Protein AF-A0A7S0TFK9-F1 (afdb_monomer)

Nearest PDB structures (foldseek):
  4ugv-assembly1_A  TM=9.525E-01  e=2.580E-31  Bacillus subtilis subsp. subtilis str. 168
  7tsp-assembly1_B  TM=9.550E-01  e=2.183E-30  Homo sapiens
  5vv0-assembly1_B  TM=9.547E-01  e=1.608E-29  Homo sapiens
  6auu-assembly1_A  TM=9.501E-01  e=7.793E-29  Rattus norvegicus
  8ufp-assembly1_A  TM=9.386E-01  e=4.899E-29  Homo sapiens

Radius of gyration: 34.76 Å; Cα contacts (8 Å, |Δi|>4): 1230; chains: 1; bounding box: 88×79×94 Å

Structure (mmCIF, N/CA/C/O backbone):
data_AF-A0A7S0TFK9-F1
#
_entry.id   AF-A0A7S0TFK9-F1
#
loop_
_atom_site.group_PDB
_atom_site.id
_atom_site.type_symbol
_atom_site.label_atom_id
_atom_site.label_alt_id
_atom_site.label_comp_id
_atom_site.label_asym_id
_atom_site.label_entity_id
_atom_site.label_seq_id
_atom_site.pdbx_PDB_ins_code
_atom_site.Cartn_x
_atom_site.Cartn_y
_atom_site.Cartn_z
_atom_site.occupancy
_atom_site.B_iso_or_equiv
_atom_site.auth_seq_id
_atom_site.auth_comp_id
_atom_site.auth_asym_id
_atom_site.auth_atom_id
_atom_site.pdbx_PDB_model_num
ATOM 1 N N . MET A 1 1 ? -6.619 47.714 5.574 1.00 39.81 1 MET A N 1
ATOM 2 C CA . MET A 1 1 ? -6.653 47.262 4.166 1.00 39.81 1 MET A CA 1
ATOM 3 C C . MET A 1 1 ? -5.825 48.254 3.356 1.00 39.81 1 MET A C 1
ATOM 5 O O . MET A 1 1 ? -5.888 49.427 3.703 1.00 39.81 1 MET A O 1
ATOM 9 N N . PRO A 1 2 ? -4.995 47.844 2.381 1.00 40.59 2 PRO A N 1
ATOM 10 C CA . PRO A 1 2 ? -4.223 48.800 1.586 1.00 40.59 2 PRO A CA 1
ATOM 11 C C . PRO A 1 2 ? -5.161 49.686 0.745 1.00 40.59 2 PRO A C 1
ATOM 13 O O . PRO A 1 2 ? -6.071 49.130 0.125 1.00 40.59 2 PRO A O 1
ATOM 16 N N . PRO A 1 3 ? -4.942 51.014 0.649 1.00 39.47 3 PRO A N 1
ATOM 17 C CA . PRO A 1 3 ? -5.829 51.911 -0.104 1.00 39.47 3 PRO A CA 1
ATOM 18 C C . PRO A 1 3 ? -6.005 51.536 -1.583 1.00 39.47 3 PRO A C 1
ATOM 20 O O . PRO A 1 3 ? -7.057 51.784 -2.161 1.00 39.47 3 PRO A O 1
ATOM 23 N N . ALA A 1 4 ? -5.001 50.894 -2.194 1.00 38.12 4 ALA A N 1
ATOM 24 C CA . ALA A 1 4 ? -5.089 50.382 -3.562 1.00 38.12 4 ALA A CA 1
ATOM 25 C C . ALA A 1 4 ? -6.114 49.241 -3.708 1.00 38.12 4 ALA A C 1
ATOM 27 O O . ALA A 1 4 ? -6.885 49.236 -4.661 1.00 38.12 4 ALA A O 1
ATOM 28 N N . LEU A 1 5 ? -6.179 48.325 -2.735 1.00 36.47 5 LEU A N 1
ATOM 29 C CA . LEU A 1 5 ? -7.131 47.210 -2.740 1.00 36.47 5 LEU A CA 1
ATOM 30 C C . LEU A 1 5 ? -8.554 47.693 -2.422 1.00 36.47 5 LEU A C 1
ATOM 32 O O . LEU A 1 5 ? -9.530 47.171 -2.951 1.00 36.47 5 LEU A O 1
ATOM 36 N N . GLU A 1 6 ? -8.684 48.702 -1.557 1.00 43.91 6 GLU A N 1
ATOM 37 C CA . GLU A 1 6 ? -9.972 49.350 -1.290 1.00 43.91 6 GLU A CA 1
ATOM 38 C C . GLU A 1 6 ? -10.478 50.087 -2.536 1.00 43.91 6 GLU A C 1
ATOM 40 O O . GLU A 1 6 ? -11.663 50.014 -2.857 1.00 43.91 6 GLU A O 1
ATOM 45 N N . LYS A 1 7 ? -9.571 50.708 -3.302 1.00 51.72 7 LYS A N 1
ATOM 46 C CA . LYS A 1 7 ? -9.892 51.281 -4.607 1.00 51.72 7 LYS A CA 1
ATOM 47 C C . LYS A 1 7 ? -10.323 50.212 -5.618 1.00 51.72 7 LYS A C 1
ATOM 49 O O . LYS A 1 7 ? -11.395 50.365 -6.183 1.00 51.72 7 LYS A O 1
ATOM 54 N N . GLU A 1 8 ? -9.577 49.120 -5.803 1.00 42.88 8 GLU A N 1
ATOM 55 C CA . GLU A 1 8 ? -9.965 48.053 -6.748 1.00 42.88 8 GLU A CA 1
ATOM 56 C C . GLU A 1 8 ? -11.315 47.407 -6.404 1.00 42.88 8 GLU A C 1
ATOM 58 O O . GLU A 1 8 ? -12.118 47.157 -7.301 1.00 42.88 8 GLU A O 1
ATOM 63 N N . ILE A 1 9 ? -11.616 47.179 -5.119 1.00 40.69 9 ILE A N 1
ATOM 64 C CA . ILE A 1 9 ? -12.923 46.637 -4.710 1.00 40.69 9 ILE A CA 1
ATOM 65 C C . ILE A 1 9 ? -14.053 47.652 -4.936 1.00 40.69 9 ILE A C 1
ATOM 67 O O . ILE A 1 9 ? -15.156 47.251 -5.315 1.00 40.69 9 ILE A O 1
ATOM 71 N N . ASN A 1 10 ? -13.803 48.949 -4.748 1.00 50.81 10 ASN A N 1
ATOM 72 C CA . ASN A 1 10 ? -14.791 49.994 -5.025 1.00 50.81 10 ASN A CA 1
ATOM 73 C C . ASN A 1 10 ? -14.983 50.238 -6.532 1.00 50.81 10 ASN A C 1
ATOM 75 O O . ASN A 1 10 ? -16.120 50.403 -6.969 1.00 50.81 10 ASN A O 1
ATOM 79 N N . ASP A 1 11 ? -13.918 50.177 -7.333 1.00 53.69 11 ASP A N 1
ATOM 80 C CA . ASP A 1 11 ? -13.974 50.251 -8.797 1.00 53.69 11 ASP A CA 1
ATOM 81 C C . ASP A 1 11 ? -14.732 49.026 -9.358 1.00 53.69 11 ASP A C 1
ATOM 83 O O . ASP A 1 11 ? -15.649 49.182 -10.164 1.00 53.69 11 ASP A O 1
ATOM 87 N N . PHE A 1 12 ? -14.455 47.814 -8.853 1.00 41.16 12 PHE A N 1
ATOM 88 C CA . PHE A 1 12 ? -15.182 46.589 -9.224 1.00 41.16 12 PHE A CA 1
ATOM 89 C C . PHE A 1 12 ? -16.656 46.616 -8.792 1.00 41.16 12 PHE A C 1
ATOM 91 O O . PHE A 1 12 ? -17.528 46.226 -9.570 1.00 41.16 12 PHE A O 1
ATOM 98 N N . ARG A 1 13 ? -16.968 47.113 -7.584 1.00 42.72 13 ARG A N 1
ATOM 99 C CA . ARG A 1 13 ? -18.361 47.345 -7.158 1.00 42.72 13 ARG A CA 1
ATOM 100 C C . ARG A 1 13 ? -19.065 48.349 -8.059 1.00 42.72 13 ARG A C 1
ATOM 102 O O . ARG A 1 13 ? -20.183 48.076 -8.473 1.00 42.72 13 ARG A O 1
ATOM 109 N N . SER A 1 14 ? -18.412 49.460 -8.399 1.00 47.75 14 SER A N 1
ATOM 110 C CA . SER A 1 14 ? -18.984 50.478 -9.284 1.00 47.75 14 SER A CA 1
ATOM 111 C C . SER A 1 14 ? -19.297 49.912 -10.670 1.00 47.75 14 SER A C 1
ATOM 113 O O . SER A 1 14 ? -20.354 50.207 -11.223 1.00 47.75 14 SER A O 1
ATOM 115 N N . GLU A 1 15 ? -18.426 49.068 -11.227 1.00 45.50 15 GLU A N 1
ATOM 116 C CA . GLU A 1 15 ? -18.661 48.453 -12.538 1.00 45.50 15 GLU A CA 1
ATOM 117 C C . GLU A 1 15 ? -19.752 47.368 -12.488 1.00 45.50 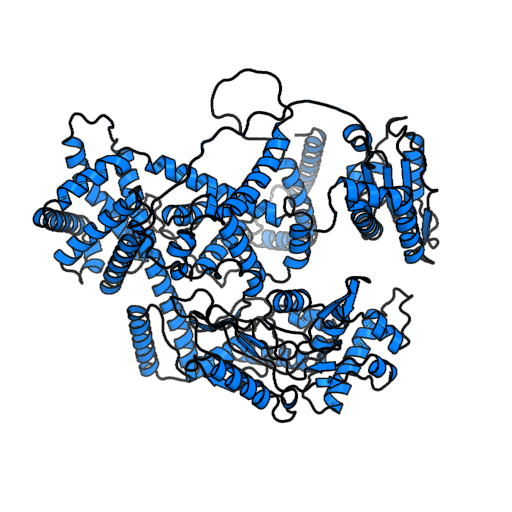15 GLU A C 1
ATOM 119 O O . GLU A 1 15 ? -20.619 47.324 -13.362 1.00 45.50 15 GLU A O 1
ATOM 124 N N . ALA A 1 16 ? -19.791 46.558 -11.424 1.00 40.59 16 ALA A N 1
ATOM 125 C CA . ALA A 1 16 ? -20.859 45.582 -11.201 1.00 40.59 16 ALA A CA 1
ATOM 126 C C . ALA A 1 16 ? -22.230 46.247 -10.968 1.00 40.59 16 ALA A C 1
ATOM 128 O O . ALA A 1 16 ? -23.240 45.775 -11.488 1.00 40.59 16 ALA A O 1
ATOM 129 N N . GLU A 1 17 ? -22.280 47.363 -10.236 1.00 45.44 17 GLU A N 1
ATOM 130 C CA . GLU A 1 17 ? -23.500 48.155 -10.044 1.00 45.44 17 GLU A CA 1
ATOM 131 C C . GLU A 1 17 ? -23.967 48.801 -11.356 1.00 45.44 17 GLU A C 1
ATOM 133 O O . GLU A 1 17 ? -25.162 48.764 -11.641 1.00 45.44 17 GLU A O 1
ATOM 138 N N . LYS A 1 18 ? -23.062 49.304 -12.211 1.00 48.25 18 LYS A N 1
ATOM 139 C CA . LYS A 1 18 ? -23.422 49.809 -13.553 1.00 48.25 18 LYS A CA 1
ATOM 140 C C . LYS A 1 18 ? -24.045 48.726 -14.435 1.00 48.25 18 LYS A C 1
ATOM 142 O O . LYS A 1 18 ? -25.039 49.002 -15.103 1.00 48.25 18 LYS A O 1
ATOM 147 N N . GLU A 1 19 ? -23.500 47.510 -14.448 1.00 44.53 19 GLU A N 1
ATOM 148 C CA . GLU A 1 19 ? -24.073 46.406 -15.237 1.00 44.53 19 GLU A CA 1
ATOM 149 C C . GLU A 1 19 ? -25.390 45.877 -14.647 1.00 44.53 19 GLU A C 1
ATOM 151 O O . GLU A 1 19 ? -26.317 45.565 -15.395 1.00 44.53 19 GLU A O 1
ATOM 156 N N . LEU A 1 20 ? -25.543 45.860 -13.319 1.00 41.91 20 LEU A N 1
ATOM 157 C CA . LEU A 1 20 ? -26.826 45.556 -12.674 1.00 41.91 20 LEU A CA 1
ATOM 158 C C . LEU A 1 20 ? -27.892 46.625 -12.962 1.00 41.91 20 LEU A C 1
ATOM 160 O O . LEU A 1 20 ? -29.051 46.276 -13.184 1.00 41.91 20 LEU A O 1
ATOM 164 N N . VAL A 1 21 ? -27.514 47.906 -13.017 1.00 47.44 21 VAL A N 1
ATOM 165 C CA . VAL A 1 21 ? -28.411 48.999 -13.425 1.00 47.44 21 VAL A CA 1
ATOM 166 C C . VAL A 1 21 ? -28.789 48.871 -14.901 1.00 47.44 21 VAL A C 1
ATOM 168 O O . VAL A 1 21 ? -29.978 48.919 -15.201 1.00 47.44 21 VAL A O 1
ATOM 171 N N . LYS A 1 22 ? -27.847 48.586 -15.812 1.00 45.75 22 LYS A N 1
ATOM 172 C CA . LYS A 1 22 ? -28.166 48.295 -17.226 1.00 45.75 22 LYS A CA 1
ATOM 173 C C . LYS A 1 22 ? -29.123 47.111 -17.373 1.00 45.75 22 LYS A C 1
ATOM 175 O O . LYS A 1 22 ? -30.063 47.178 -18.159 1.00 45.75 22 LYS A O 1
ATOM 180 N N . LEU A 1 23 ? -28.925 46.034 -16.611 1.00 43.56 23 LEU A N 1
ATOM 181 C CA . LEU A 1 23 ? -29.845 44.891 -16.600 1.00 43.56 23 LEU A CA 1
ATOM 182 C C . LEU A 1 23 ? -31.235 45.286 -16.072 1.00 43.56 23 LEU A C 1
ATOM 184 O O . LEU A 1 23 ? -32.240 44.885 -16.657 1.00 43.56 23 LEU A O 1
ATOM 188 N N . ALA A 1 24 ? -31.319 46.111 -15.027 1.00 43.06 24 ALA A N 1
ATOM 189 C CA . ALA A 1 24 ? -32.593 46.639 -14.535 1.00 43.06 24 ALA A CA 1
ATOM 190 C C . ALA A 1 24 ? -33.289 47.566 -15.556 1.00 43.06 24 ALA A C 1
ATOM 192 O O . ALA A 1 24 ? -34.509 47.499 -15.711 1.00 43.06 24 ALA A O 1
ATOM 193 N N . GLU A 1 25 ? -32.530 48.379 -16.297 1.00 45.25 25 GLU A N 1
ATOM 194 C CA . GLU A 1 25 ? -33.030 49.232 -17.385 1.00 45.25 25 GLU A CA 1
ATOM 195 C C . GLU A 1 25 ? -33.514 48.419 -18.598 1.00 45.25 25 GLU A C 1
ATOM 197 O O . GLU A 1 25 ? -34.526 48.776 -19.200 1.00 45.25 25 GLU A O 1
ATOM 202 N N . ILE A 1 26 ? -32.854 47.299 -18.924 1.00 45.62 26 ILE A N 1
ATOM 203 C CA . ILE A 1 26 ? -33.261 46.381 -20.004 1.00 45.62 26 ILE A CA 1
ATOM 204 C C . ILE A 1 26 ? -34.591 45.681 -19.690 1.00 45.62 26 ILE A C 1
ATOM 206 O O . ILE A 1 26 ? -35.426 45.536 -20.583 1.00 45.62 26 ILE A O 1
ATOM 210 N N . TYR A 1 27 ? -34.800 45.232 -18.447 1.00 41.69 27 TYR A N 1
ATOM 211 C CA . TYR A 1 27 ? -35.988 44.443 -18.085 1.00 41.69 27 TYR A CA 1
ATOM 212 C C . TYR A 1 27 ? -37.176 45.269 -17.568 1.00 41.69 27 TYR A C 1
ATOM 214 O O . TYR A 1 27 ? -38.312 44.795 -17.627 1.00 41.69 27 TYR A O 1
ATOM 222 N N . GLY A 1 28 ? -36.945 46.514 -17.143 1.00 41.81 28 GLY A N 1
ATOM 223 C CA . GLY A 1 28 ? -37.985 47.497 -16.839 1.00 41.81 28 GLY A CA 1
ATOM 224 C C . GLY A 1 28 ? -38.883 47.169 -15.628 1.00 41.81 28 GLY A C 1
ATOM 225 O O . GLY A 1 28 ? -38.842 46.077 -15.061 1.00 41.81 28 GLY A O 1
ATOM 226 N N . PRO A 1 29 ? -39.744 48.112 -15.196 1.00 41.19 29 PRO A N 1
ATOM 227 C CA . PRO A 1 29 ? -40.493 47.973 -13.945 1.00 41.19 29 PRO A CA 1
ATOM 228 C C . PRO A 1 29 ? -41.787 47.134 -14.040 1.00 41.19 29 PRO A C 1
ATOM 230 O O . PRO A 1 29 ? -42.599 47.166 -13.116 1.00 41.19 29 PRO A O 1
ATOM 233 N N . ALA A 1 30 ? -42.022 46.388 -15.130 1.00 39.75 30 ALA A N 1
ATOM 234 C CA . ALA A 1 30 ? -43.270 45.644 -15.344 1.00 39.75 30 ALA A CA 1
ATOM 235 C C . ALA A 1 30 ? -43.072 44.336 -16.141 1.00 39.75 30 ALA A C 1
ATOM 237 O O . ALA A 1 30 ? -43.285 44.301 -17.350 1.00 39.75 30 ALA A O 1
ATOM 238 N N . GLY A 1 31 ? -42.710 43.237 -15.462 1.00 32.94 31 GLY A N 1
ATOM 239 C CA . GLY A 1 31 ? -42.462 41.956 -16.146 1.00 32.94 31 GLY A CA 1
ATOM 240 C C . GLY A 1 31 ? -42.159 40.743 -15.257 1.00 32.94 31 GLY A C 1
ATOM 241 O O . GLY A 1 31 ? -41.308 39.926 -15.597 1.00 32.94 31 GLY A O 1
ATOM 242 N N . ALA A 1 32 ? -42.811 40.596 -14.100 1.00 41.31 32 ALA A N 1
ATOM 243 C CA . ALA A 1 32 ? -42.531 39.475 -13.199 1.00 41.31 32 ALA A CA 1
ATOM 244 C C . ALA A 1 32 ? -43.027 38.117 -13.749 1.00 41.31 32 ALA A C 1
ATOM 246 O O . ALA A 1 32 ? -44.237 37.889 -13.782 1.00 41.31 32 ALA A O 1
ATOM 247 N N . LYS A 1 33 ? -42.091 37.214 -14.101 1.00 42.03 33 LYS A N 1
ATOM 248 C CA . LYS A 1 33 ? -42.094 35.742 -13.867 1.00 42.03 33 LYS A CA 1
ATOM 249 C C . LYS A 1 33 ? -41.028 35.032 -14.725 1.00 42.03 33 LYS A C 1
ATOM 251 O O . LYS A 1 33 ? -41.345 34.391 -15.722 1.00 42.03 33 LYS A O 1
ATOM 256 N N . LEU A 1 34 ? -39.773 35.070 -14.281 1.00 35.94 34 LEU A N 1
ATOM 257 C CA . LEU A 1 34 ? -38.817 34.001 -14.588 1.00 35.94 34 LEU A CA 1
ATOM 258 C C . LEU A 1 34 ? -38.881 32.979 -13.451 1.00 35.94 34 LEU A C 1
ATOM 260 O O . LEU A 1 34 ? -38.893 33.355 -12.276 1.00 35.94 34 LEU A O 1
ATOM 264 N N . SER A 1 35 ? -39.007 31.697 -13.795 1.00 39.19 35 SER A N 1
ATOM 265 C CA . SER A 1 35 ? -39.068 30.638 -12.792 1.00 39.19 35 SER A CA 1
ATOM 266 C C . SER A 1 35 ? -37.691 30.458 -12.147 1.00 39.19 35 SER A C 1
ATOM 268 O O . SER A 1 35 ? -36.657 30.724 -12.759 1.00 39.19 35 SER A O 1
ATOM 270 N N . ARG A 1 36 ? -37.660 29.981 -10.898 1.00 35.38 36 ARG A N 1
ATOM 271 C CA . ARG A 1 36 ? -36.416 29.821 -10.122 1.00 35.38 36 ARG A CA 1
ATOM 272 C C . ARG A 1 36 ? -35.443 28.784 -10.716 1.00 35.38 36 ARG A C 1
ATOM 274 O O . ARG A 1 36 ? -34.342 28.646 -10.199 1.00 35.38 36 ARG A O 1
ATOM 281 N N . VAL A 1 37 ? -35.859 28.059 -11.758 1.00 34.56 37 VAL A N 1
ATOM 282 C CA . VAL A 1 37 ? -35.105 26.983 -12.416 1.00 34.56 37 VAL A CA 1
ATOM 283 C C . VAL A 1 37 ? -34.279 27.513 -13.596 1.00 34.56 37 VAL A C 1
ATOM 285 O O . VAL A 1 37 ? -33.132 27.112 -13.759 1.00 34.56 37 VAL A O 1
ATOM 288 N N . ASP A 1 38 ? -34.791 28.482 -14.359 1.00 38.50 38 ASP A N 1
ATOM 289 C CA . ASP A 1 38 ? -34.159 28.912 -15.620 1.00 38.50 38 ASP A CA 1
ATOM 290 C C . ASP A 1 38 ? -32.930 29.817 -15.405 1.00 38.50 38 ASP A C 1
ATOM 292 O O . ASP A 1 38 ? -31.959 29.769 -16.163 1.00 38.50 38 ASP A O 1
ATOM 296 N N . ALA A 1 39 ? -32.917 30.599 -14.318 1.00 36.59 39 ALA A N 1
ATOM 297 C CA . ALA A 1 39 ? -31.751 31.395 -13.924 1.00 36.59 39 ALA A CA 1
ATOM 298 C C . ALA A 1 39 ? -30.565 30.523 -13.461 1.00 36.59 39 ALA A C 1
ATOM 300 O O . ALA A 1 39 ? -29.409 30.895 -13.660 1.00 36.59 39 ALA A O 1
ATOM 301 N N . VAL A 1 40 ? -30.842 29.346 -12.884 1.00 36.41 40 VAL A N 1
ATOM 302 C CA . VAL A 1 40 ? -29.808 28.388 -12.460 1.00 36.41 40 VAL A CA 1
ATOM 303 C C . VAL A 1 40 ? -29.116 27.783 -13.681 1.00 36.41 40 VAL A C 1
ATOM 305 O O . VAL A 1 40 ? -27.894 27.669 -13.690 1.00 36.41 40 VAL A O 1
ATOM 308 N N . THR A 1 41 ? -29.861 27.479 -14.747 1.00 36.38 41 THR A N 1
ATOM 309 C CA . THR A 1 41 ? -29.297 26.927 -15.989 1.00 36.38 41 THR A CA 1
ATOM 310 C C . THR A 1 41 ? -28.390 27.922 -16.725 1.00 36.38 41 THR A C 1
ATOM 312 O O . THR A 1 41 ? -27.380 27.511 -17.292 1.00 36.38 41 THR A O 1
ATOM 315 N N . LEU A 1 42 ? -28.678 29.232 -16.673 1.00 34.56 42 LEU A N 1
ATOM 316 C CA . LEU A 1 42 ? -27.761 30.249 -17.212 1.00 34.56 42 LEU A CA 1
ATOM 317 C C . LEU A 1 42 ? -26.505 30.452 -16.343 1.00 34.56 42 LEU A C 1
ATOM 319 O O . LEU A 1 42 ? -25.418 30.624 -16.895 1.00 34.56 42 LEU A O 1
ATOM 323 N N . MET A 1 43 ? -26.615 30.387 -15.009 1.00 37.50 43 MET A N 1
ATOM 324 C CA . MET A 1 43 ? -25.434 30.431 -14.128 1.00 37.50 43 MET A CA 1
ATOM 325 C C . MET A 1 43 ? -24.538 29.196 -14.289 1.00 37.50 43 MET A C 1
ATOM 327 O O . MET A 1 43 ? -23.316 29.325 -14.282 1.00 37.50 43 MET A O 1
ATOM 331 N N . ASP A 1 44 ? -25.117 28.012 -14.491 1.00 37.78 44 ASP A N 1
ATOM 332 C CA . ASP A 1 44 ? -24.370 26.766 -14.705 1.00 37.78 44 ASP A CA 1
ATOM 333 C C . ASP A 1 44 ? -23.520 26.800 -15.995 1.00 37.78 44 ASP A C 1
ATOM 335 O O . ASP A 1 44 ? -22.416 26.256 -16.037 1.00 37.78 44 ASP A O 1
ATOM 339 N N . GLY A 1 45 ? -23.973 27.529 -17.023 1.00 34.06 45 GLY A N 1
ATOM 340 C CA . GLY A 1 45 ? -23.185 27.802 -18.231 1.00 34.06 45 GLY A CA 1
ATOM 341 C C . GLY A 1 45 ? -21.964 28.701 -17.987 1.00 34.06 45 GLY A C 1
ATOM 342 O O . GLY A 1 45 ? -20.898 28.452 -18.549 1.00 34.06 45 GLY A O 1
ATOM 343 N N . TRP A 1 46 ? -22.080 29.715 -17.123 1.00 33.19 46 TRP A N 1
ATOM 344 C CA . TRP A 1 46 ? -20.961 30.609 -16.781 1.00 33.19 46 TRP A CA 1
ATOM 345 C C . TRP A 1 46 ? -19.980 29.972 -15.787 1.00 33.19 46 TRP A C 1
ATOM 347 O O . TRP A 1 46 ? -18.766 30.106 -15.947 1.00 33.19 46 TRP A O 1
ATOM 357 N N . ASN A 1 47 ? -20.478 29.192 -14.825 1.00 37.25 47 ASN A N 1
ATOM 358 C CA . ASN A 1 47 ? -19.645 28.456 -13.870 1.00 37.25 47 ASN A CA 1
ATOM 359 C C . ASN A 1 47 ? -18.719 27.437 -14.553 1.00 37.25 47 ASN A C 1
ATOM 361 O O . ASN A 1 47 ? -17.606 27.223 -14.079 1.00 37.25 47 ASN A O 1
ATOM 365 N N . LYS A 1 48 ? -19.115 26.863 -15.696 1.00 33.03 48 LYS A N 1
ATOM 366 C CA . LYS A 1 48 ? -18.267 25.943 -16.479 1.00 33.03 48 LYS A CA 1
ATOM 367 C C . LYS A 1 48 ? -17.101 26.634 -17.192 1.00 33.03 48 LYS A C 1
ATOM 369 O O . LYS A 1 48 ? -16.059 26.011 -17.373 1.00 33.03 48 LYS A O 1
ATOM 374 N N . VAL A 1 49 ? -17.228 27.920 -17.527 1.00 31.72 49 VAL A N 1
ATOM 375 C CA . VAL A 1 49 ? -16.106 28.733 -18.036 1.00 31.72 49 VAL A CA 1
ATOM 376 C C . VA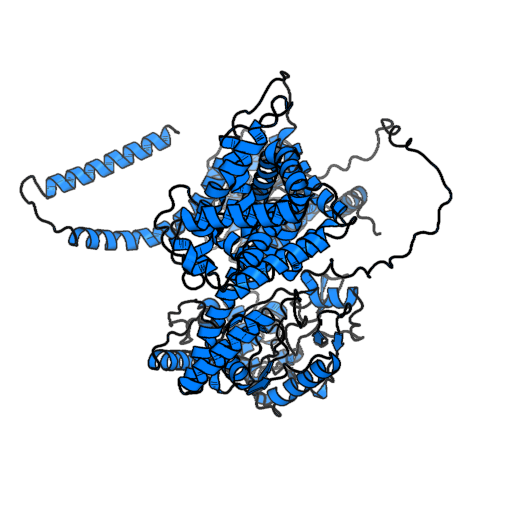L A 1 49 ? -15.234 29.234 -16.879 1.00 31.72 49 VAL A C 1
ATOM 378 O O . VAL A 1 49 ? -14.008 29.251 -16.990 1.00 31.72 49 VAL A O 1
ATOM 381 N N . LEU A 1 50 ? -15.843 29.567 -15.734 1.00 32.66 50 LEU A N 1
ATOM 382 C CA . LEU A 1 50 ? -15.112 29.999 -14.542 1.00 32.66 50 LEU A CA 1
ATOM 383 C C . LEU A 1 50 ? -14.294 28.863 -13.905 1.00 32.66 50 LEU A C 1
ATOM 385 O O . LEU A 1 50 ? -13.169 29.104 -13.485 1.00 32.66 50 LEU A O 1
ATOM 389 N N . ALA A 1 51 ? -14.795 27.622 -13.892 1.00 30.86 51 ALA A N 1
ATOM 390 C CA . ALA A 1 51 ? -14.092 26.460 -13.336 1.00 30.86 51 ALA A CA 1
ATOM 391 C C . ALA A 1 51 ? -12.699 26.249 -13.961 1.00 30.86 51 ALA A C 1
ATOM 393 O O . ALA A 1 51 ? -11.737 25.966 -13.246 1.00 30.86 51 ALA A O 1
ATOM 394 N N . PHE A 1 52 ? -12.566 26.489 -15.270 1.00 28.08 52 PHE A N 1
ATOM 395 C CA . PHE A 1 52 ? -11.290 26.381 -15.985 1.00 28.08 52 PHE A CA 1
ATOM 396 C C . PHE A 1 52 ? -10.291 27.498 -15.616 1.00 28.08 52 PHE A C 1
ATOM 398 O O . PHE A 1 52 ? -9.083 27.307 -15.725 1.00 28.08 52 PHE A O 1
ATOM 405 N N . GLN A 1 53 ? -10.770 28.650 -15.128 1.00 27.56 53 GLN A N 1
ATOM 406 C CA . GLN A 1 53 ? -9.928 29.740 -14.607 1.00 27.56 53 GLN A CA 1
ATOM 407 C C . GLN A 1 53 ? -9.720 29.688 -13.082 1.00 27.56 53 GLN A C 1
ATOM 409 O O . GLN A 1 53 ? -8.760 30.275 -12.578 1.00 27.56 53 GLN A O 1
ATOM 414 N N . THR A 1 54 ? -10.579 28.992 -12.333 1.00 31.00 54 THR A N 1
ATOM 415 C CA . THR A 1 54 ? -10.460 28.856 -10.871 1.00 31.00 54 THR A CA 1
ATOM 416 C C . THR A 1 54 ? -9.397 27.830 -10.475 1.00 31.00 54 THR A C 1
ATOM 418 O O . THR A 1 54 ? -8.643 28.094 -9.540 1.00 31.00 54 THR A O 1
ATOM 421 N N . MET A 1 55 ? -9.235 26.738 -11.238 1.00 29.03 55 MET A N 1
ATOM 422 C CA . MET A 1 55 ? -8.182 25.729 -11.002 1.00 29.03 55 MET A CA 1
ATOM 423 C C . MET A 1 55 ? -6.762 26.324 -10.931 1.00 29.03 55 MET A C 1
ATOM 425 O O . MET A 1 55 ? -5.944 25.864 -10.143 1.00 29.03 55 MET A O 1
ATOM 429 N N . TRP A 1 56 ? -6.476 27.379 -11.703 1.00 29.23 56 TRP A N 1
ATOM 430 C CA . TRP A 1 56 ? -5.184 28.081 -11.665 1.00 29.23 56 TRP A CA 1
ATOM 431 C C . TRP A 1 56 ? -5.096 29.190 -10.601 1.00 29.23 56 TRP A C 1
ATOM 433 O O . TRP A 1 56 ? -3.997 29.593 -10.224 1.00 29.23 56 TRP A O 1
ATOM 443 N N . LYS A 1 57 ? -6.227 29.685 -10.081 1.00 27.22 57 LYS A N 1
ATOM 444 C CA . LYS A 1 57 ? -6.241 30.721 -9.032 1.00 27.22 57 LYS A CA 1
ATOM 445 C C . LYS A 1 57 ? -6.065 30.151 -7.626 1.00 27.22 57 LYS A C 1
ATOM 447 O O . LYS A 1 57 ? -5.430 30.808 -6.801 1.00 27.22 57 LYS A O 1
ATOM 452 N N . GLU A 1 58 ? -6.566 28.949 -7.341 1.00 30.75 58 GLU A N 1
ATOM 453 C CA . GLU A 1 58 ? -6.436 28.368 -5.995 1.00 30.75 58 GLU A CA 1
ATOM 454 C C . GLU A 1 58 ? -4.980 28.031 -5.638 1.00 30.75 58 GLU A C 1
ATOM 456 O O . GLU A 1 58 ? -4.530 28.387 -4.547 1.00 30.75 58 GLU A O 1
ATOM 461 N N . ALA A 1 59 ? -4.201 27.487 -6.582 1.00 29.33 59 ALA A N 1
ATOM 462 C CA . ALA A 1 59 ? -2.773 27.208 -6.389 1.00 29.33 59 ALA A CA 1
ATOM 463 C C . ALA A 1 59 ? -1.956 28.466 -6.016 1.00 29.33 59 ALA A C 1
ATOM 465 O O . ALA A 1 59 ? -1.056 28.410 -5.175 1.00 29.33 59 ALA A O 1
ATOM 466 N N . PHE A 1 60 ? -2.299 29.627 -6.587 1.00 28.17 60 PHE A N 1
ATOM 467 C CA . PHE A 1 60 ? -1.626 30.896 -6.290 1.00 28.17 60 PHE A CA 1
ATOM 468 C C . PHE A 1 60 ? -2.048 31.475 -4.924 1.00 28.17 60 PHE A C 1
ATOM 470 O O . PHE A 1 60 ? -1.208 31.933 -4.144 1.00 28.17 60 PHE A O 1
ATOM 477 N N . PHE A 1 61 ? -3.340 31.409 -4.580 1.00 28.12 61 PHE A N 1
ATOM 478 C CA . PHE A 1 61 ? -3.854 31.949 -3.314 1.00 28.12 61 PHE A CA 1
ATOM 479 C C . PHE A 1 61 ? -3.511 31.103 -2.078 1.00 28.12 61 PHE A C 1
ATOM 481 O O . PHE A 1 61 ? -3.333 31.674 -0.996 1.00 28.12 61 PHE A O 1
ATOM 488 N N . MET A 1 62 ? -3.358 29.780 -2.212 1.00 30.73 62 MET A N 1
ATOM 489 C CA . MET A 1 62 ? -2.887 28.922 -1.112 1.00 30.73 62 MET A CA 1
ATOM 490 C C . MET A 1 62 ? -1.464 29.314 -0.679 1.00 30.73 62 MET A C 1
ATOM 492 O O . MET A 1 62 ? -1.201 29.486 0.513 1.00 30.73 62 MET A O 1
ATOM 496 N N . ARG A 1 63 ? -0.574 29.575 -1.649 1.00 29.89 63 ARG A N 1
ATOM 497 C CA . ARG A 1 63 ? 0.808 30.025 -1.403 1.00 29.89 63 ARG A CA 1
ATOM 498 C C . ARG A 1 63 ? 0.861 31.418 -0.753 1.00 29.89 63 ARG A C 1
ATOM 500 O O . ARG A 1 63 ? 1.678 31.649 0.136 1.00 29.89 63 ARG A O 1
ATOM 507 N N . TRP A 1 64 ? -0.056 32.318 -1.122 1.00 27.38 64 TRP A N 1
ATOM 508 C CA . TRP A 1 64 ? -0.131 33.683 -0.575 1.00 27.38 64 TRP A CA 1
ATOM 509 C C . TRP A 1 64 ? -0.674 33.746 0.867 1.00 27.38 64 TRP A C 1
ATOM 511 O O . TRP A 1 64 ? -0.183 34.523 1.690 1.00 27.38 64 TRP A O 1
ATOM 521 N N . ARG A 1 65 ? -1.659 32.905 1.223 1.00 32.22 65 ARG A N 1
ATOM 522 C CA . ARG A 1 65 ? -2.211 32.855 2.595 1.00 32.22 65 ARG A CA 1
ATOM 523 C C . ARG A 1 65 ? -1.220 32.313 3.629 1.00 32.22 65 ARG A C 1
ATOM 525 O O . ARG A 1 65 ? -1.235 32.777 4.767 1.00 32.22 65 ARG A O 1
ATOM 532 N N . ILE A 1 66 ? -0.336 31.396 3.237 1.00 35.19 66 ILE A N 1
ATOM 533 C CA . ILE A 1 66 ? 0.705 30.837 4.118 1.00 35.19 66 ILE A CA 1
ATOM 534 C C . ILE A 1 66 ? 1.773 31.891 4.470 1.00 35.19 66 ILE A C 1
ATOM 536 O O . ILE A 1 66 ? 2.282 31.894 5.590 1.00 35.19 66 ILE A O 1
ATOM 540 N N . LEU A 1 67 ? 2.066 32.836 3.569 1.00 27.80 67 LEU A N 1
ATOM 541 C CA . LEU A 1 67 ? 2.986 33.950 3.839 1.00 27.80 67 LEU A CA 1
ATOM 542 C C . LEU A 1 67 ? 2.382 35.021 4.765 1.00 27.80 67 LEU A C 1
ATOM 544 O O . LEU A 1 67 ? 3.082 35.542 5.632 1.00 27.80 67 LEU A O 1
ATOM 548 N N . LEU A 1 68 ? 1.082 35.312 4.644 1.00 25.78 68 LEU A N 1
ATOM 549 C CA . LEU A 1 68 ? 0.396 36.305 5.488 1.00 25.78 68 LEU A CA 1
ATOM 550 C C . LEU A 1 68 ? 0.068 35.817 6.910 1.00 25.78 68 LEU A C 1
ATOM 552 O O . LEU A 1 68 ? -0.192 36.637 7.787 1.00 25.78 68 LEU A O 1
ATOM 556 N N . ALA A 1 69 ? 0.135 34.511 7.179 1.00 30.44 69 ALA A N 1
ATOM 557 C CA . ALA A 1 69 ? -0.021 33.958 8.528 1.00 30.44 69 ALA A CA 1
ATOM 558 C C . ALA A 1 69 ? 1.205 34.186 9.443 1.00 30.44 69 ALA A C 1
ATOM 560 O O . ALA A 1 69 ? 1.187 33.779 10.605 1.00 30.44 69 ALA A O 1
ATOM 561 N N . ARG A 1 70 ? 2.271 34.836 8.946 1.00 28.92 70 ARG A N 1
ATOM 562 C CA . ARG A 1 70 ? 3.521 35.067 9.690 1.00 28.92 70 ARG A CA 1
ATOM 563 C C . ARG A 1 70 ? 3.549 36.354 10.531 1.00 28.92 70 ARG A C 1
ATOM 565 O O . ARG A 1 70 ? 4.486 36.530 11.301 1.00 28.92 70 ARG A O 1
ATOM 572 N N . GLU A 1 71 ? 2.513 37.197 10.461 1.00 32.31 71 GLU A N 1
ATOM 573 C CA . GLU A 1 71 ? 2.331 38.365 11.343 1.00 32.31 71 GLU A CA 1
ATOM 574 C C . GLU A 1 71 ? 0.955 38.379 12.034 1.00 32.31 71 GLU A C 1
ATOM 576 O O . GLU A 1 71 ? 0.044 39.113 11.648 1.00 32.31 71 GLU A O 1
ATOM 581 N N . LYS A 1 72 ? 0.827 37.577 13.098 1.00 25.94 72 LYS A N 1
ATOM 582 C CA . LYS A 1 72 ? 0.167 37.940 14.373 1.00 25.94 72 LYS A CA 1
ATOM 583 C C . LYS A 1 72 ? 0.260 36.773 15.350 1.00 25.94 72 LYS A C 1
ATOM 585 O O . LYS A 1 72 ? -0.637 35.940 15.456 1.00 25.94 72 LYS A O 1
ATOM 590 N N . VAL A 1 73 ? 1.380 36.726 16.068 1.00 28.94 73 VAL A N 1
ATOM 591 C CA . VAL A 1 73 ? 1.531 35.841 17.225 1.00 28.94 73 VAL A CA 1
ATOM 592 C C . VAL A 1 73 ? 0.539 36.267 18.309 1.00 28.94 73 VAL A C 1
ATOM 594 O O . VAL A 1 73 ? 0.363 37.453 18.582 1.00 28.94 73 VAL A O 1
ATOM 597 N N . ILE A 1 74 ? -0.106 35.256 18.884 1.00 25.02 74 ILE A N 1
ATOM 598 C CA . ILE A 1 74 ? -1.078 35.293 19.980 1.00 25.02 74 ILE A CA 1
ATOM 599 C C . ILE A 1 74 ? -0.691 36.318 21.058 1.00 25.02 74 ILE A C 1
ATOM 601 O O . ILE A 1 74 ? 0.398 36.253 21.629 1.00 25.02 74 ILE A O 1
ATOM 605 N N . CYS A 1 75 ? -1.611 37.232 21.381 1.00 23.00 75 CYS A N 1
ATOM 606 C CA . CYS A 1 75 ? -1.451 38.122 22.524 1.00 23.00 75 CYS A CA 1
ATOM 607 C C . CYS A 1 75 ? -1.576 37.348 23.849 1.00 23.00 75 CYS A C 1
ATOM 609 O O . CYS A 1 75 ? -2.621 36.774 24.137 1.00 23.00 75 CYS A O 1
ATOM 611 N N . SER A 1 76 ? -0.514 37.429 24.654 1.00 25.61 76 SER A N 1
ATOM 612 C CA . SER A 1 76 ? -0.524 37.544 26.124 1.00 25.61 76 SER A CA 1
ATOM 613 C C . SER A 1 76 ? -1.411 36.605 26.962 1.00 25.61 76 SER A C 1
ATOM 615 O O . SER A 1 76 ? -2.594 36.870 27.164 1.00 25.61 76 SER A O 1
ATOM 617 N N . TYR A 1 77 ? -0.756 35.646 27.620 1.00 23.80 77 TYR A N 1
ATOM 618 C CA . TYR A 1 77 ? -1.056 35.158 28.976 1.00 23.80 77 TYR A CA 1
ATOM 619 C C . TYR A 1 77 ? 0.282 34.700 29.605 1.00 23.80 77 TYR A C 1
ATOM 621 O O . TYR A 1 77 ? 1.022 34.003 28.919 1.00 23.80 77 TYR A O 1
ATOM 629 N N . ASN A 1 78 ? 0.669 34.923 30.868 1.00 25.77 78 ASN A N 1
ATOM 630 C CA . ASN A 1 78 ? 0.635 36.085 31.785 1.00 25.77 78 ASN A CA 1
ATOM 631 C C . ASN A 1 78 ? 1.684 35.781 32.900 1.00 25.77 78 ASN A C 1
ATOM 633 O O . ASN A 1 78 ? 1.902 34.608 33.183 1.00 25.77 78 ASN A O 1
ATOM 637 N N . HIS A 1 79 ? 2.373 36.704 33.584 1.00 27.22 79 HIS A N 1
ATOM 638 C CA . HIS A 1 79 ? 2.393 38.179 33.605 1.00 27.22 79 HIS A CA 1
ATOM 639 C C . HIS A 1 79 ? 3.792 38.646 34.115 1.00 27.22 79 HIS A C 1
ATOM 641 O O . HIS A 1 79 ? 4.437 37.880 34.819 1.00 27.22 79 HIS A O 1
ATOM 647 N N . ASN A 1 80 ? 4.202 39.900 33.857 1.00 29.73 80 ASN A N 1
ATOM 648 C CA . ASN A 1 80 ? 5.358 40.614 34.460 1.00 29.73 80 ASN A CA 1
ATOM 649 C C . ASN A 1 80 ? 6.775 40.006 34.326 1.00 29.73 80 ASN A C 1
ATOM 651 O O . ASN A 1 80 ? 7.209 39.247 35.182 1.00 29.73 80 ASN A O 1
ATOM 655 N N . ASP A 1 81 ? 7.554 40.528 33.376 1.00 26.53 81 ASP A N 1
ATOM 656 C CA . ASP A 1 81 ? 8.823 41.191 33.717 1.00 26.53 81 ASP A CA 1
ATOM 657 C C . ASP A 1 81 ? 9.138 42.265 32.666 1.00 26.53 81 ASP A C 1
ATOM 659 O O . ASP A 1 81 ? 8.862 42.092 31.476 1.00 26.53 81 ASP A O 1
ATOM 663 N N . THR A 1 82 ? 9.648 43.411 33.114 1.00 35.75 82 THR A N 1
ATOM 664 C CA . THR A 1 82 ? 10.052 44.528 32.251 1.00 35.75 82 THR A CA 1
ATOM 665 C C . THR A 1 82 ? 11.554 44.481 32.026 1.00 35.75 82 THR A C 1
ATOM 667 O O . THR A 1 82 ? 12.290 44.829 32.941 1.00 35.75 82 THR A O 1
ATOM 670 N N . ASP A 1 83 ? 11.995 44.144 30.815 1.00 28.39 83 ASP A N 1
ATOM 671 C CA . ASP A 1 83 ? 13.314 44.561 30.331 1.00 28.39 83 ASP A CA 1
ATOM 672 C C . ASP A 1 83 ? 13.358 44.632 28.798 1.00 28.39 83 ASP A C 1
ATOM 674 O O . ASP A 1 83 ? 12.890 43.741 28.080 1.00 28.39 83 ASP A O 1
ATOM 678 N N . GLU A 1 84 ? 13.915 45.729 28.289 1.00 35.84 84 GLU A N 1
ATOM 679 C CA . GLU A 1 84 ? 14.115 45.968 26.861 1.00 35.84 84 GLU A CA 1
ATOM 680 C C . GLU A 1 84 ? 15.408 45.286 26.400 1.00 35.84 84 GLU A C 1
ATOM 682 O O . GLU A 1 84 ? 16.489 45.740 26.761 1.00 35.84 84 GLU A O 1
ATOM 687 N N . ASN A 1 85 ? 15.294 44.205 25.615 1.00 38.53 85 ASN A N 1
ATOM 688 C CA . ASN A 1 85 ? 16.237 43.712 24.585 1.00 38.53 85 ASN A CA 1
ATOM 689 C C . ASN A 1 85 ? 15.954 42.226 24.304 1.00 38.53 85 ASN A C 1
ATOM 691 O O . ASN A 1 85 ? 16.075 41.412 25.215 1.00 38.53 85 ASN A O 1
ATOM 695 N N . ASN A 1 86 ? 15.631 41.832 23.062 1.00 31.28 86 ASN A N 1
ATOM 696 C CA . ASN A 1 86 ? 15.709 40.418 22.653 1.00 31.28 86 ASN A CA 1
ATOM 697 C C . ASN A 1 86 ? 15.628 40.205 21.128 1.00 31.28 86 ASN A C 1
ATOM 699 O O . ASN A 1 86 ? 14.541 40.136 20.557 1.00 31.28 86 ASN A O 1
ATOM 703 N N . ASP A 1 87 ? 16.784 39.984 20.496 1.00 32.97 87 ASP A N 1
ATOM 704 C CA . ASP A 1 87 ? 16.912 39.510 19.102 1.00 32.97 87 ASP A CA 1
ATOM 705 C C . ASP A 1 87 ? 17.028 37.957 19.029 1.00 32.97 87 ASP A C 1
ATOM 707 O O . ASP A 1 87 ? 17.386 37.361 18.017 1.00 32.97 87 ASP A O 1
ATOM 711 N N . GLU A 1 88 ? 16.736 37.254 20.136 1.00 30.14 88 GLU A N 1
ATOM 712 C CA . GLU A 1 88 ? 16.960 35.802 20.296 1.00 30.14 88 GLU A CA 1
ATOM 713 C C . GLU A 1 88 ? 15.766 34.897 19.916 1.00 30.14 88 GLU A C 1
ATOM 715 O O . GLU A 1 88 ? 15.863 33.665 19.993 1.00 30.14 88 GLU A O 1
ATOM 720 N N . SER A 1 89 ? 14.612 35.454 19.539 1.00 32.22 89 SER A N 1
ATOM 721 C CA . SER A 1 89 ? 13.355 34.686 19.438 1.00 32.22 89 SER A CA 1
ATOM 722 C C . SER A 1 89 ? 13.331 33.657 18.295 1.00 32.22 89 SER A C 1
ATOM 724 O O . SER A 1 89 ? 12.829 32.548 18.488 1.00 32.22 89 SER A O 1
ATOM 726 N N . ASN A 1 90 ? 13.932 33.968 17.140 1.00 31.67 90 ASN A N 1
ATOM 727 C CA . ASN A 1 90 ? 13.989 33.052 15.990 1.00 31.67 90 ASN A CA 1
ATOM 728 C C . ASN A 1 90 ? 15.016 31.919 16.172 1.00 31.67 90 ASN A C 1
ATOM 730 O O . ASN A 1 90 ? 14.749 30.782 15.781 1.00 31.67 90 ASN A O 1
ATOM 734 N N . SER A 1 91 ? 16.151 32.191 16.829 1.00 32.03 91 SER A N 1
ATOM 735 C CA . SER A 1 91 ? 17.150 31.165 17.179 1.00 32.03 91 SER A CA 1
ATOM 736 C C . SER A 1 91 ? 16.550 30.107 18.114 1.00 32.03 91 SER A C 1
ATOM 738 O O . SER A 1 91 ? 16.660 28.900 17.877 1.00 32.03 91 SER A O 1
ATOM 740 N N . LYS A 1 92 ? 15.802 30.553 19.133 1.00 29.69 92 LYS A N 1
ATOM 741 C CA . LYS A 1 92 ? 15.175 29.669 20.124 1.00 29.69 92 LYS A CA 1
ATOM 742 C C . LYS A 1 92 ? 14.114 28.733 19.536 1.00 29.69 92 LYS A C 1
ATOM 744 O O . LYS A 1 92 ? 13.891 27.688 20.132 1.00 29.69 92 LYS A O 1
ATOM 749 N N . ALA A 1 93 ? 13.479 29.041 18.402 1.00 30.88 93 ALA A N 1
ATOM 750 C CA . ALA A 1 93 ? 12.513 28.137 17.767 1.00 30.88 93 ALA A CA 1
ATOM 751 C C . ALA A 1 93 ? 13.204 26.972 17.031 1.00 30.88 93 ALA A C 1
ATOM 753 O O . ALA A 1 93 ? 12.923 25.811 17.334 1.00 30.88 93 ALA A O 1
ATOM 754 N N . SER A 1 94 ? 14.169 27.272 16.153 1.00 31.23 94 SER A N 1
ATOM 755 C CA . SER A 1 94 ? 14.970 26.251 15.453 1.00 31.23 94 SER A CA 1
ATOM 756 C C . SER A 1 94 ? 15.724 25.363 16.441 1.00 31.23 94 SER A C 1
ATOM 758 O O . SER A 1 94 ? 15.639 24.141 16.376 1.00 31.23 94 SER A O 1
ATOM 760 N N . HIS A 1 95 ? 16.377 25.975 17.431 1.00 30.95 95 HIS A N 1
ATOM 761 C CA . HIS A 1 95 ? 17.148 25.253 18.440 1.00 30.95 95 HIS A CA 1
ATOM 762 C C . HIS A 1 95 ? 16.264 24.504 19.460 1.00 30.95 95 HIS A C 1
ATOM 764 O O . HIS A 1 95 ? 16.759 23.634 20.171 1.00 30.95 95 HIS A O 1
ATOM 770 N N . ARG A 1 96 ? 14.952 24.795 19.537 1.00 33.88 96 ARG A N 1
ATOM 771 C CA . ARG A 1 96 ? 13.973 23.962 20.265 1.00 33.88 96 ARG A CA 1
ATOM 772 C C . ARG A 1 96 ? 13.539 22.755 19.445 1.00 33.88 96 ARG A C 1
ATOM 774 O O . ARG A 1 96 ? 13.468 21.681 20.022 1.00 33.88 96 ARG A O 1
ATOM 781 N N . PHE A 1 97 ? 13.287 22.897 18.143 1.00 33.72 97 PHE A N 1
ATOM 782 C CA . PHE A 1 97 ? 12.952 21.754 17.284 1.00 33.72 97 PHE A CA 1
ATOM 783 C C . PHE A 1 97 ? 14.138 20.788 17.168 1.00 33.72 97 PHE A C 1
ATOM 785 O O . PHE A 1 97 ? 13.993 19.603 17.438 1.00 33.72 97 PHE A O 1
ATOM 792 N N . GLU A 1 98 ? 15.340 21.310 16.915 1.00 35.25 98 GLU A N 1
ATOM 793 C CA . GLU A 1 98 ? 16.571 20.515 16.854 1.00 35.25 98 GLU A CA 1
ATOM 794 C C . GLU A 1 98 ? 16.912 19.864 18.207 1.00 35.25 98 GLU A C 1
ATOM 796 O O . GLU A 1 98 ? 17.361 18.720 18.243 1.00 35.25 98 GLU A O 1
ATOM 801 N N . LYS A 1 99 ? 16.634 20.538 19.338 1.00 34.66 99 LYS A N 1
ATOM 802 C CA . LYS A 1 99 ? 16.695 19.895 20.660 1.00 34.66 99 LYS A CA 1
ATOM 803 C C . LYS A 1 99 ? 15.608 18.848 20.852 1.00 34.66 99 LYS A C 1
ATOM 805 O O . LYS A 1 99 ? 15.915 17.846 21.465 1.00 34.66 99 LYS A O 1
ATOM 810 N N . VAL A 1 100 ? 14.380 19.032 20.372 1.00 34.47 100 VAL A N 1
ATOM 811 C CA . VAL A 1 100 ? 13.318 18.014 20.485 1.00 34.47 100 VAL A CA 1
ATOM 812 C C . VAL A 1 100 ? 13.671 16.767 19.673 1.00 34.47 100 VAL A C 1
ATOM 814 O O . VAL A 1 100 ? 13.517 15.671 20.198 1.00 34.47 100 VAL A O 1
ATOM 817 N N . VAL A 1 101 ? 14.225 16.923 18.468 1.00 34.81 101 VAL A N 1
ATOM 818 C CA . VAL A 1 101 ? 14.731 15.814 17.641 1.00 34.81 101 VAL A CA 1
ATOM 819 C C . VAL A 1 101 ? 15.920 15.126 18.325 1.00 34.81 101 VAL A C 1
ATOM 821 O O . VAL A 1 101 ? 15.819 13.952 18.663 1.00 34.81 101 VAL A O 1
ATOM 824 N N . LYS A 1 102 ? 16.980 15.862 18.694 1.00 36.12 102 LYS A N 1
ATOM 825 C CA . LYS A 1 102 ? 18.160 15.288 19.380 1.00 36.12 102 LYS A CA 1
ATOM 826 C C . LYS A 1 102 ? 17.878 14.749 20.786 1.00 36.12 102 LYS A C 1
ATOM 828 O O . LYS A 1 102 ? 18.645 13.936 21.299 1.00 36.12 102 LYS A O 1
ATOM 833 N N . LEU A 1 103 ? 16.806 15.201 21.439 1.00 31.77 103 LEU A N 1
ATOM 834 C CA . LEU A 1 103 ? 16.326 14.661 22.714 1.00 31.77 103 LEU A CA 1
ATOM 835 C C . LEU A 1 103 ? 15.461 13.416 22.494 1.00 31.77 103 LEU A C 1
ATOM 837 O O . LEU A 1 103 ? 15.548 12.513 23.313 1.00 31.77 103 LEU A O 1
ATOM 841 N N . ALA A 1 104 ? 14.681 13.333 21.411 1.00 31.95 104 ALA A N 1
ATOM 842 C CA . ALA A 1 104 ? 14.003 12.100 21.016 1.00 31.95 104 ALA A CA 1
ATOM 843 C C . ALA A 1 104 ? 15.037 11.014 20.677 1.00 31.95 104 ALA A C 1
ATOM 845 O O . ALA A 1 104 ? 15.036 9.969 21.321 1.00 31.95 104 ALA A O 1
ATOM 846 N N . GLU A 1 105 ? 15.998 11.317 19.798 1.00 33.28 105 GLU A N 1
ATOM 847 C CA . GLU A 1 105 ? 17.126 10.441 19.441 1.00 33.28 105 GLU A CA 1
ATOM 848 C C . GLU A 1 105 ? 17.890 9.955 20.689 1.00 33.28 105 GLU A C 1
ATOM 850 O O . GLU A 1 105 ? 18.055 8.755 20.887 1.00 33.28 105 GLU A O 1
ATOM 855 N N . LYS A 1 106 ? 18.275 10.856 21.609 1.00 29.81 106 LYS A N 1
ATOM 856 C CA . LYS A 1 106 ? 18.975 10.477 22.858 1.00 29.81 106 LYS A CA 1
ATOM 857 C C . LYS A 1 106 ? 18.103 9.842 23.949 1.00 29.81 106 LYS A C 1
ATOM 859 O O . LYS A 1 106 ? 18.655 9.380 24.949 1.00 29.81 106 LYS A O 1
ATOM 864 N N . MET A 1 107 ? 16.775 9.863 23.833 1.00 29.48 107 MET A N 1
ATOM 865 C CA . MET A 1 107 ? 15.867 9.224 24.803 1.00 29.48 107 MET A CA 1
ATOM 866 C C . MET A 1 107 ? 15.351 7.862 24.339 1.00 29.48 107 MET A C 1
ATOM 868 O O . MET A 1 107 ? 14.859 7.111 25.180 1.00 29.48 107 MET A O 1
ATOM 872 N N . VAL A 1 108 ? 15.497 7.528 23.056 1.00 34.00 108 VAL A N 1
ATOM 873 C CA . VAL A 1 108 ? 15.266 6.178 22.519 1.00 34.00 108 VAL A CA 1
ATOM 874 C C . VAL A 1 108 ? 16.256 5.170 23.118 1.00 34.00 108 VAL A C 1
ATOM 876 O O . VAL A 1 108 ? 15.846 4.090 23.525 1.00 34.00 108 VAL A O 1
ATOM 879 N N . ASP A 1 109 ? 17.512 5.577 23.328 1.00 31.84 109 ASP A N 1
ATOM 880 C CA . ASP A 1 109 ? 18.584 4.767 23.941 1.00 31.84 109 ASP A CA 1
ATOM 881 C C . ASP A 1 109 ? 18.324 4.302 25.394 1.00 31.84 109 ASP A C 1
ATOM 883 O O . ASP A 1 109 ? 19.122 3.540 25.948 1.00 31.84 109 ASP A O 1
ATOM 887 N N . LYS A 1 110 ? 17.275 4.789 26.084 1.00 31.84 110 LYS A N 1
ATOM 888 C CA . LYS A 1 110 ? 17.003 4.424 27.490 1.00 31.84 110 LYS A CA 1
ATOM 889 C C . LYS A 1 110 ? 15.521 4.241 27.819 1.00 31.84 110 LYS A C 1
ATOM 891 O O . LYS A 1 110 ? 14.795 5.203 28.086 1.00 31.84 110 LYS A O 1
ATOM 896 N N . ASN A 1 111 ? 15.196 2.968 28.054 1.00 32.12 111 ASN A N 1
ATOM 897 C CA . ASN A 1 111 ? 13.922 2.356 28.454 1.00 32.12 111 ASN A CA 1
ATOM 898 C C . ASN A 1 111 ? 13.020 1.951 27.286 1.00 32.12 111 ASN A C 1
ATOM 900 O O . ASN A 1 111 ? 12.509 2.803 26.561 1.00 32.12 111 ASN A O 1
ATOM 904 N N . GLN A 1 112 ? 12.756 0.640 27.238 1.00 35.53 112 GLN A N 1
ATOM 905 C CA . GLN A 1 112 ? 11.704 -0.018 26.462 1.00 35.53 112 GLN A CA 1
ATOM 906 C C . GLN A 1 112 ? 10.427 0.822 26.444 1.00 35.53 112 GLN A C 1
ATOM 908 O O . GLN A 1 112 ? 9.940 1.241 27.499 1.00 35.53 112 GLN A O 1
ATOM 913 N N . ASP A 1 113 ? 9.896 1.068 25.250 1.00 36.81 113 ASP A N 1
ATOM 914 C CA . ASP A 1 113 ? 8.754 1.951 25.080 1.00 36.81 113 ASP A CA 1
ATOM 915 C C . ASP A 1 113 ? 7.460 1.321 25.642 1.00 36.81 113 ASP A C 1
ATOM 917 O O . ASP A 1 113 ? 6.952 0.345 25.075 1.00 36.81 113 ASP A O 1
ATOM 921 N N . PRO A 1 114 ? 6.853 1.885 26.710 1.00 32.50 114 PRO A N 1
ATOM 922 C CA . PRO A 1 114 ? 5.585 1.388 27.240 1.00 32.50 114 PRO A CA 1
ATOM 923 C C . PRO A 1 114 ? 4.430 1.552 26.246 1.00 32.50 114 PRO A C 1
ATOM 925 O O . PRO A 1 114 ? 3.361 0.990 26.458 1.00 32.50 114 PRO A O 1
ATOM 928 N N . ILE A 1 115 ? 4.613 2.337 25.181 1.00 35.78 115 ILE A N 1
ATOM 929 C CA . ILE A 1 115 ? 3.585 2.685 24.196 1.00 35.78 115 ILE A CA 1
ATOM 930 C C . ILE A 1 115 ? 3.546 1.658 23.079 1.00 35.78 115 ILE A C 1
ATOM 932 O O . ILE A 1 115 ? 2.480 1.079 22.886 1.00 35.78 115 ILE A O 1
ATOM 936 N N . ALA A 1 116 ? 4.678 1.292 22.475 1.00 35.50 116 ALA A N 1
ATOM 937 C CA . ALA A 1 116 ? 4.781 0.063 21.684 1.00 35.50 116 ALA A CA 1
ATOM 938 C C . ALA A 1 116 ? 4.210 -1.155 22.446 1.00 35.50 116 ALA A C 1
ATOM 940 O O . ALA A 1 116 ? 3.432 -1.933 21.895 1.00 35.50 116 ALA A O 1
ATOM 941 N N . LEU A 1 117 ? 4.479 -1.260 23.754 1.00 35.31 117 LEU A N 1
ATOM 942 C CA . LEU A 1 117 ? 3.951 -2.326 24.613 1.00 35.31 117 LEU A CA 1
ATOM 943 C C . LEU A 1 117 ? 2.449 -2.221 24.936 1.00 35.31 117 LEU A C 1
ATOM 945 O O . LEU A 1 117 ? 1.788 -3.258 24.987 1.00 35.31 117 LEU A O 1
ATOM 949 N N . CYS A 1 118 ? 1.892 -1.034 25.198 1.00 32.69 118 CYS A N 1
ATOM 950 C CA . CYS A 1 118 ? 0.462 -0.844 25.503 1.00 32.69 118 CYS A CA 1
ATOM 951 C C . CYS A 1 118 ? -0.429 -0.856 24.258 1.00 32.69 118 CYS A C 1
ATOM 953 O O . CYS A 1 118 ? -1.620 -1.159 24.354 1.00 32.69 118 CYS A O 1
ATOM 955 N N . LEU A 1 119 ? 0.129 -0.491 23.106 1.00 38.47 119 LEU A N 1
ATOM 956 C CA . LEU A 1 119 ? -0.622 -0.252 21.883 1.00 38.47 119 LEU A CA 1
ATOM 957 C C . LEU A 1 119 ? -0.318 -1.270 20.780 1.00 38.47 119 LEU A C 1
ATOM 959 O O . LEU A 1 119 ? -1.193 -1.471 19.952 1.00 38.47 119 LEU A O 1
ATOM 963 N N . GLY A 1 120 ? 0.816 -1.978 20.776 1.00 32.06 120 GLY A N 1
ATOM 964 C CA . GLY A 1 120 ? 1.204 -2.897 19.692 1.00 32.06 120 GLY A CA 1
ATOM 965 C C . GLY A 1 120 ? 0.155 -3.957 19.325 1.00 32.06 120 GLY A C 1
ATOM 966 O O . GLY A 1 120 ? -0.142 -4.139 18.150 1.00 32.06 120 GLY A O 1
ATOM 967 N N . SER A 1 121 ? -0.506 -4.582 20.307 1.00 33.66 121 SER A N 1
ATOM 968 C CA . SER A 1 121 ? -1.576 -5.566 20.045 1.00 33.66 121 SER A CA 1
ATOM 969 C C . SER A 1 121 ? -2.955 -4.950 19.760 1.00 33.66 121 SER A C 1
ATOM 971 O O . SER A 1 121 ? -3.861 -5.633 19.282 1.00 33.66 121 SER A O 1
ATOM 973 N N . ARG A 1 122 ? -3.148 -3.654 20.038 1.00 37.41 122 ARG A N 1
ATOM 974 C CA . ARG A 1 122 ? -4.431 -2.950 19.844 1.00 37.41 122 ARG A CA 1
ATOM 975 C C . ARG A 1 122 ? -4.415 -1.983 18.649 1.00 37.41 122 ARG A C 1
ATOM 977 O O . ARG A 1 122 ? -5.471 -1.745 18.076 1.00 37.41 122 ARG A O 1
ATOM 984 N N . LEU A 1 123 ? -3.239 -1.549 18.184 1.00 36.44 123 LEU A N 1
ATOM 985 C CA . LEU A 1 123 ? -2.985 -0.756 16.969 1.00 36.44 123 LEU A CA 1
ATOM 986 C C . LEU A 1 123 ? -2.886 -1.594 15.686 1.00 36.44 123 LEU A C 1
ATOM 988 O O . LEU A 1 123 ? -2.460 -1.088 14.652 1.00 36.44 123 LEU A O 1
ATOM 992 N N . SER A 1 124 ? -3.458 -2.795 15.664 1.00 36.25 124 SER A N 1
ATOM 993 C CA . SER A 1 124 ? -4.042 -3.279 14.405 1.00 36.25 124 SER A CA 1
ATOM 994 C C . SER A 1 124 ? -5.151 -2.329 13.896 1.00 36.25 124 SER A C 1
ATOM 996 O O . SER A 1 124 ? -5.460 -2.339 12.711 1.00 36.25 124 SER A O 1
ATOM 998 N N . SER A 1 125 ? -5.691 -1.442 14.751 1.00 39.34 125 SER A N 1
ATOM 999 C CA . SER A 1 125 ? -6.455 -0.245 14.354 1.00 39.34 125 SER A CA 1
ATOM 1000 C C . SER A 1 125 ? -5.605 1.006 14.084 1.00 39.34 125 SER A C 1
ATOM 1002 O O . SER A 1 125 ? -6.154 2.023 13.684 1.00 39.34 125 SER A O 1
ATOM 1004 N N . GLY A 1 126 ? -4.286 0.984 14.293 1.00 45.91 126 GLY A N 1
ATOM 1005 C CA . GLY A 1 126 ? -3.415 2.155 14.149 1.00 45.91 126 GLY A CA 1
ATOM 1006 C C . GLY A 1 126 ? -3.387 2.691 12.725 1.00 45.91 126 GLY A C 1
ATOM 1007 O O . GLY A 1 126 ? -3.433 3.903 12.541 1.00 45.91 126 GLY A O 1
ATOM 1008 N N . LYS A 1 127 ? -3.451 1.789 11.735 1.00 48.00 127 LYS A N 1
ATOM 1009 C CA . LYS A 1 127 ? -3.746 2.115 10.334 1.00 48.00 127 LYS A CA 1
ATOM 1010 C C . LYS A 1 127 ? -5.011 2.966 10.219 1.00 48.00 127 LYS A C 1
ATOM 1012 O O . LYS A 1 127 ? -4.956 4.085 9.725 1.00 48.00 127 LYS A O 1
ATOM 1017 N N . ASP A 1 128 ? -6.133 2.438 10.701 1.00 50.84 128 ASP A N 1
ATOM 1018 C CA . ASP A 1 128 ? -7.451 3.060 10.565 1.00 50.84 128 ASP A CA 1
ATOM 1019 C C . ASP A 1 128 ? -7.539 4.382 11.351 1.00 50.84 128 ASP A C 1
ATOM 1021 O O . ASP A 1 128 ? -8.088 5.358 10.848 1.00 50.84 128 ASP A O 1
ATOM 1025 N N . THR A 1 129 ? -6.938 4.463 12.543 1.00 54.69 129 THR A N 1
ATOM 1026 C CA . THR A 1 129 ? -6.868 5.687 13.359 1.00 54.69 129 THR A CA 1
ATOM 1027 C C . THR A 1 129 ? -5.985 6.757 12.715 1.00 54.69 129 THR A C 1
ATOM 1029 O O . THR A 1 129 ? -6.368 7.923 12.718 1.00 54.69 129 THR A O 1
ATOM 1032 N N . MET A 1 130 ? -4.835 6.396 12.133 1.00 54.84 130 MET A N 1
ATOM 1033 C CA . MET A 1 130 ? -3.951 7.346 11.439 1.00 54.84 130 MET A CA 1
ATOM 1034 C C . MET A 1 130 ? -4.516 7.787 10.082 1.00 54.84 130 MET A C 1
ATOM 1036 O O . MET A 1 130 ? -4.371 8.951 9.714 1.00 54.84 130 MET A O 1
ATOM 1040 N N . LEU A 1 131 ? -5.222 6.906 9.368 1.00 51.50 131 LEU A N 1
ATOM 1041 C CA . LEU A 1 131 ? -5.988 7.269 8.172 1.00 51.50 131 LEU A CA 1
ATOM 1042 C C . LEU A 1 131 ? -7.169 8.184 8.517 1.00 51.50 131 LEU A C 1
ATOM 1044 O O . LEU A 1 131 ? -7.378 9.175 7.826 1.00 51.50 131 LEU A O 1
ATOM 1048 N N . SER A 1 132 ? -7.895 7.904 9.605 1.00 55.06 132 SER A N 1
ATOM 1049 C CA . SER A 1 132 ? -8.962 8.778 10.115 1.00 55.06 132 SER A CA 1
ATOM 1050 C C . SER A 1 132 ? -8.415 10.144 10.540 1.00 55.06 132 SER A C 1
ATOM 1052 O O . SER A 1 132 ? -8.987 11.175 10.202 1.00 55.06 132 SER A O 1
ATOM 1054 N N . LEU A 1 133 ? -7.251 10.173 11.199 1.00 58.97 133 LEU A N 1
ATOM 1055 C CA . LEU A 1 133 ? -6.527 11.399 11.536 1.00 58.97 133 LEU A CA 1
ATOM 1056 C C . LEU A 1 133 ? -6.151 12.196 10.278 1.00 58.97 133 LEU A C 1
ATOM 1058 O O . LEU A 1 133 ? -6.341 13.412 10.247 1.00 58.97 133 LEU A O 1
ATOM 1062 N N . PHE A 1 134 ? -5.647 11.526 9.236 1.00 54.53 134 PHE A N 1
ATOM 1063 C CA . PHE A 1 134 ? -5.311 12.162 7.963 1.00 54.53 134 PHE A CA 1
ATOM 1064 C C . PHE A 1 134 ? -6.545 12.750 7.279 1.00 54.53 134 PHE A C 1
ATOM 1066 O O . PHE A 1 134 ? -6.593 13.957 7.055 1.00 54.53 134 PHE A O 1
ATOM 1073 N N . ASP A 1 135 ? -7.550 11.915 7.006 1.00 54.03 135 ASP A N 1
ATOM 1074 C CA . ASP A 1 135 ? -8.818 12.294 6.377 1.00 54.03 135 ASP A CA 1
ATOM 1075 C C . ASP A 1 135 ? -9.477 13.444 7.146 1.00 54.03 135 ASP A C 1
ATOM 1077 O O . ASP A 1 135 ? -9.798 14.474 6.558 1.00 54.03 135 ASP A O 1
ATOM 1081 N N . GLN A 1 136 ? -9.561 13.359 8.476 1.00 60.44 136 GLN A N 1
ATOM 1082 C CA . GLN A 1 136 ? -10.132 14.435 9.279 1.00 60.44 136 GLN A CA 1
ATOM 1083 C C . GLN A 1 136 ? -9.312 15.728 9.221 1.00 60.44 136 GLN A C 1
ATOM 1085 O O . GLN A 1 136 ? -9.897 16.799 9.082 1.00 60.44 136 GLN A O 1
ATOM 1090 N N . THR A 1 137 ? -7.976 15.665 9.221 1.00 58.00 137 THR A N 1
ATOM 1091 C CA . THR A 1 137 ? -7.163 16.883 9.053 1.00 58.00 137 THR A CA 1
ATOM 1092 C C . THR A 1 137 ? -7.324 17.483 7.648 1.00 58.00 137 THR A C 1
ATOM 1094 O O . THR A 1 137 ? -7.356 18.706 7.499 1.00 58.00 137 THR A O 1
ATOM 1097 N N . ILE A 1 138 ? -7.470 16.655 6.606 1.00 52.50 138 ILE A N 1
ATOM 1098 C CA . ILE A 1 138 ? -7.763 17.113 5.239 1.00 52.50 138 ILE A CA 1
ATOM 1099 C C . ILE A 1 138 ? -9.160 17.748 5.163 1.00 52.50 138 ILE A C 1
ATOM 1101 O O . ILE A 1 138 ? -9.302 18.811 4.562 1.00 52.50 138 ILE A O 1
ATOM 1105 N N . ARG A 1 139 ? -10.177 17.174 5.817 1.00 56.16 139 ARG A N 1
ATOM 1106 C CA . ARG A 1 139 ? -11.528 17.760 5.924 1.00 56.16 139 ARG A CA 1
ATOM 1107 C C . ARG A 1 139 ? -11.519 19.097 6.665 1.00 56.16 139 ARG A C 1
ATOM 1109 O O . ARG A 1 139 ? -12.151 20.038 6.194 1.00 56.16 139 ARG A O 1
ATOM 1116 N N . ASP A 1 140 ? -10.787 19.202 7.773 1.00 57.91 140 ASP A N 1
ATOM 1117 C CA . ASP A 1 140 ? -10.661 20.438 8.557 1.00 57.91 140 ASP A CA 1
ATOM 1118 C C . ASP A 1 140 ? -9.972 21.559 7.750 1.00 57.91 140 ASP A C 1
ATOM 1120 O O . ASP A 1 140 ? -10.302 22.738 7.896 1.00 57.91 140 ASP A O 1
ATOM 1124 N N . LEU A 1 141 ? -9.030 21.206 6.864 1.00 53.72 141 LEU A N 1
ATOM 1125 C CA . LEU A 1 141 ? -8.373 22.144 5.944 1.00 53.72 141 LEU A CA 1
ATOM 1126 C C . LEU A 1 141 ? -9.223 22.484 4.708 1.00 53.72 141 LEU A C 1
ATOM 1128 O O . LEU A 1 141 ? -9.169 23.616 4.220 1.00 53.72 141 LEU A O 1
ATOM 1132 N N . CYS A 1 142 ? -9.993 21.523 4.199 1.00 50.31 142 CYS A N 1
ATOM 1133 C CA . CYS A 1 142 ? -10.732 21.604 2.941 1.00 50.31 142 CYS A CA 1
ATOM 1134 C C . CYS A 1 142 ? -12.194 21.125 3.102 1.00 50.31 142 CYS A C 1
ATOM 1136 O O . CYS A 1 142 ? -12.608 20.170 2.447 1.00 50.31 142 CYS A O 1
ATOM 1138 N N . PRO A 1 143 ? -13.045 21.807 3.895 1.00 50.03 143 PRO A N 1
ATOM 1139 C CA . PRO A 1 143 ? -14.384 21.311 4.252 1.00 50.03 143 PRO A CA 1
ATOM 1140 C C . PRO A 1 143 ? -15.363 21.146 3.073 1.00 50.03 143 PRO A C 1
ATOM 1142 O O . PRO A 1 143 ? -16.439 20.572 3.232 1.00 50.03 143 PRO A O 1
ATOM 1145 N N . HIS A 1 144 ? -15.011 21.633 1.879 1.00 43.12 144 HIS A N 1
ATOM 1146 C CA . HIS A 1 144 ? -15.799 21.482 0.654 1.00 43.12 144 HIS A CA 1
ATOM 1147 C C . HIS A 1 144 ? -15.392 20.280 -0.222 1.00 43.12 144 HIS A C 1
ATOM 1149 O O . HIS A 1 144 ? -16.133 19.942 -1.143 1.00 43.12 144 HIS A O 1
ATOM 1155 N N . THR A 1 145 ? -14.284 19.575 0.051 1.00 47.28 145 THR A N 1
ATOM 1156 C CA . THR A 1 145 ? -13.834 18.405 -0.745 1.00 47.28 145 THR A CA 1
ATOM 1157 C C . THR A 1 145 ? -14.548 17.100 -0.363 1.00 47.28 145 THR A C 1
ATOM 1159 O O . THR A 1 145 ? -14.003 16.008 -0.523 1.00 47.28 145 THR A O 1
ATOM 1162 N N . GLN A 1 146 ? -15.790 17.201 0.121 1.00 36.47 146 GLN A N 1
ATOM 1163 C CA . GLN A 1 146 ? -16.575 16.182 0.841 1.00 36.47 146 GLN A CA 1
ATOM 1164 C C . GLN A 1 146 ? -16.980 14.928 0.019 1.00 36.47 146 GLN A C 1
ATOM 1166 O O . GLN A 1 146 ? -17.852 14.161 0.433 1.00 36.47 146 GLN A O 1
ATOM 1171 N N . THR A 1 147 ? -16.362 14.714 -1.147 1.00 39.19 147 THR A N 1
ATOM 1172 C CA . THR A 1 147 ? -16.819 13.783 -2.194 1.00 39.19 147 THR A CA 1
ATOM 1173 C C . THR A 1 147 ? -15.715 12.860 -2.736 1.00 39.19 147 THR A C 1
ATOM 1175 O O . THR A 1 147 ? -16.034 11.923 -3.458 1.00 39.19 147 THR A O 1
ATOM 1178 N N . VAL A 1 148 ? -14.429 13.068 -2.409 1.00 35.62 148 VAL A N 1
ATOM 1179 C CA . VAL A 1 148 ? -13.315 12.379 -3.113 1.00 35.62 148 VAL A CA 1
ATOM 1180 C C . VAL A 1 148 ? -12.952 10.992 -2.542 1.00 35.62 148 VAL A C 1
ATOM 1182 O O . VAL A 1 148 ? -12.439 10.164 -3.284 1.00 35.62 148 VAL A O 1
ATOM 1185 N N . GLN A 1 149 ? -13.265 10.681 -1.275 1.00 33.75 149 GLN A N 1
ATOM 1186 C CA . GLN A 1 149 ? -12.986 9.359 -0.661 1.00 33.75 149 GLN A CA 1
ATOM 1187 C C . GLN A 1 149 ? -14.227 8.643 -0.083 1.00 33.75 149 GLN A C 1
ATOM 1189 O O . GLN A 1 149 ? -14.121 7.736 0.747 1.00 33.75 149 GLN A O 1
ATOM 1194 N N . ARG A 1 150 ? -15.437 9.008 -0.529 1.00 36.41 150 ARG A N 1
ATOM 1195 C CA . ARG A 1 150 ? -16.697 8.402 -0.054 1.00 36.41 150 ARG A CA 1
ATOM 1196 C C . ARG A 1 150 ? -17.007 7.029 -0.675 1.00 36.41 150 ARG A C 1
ATOM 1198 O O . ARG A 1 150 ? -18.037 6.859 -1.313 1.00 36.41 150 ARG A O 1
ATOM 1205 N N . GLU A 1 151 ? -16.165 6.043 -0.369 1.00 31.28 151 GLU A N 1
ATOM 1206 C CA . GLU A 1 151 ? -16.567 4.624 -0.262 1.00 31.28 151 GLU A CA 1
ATOM 1207 C C . GLU A 1 151 ? -15.992 3.914 0.988 1.00 31.28 151 GLU A C 1
ATOM 1209 O O . GLU A 1 151 ? -16.519 2.878 1.382 1.00 31.28 151 GLU A O 1
ATOM 1214 N N . ALA A 1 152 ? -14.986 4.474 1.683 1.00 32.94 152 ALA A N 1
ATOM 1215 C CA . ALA A 1 152 ? -14.294 3.769 2.775 1.00 32.94 152 ALA A CA 1
ATOM 1216 C C . ALA A 1 152 ? -14.955 3.860 4.169 1.00 32.94 152 ALA A C 1
ATOM 1218 O O . ALA A 1 152 ? -14.846 2.917 4.951 1.00 32.94 152 ALA A O 1
ATOM 1219 N N . TYR A 1 153 ? -15.647 4.960 4.496 1.00 30.88 153 TYR A N 1
ATOM 1220 C CA . TYR A 1 153 ? -16.273 5.151 5.812 1.00 30.88 153 TYR A CA 1
ATOM 1221 C C . TYR A 1 153 ? -17.677 5.753 5.693 1.00 30.88 153 TYR A C 1
ATOM 1223 O O . TYR A 1 153 ? -17.858 6.879 5.221 1.00 30.88 153 TYR A O 1
ATOM 1231 N N . ARG A 1 154 ? -18.689 5.002 6.155 1.00 28.34 154 ARG A N 1
ATOM 1232 C CA . ARG A 1 154 ? -20.007 5.570 6.472 1.00 28.34 154 ARG A CA 1
ATOM 1233 C C . ARG A 1 154 ? -19.833 6.596 7.598 1.00 28.34 154 ARG A C 1
ATOM 1235 O O . ARG A 1 154 ? -19.126 6.278 8.553 1.00 28.34 154 ARG A O 1
ATOM 1242 N N . PRO A 1 155 ? -20.527 7.746 7.564 1.00 30.20 155 PRO A N 1
ATOM 1243 C CA . PRO A 1 155 ? -20.858 8.408 8.810 1.00 30.20 155 PRO A CA 1
ATOM 1244 C C . PRO A 1 155 ? -21.771 7.470 9.606 1.00 30.20 155 PRO A C 1
ATOM 1246 O O . PRO A 1 155 ? -22.738 6.912 9.072 1.00 30.20 155 PRO A O 1
ATOM 1249 N N . THR A 1 156 ? -21.435 7.280 10.873 1.00 30.97 156 THR A N 1
ATOM 1250 C CA . THR A 1 156 ? -22.386 6.862 11.897 1.00 30.97 156 THR A CA 1
ATOM 1251 C C . THR A 1 156 ? -23.550 7.853 11.963 1.00 30.97 156 THR A C 1
ATOM 1253 O O . THR A 1 156 ? -23.500 8.957 11.417 1.00 30.97 156 THR A O 1
ATOM 1256 N N . LEU A 1 157 ? -24.642 7.362 12.540 1.00 35.62 157 LEU A N 1
ATOM 1257 C CA . LEU A 1 157 ? -25.960 7.982 12.656 1.00 35.62 157 LEU A CA 1
ATOM 1258 C C . LEU A 1 157 ? -25.916 9.503 12.894 1.00 35.62 157 LEU A C 1
ATOM 1260 O O . LEU A 1 157 ? -25.103 9.992 13.670 1.00 35.62 157 LEU A O 1
ATOM 1264 N N . GLU A 1 158 ? -26.852 10.238 12.282 1.00 32.22 158 GLU A N 1
ATOM 1265 C CA . GLU A 1 158 ? -27.159 11.606 12.717 1.00 32.22 158 GLU A CA 1
ATOM 1266 C C . GLU A 1 158 ? -27.431 11.582 14.232 1.00 32.22 158 GLU A C 1
ATOM 1268 O O . GLU A 1 158 ? -28.279 10.801 14.669 1.00 32.22 158 GLU A O 1
ATOM 1273 N N . ASP A 1 159 ? -26.719 12.408 15.014 1.00 37.28 159 ASP A N 1
ATOM 1274 C CA . ASP A 1 159 ? -26.793 12.453 16.485 1.00 37.28 159 ASP A CA 1
ATOM 1275 C C . ASP A 1 159 ? -28.176 12.919 16.981 1.00 37.28 159 ASP A C 1
ATOM 1277 O O . ASP A 1 159 ? -28.407 14.056 17.411 1.00 37.28 159 ASP A O 1
ATOM 1281 N N . GLY A 1 160 ? -29.127 11.993 16.920 1.00 34.34 160 GLY A N 1
ATOM 1282 C CA . GLY A 1 160 ? -30.512 12.123 17.337 1.00 34.34 160 GLY A CA 1
ATOM 1283 C C . GLY A 1 160 ? -30.678 12.101 18.852 1.00 34.34 160 GLY A C 1
ATOM 1284 O O . GLY A 1 160 ? -31.376 11.243 19.381 1.00 34.34 160 GLY A O 1
ATOM 1285 N N . GLY A 1 161 ? -30.108 13.090 19.542 1.00 35.09 161 GLY A N 1
ATOM 1286 C CA . GLY A 1 161 ? -30.592 13.519 20.855 1.00 35.09 161 GLY A CA 1
ATOM 1287 C C . GLY A 1 161 ? -29.916 12.915 22.088 1.00 35.09 161 GLY A C 1
ATOM 1288 O O . GLY A 1 161 ? -30.528 12.154 22.831 1.00 35.09 161 GLY A O 1
ATOM 1289 N N . ALA A 1 162 ? -28.738 13.437 22.435 1.00 39.69 162 ALA A N 1
ATOM 1290 C CA . ALA A 1 162 ? -28.293 13.519 23.827 1.00 39.69 162 ALA A CA 1
ATOM 1291 C C . ALA A 1 162 ? -27.725 14.923 24.098 1.00 39.69 162 ALA A C 1
ATOM 1293 O O . ALA A 1 162 ? -26.652 15.277 23.612 1.00 39.69 162 ALA A O 1
ATOM 1294 N N . GLY A 1 163 ? -28.452 15.740 24.871 1.00 40.12 163 GLY A N 1
ATOM 1295 C CA . GLY A 1 163 ? -28.204 17.183 25.068 1.00 40.12 163 GLY A CA 1
ATOM 1296 C C . GLY A 1 163 ? -26.950 17.575 25.867 1.00 40.12 163 GLY A C 1
ATOM 1297 O O . GLY A 1 163 ? -26.978 18.584 26.564 1.00 40.12 163 GLY A O 1
ATOM 1298 N N . LEU A 1 164 ? -25.887 16.771 25.802 1.00 40.50 164 LEU A N 1
ATOM 1299 C CA . LEU A 1 164 ? -24.587 16.975 26.452 1.00 40.50 164 LEU A CA 1
ATOM 1300 C C . LEU A 1 164 ? -23.384 16.695 25.518 1.00 40.50 164 LEU A C 1
ATOM 1302 O O . LEU A 1 164 ? -22.250 16.834 25.960 1.00 40.50 164 LEU A O 1
ATOM 1306 N N . GLY A 1 165 ? -23.607 16.348 24.240 1.00 48.75 165 GLY A N 1
ATOM 1307 C CA . GLY A 1 165 ? -22.537 16.249 23.229 1.00 48.75 165 GLY A CA 1
ATOM 1308 C C . GLY A 1 165 ? -21.646 15.006 23.344 1.00 48.75 165 GLY A C 1
ATOM 1309 O O . GLY A 1 165 ? -20.427 15.109 23.241 1.00 48.75 165 GLY A O 1
ATOM 1310 N N . PHE A 1 166 ? -22.237 13.834 23.596 1.00 53.38 166 PHE A N 1
ATOM 1311 C CA . PHE A 1 166 ? -21.495 12.598 23.853 1.00 53.38 166 PHE A CA 1
ATOM 1312 C C . PHE A 1 166 ? -21.320 11.706 22.614 1.00 53.38 166 PHE A C 1
ATOM 1314 O O . PHE A 1 166 ? -22.200 10.905 22.312 1.00 53.38 166 PHE A O 1
ATOM 1321 N N . SER A 1 167 ? -20.141 11.772 21.984 1.00 60.41 167 SER A N 1
ATOM 1322 C CA . SER A 1 167 ? -19.652 10.768 21.024 1.00 60.41 167 SER A CA 1
ATOM 1323 C C . SER A 1 167 ? -18.561 9.891 21.650 1.00 60.41 167 SER A C 1
ATOM 1325 O O . SER A 1 167 ? -17.718 10.379 22.405 1.00 60.41 167 SER A O 1
ATOM 1327 N N . LEU A 1 168 ? -18.558 8.596 21.314 1.00 64.19 168 LEU A N 1
ATOM 1328 C CA . LEU A 1 168 ? -17.438 7.680 21.579 1.00 64.19 168 LEU A CA 1
ATOM 1329 C C . LEU A 1 168 ? -16.530 7.489 20.353 1.00 64.19 168 LEU A C 1
ATOM 1331 O O . LEU A 1 168 ? -15.386 7.060 20.509 1.00 64.19 168 LEU A O 1
ATOM 1335 N N . GLU A 1 169 ? -16.999 7.842 19.153 1.00 65.00 169 GLU A N 1
ATOM 1336 C CA . GLU A 1 169 ? -16.145 7.949 17.970 1.00 65.00 169 GLU A CA 1
ATOM 1337 C C . GLU A 1 169 ? -15.424 9.304 17.961 1.00 65.00 169 GLU A C 1
ATOM 1339 O O . GLU A 1 169 ? -16.010 10.345 18.265 1.00 65.00 169 GLU A O 1
ATOM 1344 N N . CYS A 1 170 ? -14.133 9.283 17.628 1.00 65.50 170 CYS A N 1
ATOM 1345 C CA . CYS A 1 170 ? -13.315 10.486 17.524 1.00 65.50 170 CYS A CA 1
ATOM 1346 C C . CYS A 1 170 ? -13.501 11.094 16.129 1.00 65.50 170 CYS A C 1
ATOM 1348 O O . CYS A 1 170 ? -12.990 10.553 15.148 1.00 65.50 170 CYS A O 1
ATOM 1350 N N . ASN A 1 171 ? -14.231 12.204 16.058 1.00 63.56 171 ASN A N 1
ATOM 1351 C CA . ASN A 1 171 ? -14.611 12.890 14.823 1.00 63.56 171 ASN A CA 1
ATOM 1352 C C . ASN A 1 171 ? -13.716 14.101 14.518 1.00 63.56 171 ASN A C 1
ATOM 1354 O O . ASN A 1 171 ? -13.862 14.730 13.474 1.00 63.56 171 ASN A O 1
ATOM 1358 N N . THR A 1 172 ? -12.785 14.432 15.413 1.00 69.69 172 THR A N 1
ATOM 1359 C CA . THR A 1 172 ? -11.809 15.517 15.262 1.00 69.69 172 THR A CA 1
ATOM 1360 C C . THR A 1 172 ? -10.387 15.041 15.566 1.00 69.69 172 THR A C 1
ATOM 1362 O O . THR A 1 172 ? -10.168 14.105 16.337 1.00 69.69 172 THR A O 1
ATOM 1365 N N . VAL A 1 173 ? -9.394 15.738 15.004 1.00 66.94 173 VAL A N 1
ATOM 1366 C CA . VAL A 1 173 ? -7.960 15.546 15.309 1.00 66.94 173 VAL A CA 1
ATOM 1367 C C . VAL A 1 173 ? -7.687 15.633 16.818 1.00 66.94 173 VAL A C 1
ATOM 1369 O O . VAL A 1 173 ? -6.940 14.830 17.377 1.00 66.94 173 VAL A O 1
ATOM 1372 N N . GLU A 1 174 ? -8.337 16.591 17.479 1.00 72.00 174 GLU A N 1
ATOM 1373 C CA . GLU A 1 174 ? -8.267 16.841 18.920 1.00 72.00 174 GLU A CA 1
ATOM 1374 C C . GLU A 1 174 ? -8.833 15.664 19.741 1.00 72.00 174 GLU A C 1
ATOM 1376 O O . GLU A 1 174 ? -8.203 15.222 20.701 1.00 72.00 174 GLU A O 1
ATOM 1381 N N . GLU A 1 175 ? -9.964 15.075 19.340 1.00 72.06 175 GLU A N 1
ATOM 1382 C CA . GLU A 1 175 ? -10.512 13.873 19.989 1.00 72.06 175 GLU A CA 1
ATOM 1383 C C . GLU A 1 175 ? -9.623 12.641 19.797 1.00 72.06 175 GLU A C 1
ATOM 1385 O O . GLU A 1 175 ? -9.397 11.916 20.765 1.00 72.06 175 GLU A O 1
ATOM 1390 N N . ILE A 1 176 ? -9.062 12.430 18.598 1.00 70.25 176 ILE A N 1
ATOM 1391 C CA . ILE A 1 176 ? -8.136 11.314 18.333 1.00 70.25 176 ILE A CA 1
ATOM 1392 C C . ILE A 1 176 ? -6.902 11.433 19.234 1.00 70.25 176 ILE A C 1
ATOM 1394 O O . ILE A 1 176 ? -6.515 10.462 19.891 1.00 70.25 176 ILE A O 1
ATOM 1398 N N . PHE A 1 177 ? -6.296 12.620 19.330 1.00 70.31 177 PHE A N 1
ATOM 1399 C CA . PHE A 1 177 ? -5.153 12.812 20.220 1.00 70.31 177 PHE A CA 1
ATOM 1400 C C . PHE A 1 177 ? -5.521 12.713 21.688 1.00 70.31 177 PHE A C 1
ATOM 1402 O O . PHE A 1 177 ? -4.770 12.102 22.450 1.00 70.31 177 PHE A O 1
ATOM 1409 N N . ARG A 1 178 ? -6.678 13.232 22.094 1.00 71.69 178 ARG A N 1
ATOM 1410 C CA . ARG A 1 178 ? -7.198 13.078 23.454 1.00 71.69 178 ARG A CA 1
ATOM 1411 C C . ARG A 1 178 ? -7.391 11.604 23.806 1.00 71.69 178 ARG A C 1
ATOM 1413 O O . ARG A 1 178 ? -6.935 11.190 24.867 1.00 71.69 178 ARG A O 1
ATOM 1420 N N . MET A 1 179 ? -7.942 10.795 22.902 1.00 70.31 179 MET A N 1
ATOM 1421 C CA . MET A 1 179 ? -8.058 9.339 23.038 1.00 70.31 179 MET A CA 1
ATOM 1422 C C . MET A 1 179 ? -6.698 8.656 23.158 1.00 70.31 179 MET A C 1
ATOM 1424 O O . MET A 1 179 ? -6.488 7.901 24.107 1.00 70.31 179 MET A O 1
ATOM 1428 N N . LEU A 1 180 ? -5.745 8.944 22.269 1.00 66.06 180 LEU A N 1
ATOM 1429 C CA . LEU A 1 180 ? -4.400 8.363 22.348 1.00 66.06 180 LEU A CA 1
ATOM 1430 C C . LEU A 1 180 ? -3.685 8.757 23.651 1.00 66.06 180 LEU A C 1
ATOM 1432 O O . LEU A 1 180 ? -3.061 7.912 24.292 1.00 66.06 180 LEU A O 1
ATOM 1436 N N . SER A 1 181 ? -3.820 10.012 24.080 1.00 66.38 181 SER A N 1
ATOM 1437 C CA . SER A 1 181 ? -3.230 10.540 25.318 1.00 66.38 181 SER A CA 1
ATOM 1438 C C . SER A 1 181 ? -3.803 9.856 26.555 1.00 66.38 181 SER A C 1
ATOM 1440 O O . SER A 1 181 ? -3.044 9.349 27.381 1.00 66.38 181 SER A O 1
ATOM 1442 N N . ARG A 1 182 ? -5.137 9.750 26.632 1.00 64.31 182 ARG A N 1
ATOM 1443 C CA . ARG A 1 182 ? -5.852 8.978 27.660 1.00 64.31 182 ARG A CA 1
ATOM 1444 C C . ARG A 1 182 ? -5.451 7.501 27.638 1.00 64.31 182 ARG A C 1
ATOM 1446 O O . ARG A 1 182 ? -5.167 6.932 28.688 1.00 64.31 182 ARG A O 1
ATOM 1453 N N . CYS A 1 183 ? -5.243 6.910 26.456 1.00 58.16 183 CYS A N 1
ATOM 1454 C CA . CYS A 1 183 ? -4.692 5.557 26.304 1.00 58.16 183 CYS A CA 1
ATOM 1455 C C . CYS A 1 183 ? -3.246 5.414 26.812 1.00 58.16 183 CYS A C 1
ATOM 1457 O O . CYS A 1 183 ? -2.866 4.339 27.283 1.00 58.16 183 CYS A O 1
ATOM 1459 N N . GLY A 1 184 ? -2.466 6.496 26.850 1.00 55.03 184 GLY A N 1
ATOM 1460 C CA . GLY A 1 184 ? -1.128 6.558 27.451 1.00 55.03 184 GLY A CA 1
ATOM 1461 C C . GLY A 1 184 ? -0.104 7.366 26.655 1.00 55.03 184 GLY A C 1
ATOM 1462 O O . GLY A 1 184 ? 1.007 7.554 27.153 1.00 55.03 184 GLY A O 1
ATOM 1463 N N . LEU A 1 185 ? -0.452 7.842 25.450 1.00 59.16 185 LEU A N 1
ATOM 1464 C CA . LEU A 1 185 ? 0.426 8.616 24.568 1.00 59.16 185 LEU A CA 1
ATOM 1465 C C . LEU A 1 185 ? 0.934 9.876 25.281 1.00 59.16 185 LEU A C 1
ATOM 1467 O O . LEU A 1 185 ? 0.173 10.763 25.649 1.00 59.16 185 LEU A O 1
ATOM 1471 N N . ARG A 1 186 ? 2.252 9.940 25.496 1.00 55.75 186 ARG A N 1
ATOM 1472 C CA . ARG A 1 186 ? 2.936 11.111 26.086 1.00 55.75 186 ARG A CA 1
ATOM 1473 C C . ARG A 1 186 ? 3.698 11.890 25.010 1.00 55.75 186 ARG A C 1
ATOM 1475 O O . ARG A 1 186 ? 4.129 11.248 24.051 1.00 55.75 186 ARG A O 1
ATOM 1482 N N . PRO A 1 187 ? 4.019 13.185 25.210 1.00 52.41 187 PRO A N 1
ATOM 1483 C CA . PRO A 1 187 ? 4.688 14.018 24.204 1.00 52.41 187 PRO A CA 1
ATOM 1484 C C . PRO A 1 187 ? 5.968 13.428 23.590 1.00 52.41 187 PRO A C 1
ATOM 1486 O O . PRO A 1 187 ? 6.220 13.643 22.411 1.00 52.41 187 PRO A O 1
ATOM 1489 N N . LYS A 1 188 ? 6.748 12.631 24.339 1.00 50.19 188 LYS A N 1
ATOM 1490 C CA . LYS A 1 188 ? 7.960 11.975 23.810 1.00 50.19 188 LYS A CA 1
ATOM 1491 C C . LYS A 1 188 ? 7.701 10.913 22.726 1.00 50.19 188 LYS A C 1
ATOM 1493 O O . LYS A 1 188 ? 8.593 10.636 21.944 1.00 50.19 188 LYS A O 1
ATOM 1498 N N . HIS A 1 189 ? 6.496 10.347 22.668 1.00 52.28 189 HIS A N 1
ATOM 1499 C CA . HIS A 1 189 ? 6.119 9.307 21.700 1.00 52.28 189 HIS A CA 1
ATOM 1500 C C . HIS A 1 189 ? 5.459 9.898 20.444 1.00 52.28 189 HIS A C 1
ATOM 1502 O O . HIS A 1 189 ? 5.348 9.227 19.427 1.00 52.28 189 HIS A O 1
ATOM 1508 N N . VAL A 1 190 ? 5.027 11.164 20.516 1.00 51.88 190 VAL A N 1
ATOM 1509 C CA . VAL A 1 190 ? 4.366 11.899 19.426 1.00 51.88 190 VAL A CA 1
ATOM 1510 C C . VAL A 1 190 ? 5.300 12.069 18.229 1.00 51.88 190 VAL A C 1
ATOM 1512 O O . VAL A 1 190 ? 4.855 11.897 17.104 1.00 51.88 190 VAL A O 1
ATOM 1515 N N . GLY A 1 191 ? 6.582 12.380 18.458 1.00 47.81 191 GLY A N 1
ATOM 1516 C CA . GLY A 1 191 ? 7.553 12.605 17.381 1.00 47.81 191 GLY A CA 1
ATOM 1517 C C . GLY A 1 191 ? 7.789 11.358 16.527 1.00 47.81 191 GLY A C 1
ATOM 1518 O O . GLY A 1 191 ? 7.569 11.392 15.322 1.00 47.81 191 GLY A O 1
ATOM 1519 N N . THR A 1 192 ? 8.177 10.254 17.167 1.00 43.69 192 THR A N 1
ATOM 1520 C CA . THR A 1 192 ? 8.473 8.974 16.508 1.00 43.69 192 THR A CA 1
ATOM 1521 C C . THR A 1 192 ? 7.217 8.364 15.884 1.00 43.69 192 THR A C 1
ATOM 1523 O O . THR A 1 192 ? 7.143 8.207 14.667 1.00 43.69 192 THR A O 1
ATOM 1526 N N . ALA A 1 193 ? 6.173 8.120 16.688 1.00 46.75 193 ALA A N 1
ATOM 1527 C CA . ALA A 1 193 ? 5.003 7.370 16.234 1.00 46.75 193 ALA A CA 1
ATOM 1528 C C . ALA A 1 193 ? 4.191 8.101 15.155 1.00 46.75 193 ALA A C 1
ATOM 1530 O O . ALA A 1 193 ? 3.631 7.442 14.282 1.00 46.75 193 ALA A O 1
ATOM 1531 N N . LEU A 1 194 ? 4.114 9.440 15.183 1.00 48.84 194 LEU A N 1
ATOM 1532 C CA . LEU A 1 194 ? 3.423 10.166 14.116 1.00 48.84 194 LEU A CA 1
ATOM 1533 C C . LEU A 1 194 ? 4.242 10.210 12.842 1.00 48.84 194 LEU A C 1
ATOM 1535 O O . LEU A 1 194 ? 3.682 9.890 11.805 1.00 48.84 194 LEU A O 1
ATOM 1539 N N . CYS A 1 195 ? 5.525 10.579 12.882 1.00 46.62 195 CYS A N 1
ATOM 1540 C CA . CYS A 1 195 ? 6.319 10.627 11.657 1.00 46.62 195 CYS A CA 1
ATOM 1541 C C . CYS A 1 195 ? 6.353 9.251 10.980 1.00 46.62 195 CYS A C 1
ATOM 1543 O O . CYS A 1 195 ? 6.016 9.154 9.805 1.00 46.62 195 CYS A O 1
ATOM 1545 N N . GLU A 1 196 ? 6.640 8.183 11.725 1.00 46.09 196 GLU A N 1
ATOM 1546 C CA . GLU A 1 196 ? 6.751 6.830 11.171 1.00 46.09 196 GLU A CA 1
ATOM 1547 C C . GLU A 1 196 ? 5.403 6.273 10.690 1.00 46.09 196 GLU A C 1
ATOM 1549 O O . GLU A 1 196 ? 5.304 5.850 9.540 1.00 46.09 196 GLU A O 1
ATOM 1554 N N . ALA A 1 197 ? 4.335 6.318 11.500 1.00 46.78 197 ALA A N 1
ATOM 1555 C CA . ALA A 1 197 ? 3.038 5.758 11.094 1.00 46.78 197 ALA A CA 1
ATOM 1556 C C . ALA A 1 197 ? 2.320 6.600 10.020 1.00 46.78 197 ALA A C 1
ATOM 1558 O O . ALA A 1 197 ? 1.518 6.073 9.247 1.00 46.78 197 ALA A O 1
ATOM 1559 N N . PHE A 1 198 ? 2.601 7.904 9.946 1.00 49.94 198 PHE A N 1
ATOM 1560 C CA . PHE A 1 198 ? 2.035 8.792 8.931 1.00 49.94 198 PHE A CA 1
ATOM 1561 C C . PHE A 1 198 ? 2.785 8.672 7.598 1.00 49.94 198 PHE A C 1
ATOM 1563 O O . PHE A 1 198 ? 2.135 8.496 6.568 1.00 49.94 198 PHE A O 1
ATOM 1570 N N . LEU A 1 199 ? 4.127 8.640 7.611 1.00 48.28 199 LEU A N 1
ATOM 1571 C CA . LEU A 1 199 ? 4.931 8.294 6.429 1.00 48.28 199 LEU A CA 1
ATOM 1572 C C . LEU A 1 199 ? 4.540 6.909 5.902 1.00 48.28 199 LEU A C 1
ATOM 1574 O O . LEU A 1 199 ? 4.203 6.782 4.731 1.00 48.28 199 LEU A O 1
ATOM 1578 N N . TRP A 1 200 ? 4.446 5.902 6.776 1.00 47.44 200 TRP A N 1
ATOM 1579 C CA . TRP A 1 200 ? 3.957 4.558 6.446 1.00 47.44 200 TRP A CA 1
ATOM 1580 C C . TRP A 1 200 ? 2.588 4.569 5.745 1.00 47.44 200 TRP A C 1
ATOM 1582 O O . TRP A 1 200 ? 2.378 3.835 4.774 1.00 47.44 200 TRP A O 1
ATOM 1592 N N . SER A 1 201 ? 1.662 5.420 6.199 1.00 45.38 201 SER A N 1
ATOM 1593 C CA . SER A 1 201 ? 0.336 5.569 5.590 1.00 45.38 201 SER A CA 1
ATOM 1594 C C . SER A 1 201 ? 0.421 6.147 4.174 1.00 45.38 201 SER A C 1
ATOM 1596 O O . SER A 1 201 ? -0.311 5.711 3.287 1.00 45.38 201 SER A O 1
ATOM 1598 N N . LEU A 1 202 ? 1.320 7.099 3.933 1.00 48.38 202 LEU A N 1
ATOM 1599 C CA . LEU A 1 202 ? 1.475 7.768 2.637 1.00 48.38 202 LEU A CA 1
ATOM 1600 C C . LEU A 1 202 ? 2.288 6.931 1.646 1.00 48.38 202 LEU A C 1
ATOM 1602 O O . LEU A 1 202 ? 1.912 6.840 0.481 1.00 48.38 202 LEU A O 1
ATOM 1606 N N . GLU A 1 203 ? 3.318 6.220 2.106 1.00 44.69 203 GLU A N 1
ATOM 1607 C CA . GLU A 1 203 ? 4.003 5.193 1.310 1.00 44.69 203 GLU A CA 1
ATOM 1608 C C . GLU A 1 203 ? 3.038 4.091 0.857 1.00 44.69 203 GLU A C 1
ATOM 1610 O O . GLU A 1 203 ? 3.070 3.666 -0.299 1.00 44.69 203 GLU A O 1
ATOM 1615 N N . SER A 1 204 ? 2.123 3.670 1.737 1.00 40.84 204 SER A N 1
ATOM 1616 C CA . SER A 1 204 ? 1.165 2.596 1.442 1.00 40.84 204 SER A CA 1
ATOM 1617 C C . SER A 1 204 ? -0.026 3.036 0.575 1.00 40.84 204 SER A C 1
ATOM 1619 O O . SER A 1 204 ? -0.621 2.197 -0.104 1.00 40.84 204 SER A O 1
ATOM 1621 N N . HIS A 1 205 ? -0.411 4.320 0.587 1.00 41.25 205 HIS A N 1
ATOM 1622 C CA . HIS A 1 205 ? -1.652 4.788 -0.056 1.00 41.25 205 HIS A CA 1
ATOM 1623 C C . HIS A 1 205 ? -1.472 5.874 -1.130 1.00 41.25 205 HIS A C 1
ATOM 1625 O O . HIS A 1 205 ? -2.325 5.987 -2.011 1.00 41.25 205 HIS A O 1
ATOM 1631 N N . THR A 1 206 ? -0.368 6.622 -1.136 1.00 43.81 206 THR A N 1
ATOM 1632 C CA . THR A 1 206 ? -0.084 7.699 -2.105 1.00 43.81 206 THR A CA 1
ATOM 1633 C C . THR A 1 206 ? 1.350 7.629 -2.661 1.00 43.81 206 THR A C 1
ATOM 1635 O O . THR A 1 206 ? 2.067 8.626 -2.604 1.00 43.81 206 THR A O 1
ATOM 1638 N N . PRO A 1 207 ? 1.783 6.499 -3.266 1.00 38.09 207 PRO A N 1
ATOM 1639 C CA . PRO A 1 207 ? 3.181 6.270 -3.654 1.00 38.09 207 PRO A CA 1
ATOM 1640 C C . PRO A 1 207 ? 3.795 7.287 -4.639 1.00 38.09 207 PRO A C 1
ATOM 1642 O O . PRO A 1 207 ? 5.005 7.289 -4.799 1.00 38.09 207 PRO A O 1
ATOM 1645 N N . TYR A 1 208 ? 2.988 8.142 -5.282 1.00 41.91 208 TYR A N 1
ATOM 1646 C CA . TYR A 1 208 ? 3.420 9.134 -6.285 1.00 41.91 208 TYR A CA 1
ATOM 1647 C C . TYR A 1 208 ? 3.274 10.596 -5.849 1.00 41.91 208 TYR A C 1
ATOM 1649 O O . TYR A 1 208 ? 3.648 11.487 -6.600 1.00 41.91 208 TYR A O 1
ATOM 1657 N N . ALA A 1 209 ? 2.743 10.863 -4.652 1.00 42.06 209 ALA A N 1
ATOM 1658 C CA . ALA A 1 209 ? 2.913 12.181 -4.028 1.00 42.06 209 ALA A CA 1
ATOM 1659 C C . ALA A 1 209 ? 4.347 12.358 -3.488 1.00 42.06 209 ALA A C 1
ATOM 1661 O O . ALA A 1 209 ? 4.758 13.457 -3.137 1.00 42.06 209 ALA A O 1
ATOM 1662 N N . LEU A 1 210 ? 5.094 11.252 -3.417 1.00 47.19 210 LEU A N 1
ATOM 1663 C CA . LEU A 1 210 ? 6.273 11.116 -2.585 1.00 47.19 210 LEU A CA 1
ATOM 1664 C C . LEU A 1 210 ? 7.575 11.546 -3.232 1.00 47.19 210 LEU A C 1
ATOM 1666 O O . LEU A 1 210 ? 8.472 11.836 -2.468 1.00 47.19 210 LEU A O 1
ATOM 1670 N N . ASP A 1 211 ? 7.740 11.574 -4.552 1.00 49.06 211 ASP A N 1
ATOM 1671 C CA . ASP A 1 211 ? 9.077 11.853 -5.102 1.00 49.06 211 ASP A CA 1
ATOM 1672 C C . ASP A 1 211 ? 9.487 13.307 -4.794 1.00 49.06 211 ASP A C 1
ATOM 1674 O O . ASP A 1 211 ? 10.512 13.534 -4.153 1.00 49.06 211 ASP A O 1
ATOM 1678 N N . ASP A 1 212 ? 8.607 14.274 -5.085 1.00 49.91 212 ASP A N 1
ATOM 1679 C CA . ASP A 1 212 ? 8.793 15.680 -4.699 1.00 49.91 212 ASP A CA 1
ATOM 1680 C C . ASP A 1 212 ? 8.756 15.887 -3.167 1.00 49.91 212 ASP A C 1
ATOM 1682 O O . ASP A 1 212 ? 9.494 16.719 -2.639 1.00 49.91 212 ASP A O 1
ATOM 1686 N N . GLU A 1 213 ? 7.908 15.155 -2.425 1.00 49.94 213 GLU A N 1
ATOM 1687 C CA . GLU A 1 213 ? 7.789 15.300 -0.961 1.00 49.94 213 GLU A CA 1
ATOM 1688 C C . GLU A 1 213 ? 8.949 14.651 -0.186 1.00 49.94 213 GLU A C 1
ATOM 1690 O O . GLU A 1 213 ? 9.326 15.162 0.870 1.00 49.94 213 GLU A O 1
ATOM 1695 N N . LYS A 1 214 ? 9.541 13.568 -0.703 1.00 51.38 214 LYS A N 1
ATOM 1696 C CA . LYS A 1 214 ? 10.763 12.930 -0.187 1.00 51.38 214 LYS A CA 1
ATOM 1697 C C . LYS A 1 214 ? 11.976 13.780 -0.512 1.00 51.38 214 LYS A C 1
ATOM 1699 O O . LYS A 1 214 ? 12.748 14.047 0.400 1.00 51.38 214 LYS A O 1
ATOM 1704 N N . ASP A 1 215 ? 12.083 14.307 -1.732 1.00 52.69 215 ASP A N 1
ATOM 1705 C CA . ASP A 1 215 ? 13.096 15.313 -2.065 1.00 52.69 215 ASP A CA 1
ATOM 1706 C C . ASP A 1 215 ? 13.000 16.525 -1.119 1.00 52.69 215 ASP A C 1
ATOM 1708 O O . ASP A 1 215 ? 14.016 16.988 -0.594 1.00 52.69 215 ASP A O 1
ATOM 1712 N N . ASP A 1 216 ? 11.792 17.019 -0.821 1.00 54.09 216 ASP A N 1
ATOM 1713 C CA . ASP A 1 216 ? 11.599 18.100 0.154 1.00 54.09 216 ASP A CA 1
ATOM 1714 C C . ASP A 1 216 ? 11.936 17.681 1.596 1.00 54.09 216 ASP A C 1
ATOM 1716 O O . ASP A 1 216 ? 12.503 18.486 2.337 1.00 54.09 216 ASP A O 1
ATOM 1720 N N . LEU A 1 217 ? 11.632 16.448 2.008 1.00 50.09 217 LEU A N 1
ATOM 1721 C CA . LEU A 1 217 ? 11.979 15.908 3.330 1.00 50.09 217 LEU A CA 1
ATOM 1722 C C . LEU A 1 217 ? 13.491 15.717 3.509 1.00 50.09 217 LEU A C 1
ATOM 1724 O O . LEU A 1 217 ? 14.027 16.075 4.555 1.00 50.09 217 LEU A O 1
ATOM 1728 N N . GLU A 1 218 ? 14.186 15.189 2.505 1.00 49.75 218 GLU A N 1
ATOM 1729 C CA . GLU A 1 218 ? 15.628 14.924 2.537 1.00 49.75 218 GLU A CA 1
ATOM 1730 C C . GLU A 1 218 ? 16.448 16.213 2.407 1.00 49.75 218 GLU A C 1
ATOM 1732 O O . GLU A 1 218 ? 17.437 16.417 3.118 1.00 49.75 218 GLU A O 1
ATOM 1737 N N . GLN A 1 219 ? 16.040 17.120 1.514 1.00 50.78 219 GLN A N 1
ATOM 1738 C CA . GLN A 1 219 ? 16.785 18.350 1.236 1.00 50.78 219 GLN A CA 1
ATOM 1739 C C . GLN A 1 219 ? 16.416 19.492 2.195 1.00 50.78 219 GLN A C 1
ATOM 1741 O O . GLN A 1 219 ? 17.251 20.368 2.452 1.00 50.78 219 GLN A O 1
ATOM 1746 N N . ARG A 1 220 ? 15.172 19.522 2.699 1.00 54.00 220 ARG A N 1
ATOM 1747 C CA . ARG A 1 220 ? 14.580 20.621 3.490 1.00 54.00 220 ARG A CA 1
ATOM 1748 C C . ARG A 1 220 ? 13.628 20.102 4.595 1.00 54.00 220 ARG A C 1
ATOM 1750 O O . ARG A 1 220 ? 12.469 20.534 4.650 1.00 54.00 220 ARG A O 1
ATOM 1757 N N . PRO A 1 221 ? 14.096 19.244 5.525 1.00 46.47 221 PRO A N 1
ATOM 1758 C CA . PRO A 1 221 ? 13.252 18.560 6.515 1.00 46.47 221 PRO A CA 1
ATOM 1759 C C . PRO A 1 221 ? 12.411 19.488 7.406 1.00 46.47 221 PRO A C 1
ATOM 1761 O O . PRO A 1 221 ? 11.374 19.067 7.909 1.00 46.47 221 PRO A O 1
ATOM 1764 N N . ASP A 1 222 ? 12.811 20.747 7.596 1.00 47.00 222 ASP A N 1
ATOM 1765 C CA . ASP A 1 222 ? 12.099 21.779 8.363 1.00 47.00 222 ASP A CA 1
ATOM 1766 C C . ASP A 1 222 ? 11.164 22.673 7.515 1.00 47.00 222 ASP A C 1
ATOM 1768 O O . ASP A 1 222 ? 10.344 23.413 8.066 1.00 47.00 222 ASP A O 1
ATOM 1772 N N . GLN A 1 223 ? 11.267 22.627 6.180 1.00 49.53 223 GLN A N 1
ATOM 1773 C CA . GLN A 1 223 ? 10.574 23.547 5.258 1.00 49.53 223 GLN A CA 1
ATOM 1774 C C . GLN A 1 223 ? 9.691 22.846 4.227 1.00 49.53 223 GLN A C 1
ATOM 1776 O O . GLN A 1 223 ? 8.856 23.525 3.620 1.00 49.53 223 GLN A O 1
ATOM 1781 N N . GLY A 1 224 ? 9.787 21.524 4.071 1.00 51.97 224 GLY A N 1
ATOM 1782 C CA . GLY A 1 224 ? 8.814 20.740 3.311 1.00 51.97 224 GLY A CA 1
ATOM 1783 C C . GLY A 1 224 ? 7.379 21.085 3.728 1.00 51.97 224 GLY A C 1
ATOM 1784 O O . GLY A 1 224 ? 7.097 21.364 4.903 1.00 51.97 224 GLY A O 1
ATOM 1785 N N . ALA A 1 225 ? 6.459 21.146 2.762 1.00 55.28 225 ALA A N 1
ATOM 1786 C CA . ALA A 1 225 ? 5.044 21.408 3.055 1.00 55.28 225 ALA A CA 1
ATOM 1787 C C . ALA A 1 225 ? 4.487 20.346 4.020 1.00 55.28 225 ALA A C 1
ATOM 1789 O O . ALA A 1 225 ? 3.808 20.674 4.996 1.00 55.28 225 ALA A O 1
ATOM 1790 N N . PHE A 1 226 ? 4.893 19.099 3.784 1.00 55.06 226 PHE A N 1
ATOM 1791 C CA . PHE A 1 226 ? 4.601 17.933 4.595 1.00 55.06 226 PHE A CA 1
ATOM 1792 C C . PHE A 1 226 ? 5.110 18.044 6.042 1.00 55.06 226 PHE A C 1
ATOM 1794 O O . PHE A 1 226 ? 4.320 17.982 6.985 1.00 55.06 226 PHE A O 1
ATOM 1801 N N . SER A 1 227 ? 6.406 18.303 6.244 1.00 52.72 227 SER A N 1
ATOM 1802 C CA . SER A 1 227 ? 6.999 18.436 7.584 1.00 52.72 227 SER A CA 1
ATOM 1803 C C . SER A 1 227 ? 6.333 19.528 8.413 1.00 52.72 227 SER A C 1
ATOM 1805 O O . SER A 1 227 ? 6.073 19.349 9.604 1.00 52.72 227 SER A O 1
ATOM 1807 N N . ARG A 1 228 ? 6.008 20.663 7.778 1.00 60.03 228 ARG A N 1
ATOM 1808 C CA . ARG A 1 228 ? 5.295 21.765 8.433 1.00 60.03 228 ARG A CA 1
ATOM 1809 C C . ARG A 1 228 ? 3.858 21.392 8.768 1.00 60.03 228 ARG A C 1
ATOM 1811 O O . ARG A 1 228 ? 3.406 21.731 9.854 1.00 60.03 228 ARG A O 1
ATOM 1818 N N . PHE A 1 229 ? 3.158 20.654 7.908 1.00 62.00 229 PHE A N 1
ATOM 1819 C CA . PHE A 1 229 ? 1.849 20.091 8.242 1.00 62.00 229 PHE A CA 1
ATOM 1820 C C . PHE A 1 229 ? 1.934 19.177 9.479 1.00 62.00 229 PHE A C 1
ATOM 1822 O O . PHE A 1 229 ? 1.210 19.405 10.451 1.00 62.00 229 PHE A O 1
ATOM 1829 N N . VAL A 1 230 ? 2.863 18.215 9.504 1.00 56.41 230 VAL A N 1
ATOM 1830 C CA . VAL A 1 230 ? 3.035 17.297 10.644 1.00 56.41 230 VAL A CA 1
ATOM 1831 C C . VAL A 1 230 ? 3.383 18.068 11.920 1.00 56.41 230 VAL A C 1
ATOM 1833 O O . VAL A 1 230 ? 2.742 17.863 12.949 1.00 56.41 230 VAL A O 1
ATOM 1836 N N . ALA A 1 231 ? 4.323 19.013 11.869 1.00 56.50 231 ALA A N 1
ATOM 1837 C CA . ALA A 1 231 ? 4.733 19.795 13.035 1.00 56.50 231 ALA A CA 1
ATOM 1838 C C . ALA A 1 231 ? 3.650 20.777 13.535 1.00 56.50 231 ALA A C 1
ATOM 1840 O O . ALA A 1 231 ? 3.356 20.818 14.733 1.00 56.50 231 ALA A O 1
ATOM 1841 N N . ASP A 1 232 ? 3.048 21.574 12.644 1.00 58.97 232 ASP A N 1
ATOM 1842 C CA . ASP A 1 232 ? 2.136 22.667 13.010 1.00 58.97 232 ASP A CA 1
ATOM 1843 C C . ASP A 1 232 ? 0.689 22.222 13.247 1.00 58.97 232 ASP A C 1
ATOM 1845 O O . ASP A 1 232 ? -0.008 22.879 14.029 1.00 58.97 232 ASP A O 1
ATOM 1849 N N . LYS A 1 233 ? 0.221 21.171 12.559 1.00 64.12 233 LYS A N 1
ATOM 1850 C CA . LYS A 1 233 ? -1.171 20.689 12.629 1.00 64.12 233 LYS A CA 1
ATOM 1851 C C . LYS A 1 233 ? -1.313 19.427 13.458 1.00 64.12 233 LYS A C 1
ATOM 1853 O O . LYS A 1 233 ? -2.226 19.357 14.268 1.00 64.12 233 LYS A O 1
ATOM 1858 N N . VAL A 1 234 ? -0.403 18.469 13.309 1.00 62.06 234 VAL A N 1
ATOM 1859 C CA . VAL A 1 234 ? -0.550 17.158 13.951 1.00 62.06 234 VAL A CA 1
ATOM 1860 C C . VAL A 1 234 ? 0.134 17.147 15.327 1.00 62.06 234 VAL A C 1
ATOM 1862 O O . VAL A 1 234 ? -0.535 17.102 16.361 1.00 62.06 234 VAL A O 1
ATOM 1865 N N . ALA A 1 235 ? 1.459 17.295 15.374 1.00 60.50 235 ALA A N 1
ATOM 1866 C CA . ALA A 1 235 ? 2.246 17.219 16.605 1.00 60.50 235 ALA A CA 1
ATOM 1867 C C . ALA A 1 235 ? 1.935 18.353 17.599 1.00 60.50 235 ALA A C 1
ATOM 1869 O O . ALA A 1 235 ? 1.861 18.112 18.805 1.00 60.50 235 ALA A O 1
ATOM 1870 N N . ARG A 1 236 ? 1.708 19.591 17.129 1.00 65.56 236 ARG A N 1
ATOM 1871 C CA . ARG A 1 236 ? 1.336 20.712 18.015 1.00 65.56 236 ARG A CA 1
ATOM 1872 C C . ARG A 1 236 ? -0.015 20.497 18.703 1.00 65.56 236 ARG A C 1
ATOM 1874 O O . ARG A 1 236 ? -0.123 20.824 19.883 1.00 65.56 236 ARG A O 1
ATOM 1881 N N . MET A 1 237 ? -1.021 19.972 17.996 1.00 65.81 237 MET A N 1
ATOM 1882 C CA . MET A 1 237 ? -2.324 19.663 18.600 1.00 65.81 237 MET A CA 1
ATOM 1883 C C . MET A 1 237 ? -2.175 18.537 19.624 1.00 65.81 237 MET A C 1
ATOM 1885 O O . MET A 1 237 ? -2.521 18.738 20.784 1.00 65.81 237 MET A O 1
ATOM 1889 N N . ALA A 1 238 ? -1.502 17.442 19.250 1.00 63.97 238 ALA A N 1
ATOM 1890 C CA . ALA A 1 238 ? -1.181 16.338 20.155 1.00 63.97 238 ALA A CA 1
ATOM 1891 C C . ALA A 1 238 ? -0.530 16.803 21.471 1.00 63.97 238 ALA A C 1
ATOM 1893 O O . ALA A 1 238 ? -0.984 16.447 22.556 1.00 63.97 238 ALA A O 1
ATOM 1894 N N . ILE A 1 239 ? 0.512 17.638 21.387 1.00 61.25 239 ILE A N 1
ATOM 1895 C CA . ILE A 1 239 ? 1.231 18.148 22.564 1.00 61.25 239 ILE A CA 1
ATOM 1896 C C . ILE A 1 239 ? 0.343 19.074 23.407 1.00 61.25 239 ILE A C 1
ATOM 1898 O O . ILE A 1 239 ? 0.378 18.982 24.633 1.00 61.25 239 ILE A O 1
ATOM 1902 N N . LYS A 1 240 ? -0.457 19.946 22.778 1.00 67.94 240 LYS A N 1
ATOM 1903 C CA . LYS A 1 240 ? -1.385 20.844 23.482 1.00 67.94 240 LYS A CA 1
ATOM 1904 C C . LYS A 1 240 ? -2.427 20.046 24.271 1.00 67.94 240 LYS A C 1
ATOM 1906 O O . LYS A 1 240 ? -2.600 20.296 25.460 1.00 67.94 240 LYS A O 1
ATOM 1911 N N . ASP A 1 241 ? -3.075 19.067 23.644 1.00 66.69 241 ASP A N 1
ATOM 1912 C CA . ASP A 1 241 ? -4.087 18.244 24.310 1.00 66.69 241 ASP A CA 1
ATOM 1913 C C . ASP A 1 241 ? -3.497 17.385 25.430 1.00 66.69 241 ASP A C 1
ATOM 1915 O O . ASP A 1 241 ? -4.094 17.292 26.499 1.00 66.69 241 ASP A O 1
ATOM 1919 N N . MET A 1 242 ? -2.289 16.839 25.253 1.00 63.34 242 MET A N 1
ATOM 1920 C CA . MET A 1 242 ? -1.573 16.118 26.318 1.00 63.34 242 MET A CA 1
ATOM 1921 C C . MET A 1 242 ? -1.272 16.982 27.546 1.00 63.34 242 MET A C 1
ATOM 1923 O O . MET A 1 242 ? -1.250 16.460 28.662 1.00 63.34 242 MET A O 1
ATOM 1927 N N . ILE A 1 243 ? -1.017 18.280 27.357 1.00 61.12 243 ILE A N 1
ATOM 1928 C CA . ILE A 1 243 ? -0.809 19.227 28.460 1.00 61.12 243 ILE A CA 1
ATOM 1929 C C . ILE A 1 243 ? -2.143 19.507 29.159 1.00 61.12 243 ILE A C 1
ATOM 1931 O O . ILE A 1 243 ? -2.233 19.283 30.363 1.00 61.12 243 ILE A O 1
ATOM 1935 N N . ASN A 1 244 ? -3.182 19.882 28.404 1.00 64.88 244 ASN A N 1
ATOM 1936 C CA . ASN A 1 244 ? -4.515 20.178 28.944 1.00 64.88 244 ASN A CA 1
ATOM 1937 C C . ASN A 1 244 ? -5.072 19.007 29.774 1.00 64.88 244 ASN A C 1
ATOM 1939 O O . ASN A 1 244 ? -5.470 19.186 30.917 1.00 64.88 244 ASN A O 1
ATOM 1943 N N . ILE A 1 245 ? -4.997 17.784 29.236 1.00 62.81 245 ILE A N 1
ATOM 1944 C CA . ILE A 1 245 ? -5.405 16.544 29.916 1.00 62.81 245 ILE A CA 1
ATOM 1945 C C . ILE A 1 245 ? -4.705 16.406 31.271 1.00 62.81 245 ILE A C 1
ATOM 1947 O O . ILE A 1 245 ? -5.340 16.105 32.279 1.00 62.81 245 ILE A O 1
ATOM 1951 N N . ARG A 1 246 ? -3.391 16.644 31.327 1.00 57.34 246 ARG A N 1
ATOM 1952 C CA . ARG A 1 246 ? -2.634 16.536 32.579 1.00 57.34 246 ARG A CA 1
ATOM 1953 C C . ARG A 1 246 ? -3.084 17.563 33.623 1.00 57.34 246 ARG A C 1
ATOM 1955 O O . ARG A 1 246 ? -3.005 17.264 34.811 1.00 57.34 246 ARG A O 1
ATOM 1962 N N . GLU A 1 247 ? -3.531 18.739 33.194 1.00 60.50 247 GLU A N 1
ATOM 1963 C CA . GLU A 1 247 ? -4.048 19.793 34.071 1.00 60.50 247 GLU A CA 1
ATOM 1964 C C . GLU A 1 247 ? -5.475 19.467 34.555 1.00 60.50 247 GLU A C 1
ATOM 1966 O O . GLU A 1 247 ? -5.716 19.499 35.762 1.00 60.50 247 GLU A O 1
ATOM 1971 N N . ASP A 1 248 ? -6.370 19.012 33.668 1.00 61.38 248 ASP A N 1
ATOM 1972 C CA . ASP A 1 248 ? -7.736 18.561 34.002 1.00 61.38 248 ASP A CA 1
ATOM 1973 C C . ASP A 1 248 ? -7.745 17.432 35.059 1.00 61.38 248 ASP A C 1
ATOM 1975 O O . ASP A 1 248 ? -8.574 17.400 35.976 1.00 61.38 248 ASP A O 1
ATOM 1979 N N . PHE A 1 249 ? -6.793 16.496 34.964 1.00 59.25 249 PHE A N 1
ATOM 1980 C CA . PHE A 1 249 ? -6.674 15.351 35.877 1.00 59.25 249 PHE A CA 1
ATOM 1981 C C . PHE A 1 249 ? -5.811 15.615 37.126 1.00 59.25 249 PHE A C 1
ATOM 1983 O O . PHE A 1 249 ? -5.728 14.750 38.000 1.00 59.25 249 PHE A O 1
ATOM 1990 N N . ALA A 1 250 ? -5.221 16.807 37.280 1.00 58.78 250 ALA A N 1
ATOM 1991 C CA . ALA A 1 250 ? -4.487 17.198 38.493 1.00 58.78 250 ALA A CA 1
ATOM 1992 C C . ALA A 1 250 ? -5.406 17.614 39.666 1.00 58.78 250 ALA A C 1
ATOM 1994 O O . ALA A 1 250 ? -4.926 17.998 40.735 1.00 58.78 250 ALA A O 1
ATOM 1995 N N . THR A 1 251 ? -6.728 17.552 39.485 1.00 71.25 251 THR A N 1
ATOM 1996 C CA . THR A 1 251 ? -7.712 17.986 40.485 1.00 71.25 251 THR A CA 1
ATOM 1997 C C . THR A 1 251 ? -7.749 17.082 41.734 1.00 71.25 251 THR A C 1
ATOM 1999 O O . THR A 1 251 ? -7.407 15.891 41.678 1.00 71.25 251 THR A O 1
ATOM 2002 N N . PRO A 1 252 ? -8.223 17.597 42.889 1.00 73.69 252 PRO A N 1
ATOM 2003 C CA . PRO A 1 252 ? -8.373 16.810 44.121 1.00 73.69 252 PRO A CA 1
ATOM 2004 C C . PRO A 1 252 ? -9.306 15.599 43.985 1.00 73.69 252 PRO A C 1
ATOM 2006 O O . PRO A 1 252 ? -9.199 14.639 44.754 1.00 73.69 252 PRO A O 1
ATOM 2009 N N . MET A 1 253 ? -10.230 15.640 43.016 1.00 77.00 253 MET A N 1
ATOM 2010 C CA . MET A 1 253 ? -11.180 14.564 42.735 1.00 77.00 253 MET A CA 1
ATOM 2011 C C . MET A 1 253 ? -10.429 13.264 42.403 1.00 77.00 253 MET A C 1
ATOM 2013 O O . MET A 1 253 ? -10.559 12.275 43.128 1.00 77.00 253 MET A O 1
ATOM 2017 N N . PHE A 1 254 ? -9.580 13.294 41.372 1.00 72.94 254 PHE A N 1
ATOM 2018 C CA . PHE A 1 254 ? -8.838 12.129 40.879 1.00 72.94 254 PHE A CA 1
ATOM 2019 C C . PHE A 1 254 ? -7.654 11.736 41.762 1.00 72.94 254 PHE A C 1
ATOM 2021 O O . PHE A 1 254 ? -7.395 10.549 41.952 1.00 72.94 254 PHE A O 1
ATOM 2028 N N . THR A 1 255 ? -6.946 12.717 42.321 1.00 71.62 255 THR A N 1
ATOM 2029 C CA . THR A 1 255 ? -5.709 12.477 43.084 1.00 71.62 255 THR A CA 1
ATOM 2030 C C . THR A 1 255 ? -5.958 12.010 44.521 1.00 71.62 255 THR A C 1
ATOM 2032 O O . THR A 1 255 ? -5.120 11.307 45.087 1.00 71.62 255 THR A O 1
ATOM 2035 N N . PHE A 1 256 ? -7.106 12.351 45.123 1.00 75.94 256 PHE A N 1
ATOM 2036 C CA . PHE A 1 256 ? -7.380 12.070 46.537 1.00 75.94 256 PHE A CA 1
ATOM 2037 C C . PHE A 1 256 ? -8.763 11.462 46.808 1.00 75.94 256 PHE A C 1
ATOM 2039 O O . PHE A 1 256 ? -8.848 10.390 47.421 1.00 75.94 256 PHE A O 1
ATOM 2046 N N . HIS A 1 257 ? -9.845 12.120 46.379 1.00 79.06 257 HIS A N 1
ATOM 2047 C CA . HIS A 1 257 ? -11.205 11.769 46.819 1.00 79.06 257 HIS A CA 1
ATOM 2048 C C . HIS A 1 257 ? -11.695 10.437 46.241 1.00 79.06 257 HIS A C 1
ATOM 2050 O O . HIS A 1 257 ? -12.052 9.544 47.013 1.00 79.06 257 HIS A O 1
ATOM 2056 N N . LEU A 1 258 ? -11.650 10.261 44.917 1.00 78.56 258 LEU A N 1
ATOM 2057 C CA . LEU A 1 258 ? -12.077 9.036 44.224 1.00 78.56 258 LEU A CA 1
ATOM 2058 C C . LEU A 1 258 ? -11.255 7.793 44.638 1.00 78.56 258 LEU A C 1
ATOM 2060 O O . LEU A 1 258 ? -11.872 6.784 45.002 1.00 78.56 258 LEU A O 1
ATOM 2064 N N . PRO A 1 259 ? -9.903 7.837 44.710 1.00 80.19 259 PRO A N 1
ATOM 2065 C CA . PRO A 1 259 ? -9.109 6.726 45.240 1.00 80.19 259 PRO A CA 1
ATOM 2066 C C . PRO A 1 259 ? -9.459 6.358 46.684 1.00 80.19 259 PRO A C 1
ATOM 2068 O O . PRO A 1 259 ? -9.433 5.182 47.049 1.00 80.19 259 PRO A O 1
ATOM 2071 N N . THR A 1 260 ? -9.772 7.346 47.526 1.00 81.75 260 THR A N 1
ATOM 2072 C CA . THR A 1 260 ? -10.040 7.115 48.953 1.00 81.75 260 THR A CA 1
ATOM 2073 C C . THR A 1 260 ? -11.446 6.575 49.190 1.00 81.75 260 THR A C 1
ATOM 2075 O O . THR A 1 260 ? -11.577 5.591 49.921 1.00 81.75 260 THR A O 1
ATOM 2078 N N . PHE A 1 261 ? -12.461 7.111 48.503 1.00 83.25 261 PHE A N 1
ATOM 2079 C CA . PHE A 1 261 ? -13.813 6.544 48.459 1.00 83.25 261 PHE A CA 1
ATOM 2080 C C . PHE A 1 261 ? -13.767 5.067 48.068 1.00 83.25 261 PHE A C 1
ATOM 2082 O O . PHE A 1 261 ? -14.242 4.196 48.801 1.00 83.25 261 PHE A O 1
ATOM 2089 N N . TRP A 1 262 ? -13.122 4.763 46.940 1.00 86.88 262 TRP A N 1
ATOM 2090 C CA . TRP A 1 262 ? -13.107 3.402 46.429 1.00 86.88 262 TRP A CA 1
ATOM 2091 C C . TRP A 1 262 ? -12.337 2.439 47.332 1.00 86.88 262 TRP A C 1
ATOM 2093 O O . TRP A 1 262 ? -12.774 1.309 47.548 1.00 86.88 262 TRP A O 1
ATOM 2103 N N . ARG A 1 263 ? -11.238 2.893 47.948 1.00 84.50 263 ARG A N 1
ATOM 2104 C CA . ARG A 1 263 ? -10.501 2.107 48.949 1.00 84.50 263 ARG A CA 1
ATOM 2105 C C . ARG A 1 263 ? -11.383 1.736 50.146 1.00 84.50 263 ARG A C 1
ATOM 2107 O O . ARG A 1 263 ? -11.277 0.609 50.623 1.00 84.50 263 ARG A O 1
ATOM 2114 N N . GLN A 1 264 ? -12.273 2.625 50.598 1.00 82.19 264 GLN A N 1
ATOM 2115 C CA . GLN A 1 264 ? -13.234 2.324 51.669 1.00 82.19 264 GLN A CA 1
ATOM 2116 C C . GLN A 1 264 ? -14.306 1.316 51.223 1.00 82.19 264 GLN A C 1
ATOM 2118 O O . GLN A 1 264 ? -14.562 0.347 51.938 1.00 82.19 264 GLN A O 1
ATOM 2123 N N . VAL A 1 265 ? -14.884 1.481 50.026 1.00 83.56 265 VAL A N 1
ATOM 2124 C CA . VAL A 1 265 ? -15.864 0.528 49.459 1.00 83.56 265 VAL A CA 1
ATOM 2125 C C . VAL A 1 265 ? -15.245 -0.866 49.278 1.00 83.56 265 VAL A C 1
ATOM 2127 O O . VAL A 1 265 ? -15.868 -1.879 49.603 1.00 83.56 265 VAL A O 1
ATOM 2130 N N . LYS A 1 266 ? -13.996 -0.929 48.803 1.00 81.62 266 LYS A N 1
ATOM 2131 C CA . LYS A 1 266 ? -13.272 -2.171 48.491 1.00 81.62 266 LYS A CA 1
ATOM 2132 C C . LYS A 1 266 ? -12.665 -2.866 49.718 1.00 81.62 266 LYS A C 1
ATOM 2134 O O . LYS A 1 266 ? -12.420 -4.069 49.655 1.00 81.62 266 LYS A O 1
ATOM 2139 N N . ALA A 1 267 ? -12.477 -2.166 50.843 1.00 80.25 267 ALA A N 1
ATOM 2140 C CA . ALA A 1 267 ? -11.927 -2.730 52.086 1.00 80.25 267 ALA A CA 1
ATOM 2141 C C . ALA A 1 267 ? -12.758 -3.892 52.671 1.00 80.25 267 ALA A C 1
ATOM 2143 O O . ALA A 1 267 ? -12.241 -4.707 53.439 1.00 80.25 267 ALA A O 1
ATOM 2144 N N . HIS A 1 268 ? -14.036 -4.003 52.296 1.00 77.50 268 HIS A N 1
ATOM 2145 C CA . HIS A 1 268 ? -14.912 -5.097 52.705 1.00 77.50 268 HIS A CA 1
ATOM 2146 C C . HIS A 1 268 ? -15.652 -5.684 51.488 1.00 77.50 268 HIS A C 1
ATOM 2148 O O . HIS A 1 268 ? -16.482 -4.992 50.902 1.00 77.50 268 HIS A O 1
ATOM 2154 N N . PRO A 1 269 ? -15.462 -6.973 51.135 1.00 70.69 269 PRO A N 1
ATOM 2155 C CA . PRO A 1 269 ? -16.110 -7.579 49.963 1.00 70.69 269 PRO A CA 1
ATOM 2156 C C . PRO A 1 269 ? -17.642 -7.437 49.939 1.00 70.69 269 PRO A C 1
ATOM 2158 O O . PRO A 1 269 ? -18.229 -7.181 48.893 1.00 70.69 269 PRO A O 1
ATOM 2161 N N . LYS A 1 270 ? -18.292 -7.506 51.111 1.00 77.00 270 LYS A N 1
ATOM 2162 C CA . LYS A 1 270 ? -19.744 -7.289 51.249 1.00 77.00 270 LYS A CA 1
ATOM 2163 C C . LYS A 1 270 ? -20.185 -5.848 50.950 1.00 77.00 270 LYS A C 1
ATOM 2165 O O . LYS A 1 270 ? -21.326 -5.650 50.554 1.00 77.00 270 LYS A O 1
ATOM 2170 N N . MET A 1 271 ? -19.316 -4.853 51.151 1.00 79.75 271 MET A N 1
ATOM 2171 C CA . MET A 1 271 ? -19.597 -3.450 50.814 1.00 79.75 271 MET A CA 1
ATOM 2172 C C . MET A 1 271 ? -19.493 -3.227 49.303 1.00 79.75 271 MET A C 1
ATOM 2174 O O . MET A 1 271 ? -20.387 -2.606 48.737 1.00 79.75 271 MET A O 1
ATOM 2178 N N . LYS A 1 272 ? -18.476 -3.804 48.642 1.00 80.69 272 LYS A N 1
ATOM 2179 C CA . LYS A 1 272 ? -18.336 -3.783 47.174 1.00 80.69 272 LYS A CA 1
ATOM 2180 C C . LYS A 1 272 ? -19.574 -4.349 46.466 1.00 80.69 272 LYS A C 1
ATOM 2182 O O . LYS A 1 272 ? -20.149 -3.649 45.637 1.00 80.69 272 LYS A O 1
ATOM 2187 N N . ASN A 1 273 ? -20.006 -5.572 46.795 1.00 83.00 273 ASN A N 1
ATOM 2188 C CA . ASN A 1 273 ? -21.164 -6.175 46.117 1.00 83.00 273 ASN A CA 1
ATOM 2189 C C . ASN A 1 273 ? -22.443 -5.368 46.382 1.00 83.00 273 ASN A C 1
ATOM 2191 O O . ASN A 1 273 ? -23.136 -5.003 45.440 1.00 83.00 273 ASN A O 1
ATOM 2195 N N . ARG A 1 274 ? -22.690 -4.966 47.638 1.00 85.88 274 ARG A N 1
ATOM 2196 C CA . ARG A 1 274 ? -23.857 -4.147 48.012 1.00 85.88 274 ARG A CA 1
ATOM 2197 C C . ARG A 1 274 ? -23.876 -2.764 47.345 1.00 85.88 274 ARG A C 1
ATOM 2199 O O . ARG A 1 274 ? -24.952 -2.240 47.067 1.00 85.88 274 ARG A O 1
ATOM 2206 N N . PHE A 1 275 ? -22.710 -2.161 47.098 1.00 89.25 275 PHE A N 1
ATOM 2207 C CA . PHE A 1 275 ? -22.602 -0.932 46.309 1.00 89.25 275 PHE A CA 1
ATOM 2208 C C . PHE A 1 275 ? -23.056 -1.178 44.866 1.00 89.25 275 PHE A C 1
ATOM 2210 O O . PHE A 1 275 ? -23.924 -0.457 44.382 1.00 89.25 275 PHE A O 1
ATOM 2217 N N . GLY A 1 276 ? -22.534 -2.223 44.217 1.00 88.56 276 GLY A N 1
ATOM 2218 C CA . GLY A 1 276 ? -22.909 -2.588 42.850 1.00 88.56 276 GLY A CA 1
ATOM 2219 C C . GLY A 1 276 ? -24.389 -2.959 42.703 1.00 88.56 276 GLY A C 1
ATOM 2220 O O . GLY A 1 276 ? -25.053 -2.456 41.800 1.00 88.56 276 GLY A O 1
ATOM 2221 N N . GLU A 1 277 ? -24.931 -3.746 43.637 1.00 88.81 277 GLU A N 1
ATOM 2222 C CA . GLU A 1 277 ? -26.364 -4.062 43.722 1.00 88.81 277 GLU A CA 1
ATOM 2223 C C . GLU A 1 277 ? -27.218 -2.790 43.791 1.00 88.81 277 GLU A C 1
ATOM 2225 O O . GLU A 1 277 ? -28.139 -2.616 42.992 1.00 88.81 277 GLU A O 1
ATOM 2230 N N . LYS A 1 278 ? -26.907 -1.876 44.725 1.00 90.69 278 LYS A N 1
ATOM 2231 C CA . LYS A 1 278 ? -27.656 -0.622 44.913 1.00 90.69 278 LYS A CA 1
ATOM 2232 C C . LYS A 1 278 ? -27.517 0.303 43.699 1.00 90.69 278 LYS A C 1
ATOM 2234 O O . LYS A 1 278 ? -28.498 0.922 43.304 1.00 90.69 278 LYS A O 1
ATOM 2239 N N . PHE A 1 279 ? -26.330 0.376 43.096 1.00 92.56 279 PHE A N 1
ATOM 2240 C CA . PHE A 1 279 ? -26.079 1.160 41.888 1.00 92.56 279 PHE A CA 1
ATOM 2241 C C . PHE A 1 279 ? -26.942 0.678 40.713 1.00 92.56 279 PHE A C 1
ATOM 2243 O O . PHE A 1 279 ? -27.705 1.470 40.165 1.00 92.56 279 PHE A O 1
ATOM 2250 N N . TYR A 1 280 ? -26.895 -0.615 40.373 1.00 91.44 280 TYR A N 1
ATOM 2251 C CA . TYR A 1 280 ? -27.687 -1.153 39.261 1.00 91.44 280 TYR A CA 1
ATOM 2252 C C . TYR A 1 280 ? -29.189 -1.183 39.548 1.00 91.44 280 TYR A C 1
ATOM 2254 O O . TYR A 1 280 ? -29.976 -0.950 38.637 1.00 91.44 280 TYR A O 1
ATOM 2262 N N . THR A 1 281 ? -29.601 -1.387 40.805 1.00 91.69 281 THR A N 1
ATOM 2263 C CA . THR A 1 281 ? -31.016 -1.263 41.194 1.00 91.69 281 THR A CA 1
ATOM 2264 C C . THR A 1 281 ? -31.534 0.144 40.909 1.00 91.69 281 THR A C 1
ATOM 2266 O O . THR A 1 281 ? -32.586 0.282 40.293 1.00 91.69 281 THR A O 1
ATOM 2269 N N . ASN A 1 282 ? -30.789 1.185 41.297 1.00 93.75 282 ASN A N 1
ATOM 2270 C CA . ASN A 1 282 ? -31.157 2.565 40.984 1.00 93.75 282 ASN A CA 1
ATOM 2271 C C . ASN A 1 282 ? -31.148 2.808 39.464 1.00 93.75 282 ASN A C 1
ATOM 2273 O O . ASN A 1 282 ? -32.147 3.270 38.925 1.00 93.75 282 ASN A O 1
ATOM 2277 N N . LEU A 1 283 ? -30.071 2.422 38.764 1.00 91.62 283 LEU A N 1
ATOM 2278 C CA . LEU A 1 283 ? -29.922 2.620 37.315 1.00 91.62 283 LEU A CA 1
ATOM 2279 C C . LEU A 1 283 ? -31.105 2.031 36.530 1.00 91.62 283 LEU A C 1
ATOM 2281 O O . LEU A 1 283 ? -31.693 2.717 35.705 1.00 91.62 283 LEU A O 1
ATOM 2285 N N . LEU A 1 284 ? -31.482 0.783 36.809 1.00 90.81 284 LEU A N 1
ATOM 2286 C CA . LEU A 1 284 ? -32.559 0.081 36.100 1.00 90.81 284 LEU A CA 1
ATOM 2287 C C . LEU A 1 284 ? -33.968 0.492 36.565 1.00 90.81 284 LEU A C 1
ATOM 2289 O O . LEU A 1 284 ? -34.945 0.183 35.886 1.00 90.81 284 LEU A O 1
ATOM 2293 N N . THR A 1 285 ? -34.085 1.178 37.707 1.00 92.62 285 THR A N 1
ATOM 2294 C CA . THR A 1 285 ? -35.351 1.766 38.182 1.00 92.62 285 THR A CA 1
ATOM 2295 C C . THR A 1 285 ? -35.594 3.132 37.545 1.00 92.62 285 THR A C 1
ATOM 2297 O O . THR A 1 285 ? -36.710 3.414 37.113 1.00 92.62 285 THR A O 1
ATOM 2300 N N . ASP A 1 286 ? -34.551 3.962 37.472 1.00 91.94 286 ASP A N 1
ATOM 2301 C CA . ASP A 1 286 ? -34.609 5.311 36.903 1.00 91.94 286 ASP A CA 1
ATOM 2302 C C . ASP A 1 286 ? -34.616 5.287 35.359 1.00 91.94 286 ASP A C 1
ATOM 2304 O O . ASP A 1 286 ? -35.206 6.171 34.738 1.00 91.94 286 ASP A O 1
ATOM 2308 N N . TYR A 1 287 ? -33.993 4.265 34.751 1.00 90.75 287 TYR A N 1
ATOM 2309 C CA . TYR A 1 287 ? -33.811 4.094 33.301 1.00 90.75 287 TYR A CA 1
ATOM 2310 C C . TYR A 1 287 ? -34.199 2.667 32.853 1.00 90.75 287 TYR A C 1
ATOM 2312 O O . TYR A 1 287 ? -33.332 1.851 32.511 1.00 90.75 287 TYR A O 1
ATOM 2320 N N . PRO A 1 288 ? -35.499 2.308 32.891 1.00 87.69 288 PRO A N 1
ATOM 2321 C CA . PRO A 1 288 ? -35.971 0.956 32.587 1.00 87.69 288 PRO A CA 1
ATOM 2322 C C . PRO A 1 288 ? -35.705 0.521 31.138 1.00 87.69 288 PRO A C 1
ATOM 2324 O O . PRO A 1 288 ? -35.647 -0.676 30.868 1.00 87.69 288 PRO A O 1
ATOM 2327 N N . GLU A 1 289 ? -35.486 1.452 30.207 1.00 84.12 289 GLU A N 1
ATOM 2328 C CA . GLU A 1 289 ? -35.069 1.164 28.829 1.00 84.12 289 GLU A CA 1
ATOM 2329 C C . GLU A 1 289 ? -33.707 0.458 28.739 1.00 84.12 289 GLU A C 1
ATOM 2331 O O . GLU A 1 289 ? -33.413 -0.193 27.740 1.00 84.12 289 GLU A O 1
ATOM 2336 N N . LEU A 1 290 ? -32.878 0.540 29.786 1.00 85.88 290 LEU A N 1
ATOM 2337 C CA . LEU A 1 290 ? -31.592 -0.154 29.828 1.00 85.88 290 LEU A CA 1
ATOM 2338 C C . LEU A 1 290 ? -31.723 -1.652 30.150 1.00 85.88 290 LEU A C 1
ATOM 2340 O O . LEU A 1 290 ? -30.752 -2.392 29.980 1.00 85.88 290 LEU A O 1
ATOM 2344 N N . LEU A 1 291 ? -32.900 -2.122 30.588 1.00 85.31 291 LEU A N 1
ATOM 2345 C CA . LEU A 1 291 ? -33.127 -3.530 30.939 1.00 85.31 291 LEU A CA 1
ATOM 2346 C C . LEU A 1 291 ? -32.830 -4.483 29.777 1.00 85.31 291 LEU A C 1
ATOM 2348 O O . LEU A 1 291 ? -32.269 -5.548 30.021 1.00 85.31 291 LEU A O 1
ATOM 2352 N N . ASP A 1 292 ? -33.125 -4.102 28.533 1.00 82.75 292 ASP A N 1
ATOM 2353 C CA . ASP A 1 292 ? -32.914 -4.964 27.361 1.00 82.75 292 ASP A CA 1
ATOM 2354 C C . ASP A 1 292 ? -31.427 -5.314 27.141 1.00 82.75 292 ASP A C 1
ATOM 2356 O O . ASP A 1 292 ? -31.107 -6.442 26.759 1.00 82.75 292 ASP A O 1
ATOM 2360 N N . TYR A 1 293 ? -30.505 -4.398 27.468 1.00 83.25 293 TYR A N 1
ATOM 2361 C CA . TYR A 1 293 ? -29.053 -4.627 27.378 1.00 83.25 293 TYR A CA 1
ATOM 2362 C C . TYR A 1 293 ? -28.500 -5.465 28.539 1.00 83.25 293 TYR A C 1
ATOM 2364 O O . TYR A 1 293 ? -27.482 -6.141 28.393 1.00 83.25 293 TYR A O 1
ATOM 2372 N N . PHE A 1 294 ? -29.162 -5.437 29.700 1.00 83.06 294 PHE A N 1
ATOM 2373 C CA . PHE A 1 294 ? -28.715 -6.130 30.913 1.00 83.06 294 PHE A CA 1
ATOM 2374 C C . PHE A 1 294 ? -29.521 -7.396 31.243 1.00 83.06 294 PHE A C 1
ATOM 2376 O O . PHE A 1 294 ? -29.148 -8.125 32.158 1.00 83.06 294 PHE A O 1
ATOM 2383 N N . ALA A 1 295 ? -30.555 -7.735 30.465 1.00 78.50 295 ALA A N 1
ATOM 2384 C CA . ALA A 1 295 ? -31.433 -8.896 30.671 1.00 78.50 295 ALA A CA 1
ATOM 2385 C C . ALA A 1 295 ? -30.711 -10.261 30.698 1.00 78.50 295 ALA A C 1
ATOM 2387 O O . ALA A 1 295 ? -31.280 -11.256 31.146 1.00 78.50 295 ALA A O 1
ATOM 2388 N N . ARG A 1 296 ? -29.466 -10.322 30.206 1.00 79.12 296 ARG A N 1
ATOM 2389 C CA . ARG A 1 296 ? -28.606 -11.519 30.197 1.00 79.12 296 ARG A CA 1
ATOM 2390 C C . ARG A 1 296 ? -27.644 -11.599 31.397 1.00 79.12 296 ARG A C 1
ATOM 2392 O O . ARG A 1 296 ? -26.898 -12.571 31.491 1.00 79.12 296 ARG A O 1
ATOM 2399 N N . ALA A 1 297 ? -27.635 -10.602 32.287 1.00 85.12 297 ALA A N 1
ATOM 2400 C CA . ALA A 1 297 ? -26.734 -10.504 33.437 1.00 85.12 297 ALA A CA 1
ATOM 2401 C C . ALA A 1 297 ? -27.461 -10.733 34.773 1.00 85.12 297 ALA A C 1
ATOM 2403 O O . ALA A 1 297 ? -28.598 -10.305 34.957 1.00 85.12 297 ALA A O 1
ATOM 2404 N N . ASP A 1 298 ? -26.773 -11.345 35.739 1.00 88.56 298 ASP A N 1
ATOM 2405 C CA . ASP A 1 298 ? -27.188 -11.332 37.145 1.00 88.56 298 ASP A CA 1
ATOM 2406 C C . ASP A 1 298 ? -26.572 -10.146 37.916 1.00 88.56 298 ASP A C 1
ATOM 2408 O O . ASP A 1 298 ? -25.630 -9.488 37.463 1.00 88.56 298 ASP A O 1
ATOM 2412 N N . MET A 1 299 ? -27.112 -9.857 39.104 1.00 85.94 299 MET A N 1
ATOM 2413 C CA . MET A 1 299 ? -26.674 -8.713 39.913 1.00 85.94 299 MET A CA 1
ATOM 2414 C C . MET A 1 299 ? -25.227 -8.837 40.415 1.00 85.94 299 MET A C 1
ATOM 2416 O O . MET A 1 299 ? -24.578 -7.809 40.591 1.00 85.94 299 MET A O 1
ATOM 2420 N N . ASP A 1 300 ? -24.691 -10.049 40.603 1.00 85.81 300 ASP A N 1
ATOM 2421 C CA . ASP A 1 300 ? -23.287 -10.264 40.992 1.00 85.81 300 ASP A CA 1
ATOM 2422 C C . ASP A 1 300 ? -22.326 -9.939 39.832 1.00 85.81 300 ASP A C 1
ATOM 2424 O O . ASP A 1 300 ? -21.268 -9.328 40.029 1.00 85.81 300 ASP A O 1
ATOM 2428 N N . THR A 1 301 ? -22.716 -10.291 38.605 1.00 87.31 301 THR A N 1
ATOM 2429 C CA . THR A 1 301 ? -22.023 -9.946 37.357 1.00 87.31 301 THR A CA 1
ATOM 2430 C C . THR A 1 301 ? -22.018 -8.433 37.158 1.00 87.31 301 THR A C 1
ATOM 2432 O O . THR A 1 301 ? -20.957 -7.845 36.945 1.00 87.31 301 THR A O 1
ATOM 2435 N N . LEU A 1 302 ? -23.171 -7.776 37.308 1.00 86.81 302 LEU A N 1
ATOM 2436 C CA . LEU A 1 302 ? -23.286 -6.317 37.215 1.00 86.81 302 LEU A CA 1
ATOM 2437 C C . LEU A 1 302 ? -22.502 -5.604 38.335 1.00 86.81 302 LEU A C 1
ATOM 2439 O O . LEU A 1 302 ? -21.730 -4.683 38.071 1.00 86.81 302 LEU A O 1
ATOM 2443 N N . ALA A 1 303 ? -22.585 -6.072 39.583 1.00 86.19 303 ALA A N 1
ATOM 2444 C CA . ALA A 1 303 ? -21.801 -5.516 40.688 1.00 86.19 303 ALA A CA 1
ATOM 2445 C C . ALA A 1 303 ? -20.282 -5.686 40.490 1.00 86.19 303 ALA A C 1
ATOM 2447 O O . ALA A 1 303 ? -19.492 -4.834 40.909 1.00 86.19 303 ALA A O 1
ATOM 2448 N N . SER A 1 304 ? -19.863 -6.763 39.821 1.00 85.75 304 SER A N 1
ATOM 2449 C CA . SER A 1 304 ? -18.470 -6.975 39.425 1.00 85.75 304 SER A CA 1
ATOM 2450 C C . SER A 1 304 ? -18.038 -6.020 38.310 1.00 85.75 304 SER A C 1
ATOM 2452 O O . SER A 1 304 ? -16.946 -5.460 38.410 1.00 85.75 304 SER A O 1
ATOM 2454 N N . HIS A 1 305 ? -18.894 -5.778 37.309 1.00 87.69 305 HIS A N 1
ATOM 2455 C CA . HIS A 1 305 ? -18.656 -4.853 36.191 1.00 87.69 305 HIS A CA 1
ATOM 2456 C C . HIS A 1 305 ? -18.325 -3.436 36.670 1.00 87.69 305 HIS A C 1
ATOM 2458 O O . HIS A 1 305 ? -17.217 -2.958 36.423 1.00 87.69 305 HIS A O 1
ATOM 2464 N N . ILE A 1 306 ? -19.219 -2.798 37.435 1.00 86.56 306 ILE A N 1
ATOM 2465 C CA . ILE A 1 306 ? -19.004 -1.413 37.897 1.00 86.56 306 ILE A CA 1
ATOM 2466 C C . ILE A 1 306 ? -17.758 -1.297 38.783 1.00 86.56 306 ILE A C 1
ATOM 2468 O O . ILE A 1 306 ? -17.040 -0.300 38.746 1.00 86.56 306 ILE A O 1
ATOM 2472 N N . ALA A 1 307 ? -17.442 -2.348 39.540 1.00 84.94 307 ALA A N 1
ATOM 2473 C CA . ALA A 1 307 ? -16.244 -2.377 40.362 1.00 84.94 307 ALA A CA 1
ATOM 2474 C C . ALA A 1 307 ? -14.948 -2.527 39.549 1.00 84.94 307 ALA A C 1
ATOM 2476 O O . ALA A 1 307 ? -13.932 -1.947 39.927 1.00 84.94 307 ALA A O 1
ATOM 2477 N N . LEU A 1 308 ? -14.971 -3.285 38.450 1.00 83.12 308 LEU A N 1
ATOM 2478 C CA . LEU A 1 308 ? -13.855 -3.382 37.506 1.00 83.12 308 LEU A CA 1
ATOM 2479 C C . LEU A 1 308 ? -13.675 -2.076 36.727 1.00 83.12 308 LEU A C 1
ATOM 2481 O O . LEU A 1 308 ? -12.541 -1.664 36.514 1.00 83.12 308 LEU A O 1
ATOM 2485 N N . ALA A 1 309 ? -14.768 -1.399 36.364 1.00 82.69 309 ALA A N 1
ATOM 2486 C CA . ALA A 1 309 ? -14.728 -0.077 35.745 1.00 82.69 309 ALA A CA 1
ATOM 2487 C C . ALA A 1 309 ? -14.042 0.950 36.664 1.00 82.69 309 ALA A C 1
ATOM 2489 O O . ALA A 1 309 ? -13.101 1.614 36.238 1.00 82.69 309 ALA A O 1
ATOM 2490 N N . ILE A 1 310 ? -14.431 1.031 37.943 1.00 81.00 310 ILE A N 1
ATOM 2491 C CA . ILE A 1 310 ? -13.806 1.960 38.903 1.00 81.00 310 ILE A CA 1
ATOM 2492 C C . ILE A 1 310 ? -12.355 1.554 39.230 1.00 81.00 310 ILE A C 1
ATOM 2494 O O . ILE A 1 310 ? -11.486 2.419 39.343 1.00 81.00 310 ILE A O 1
ATOM 2498 N N . ASP A 1 311 ? -12.049 0.253 39.314 1.00 79.06 311 ASP A N 1
ATOM 2499 C CA . ASP A 1 311 ? -10.662 -0.226 39.416 1.00 79.06 311 ASP A CA 1
ATOM 2500 C C . ASP A 1 311 ? -9.819 0.204 38.201 1.00 79.06 311 ASP A C 1
ATOM 2502 O O . ASP A 1 311 ? -8.684 0.649 38.373 1.00 79.06 311 ASP A O 1
ATOM 2506 N N . LEU A 1 312 ? -10.375 0.124 36.987 1.00 75.75 312 LEU A N 1
ATOM 2507 C CA . LEU A 1 312 ? -9.702 0.524 35.752 1.00 75.75 312 LEU A CA 1
ATOM 2508 C C . LEU A 1 312 ? -9.413 2.028 35.719 1.00 75.75 312 LEU A C 1
ATOM 2510 O O . LEU A 1 312 ? -8.290 2.409 35.388 1.00 75.75 312 LEU A O 1
ATOM 2514 N N . MET A 1 313 ? -10.387 2.861 36.113 1.00 73.62 313 MET A N 1
ATOM 2515 C CA . MET A 1 313 ? -10.194 4.308 36.289 1.00 73.62 313 MET A CA 1
ATOM 2516 C C . MET A 1 313 ? -8.989 4.562 37.202 1.00 73.62 313 MET A C 1
ATOM 2518 O O . MET A 1 313 ? -8.064 5.279 36.840 1.00 73.62 313 MET A O 1
ATOM 2522 N N . LEU A 1 314 ? -8.964 3.929 38.376 1.00 74.44 314 LEU A N 1
ATOM 2523 C CA . LEU A 1 314 ? -7.977 4.209 39.419 1.00 74.44 314 LEU A CA 1
ATOM 2524 C C . LEU A 1 314 ? -6.564 3.704 39.124 1.00 74.44 314 LEU A C 1
ATOM 2526 O O . LEU A 1 314 ? -5.602 4.358 39.524 1.00 74.44 314 LEU A O 1
ATOM 2530 N N . LEU A 1 315 ? -6.417 2.583 38.414 1.00 70.06 315 LEU A N 1
ATOM 2531 C CA . LEU A 1 315 ? -5.103 2.060 38.020 1.00 70.06 315 LEU A CA 1
ATOM 2532 C C . LEU A 1 315 ? -4.311 3.076 37.177 1.00 70.06 315 LEU A C 1
ATOM 2534 O O . LEU A 1 315 ? -3.100 3.203 37.367 1.00 70.06 315 LEU A O 1
ATOM 2538 N N . ARG A 1 316 ? -4.993 3.845 36.312 1.00 61.75 316 ARG A N 1
ATOM 2539 C CA . ARG A 1 316 ? -4.386 4.877 35.446 1.00 61.75 316 ARG A CA 1
ATOM 2540 C C . ARG A 1 316 ? -3.767 6.046 36.214 1.00 61.75 316 ARG A C 1
ATOM 2542 O O . ARG A 1 316 ? -2.791 6.615 35.738 1.00 61.75 316 ARG A O 1
ATOM 2549 N N . TYR A 1 317 ? -4.310 6.388 37.383 1.00 65.44 317 TYR A N 1
ATOM 2550 C CA . TYR A 1 317 ? -3.849 7.518 38.202 1.00 65.44 317 TYR A CA 1
ATOM 2551 C C . TYR A 1 317 ? -2.771 7.129 39.229 1.00 65.44 317 TYR A C 1
ATOM 2553 O O . TYR A 1 317 ? -2.352 7.964 40.027 1.00 65.44 317 TYR A O 1
ATOM 2561 N N . SER A 1 318 ? -2.313 5.872 39.238 1.00 59.28 318 SER A N 1
ATOM 2562 C CA . SER A 1 318 ? -1.230 5.440 40.125 1.00 59.28 318 SER A CA 1
ATOM 2563 C C . SER A 1 318 ? 0.150 5.750 39.529 1.00 59.28 318 SER A C 1
ATOM 2565 O O . SER A 1 318 ? 0.437 5.426 38.380 1.00 59.28 318 SER A O 1
ATOM 2567 N N . GLU A 1 319 ? 1.039 6.365 40.316 1.00 47.47 319 GLU A N 1
ATOM 2568 C CA . GLU A 1 319 ? 2.365 6.815 39.847 1.00 47.47 319 GLU A CA 1
ATOM 2569 C C . GLU A 1 319 ? 3.375 5.668 39.593 1.00 47.47 319 GLU A C 1
ATOM 2571 O O . GLU A 1 319 ? 4.492 5.902 39.127 1.00 47.47 319 GLU A O 1
ATOM 2576 N N . VAL A 1 320 ? 3.011 4.414 39.890 1.00 45.84 320 VAL A N 1
ATOM 2577 C CA . VAL A 1 320 ? 3.916 3.250 39.888 1.00 45.84 320 VAL A CA 1
ATOM 2578 C C . VAL A 1 320 ? 3.862 2.516 38.543 1.00 45.84 320 VAL A C 1
ATOM 2580 O O . VAL A 1 320 ? 3.183 1.508 38.379 1.00 45.84 320 VAL A O 1
ATOM 2583 N N . VAL A 1 321 ? 4.605 3.028 37.562 1.00 46.28 321 VAL A N 1
ATOM 2584 C CA . VAL A 1 321 ? 4.456 2.671 36.134 1.00 46.28 321 VAL A CA 1
ATOM 2585 C C . VAL A 1 321 ? 4.688 1.183 35.791 1.00 46.28 321 VAL A C 1
ATOM 2587 O O . VAL A 1 321 ? 4.076 0.693 34.850 1.00 46.28 321 VAL A O 1
ATOM 2590 N N . ALA A 1 322 ? 5.540 0.443 36.513 1.00 39.28 322 ALA A N 1
ATOM 2591 C CA . ALA A 1 322 ? 6.031 -0.865 36.043 1.00 39.28 322 ALA A CA 1
ATOM 2592 C C . ALA A 1 322 ? 5.135 -2.089 36.353 1.00 39.28 322 ALA A C 1
ATOM 2594 O O . ALA A 1 322 ? 5.095 -3.026 35.560 1.00 39.28 322 ALA A O 1
ATOM 2595 N N . GLU A 1 323 ? 4.411 -2.118 37.480 1.00 40.28 323 GLU A N 1
ATOM 2596 C CA . GLU A 1 323 ? 3.528 -3.258 37.824 1.00 40.28 323 GLU A CA 1
ATOM 2597 C C . GLU A 1 323 ? 2.105 -3.107 37.251 1.00 40.28 323 GLU A C 1
ATOM 2599 O O . GLU A 1 323 ? 1.383 -4.096 37.075 1.00 40.28 323 GLU A O 1
ATOM 2604 N N . VAL A 1 324 ? 1.710 -1.870 36.928 1.00 50.38 324 VAL A N 1
ATOM 2605 C CA . VAL A 1 324 ? 0.353 -1.496 36.500 1.00 50.38 324 VAL A CA 1
ATOM 2606 C C . VAL A 1 324 ? -0.031 -2.132 35.165 1.00 50.38 324 VAL A C 1
ATOM 2608 O O . VAL A 1 324 ? -1.166 -2.580 35.021 1.00 50.38 324 VAL A O 1
ATOM 2611 N N . ASP A 1 325 ? 0.904 -2.258 34.223 1.00 54.88 325 ASP A N 1
ATOM 2612 C CA . ASP A 1 325 ? 0.652 -2.738 32.859 1.00 54.88 325 ASP A CA 1
ATOM 2613 C C . ASP A 1 325 ? -0.029 -4.114 32.790 1.00 54.88 325 ASP A C 1
ATOM 2615 O O . ASP A 1 325 ? -0.957 -4.319 32.003 1.00 54.88 325 ASP A O 1
ATOM 2619 N N . SER A 1 326 ? 0.402 -5.071 33.617 1.00 57.81 326 SER A N 1
ATOM 2620 C CA . SER A 1 326 ? -0.138 -6.439 33.576 1.00 57.81 326 SER A CA 1
ATOM 2621 C C . SER A 1 326 ? -1.523 -6.554 34.220 1.00 57.81 326 SER A C 1
ATOM 2623 O O . SER A 1 326 ? -2.343 -7.368 33.790 1.00 57.81 326 SER A O 1
ATOM 2625 N N . VAL A 1 327 ? -1.794 -5.736 35.242 1.00 64.50 327 VAL A N 1
ATOM 2626 C CA . VAL A 1 327 ? -3.086 -5.683 35.939 1.00 64.50 327 VAL A CA 1
ATOM 2627 C C . VAL A 1 327 ? -4.089 -4.909 35.091 1.00 64.50 327 VAL A C 1
ATOM 2629 O O . VAL A 1 327 ? -5.191 -5.397 34.866 1.00 64.50 327 VAL A O 1
ATOM 2632 N N . PHE A 1 328 ? -3.674 -3.768 34.536 1.00 68.62 328 PHE A N 1
ATOM 2633 C CA . PHE A 1 328 ? -4.468 -2.941 33.634 1.00 68.62 328 PHE A CA 1
ATOM 2634 C C . PHE A 1 328 ? -4.981 -3.738 32.429 1.00 68.62 328 PHE A C 1
ATOM 2636 O O . PHE A 1 328 ? -6.191 -3.777 32.207 1.00 68.62 328 PHE A O 1
ATOM 2643 N N . ARG A 1 329 ? -4.095 -4.440 31.701 1.00 65.19 329 ARG A N 1
ATOM 2644 C CA . ARG A 1 329 ? -4.485 -5.293 30.558 1.00 65.19 329 ARG A CA 1
ATOM 2645 C C . ARG A 1 329 ? -5.551 -6.309 30.962 1.00 65.19 329 ARG A C 1
ATOM 2647 O O . ARG A 1 329 ? -6.641 -6.279 30.404 1.00 65.19 329 ARG A O 1
ATOM 2654 N N . LYS A 1 330 ? -5.293 -7.101 32.013 1.00 69.38 330 LYS A N 1
ATOM 2655 C CA . LYS A 1 330 ? -6.243 -8.098 32.543 1.00 69.38 330 LYS A CA 1
ATOM 2656 C C . LYS A 1 330 ? -7.594 -7.489 32.927 1.00 69.38 330 LYS A C 1
ATOM 2658 O O . LYS A 1 330 ? -8.620 -8.118 32.690 1.00 69.38 330 LYS A O 1
ATOM 2663 N N . THR A 1 331 ? -7.617 -6.287 33.507 1.00 73.31 331 THR A N 1
ATOM 2664 C CA . THR A 1 331 ? -8.865 -5.592 33.855 1.00 73.31 331 THR A CA 1
ATOM 2665 C C . THR A 1 331 ? -9.636 -5.153 32.609 1.00 73.31 331 THR A C 1
ATOM 2667 O O . THR A 1 331 ? -10.844 -5.381 32.557 1.00 73.31 331 THR A O 1
ATOM 2670 N N . VAL A 1 332 ? -8.971 -4.596 31.587 1.00 73.06 332 VAL A N 1
ATOM 2671 C CA . VAL A 1 332 ? -9.639 -4.259 30.314 1.00 73.06 332 VAL A CA 1
ATOM 2672 C C . VAL A 1 332 ? -10.125 -5.513 29.595 1.00 73.06 332 VAL A C 1
ATOM 2674 O O . VAL A 1 332 ? -11.268 -5.544 29.158 1.00 73.06 332 VAL A O 1
ATOM 2677 N N . ASP A 1 333 ? -9.290 -6.546 29.483 1.00 69.81 333 ASP A N 1
ATOM 2678 C CA . ASP A 1 333 ? -9.635 -7.779 28.770 1.00 69.81 333 ASP A CA 1
ATOM 2679 C C . ASP A 1 333 ? -10.832 -8.478 29.437 1.00 69.81 333 ASP A C 1
ATOM 2681 O O . ASP A 1 333 ? -11.719 -8.984 28.751 1.00 69.81 333 ASP A O 1
ATOM 2685 N N . HIS A 1 334 ? -10.916 -8.437 30.772 1.00 76.62 334 HIS A N 1
ATOM 2686 C CA . HIS A 1 334 ? -12.061 -8.961 31.513 1.00 76.62 334 HIS A CA 1
ATOM 2687 C C . HIS A 1 334 ? -13.335 -8.122 31.319 1.00 76.62 334 HIS A C 1
ATOM 2689 O O . HIS A 1 334 ? -14.406 -8.695 31.133 1.00 76.62 334 HIS A O 1
ATOM 2695 N N . LEU A 1 335 ? -13.238 -6.785 31.302 1.00 78.88 335 LEU A N 1
ATOM 2696 C CA . LEU A 1 335 ? -14.372 -5.910 30.971 1.00 78.88 335 LEU A CA 1
ATOM 2697 C C . LEU A 1 335 ? -14.855 -6.126 29.528 1.00 78.88 335 LEU A C 1
ATOM 2699 O O . LEU A 1 335 ? -16.056 -6.268 29.304 1.00 78.88 335 LEU A O 1
ATOM 2703 N N . ALA A 1 336 ? -13.940 -6.217 28.562 1.00 75.19 336 ALA A N 1
ATOM 2704 C CA . ALA A 1 336 ? -14.260 -6.489 27.162 1.00 75.19 336 ALA A CA 1
ATOM 2705 C C . ALA A 1 336 ? -14.945 -7.858 26.988 1.00 75.19 336 ALA A C 1
ATOM 2707 O O . ALA A 1 336 ? -15.972 -7.948 26.319 1.00 75.19 336 ALA A O 1
ATOM 2708 N N . ASP A 1 337 ? -14.448 -8.907 27.651 1.00 76.38 337 ASP A N 1
ATOM 2709 C CA . ASP A 1 337 ? -15.091 -10.228 27.679 1.00 76.38 337 ASP A CA 1
ATOM 2710 C C . ASP A 1 337 ? -16.499 -10.190 28.307 1.00 76.38 337 ASP A C 1
ATOM 2712 O O . ASP A 1 337 ? -17.416 -10.839 27.804 1.00 76.38 337 ASP A O 1
ATOM 2716 N N . MET A 1 338 ? -16.713 -9.401 29.366 1.00 82.00 338 MET A N 1
ATOM 2717 C CA . MET A 1 338 ? -18.050 -9.214 29.943 1.00 82.00 338 MET A CA 1
ATOM 2718 C C . MET A 1 338 ? -19.007 -8.527 28.964 1.00 82.00 338 MET A C 1
ATOM 2720 O O . MET A 1 338 ? -20.115 -9.022 28.765 1.00 82.00 338 MET A O 1
ATOM 2724 N N . HIS A 1 339 ? -18.590 -7.434 28.319 1.00 84.25 339 HIS A N 1
ATOM 2725 C CA . HIS A 1 339 ? -19.406 -6.746 27.311 1.00 84.25 339 HIS A CA 1
ATOM 2726 C C . HIS A 1 339 ? -19.735 -7.662 26.122 1.00 84.25 339 HIS A C 1
ATOM 2728 O O . HIS A 1 339 ? -20.896 -7.743 25.719 1.00 84.25 339 HIS A O 1
ATOM 2734 N N . ARG A 1 340 ? -18.754 -8.434 25.630 1.00 78.12 340 ARG A N 1
ATOM 2735 C CA . ARG A 1 340 ? -18.946 -9.432 24.567 1.00 78.12 340 ARG A CA 1
ATOM 2736 C C . ARG A 1 340 ? -19.929 -10.534 24.969 1.00 78.12 340 ARG A C 1
ATOM 2738 O O . ARG A 1 340 ? -20.797 -10.893 24.177 1.00 78.12 340 ARG A O 1
ATOM 2745 N N . ARG A 1 341 ? -19.833 -11.071 26.193 1.00 79.62 341 ARG A N 1
ATOM 2746 C CA . ARG A 1 341 ? -20.771 -12.093 26.705 1.00 79.62 341 ARG A CA 1
ATOM 2747 C C . ARG A 1 341 ? -22.198 -11.569 26.858 1.00 79.62 341 ARG A C 1
ATOM 2749 O O . ARG A 1 341 ? -23.141 -12.346 26.712 1.00 79.62 341 ARG A O 1
ATOM 2756 N N . LEU A 1 342 ? -22.353 -10.277 27.138 1.00 81.75 342 LEU A N 1
ATOM 2757 C CA . LEU A 1 342 ? -23.652 -9.616 27.219 1.00 81.75 342 LEU A CA 1
ATOM 2758 C C . LEU A 1 342 ? -24.196 -9.170 25.849 1.00 81.75 342 LEU A C 1
ATOM 2760 O O . LEU A 1 342 ? -25.393 -8.910 25.769 1.00 81.75 342 LEU A O 1
ATOM 2764 N N . ASP A 1 343 ? -23.380 -9.193 24.780 1.00 78.19 343 ASP A N 1
ATOM 2765 C CA . ASP A 1 343 ? -23.775 -8.841 23.397 1.00 78.19 343 ASP A CA 1
ATOM 2766 C C . ASP A 1 343 ? -24.295 -7.387 23.329 1.00 78.19 343 ASP A C 1
ATOM 2768 O O . ASP A 1 343 ? -25.260 -7.091 22.628 1.00 78.19 343 ASP A O 1
ATOM 2772 N N . ILE A 1 344 ? -23.679 -6.490 24.121 1.00 82.31 344 ILE A N 1
ATOM 2773 C CA . ILE A 1 344 ? -24.040 -5.064 24.189 1.00 82.31 344 ILE A CA 1
ATOM 2774 C C . ILE A 1 344 ? -23.481 -4.367 22.939 1.00 82.31 344 ILE A C 1
ATOM 2776 O O . ILE A 1 344 ? -22.251 -4.296 22.817 1.00 82.31 344 ILE A O 1
ATOM 2780 N N . PRO A 1 345 ? -24.333 -3.829 22.049 1.00 81.56 345 PRO A N 1
ATOM 2781 C CA . PRO A 1 345 ? -23.882 -3.175 20.827 1.00 81.56 345 PRO A CA 1
ATOM 2782 C C . PRO A 1 345 ? -23.233 -1.823 21.141 1.00 81.56 345 PRO A C 1
ATOM 2784 O O . PRO A 1 345 ? -23.587 -1.162 22.126 1.00 81.56 345 PRO A O 1
ATOM 2787 N N . THR A 1 346 ? -22.265 -1.399 20.328 1.00 80.06 346 THR A N 1
ATOM 2788 C CA . THR A 1 346 ? -21.492 -0.175 20.615 1.00 80.06 346 THR A CA 1
ATOM 2789 C C . THR A 1 346 ? -22.310 1.119 20.555 1.00 80.06 346 THR A C 1
ATOM 2791 O O . THR A 1 346 ? -21.963 2.086 21.236 1.00 80.06 346 THR A O 1
ATOM 2794 N N . ASP A 1 347 ? -23.431 1.133 19.829 1.00 78.25 347 ASP A N 1
ATOM 2795 C CA . ASP A 1 347 ? -24.373 2.259 19.751 1.00 78.25 347 ASP A CA 1
ATOM 2796 C C . ASP A 1 347 ? -25.162 2.500 21.055 1.00 78.25 347 ASP A C 1
ATOM 2798 O O . ASP A 1 347 ? -25.566 3.628 21.337 1.00 78.25 347 ASP A O 1
ATOM 2802 N N . ALA A 1 348 ? -25.309 1.484 21.910 1.00 80.50 348 ALA A N 1
ATOM 2803 C CA . ALA A 1 348 ? -25.943 1.613 23.222 1.00 80.50 348 ALA A CA 1
ATOM 2804 C C . ALA A 1 348 ? -25.039 2.291 24.268 1.00 80.50 348 ALA A C 1
ATOM 2806 O O . ALA A 1 348 ? -25.529 2.778 25.295 1.00 80.50 348 ALA A O 1
ATOM 2807 N N . TYR A 1 349 ? -23.720 2.334 24.038 1.00 81.31 349 TYR A N 1
ATOM 2808 C CA . TYR A 1 349 ? -22.746 2.759 25.048 1.00 81.31 349 TYR A CA 1
ATOM 2809 C C . TYR A 1 349 ? -22.960 4.218 25.503 1.00 81.31 349 TYR A C 1
ATOM 2811 O O . TYR A 1 349 ? -23.019 4.423 26.717 1.00 81.31 349 TYR A O 1
ATOM 2819 N N . PRO A 1 350 ? -23.164 5.222 24.619 1.00 75.81 350 PRO A N 1
ATOM 2820 C CA . PRO A 1 350 ? -23.412 6.604 25.045 1.00 75.81 350 PRO A CA 1
ATOM 2821 C C . PRO A 1 350 ? -24.633 6.746 25.971 1.00 75.81 350 PRO A C 1
ATOM 2823 O O . PRO A 1 350 ? -24.587 7.495 26.950 1.00 75.81 350 PRO A O 1
ATOM 2826 N N . SER A 1 351 ? -25.702 5.983 25.704 1.00 77.19 351 SER A N 1
ATOM 2827 C CA . SER A 1 351 ? -26.939 5.988 26.499 1.00 77.19 351 SER A CA 1
ATOM 2828 C C . SER A 1 351 ? -26.732 5.375 27.888 1.00 77.19 351 SER A C 1
ATOM 2830 O O . SER A 1 351 ? -27.002 6.023 28.906 1.00 77.19 351 SER A O 1
ATOM 2832 N N . ILE A 1 352 ? -26.154 4.166 27.942 1.00 80.50 352 ILE A N 1
ATOM 2833 C CA . ILE A 1 352 ? -25.775 3.488 29.195 1.00 80.50 352 ILE A CA 1
ATOM 2834 C C . ILE A 1 352 ? -24.894 4.411 30.048 1.00 80.50 352 ILE A C 1
ATOM 2836 O O . ILE A 1 352 ? -25.077 4.512 31.261 1.00 80.50 352 ILE A O 1
ATOM 2840 N N . GLY A 1 353 ? -23.957 5.112 29.411 1.00 79.00 353 GLY A N 1
ATOM 2841 C CA . GLY A 1 353 ? -22.977 5.970 30.059 1.00 79.00 353 GLY A CA 1
ATOM 2842 C C . GLY A 1 353 ? -23.507 7.206 30.736 1.00 79.00 353 GLY A C 1
ATOM 2843 O O . GLY A 1 353 ? -23.250 7.434 31.920 1.00 79.00 353 GLY A O 1
ATOM 2844 N N . LEU A 1 354 ? -24.264 8.001 29.984 1.00 77.75 354 LEU A N 1
ATOM 2845 C CA . LEU A 1 354 ? -24.884 9.212 30.501 1.00 77.75 354 LEU A CA 1
ATOM 2846 C C . LEU A 1 354 ? -25.735 8.902 31.741 1.00 77.75 354 LEU A C 1
ATOM 2848 O O . LEU A 1 354 ? -25.706 9.639 32.728 1.00 77.75 354 LEU A O 1
ATOM 2852 N N . ASN A 1 355 ? -26.470 7.794 31.701 1.00 85.44 355 ASN A N 1
ATOM 2853 C CA . ASN A 1 355 ? -27.326 7.371 32.798 1.00 85.44 355 ASN A CA 1
ATOM 2854 C C . ASN A 1 355 ? -26.504 6.792 33.966 1.00 85.44 355 ASN A C 1
ATOM 2856 O O . ASN A 1 355 ? -26.741 7.174 35.111 1.00 85.44 355 ASN A O 1
ATOM 2860 N N . ALA A 1 356 ? -25.450 6.011 33.701 1.00 84.50 356 ALA A N 1
ATOM 2861 C CA . ALA A 1 356 ? -24.513 5.535 34.723 1.00 84.50 356 ALA A CA 1
ATOM 2862 C C . ALA A 1 356 ? -23.829 6.677 35.500 1.00 84.50 356 ALA A C 1
ATOM 2864 O O . ALA A 1 356 ? -23.748 6.616 36.727 1.00 84.50 356 ALA A O 1
ATOM 2865 N N . VAL A 1 357 ? -23.386 7.744 34.823 1.00 82.75 357 VAL A N 1
ATOM 2866 C CA . VAL A 1 357 ? -22.787 8.926 35.474 1.00 82.75 357 VAL A CA 1
ATOM 2867 C C . VAL A 1 357 ? -23.791 9.619 36.399 1.00 82.75 357 VAL A C 1
ATOM 2869 O O . VAL A 1 357 ? -23.466 9.885 37.559 1.00 82.75 357 VAL A O 1
ATOM 2872 N N . LYS A 1 358 ? -25.028 9.849 35.934 1.00 84.94 358 LYS A N 1
ATOM 2873 C CA . LYS A 1 358 ? -26.103 10.425 36.765 1.00 84.94 358 LYS A CA 1
ATOM 2874 C C . LYS A 1 358 ? -26.409 9.553 37.985 1.00 84.94 358 LYS A C 1
ATOM 2876 O O . LYS A 1 358 ? -26.605 10.086 39.072 1.00 84.94 358 LYS A O 1
ATOM 2881 N N . THR A 1 359 ? -26.420 8.228 37.835 1.00 89.62 359 THR A N 1
ATOM 2882 C CA . THR A 1 359 ? -26.668 7.301 38.950 1.00 89.62 359 THR A CA 1
ATOM 2883 C C . THR A 1 359 ? -25.480 7.215 39.919 1.00 89.62 359 THR A C 1
ATOM 2885 O O . THR A 1 359 ? -25.702 6.993 41.107 1.00 89.62 359 THR A O 1
ATOM 2888 N N . LEU A 1 360 ? -24.232 7.434 39.477 1.00 85.06 360 LEU A N 1
ATOM 2889 C CA . LEU A 1 360 ? -23.056 7.505 40.363 1.00 85.06 360 LEU A CA 1
ATOM 2890 C C . LEU A 1 360 ? -23.013 8.793 41.198 1.00 85.06 360 LEU A C 1
ATOM 2892 O O . LEU A 1 360 ? -22.592 8.752 42.356 1.00 85.06 360 LEU A O 1
ATOM 2896 N N . GLN A 1 361 ? -23.442 9.926 40.634 1.00 84.44 361 GLN A N 1
ATOM 2897 C CA . GLN A 1 361 ? -23.279 11.254 41.237 1.00 84.44 361 GLN A CA 1
ATOM 2898 C C . GLN A 1 361 ? -23.777 11.355 42.700 1.00 84.44 361 GLN A C 1
ATOM 2900 O O . GLN A 1 361 ? -23.009 11.843 43.533 1.00 84.44 361 GLN A O 1
ATOM 2905 N N . PRO A 1 362 ? -24.968 10.845 43.093 1.00 84.88 362 PRO A N 1
ATOM 2906 C CA . PRO A 1 362 ? -25.432 10.912 44.482 1.00 84.88 362 PRO A CA 1
ATOM 2907 C C . PRO A 1 362 ? -24.535 10.173 45.484 1.00 84.88 362 PRO A C 1
ATOM 2909 O O . PRO A 1 362 ? -24.334 10.669 46.592 1.00 84.88 362 PRO A O 1
ATOM 2912 N N . PHE A 1 363 ? -23.963 9.022 45.103 1.00 83.81 363 PHE A N 1
ATOM 2913 C CA . PHE A 1 363 ? -23.089 8.232 45.983 1.00 83.81 363 PHE A CA 1
ATOM 2914 C C . PHE A 1 363 ? -21.800 8.991 46.327 1.00 83.81 363 PHE A C 1
ATOM 2916 O O . PHE A 1 363 ? -21.330 8.939 47.464 1.00 83.81 363 PHE A O 1
ATOM 2923 N N . PHE A 1 364 ? -21.241 9.719 45.357 1.00 78.62 364 PHE A N 1
ATOM 2924 C CA . PHE A 1 364 ? -20.059 10.549 45.580 1.00 78.62 364 PHE A CA 1
ATOM 2925 C C . PHE A 1 364 ? -20.378 11.826 46.356 1.00 78.62 364 PHE A C 1
ATOM 2927 O O . PHE A 1 364 ? -19.612 12.186 47.248 1.00 78.62 364 PHE A O 1
ATOM 2934 N N . THR A 1 365 ? -21.513 12.477 46.089 1.00 79.12 365 THR A N 1
ATOM 2935 C CA . THR A 1 365 ? -21.947 13.657 46.854 1.00 79.12 365 THR A CA 1
ATOM 2936 C C . THR A 1 365 ? -22.142 13.326 48.337 1.00 79.12 365 THR A C 1
ATOM 2938 O O . THR A 1 365 ? -21.706 14.100 49.188 1.00 79.12 365 THR A O 1
ATOM 2941 N N . GLU A 1 366 ? -22.732 12.169 48.664 1.00 79.75 366 GLU A N 1
ATOM 2942 C CA . GLU A 1 366 ? -22.869 11.673 50.045 1.00 79.75 366 GLU A CA 1
ATOM 2943 C C . GLU A 1 366 ? -21.493 11.476 50.711 1.00 79.75 366 GLU A C 1
ATOM 2945 O O . GLU A 1 366 ? -21.264 11.959 51.821 1.00 79.75 366 GLU A O 1
ATOM 2950 N N . TYR A 1 367 ? -20.542 10.849 50.007 1.00 80.12 367 TYR A N 1
ATOM 2951 C CA . TYR A 1 367 ? -19.177 10.651 50.502 1.00 80.12 367 TYR A CA 1
ATOM 2952 C C . TYR A 1 367 ? -18.419 11.968 50.732 1.00 80.12 367 TYR A C 1
ATOM 2954 O O . TYR A 1 367 ? -17.882 12.176 51.820 1.00 80.12 367 TYR A O 1
ATOM 2962 N N . VAL A 1 368 ? -18.385 12.873 49.749 1.00 73.06 368 VAL A N 1
ATOM 2963 C CA . VAL A 1 368 ? -17.656 14.153 49.856 1.00 73.06 368 VAL A CA 1
ATOM 2964 C C . VAL A 1 368 ? -18.236 15.006 50.986 1.00 73.06 368 VAL A C 1
ATOM 2966 O O . VAL A 1 368 ? -17.484 15.587 51.766 1.00 73.06 368 VAL A O 1
ATOM 2969 N N . SER A 1 369 ? -19.563 14.997 51.147 1.00 72.06 369 SER A N 1
ATOM 2970 C CA . SER A 1 369 ? -20.258 15.708 52.229 1.00 72.06 369 SER A CA 1
ATOM 2971 C C . SER A 1 369 ? -19.926 15.168 53.629 1.00 72.06 369 SER A C 1
ATOM 2973 O O . SER A 1 369 ? -20.073 15.897 54.604 1.00 72.06 369 SER A O 1
ATOM 2975 N N . SER A 1 370 ? -19.453 13.920 53.754 1.00 71.75 370 SER A N 1
ATOM 2976 C CA . SER A 1 370 ? -19.027 13.340 55.040 1.00 71.75 370 SER A CA 1
ATOM 2977 C C . SER A 1 370 ? -17.631 13.792 55.508 1.00 71.75 370 SER A C 1
ATOM 2979 O O . SER A 1 370 ? -17.259 13.561 56.658 1.00 71.75 370 SER A O 1
ATOM 2981 N N . PHE A 1 371 ? -16.857 14.461 54.644 1.00 67.44 371 PHE A N 1
ATOM 2982 C CA . PHE A 1 371 ? -15.510 14.968 54.930 1.00 67.44 371 PHE A CA 1
ATOM 2983 C C . PHE A 1 371 ? -15.518 16.480 55.237 1.00 67.44 371 PHE A C 1
ATOM 2985 O O . PHE A 1 371 ? -14.983 17.288 54.477 1.00 67.44 371 PHE A O 1
ATOM 2992 N N . GLU A 1 372 ? -16.064 16.866 56.397 1.00 52.53 372 GLU A N 1
ATOM 2993 C CA . GLU A 1 372 ? -16.292 18.267 56.826 1.00 52.53 372 GLU A CA 1
ATOM 2994 C C . GLU A 1 372 ? -15.042 19.187 56.927 1.00 52.53 372 GLU A C 1
ATOM 2996 O O . GLU A 1 372 ? -15.173 20.342 57.323 1.00 52.53 372 GLU A O 1
ATOM 3001 N N . ASN A 1 373 ? -13.821 18.721 56.624 1.00 54.22 373 ASN A N 1
ATOM 3002 C CA . ASN A 1 373 ? -12.578 19.496 56.809 1.00 54.22 373 ASN A CA 1
ATOM 3003 C C . ASN A 1 373 ? -11.411 19.071 55.881 1.00 54.22 373 ASN A C 1
ATOM 3005 O O . ASN A 1 373 ? -10.264 18.940 56.315 1.00 54.22 373 ASN A O 1
ATOM 3009 N N . THR A 1 374 ? -11.665 18.821 54.593 1.00 52.91 374 THR A N 1
ATOM 3010 C CA . THR A 1 374 ? -10.573 18.537 53.635 1.00 52.91 374 THR A CA 1
ATOM 3011 C C . THR A 1 374 ? -9.897 19.815 53.128 1.00 52.91 374 THR A C 1
ATOM 3013 O O . THR A 1 374 ? -10.560 20.769 52.739 1.00 52.91 374 THR A O 1
ATOM 3016 N N . GLN A 1 375 ? -8.557 19.815 53.076 1.00 54.19 375 GLN A N 1
ATOM 3017 C CA . GLN A 1 375 ? -7.737 20.931 52.558 1.00 54.19 375 GLN A CA 1
ATOM 3018 C C . GLN A 1 375 ? -7.913 21.197 51.048 1.00 54.19 375 GLN A C 1
ATOM 3020 O O . GLN A 1 375 ? -7.353 22.160 50.532 1.00 54.19 375 GLN A O 1
ATOM 3025 N N . SER A 1 376 ? -8.696 20.362 50.360 1.00 60.53 376 SER A N 1
ATOM 3026 C CA . SER A 1 376 ? -8.938 20.425 48.921 1.00 60.53 376 SER A CA 1
ATOM 3027 C C . SER A 1 376 ? -10.410 20.082 48.629 1.00 60.53 376 SER A C 1
ATOM 3029 O O . SER A 1 376 ? -10.725 18.906 48.403 1.00 60.53 376 SER A O 1
ATOM 3031 N N . PRO A 1 377 ? -11.330 21.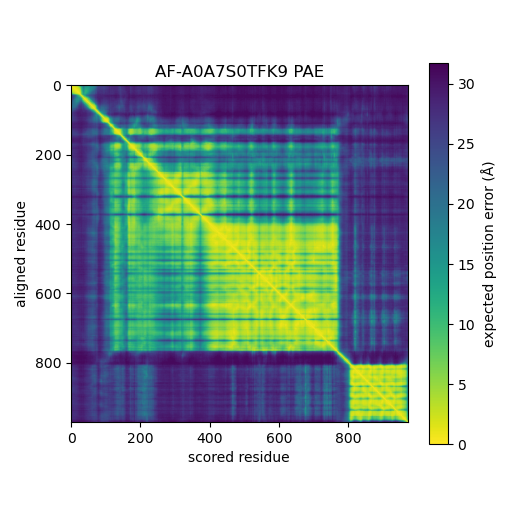064 48.695 1.00 69.00 377 PRO A N 1
ATOM 3032 C CA . PRO A 1 377 ? -12.737 20.857 48.356 1.00 69.00 377 PRO A CA 1
ATOM 3033 C C . PRO A 1 377 ? -12.908 20.542 46.863 1.00 69.00 377 PRO A C 1
ATOM 3035 O O . PRO A 1 377 ? -12.062 20.899 46.048 1.00 69.00 377 PRO A O 1
ATOM 3038 N N . VAL A 1 378 ? -14.016 19.883 46.514 1.00 74.44 378 VAL A N 1
ATOM 3039 C CA . VAL A 1 378 ? -14.427 19.603 45.128 1.00 74.44 378 VAL A CA 1
ATOM 3040 C C . VAL A 1 378 ? -15.825 20.180 44.932 1.00 74.44 378 VAL A C 1
ATOM 3042 O O . VAL A 1 378 ? -16.730 19.901 45.720 1.00 74.44 378 VAL A O 1
ATOM 3045 N N . THR A 1 379 ? -16.003 21.008 43.909 1.00 77.56 379 THR A N 1
ATOM 3046 C CA . THR A 1 379 ? -17.299 21.589 43.536 1.00 77.56 379 THR A CA 1
ATOM 3047 C C . THR A 1 379 ? -18.209 20.561 42.857 1.00 77.56 379 THR A C 1
ATOM 3049 O O . THR A 1 379 ? -17.762 19.525 42.367 1.00 77.56 379 THR A O 1
ATOM 3052 N N . ALA A 1 380 ? -19.514 20.846 42.795 1.00 73.75 380 ALA A N 1
ATOM 3053 C CA . ALA A 1 380 ? -20.468 19.984 42.090 1.00 73.75 380 ALA A CA 1
ATOM 3054 C C . ALA A 1 380 ? -20.150 19.854 40.585 1.00 73.75 380 ALA A C 1
ATOM 3056 O O . ALA A 1 380 ? -20.358 18.785 40.004 1.00 73.75 380 ALA A O 1
ATOM 3057 N N . ASP A 1 381 ? -19.598 20.908 39.977 1.00 72.81 381 ASP A N 1
ATOM 3058 C CA . ASP A 1 381 ? -19.196 20.921 38.570 1.00 72.81 381 ASP A CA 1
ATOM 3059 C C . ASP A 1 381 ? -17.928 20.083 38.352 1.00 72.81 381 ASP A C 1
ATOM 3061 O O . ASP A 1 381 ? -17.940 19.201 37.495 1.00 72.81 381 ASP A O 1
ATOM 3065 N N . GLU A 1 382 ? -16.884 20.252 39.175 1.00 73.00 382 GLU A N 1
ATOM 3066 C CA . GLU A 1 382 ? -15.674 19.408 39.136 1.00 73.00 382 GLU A CA 1
ATOM 3067 C C . GLU A 1 382 ? -15.992 17.928 39.398 1.00 73.00 382 GLU A C 1
ATOM 3069 O O . GLU A 1 382 ? -15.423 17.046 38.754 1.00 73.00 382 GLU A O 1
ATOM 3074 N N . LEU A 1 383 ? -16.931 17.629 40.306 1.00 74.75 383 LEU A N 1
ATOM 3075 C CA . LEU A 1 383 ? -17.406 16.263 40.538 1.00 74.75 383 LEU A CA 1
ATOM 3076 C C . LEU A 1 383 ? -18.090 15.692 39.287 1.00 74.75 383 LEU A C 1
ATOM 3078 O O . LEU A 1 383 ? -17.818 14.557 38.896 1.00 74.75 383 LEU A O 1
ATOM 3082 N N . THR A 1 384 ? -18.966 16.470 38.650 1.00 74.25 384 THR A N 1
ATOM 3083 C CA . THR A 1 384 ? -19.705 16.037 37.454 1.00 74.25 384 THR A CA 1
ATOM 3084 C C . THR A 1 384 ? -18.757 15.828 36.274 1.00 74.25 384 THR A C 1
ATOM 3086 O O . THR A 1 384 ? -18.773 14.766 35.653 1.00 74.25 384 THR A O 1
ATOM 3089 N N . GLN A 1 385 ? -17.879 16.797 36.004 1.00 72.44 385 GLN A N 1
ATOM 3090 C CA . GLN A 1 385 ? -16.847 16.716 34.966 1.00 72.44 385 GLN A CA 1
ATOM 3091 C C . GLN A 1 385 ? -15.896 15.542 35.218 1.00 72.44 385 GLN A C 1
ATOM 3093 O O . GLN A 1 385 ? -15.604 14.776 34.301 1.00 72.44 385 GLN A O 1
ATOM 3098 N N . GLY A 1 386 ? -15.481 15.339 36.470 1.00 73.25 386 GLY A N 1
ATOM 3099 C CA . GLY A 1 386 ? -14.628 14.228 36.867 1.00 73.25 386 GLY A CA 1
ATOM 3100 C C . GLY A 1 386 ? -15.278 12.858 36.647 1.00 73.25 386 GLY A C 1
ATOM 3101 O O . GLY A 1 386 ? -14.635 11.954 36.111 1.00 73.25 386 GLY A O 1
ATOM 3102 N N . LEU A 1 387 ? -16.559 12.684 36.990 1.00 76.25 387 LEU A N 1
ATOM 3103 C CA . LEU A 1 387 ? -17.284 11.431 36.731 1.00 76.25 387 LEU A CA 1
ATOM 3104 C C . LEU A 1 387 ? -17.489 11.179 35.228 1.00 76.25 387 LEU A C 1
ATOM 3106 O O . LEU A 1 387 ? -17.313 10.048 34.775 1.00 76.25 387 LEU A O 1
ATOM 3110 N N . VAL A 1 388 ? -17.785 12.220 34.442 1.00 75.50 388 VAL A N 1
ATOM 3111 C CA . VAL A 1 388 ? -17.879 12.136 32.972 1.00 75.50 388 VAL A CA 1
ATOM 3112 C C . VAL A 1 388 ? -16.540 11.736 32.346 1.00 75.50 388 VAL A C 1
ATOM 3114 O O . VAL A 1 388 ? -16.490 10.821 31.523 1.00 75.50 388 VAL A O 1
ATOM 3117 N N . ALA A 1 389 ? -15.442 12.377 32.747 1.00 71.19 389 ALA A N 1
ATOM 3118 C CA . ALA A 1 389 ? -14.108 12.059 32.246 1.00 71.19 389 ALA A CA 1
ATOM 3119 C C . ALA A 1 389 ? -13.677 10.634 32.643 1.00 71.19 389 ALA A C 1
ATOM 3121 O O . ALA A 1 389 ? -13.156 9.898 31.807 1.00 71.19 389 ALA A O 1
ATOM 3122 N N . SER A 1 390 ? -13.986 10.210 33.875 1.00 71.38 390 SER A N 1
ATOM 3123 C CA . SER A 1 390 ? -13.765 8.835 34.352 1.00 71.38 390 SER A CA 1
ATOM 3124 C C . SER A 1 390 ? -14.520 7.802 33.513 1.00 71.38 390 SER A C 1
ATOM 3126 O O . SER A 1 390 ? -13.966 6.760 33.164 1.00 71.38 390 SER A O 1
ATOM 3128 N N . TYR A 1 391 ? -15.782 8.084 33.179 1.00 76.44 391 TYR A N 1
ATOM 3129 C CA . TYR A 1 391 ? -16.589 7.218 32.325 1.00 76.44 391 TYR A CA 1
ATOM 3130 C C . TYR A 1 391 ? -15.976 7.079 30.923 1.00 76.44 391 TYR A C 1
ATOM 3132 O O . TYR A 1 391 ? -15.818 5.963 30.430 1.00 76.44 391 TYR A O 1
ATOM 3140 N N . MET A 1 392 ? -15.566 8.196 30.315 1.00 72.12 392 MET A N 1
ATOM 3141 C CA . MET A 1 392 ? -14.957 8.204 28.981 1.00 72.12 392 MET A CA 1
ATOM 3142 C C . MET A 1 392 ? -13.643 7.427 28.899 1.00 72.12 392 MET A C 1
ATOM 3144 O O . MET A 1 392 ? -13.422 6.726 27.915 1.00 72.12 392 MET A O 1
ATOM 3148 N N . GLU A 1 393 ? -12.800 7.507 29.932 1.00 69.75 393 GLU A N 1
ATOM 3149 C CA . GLU A 1 393 ? -11.589 6.684 30.056 1.00 69.75 393 GLU A CA 1
ATOM 3150 C C . GLU A 1 393 ? -11.917 5.191 29.936 1.00 69.75 393 GLU A C 1
ATOM 3152 O O . GLU A 1 393 ? -11.443 4.516 29.022 1.00 69.75 393 GLU A O 1
ATOM 3157 N N . VAL A 1 394 ? -12.789 4.673 30.812 1.00 72.06 394 VAL A N 1
ATOM 3158 C CA . VAL A 1 394 ? -13.187 3.253 30.789 1.00 72.06 394 VAL A CA 1
ATOM 3159 C C . VAL A 1 394 ? -13.797 2.879 29.449 1.00 72.06 394 VAL A C 1
ATOM 3161 O O . VAL A 1 394 ? -13.482 1.817 28.908 1.00 72.06 394 VAL A O 1
ATOM 3164 N N . MET A 1 395 ? -14.649 3.743 28.896 1.00 74.62 395 MET A N 1
ATOM 3165 C CA . MET A 1 395 ? -15.334 3.395 27.667 1.00 74.62 395 MET A CA 1
ATOM 3166 C C . MET A 1 395 ? -14.439 3.369 26.457 1.00 74.62 395 MET A C 1
ATOM 3168 O O . MET A 1 395 ? -14.616 2.445 25.682 1.00 74.62 395 MET A O 1
ATOM 3172 N N . TRP A 1 396 ? -13.455 4.247 26.285 1.00 71.06 396 TRP A N 1
ATOM 3173 C CA . TRP A 1 396 ? -12.534 4.099 25.153 1.00 71.06 396 TRP A CA 1
ATOM 3174 C C . TRP A 1 396 ? -11.771 2.764 25.203 1.00 71.06 396 TRP A C 1
ATOM 3176 O O . TRP A 1 396 ? -11.626 2.103 24.171 1.00 71.06 396 TRP A O 1
ATOM 3186 N N . PHE A 1 397 ? -11.400 2.273 26.391 1.00 70.31 397 PHE A N 1
ATOM 3187 C CA . PHE A 1 397 ? -10.756 0.959 26.526 1.00 70.31 397 PHE A CA 1
ATOM 3188 C C . PHE A 1 397 ? -11.654 -0.237 26.177 1.00 70.31 397 PHE A C 1
ATOM 3190 O O . PHE A 1 397 ? -11.123 -1.268 25.763 1.00 70.31 397 PHE A O 1
ATOM 3197 N N . VAL A 1 398 ? -12.978 -0.122 26.321 1.00 72.31 398 VAL A N 1
ATOM 3198 C CA . VAL A 1 398 ? -13.941 -1.203 26.025 1.00 72.31 398 VAL A CA 1
ATOM 3199 C C . VAL A 1 398 ? -14.580 -1.048 24.637 1.00 72.31 398 VAL A C 1
ATOM 3201 O O . VAL A 1 398 ? -14.754 -2.028 23.920 1.00 72.31 398 VAL A O 1
ATOM 3204 N N . PHE A 1 399 ? -14.876 0.182 24.223 1.00 75.56 399 PHE A N 1
ATOM 3205 C CA . PHE A 1 399 ? -15.535 0.550 22.970 1.00 75.56 399 PHE A CA 1
ATOM 3206 C C . PHE A 1 399 ? -14.687 0.206 21.749 1.00 75.56 399 PHE A C 1
ATOM 3208 O O . PHE A 1 399 ? -15.176 -0.490 20.869 1.00 75.56 399 PHE A O 1
ATOM 3215 N N . HIS A 1 400 ? -13.416 0.624 21.680 1.00 71.06 400 HIS A N 1
ATOM 3216 C CA . HIS A 1 400 ? -12.617 0.398 20.468 1.00 71.06 400 HIS A CA 1
ATOM 3217 C C . HIS A 1 400 ? -12.392 -1.091 20.134 1.00 71.06 400 HIS A C 1
ATOM 3219 O O . HIS A 1 400 ? -12.523 -1.437 18.958 1.00 71.06 400 HIS A O 1
ATOM 3225 N N . PRO A 1 401 ? -12.121 -1.997 21.100 1.00 70.38 401 PRO A N 1
ATOM 3226 C CA . PRO A 1 401 ? -12.100 -3.435 20.833 1.00 70.38 401 PRO A CA 1
ATOM 3227 C C . PRO A 1 401 ? -13.434 -3.982 20.311 1.00 70.38 401 PRO A C 1
ATOM 3229 O O . PRO A 1 401 ? -13.432 -4.740 19.344 1.00 70.38 401 PRO A O 1
ATOM 3232 N N . MET A 1 402 ? -14.563 -3.573 20.900 1.00 75.75 402 MET A N 1
ATOM 3233 C CA . MET A 1 402 ? -15.897 -4.044 20.499 1.00 75.75 402 MET A CA 1
ATOM 3234 C C . MET A 1 402 ? -16.309 -3.485 19.131 1.00 75.75 402 MET A C 1
ATOM 3236 O O . MET A 1 402 ? -16.756 -4.236 18.273 1.00 75.75 402 MET A O 1
ATOM 3240 N N . LEU A 1 403 ? -16.035 -2.208 18.858 1.00 76.38 403 LEU A N 1
ATOM 3241 C CA . LEU A 1 403 ? -16.260 -1.579 17.556 1.00 76.38 403 LEU A CA 1
ATOM 3242 C C . LEU A 1 403 ? -15.392 -2.214 16.463 1.00 76.38 403 LEU A C 1
ATOM 3244 O O . LEU A 1 403 ? -15.837 -2.364 15.328 1.00 76.38 403 LEU A O 1
ATOM 3248 N N . LYS A 1 404 ? -14.150 -2.603 16.783 1.00 74.31 404 LYS A N 1
ATOM 3249 C CA . LYS A 1 404 ? -13.287 -3.364 15.868 1.00 74.31 404 LYS A CA 1
ATOM 3250 C C . LYS A 1 404 ? -13.883 -4.745 15.576 1.00 74.31 404 LYS A C 1
ATOM 3252 O O . LYS A 1 404 ? -13.853 -5.175 14.427 1.00 74.31 404 LYS A O 1
ATOM 3257 N N . GLU A 1 405 ? -14.427 -5.417 16.587 1.00 79.44 405 GLU A N 1
ATOM 3258 C CA . GLU A 1 405 ? -15.080 -6.725 16.464 1.00 79.44 405 GLU A CA 1
ATOM 3259 C C . GLU A 1 405 ? -16.355 -6.647 15.611 1.00 79.44 405 GLU A C 1
ATOM 3261 O O . GLU A 1 405 ? -16.490 -7.397 14.648 1.00 79.44 405 GLU A O 1
ATOM 3266 N N . GLU A 1 406 ? -17.232 -5.673 15.865 1.00 82.00 406 GLU A N 1
ATOM 3267 C CA . GLU A 1 406 ? -18.419 -5.385 15.047 1.00 82.00 406 GLU A CA 1
ATOM 3268 C C . GLU A 1 406 ? -18.048 -5.020 13.601 1.00 82.00 406 GLU A C 1
ATOM 3270 O O . GLU A 1 406 ? -18.629 -5.559 12.657 1.00 82.00 406 GLU A O 1
ATOM 3275 N N . LYS A 1 407 ? -17.034 -4.162 13.398 1.00 82.75 407 LYS A N 1
ATOM 3276 C CA . LYS A 1 407 ? -16.517 -3.821 12.060 1.00 82.75 407 LYS A CA 1
ATOM 3277 C C . LYS A 1 407 ? -15.923 -5.044 11.351 1.00 82.75 407 LYS A C 1
ATOM 3279 O O . LYS A 1 407 ? -16.074 -5.150 10.136 1.00 82.75 407 LYS A O 1
ATOM 3284 N N . LEU A 1 408 ? -15.281 -5.970 12.068 1.00 84.50 408 LEU A N 1
ATOM 3285 C CA . LEU A 1 408 ? -14.789 -7.229 11.498 1.00 84.50 408 LEU A CA 1
ATOM 3286 C C . LEU A 1 408 ? -15.946 -8.164 11.124 1.00 84.50 408 LEU A C 1
ATOM 3288 O O . LEU A 1 408 ? -15.946 -8.685 10.014 1.00 84.50 408 LEU A O 1
ATOM 3292 N N . ILE A 1 409 ? -16.953 -8.320 11.990 1.00 88.56 409 ILE A N 1
ATOM 3293 C CA . ILE A 1 409 ? -18.166 -9.102 11.697 1.00 88.56 409 ILE A CA 1
ATOM 3294 C C . ILE A 1 409 ? -18.860 -8.548 10.447 1.00 88.56 409 ILE A C 1
ATOM 3296 O O . ILE A 1 409 ? -19.129 -9.313 9.529 1.00 88.56 409 ILE A O 1
ATOM 3300 N N . ALA A 1 410 ? -19.065 -7.233 10.345 1.00 88.12 410 ALA A N 1
ATOM 3301 C CA . ALA A 1 410 ? -19.700 -6.615 9.179 1.00 88.12 410 ALA A CA 1
ATOM 3302 C C . ALA A 1 410 ? -18.884 -6.796 7.879 1.00 88.12 410 ALA A C 1
ATOM 3304 O O . ALA A 1 410 ? -19.453 -7.079 6.821 1.00 88.12 410 ALA A O 1
ATOM 3305 N N . LYS A 1 411 ? -17.547 -6.675 7.943 1.00 90.69 411 LYS A N 1
ATOM 3306 C CA . LYS A 1 411 ? -16.651 -6.960 6.802 1.00 90.69 411 LYS A CA 1
ATOM 3307 C C . LYS A 1 411 ? -16.721 -8.439 6.392 1.00 90.69 411 LYS A C 1
ATOM 3309 O O . LYS A 1 411 ? -16.777 -8.735 5.197 1.00 90.69 411 LYS A O 1
ATOM 3314 N N . ALA A 1 412 ? -16.771 -9.349 7.362 1.00 95.94 412 ALA A N 1
ATOM 3315 C CA . ALA A 1 412 ? -16.877 -10.783 7.131 1.00 95.94 412 ALA A CA 1
ATOM 3316 C C . ALA A 1 412 ? -18.250 -11.177 6.562 1.00 95.94 412 ALA A C 1
ATOM 3318 O O . ALA A 1 412 ? -18.314 -11.949 5.612 1.00 95.94 412 ALA A O 1
ATOM 3319 N N . GLU A 1 413 ? -19.349 -10.614 7.071 1.00 95.75 413 GLU A N 1
ATOM 3320 C CA . GLU A 1 413 ? -20.705 -10.832 6.550 1.00 95.75 413 GLU A CA 1
ATOM 3321 C C . GLU A 1 413 ? -20.823 -10.408 5.083 1.00 95.75 413 GLU A C 1
ATOM 3323 O O . GLU A 1 413 ? -21.334 -11.178 4.266 1.00 95.75 413 GLU A O 1
ATOM 3328 N N . GLY A 1 414 ? -20.282 -9.238 4.724 1.00 95.50 414 GLY A N 1
ATOM 3329 C CA . GLY A 1 414 ? -20.222 -8.783 3.333 1.00 95.50 414 GLY A CA 1
ATOM 3330 C C . GLY A 1 414 ? -19.413 -9.724 2.433 1.00 95.50 414 GLY A C 1
ATOM 3331 O O . GLY A 1 414 ? -19.890 -10.134 1.375 1.00 95.50 414 GLY A O 1
ATOM 3332 N N . PHE A 1 415 ? -18.215 -10.125 2.868 1.00 97.62 415 PHE A N 1
ATOM 3333 C CA . PHE A 1 415 ? -17.338 -10.997 2.080 1.00 97.62 415 PHE A CA 1
ATOM 3334 C C . PHE A 1 415 ? -17.860 -12.436 1.943 1.00 97.62 415 PHE A C 1
ATOM 3336 O O . PHE A 1 415 ? -17.849 -12.998 0.848 1.00 97.62 415 PHE A O 1
ATOM 3343 N N . ILE A 1 416 ? -18.362 -13.038 3.024 1.00 98.31 416 ILE A N 1
ATOM 3344 C CA . ILE A 1 416 ? -18.959 -14.380 2.992 1.00 98.31 416 ILE A CA 1
ATOM 3345 C C . ILE A 1 416 ? -20.276 -14.370 2.198 1.00 98.31 416 ILE A C 1
ATOM 3347 O O . ILE A 1 416 ? -20.562 -15.340 1.496 1.00 98.31 416 ILE A O 1
ATOM 3351 N N . GLY A 1 417 ? -21.044 -13.274 2.231 1.00 97.75 417 GLY A N 1
ATOM 3352 C CA . GLY A 1 417 ? -22.179 -13.056 1.329 1.00 97.75 417 GLY A CA 1
ATOM 3353 C C . GLY A 1 417 ? -21.756 -13.076 -0.143 1.00 97.75 417 GLY A C 1
ATOM 3354 O O . GLY A 1 417 ? -22.313 -13.836 -0.933 1.00 97.75 417 GLY A O 1
ATOM 3355 N N . GLN A 1 418 ? -20.700 -12.340 -0.496 1.00 95.94 418 GLN A N 1
ATOM 3356 C CA . GLN A 1 418 ? -20.135 -12.334 -1.850 1.00 95.94 418 GLN A CA 1
ATOM 3357 C C . GLN A 1 418 ? -19.603 -13.718 -2.275 1.00 95.94 418 GLN A C 1
ATOM 3359 O O . GLN A 1 418 ? -19.844 -14.157 -3.400 1.00 95.94 418 GLN A O 1
ATOM 3364 N N . CYS A 1 419 ? -18.946 -14.455 -1.371 1.00 97.75 419 CYS A N 1
ATOM 3365 C CA . CYS A 1 419 ? -18.532 -15.839 -1.621 1.00 97.75 419 CYS A CA 1
ATOM 3366 C C . CYS A 1 419 ? -19.732 -16.765 -1.859 1.00 97.75 419 CYS A C 1
ATOM 3368 O O . CYS A 1 419 ? -19.686 -17.608 -2.754 1.00 97.75 419 CYS A O 1
ATOM 3370 N N . ALA A 1 420 ? -20.817 -16.600 -1.099 1.00 97.94 420 ALA A N 1
ATOM 3371 C CA . ALA A 1 420 ? -22.045 -17.368 -1.271 1.00 97.94 420 ALA A CA 1
ATOM 3372 C C . ALA A 1 420 ? -22.737 -17.086 -2.615 1.00 97.94 420 ALA A C 1
ATOM 3374 O O . ALA A 1 420 ? -23.302 -18.012 -3.198 1.00 97.94 420 ALA A O 1
ATOM 3375 N N . GLU A 1 421 ? -22.668 -15.859 -3.137 1.00 95.75 421 GLU A N 1
ATOM 3376 C CA . GLU A 1 421 ? -23.163 -15.521 -4.478 1.00 95.75 421 GLU A CA 1
ATOM 3377 C C . GLU A 1 421 ? -22.318 -16.174 -5.584 1.00 95.75 421 GLU A C 1
ATOM 3379 O O . GLU A 1 421 ? -22.861 -16.901 -6.423 1.00 95.75 421 GLU A O 1
ATOM 3384 N N . GLU A 1 422 ? -20.994 -15.981 -5.565 1.00 94.25 422 GLU A N 1
ATOM 3385 C CA . GLU A 1 422 ? -20.079 -16.513 -6.591 1.00 94.25 422 GLU A CA 1
ATOM 3386 C C . GLU A 1 422 ? -20.055 -18.061 -6.595 1.00 94.25 422 GLU A C 1
ATOM 3388 O O . GLU A 1 422 ? -20.064 -18.686 -7.658 1.00 94.25 422 GLU A O 1
ATOM 3393 N N . LEU A 1 423 ? -20.121 -18.701 -5.417 1.00 95.62 423 LEU A N 1
ATOM 3394 C CA . LEU A 1 423 ? -20.192 -20.166 -5.256 1.00 95.62 423 LEU A CA 1
ATOM 3395 C C . LEU A 1 423 ? -21.628 -20.728 -5.280 1.00 95.62 423 LEU A C 1
ATOM 3397 O O . LEU A 1 423 ? -21.812 -21.944 -5.189 1.00 95.62 423 LEU A O 1
ATOM 3401 N N . ARG A 1 424 ? -22.650 -19.871 -5.413 1.00 96.62 424 ARG A N 1
ATOM 3402 C CA . ARG A 1 424 ? -24.086 -20.221 -5.471 1.00 96.62 424 ARG A CA 1
ATOM 3403 C C . ARG A 1 424 ? -24.574 -21.076 -4.295 1.00 96.62 424 ARG A C 1
ATOM 3405 O O . ARG A 1 424 ? -25.305 -22.053 -4.476 1.00 96.62 424 ARG A O 1
ATOM 3412 N N . TRP A 1 425 ? -24.169 -20.721 -3.080 1.00 97.69 425 TRP A N 1
ATOM 3413 C CA . TRP A 1 425 ? -24.590 -21.414 -1.864 1.00 97.69 425 TRP A CA 1
ATOM 3414 C C . TRP A 1 425 ? -26.092 -21.223 -1.582 1.00 97.69 425 TRP A C 1
ATOM 3416 O O . TRP A 1 425 ? -26.640 -20.142 -1.802 1.00 97.69 425 TRP A O 1
ATOM 3426 N N . PRO A 1 426 ? -26.783 -22.233 -1.020 1.00 97.31 426 PRO A N 1
ATOM 3427 C CA . PRO A 1 426 ? -28.129 -22.045 -0.495 1.00 97.31 426 PRO A CA 1
ATOM 3428 C C . PRO A 1 426 ? -28.100 -21.173 0.770 1.00 97.31 426 PRO A C 1
ATOM 3430 O O . PRO A 1 426 ? -27.167 -21.255 1.571 1.00 97.31 426 PRO A O 1
ATOM 3433 N N . GLN A 1 427 ? -29.175 -20.418 1.023 1.00 96.88 427 GLN A N 1
ATOM 3434 C CA . GLN A 1 427 ? -29.290 -19.531 2.194 1.00 96.88 427 GLN A CA 1
ATOM 3435 C C . GLN A 1 427 ? -28.979 -20.238 3.529 1.00 96.88 427 GLN A C 1
ATOM 3437 O O . GLN A 1 427 ? -28.373 -19.658 4.425 1.00 96.88 427 GLN A O 1
ATOM 3442 N N . SER A 1 428 ? -29.343 -21.517 3.655 1.00 97.44 428 SER A N 1
ATOM 3443 C CA . SER A 1 428 ? -29.076 -22.332 4.846 1.00 97.44 428 SER A CA 1
ATOM 3444 C C . SER A 1 428 ? -27.593 -22.648 5.077 1.00 97.44 428 SER A C 1
ATOM 3446 O O . SER A 1 428 ? -27.211 -22.923 6.214 1.00 97.44 428 SER A O 1
ATOM 3448 N N . GLN A 1 429 ? -26.755 -22.618 4.036 1.00 97.62 429 GLN A N 1
ATOM 3449 C CA . GLN A 1 429 ? -25.300 -22.737 4.148 1.00 97.62 429 GLN A CA 1
ATOM 3450 C C . GLN A 1 429 ? -24.680 -21.392 4.528 1.00 97.62 429 GLN A C 1
ATOM 3452 O O . GLN A 1 429 ? -23.889 -21.354 5.469 1.00 97.62 429 GLN A O 1
ATOM 3457 N N . LEU A 1 430 ? -25.109 -20.297 3.887 1.00 97.88 430 LEU A N 1
ATOM 3458 C CA . LEU A 1 430 ? -24.691 -18.937 4.242 1.00 97.88 430 LEU A CA 1
ATOM 3459 C C . LEU A 1 430 ? -24.956 -18.646 5.728 1.00 97.88 430 LEU A C 1
ATOM 3461 O O . LEU A 1 430 ? -24.020 -18.363 6.470 1.00 97.88 430 LEU A O 1
ATOM 3465 N N . SER A 1 431 ? -26.191 -18.825 6.212 1.00 97.75 431 SER A N 1
ATOM 3466 C CA . SER A 1 431 ? -26.526 -18.588 7.626 1.00 97.75 431 SER A CA 1
ATOM 3467 C C . SER A 1 431 ? -25.725 -19.461 8.603 1.00 97.75 431 SER A C 1
ATOM 3469 O O . SER A 1 431 ? -25.386 -19.003 9.693 1.00 97.75 431 SER A O 1
ATOM 3471 N N . LYS A 1 432 ? -25.375 -20.701 8.226 1.00 98.12 432 LYS A N 1
ATOM 3472 C CA . LYS A 1 432 ? -24.492 -21.557 9.038 1.00 98.12 432 LYS A CA 1
ATOM 3473 C C . LYS A 1 432 ? -23.060 -21.027 9.073 1.00 98.12 432 LYS A C 1
ATOM 3475 O O . LYS A 1 432 ? -22.477 -20.987 10.153 1.00 98.12 432 LYS A O 1
ATOM 3480 N N . ARG A 1 433 ? -22.505 -20.610 7.929 1.00 98.12 433 ARG A N 1
ATOM 3481 C CA . ARG A 1 433 ? -21.136 -20.083 7.854 1.00 98.12 433 ARG A CA 1
ATOM 3482 C C . ARG A 1 433 ? -21.004 -18.751 8.590 1.00 98.12 433 ARG A C 1
ATOM 3484 O O . ARG A 1 433 ? -20.070 -18.609 9.367 1.00 98.12 433 ARG A O 1
ATOM 3491 N N . LEU A 1 434 ? -21.967 -17.836 8.452 1.00 98.06 434 LEU A N 1
ATOM 3492 C CA . LEU A 1 434 ? -21.991 -16.580 9.219 1.00 98.06 434 LEU A CA 1
ATOM 3493 C C . LEU A 1 434 ? -22.050 -16.830 10.733 1.00 98.06 434 LEU A C 1
ATOM 3495 O O . LEU A 1 434 ? -21.304 -16.217 11.491 1.00 98.06 434 LEU A O 1
ATOM 3499 N N . CYS A 1 435 ? -22.866 -17.792 11.181 1.00 97.00 435 CYS A N 1
ATOM 3500 C CA . CYS A 1 435 ? -22.906 -18.192 12.589 1.00 97.00 435 CYS A CA 1
ATOM 3501 C C . CYS A 1 435 ? -21.557 -18.756 13.073 1.00 97.00 435 CYS A C 1
ATOM 3503 O O . CYS A 1 435 ? -21.094 -18.383 14.148 1.00 97.00 435 CYS A O 1
ATOM 3505 N N . GLN A 1 436 ? -20.894 -19.601 12.273 1.00 97.88 436 GLN A N 1
ATOM 3506 C CA . GLN A 1 436 ? -19.547 -20.101 12.580 1.00 97.88 436 GLN A CA 1
ATOM 3507 C C . GLN A 1 436 ? -18.518 -18.968 12.666 1.00 97.88 436 GLN A C 1
ATOM 3509 O O . GLN A 1 436 ? -17.752 -18.938 13.621 1.00 97.88 436 GLN A O 1
ATOM 3514 N N . VAL A 1 437 ? -18.532 -18.030 11.715 1.00 97.56 437 VAL A N 1
ATOM 3515 C CA . VAL A 1 437 ? -17.623 -16.874 11.680 1.00 97.56 437 VAL A CA 1
ATOM 3516 C C . VAL A 1 437 ? -17.824 -15.973 12.900 1.00 97.56 437 VAL A C 1
ATOM 3518 O O . VAL A 1 437 ? -16.847 -15.684 13.584 1.00 97.56 437 VAL A O 1
ATOM 3521 N N . LYS A 1 438 ? -19.067 -15.606 13.259 1.00 94.06 438 LYS A N 1
ATOM 3522 C CA . LYS A 1 438 ? -19.328 -14.822 14.484 1.00 94.06 438 LYS A CA 1
ATOM 3523 C C . LYS A 1 438 ? -18.862 -15.573 15.741 1.00 94.06 438 LYS A C 1
ATOM 3525 O O . LYS A 1 438 ? -18.235 -14.980 16.610 1.00 94.06 438 LYS A O 1
ATOM 3530 N N . LEU A 1 439 ? -19.094 -16.886 15.835 1.00 93.12 439 LEU A N 1
ATOM 3531 C CA . LEU A 1 439 ? -18.608 -17.695 16.965 1.00 93.12 439 LEU A CA 1
ATOM 3532 C C . LEU A 1 439 ? -17.073 -17.803 17.027 1.00 93.12 439 LEU A C 1
ATOM 3534 O O . LEU A 1 439 ? -16.522 -17.896 18.124 1.00 93.12 439 LEU A O 1
ATOM 3538 N N . GLU A 1 440 ? -16.388 -17.808 15.882 1.00 95.12 440 GLU A N 1
ATOM 3539 C CA . GLU A 1 440 ? -14.924 -17.806 15.806 1.00 95.12 440 GLU A CA 1
ATOM 3540 C C . GLU A 1 440 ? -14.364 -16.450 16.257 1.00 95.12 440 GLU A C 1
ATOM 3542 O O . GLU A 1 440 ? -13.578 -16.422 17.206 1.00 95.12 440 GLU A O 1
ATOM 3547 N N . ILE A 1 441 ? -14.872 -15.343 15.697 1.00 90.44 441 ILE A N 1
ATOM 3548 C CA . ILE A 1 441 ? -14.493 -13.963 16.053 1.00 90.44 441 ILE A CA 1
ATOM 3549 C C . ILE A 1 441 ? -14.660 -13.722 17.553 1.00 90.44 441 ILE A C 1
ATOM 3551 O O . ILE A 1 441 ? -13.701 -13.334 18.219 1.00 90.44 441 ILE A O 1
ATOM 3555 N N . ASN A 1 442 ? -15.829 -14.044 18.113 1.00 84.62 442 ASN A N 1
ATOM 3556 C CA . ASN A 1 442 ? -16.106 -13.857 19.538 1.00 84.62 442 ASN A CA 1
ATOM 3557 C C . ASN A 1 442 ? -15.136 -14.643 20.453 1.00 84.62 442 ASN A C 1
ATOM 3559 O O . ASN A 1 442 ? -14.971 -14.299 21.627 1.00 84.62 442 ASN A O 1
ATOM 3563 N N . LYS A 1 443 ? -14.521 -15.723 19.949 1.00 85.56 443 LYS A N 1
ATOM 3564 C CA . LYS A 1 443 ? -13.634 -16.614 20.712 1.00 85.56 443 LYS A CA 1
ATOM 3565 C C . LYS A 1 443 ? -12.145 -16.306 20.526 1.00 85.56 443 LYS A C 1
ATOM 3567 O O . LYS A 1 443 ? -11.381 -16.505 21.468 1.00 85.56 443 LYS A O 1
ATOM 3572 N N . THR A 1 444 ? -11.721 -15.887 19.336 1.00 84.00 444 THR A N 1
ATOM 3573 C CA . THR A 1 444 ? -10.298 -15.734 18.965 1.00 84.00 444 THR A CA 1
ATOM 3574 C C . THR A 1 444 ? -9.909 -14.293 18.621 1.00 84.00 444 THR A C 1
ATOM 3576 O O . THR A 1 444 ? -8.725 -14.001 18.481 1.00 84.00 444 THR A O 1
ATOM 3579 N N . GLY A 1 445 ? -10.884 -13.390 18.470 1.00 81.75 445 GLY A N 1
ATOM 3580 C CA . GLY A 1 445 ? -10.691 -12.039 17.939 1.00 81.75 445 GLY A CA 1
ATOM 3581 C C . GLY A 1 445 ? -10.520 -11.977 16.415 1.00 81.75 445 GLY A C 1
ATOM 3582 O O . GLY A 1 445 ? -10.213 -10.908 15.891 1.00 81.75 445 GLY A O 1
ATOM 3583 N N . THR A 1 446 ? -10.679 -13.099 15.702 1.00 91.56 446 THR A N 1
ATOM 3584 C CA . THR A 1 446 ? -10.503 -13.211 14.245 1.00 91.56 446 THR A CA 1
ATOM 3585 C C . THR A 1 446 ? -11.295 -14.398 13.670 1.00 91.56 446 THR A C 1
ATOM 3587 O O . THR A 1 446 ? -11.981 -15.104 14.405 1.00 91.56 446 THR A O 1
ATOM 3590 N N . TYR A 1 447 ? -11.219 -14.654 12.365 1.00 96.19 447 TYR A N 1
ATOM 3591 C CA . TYR A 1 447 ? -11.738 -15.891 11.776 1.00 96.19 447 TYR A CA 1
ATOM 3592 C C . TYR A 1 447 ? -10.854 -16.421 10.649 1.00 96.19 447 TYR A C 1
ATOM 3594 O O . TYR A 1 447 ? -10.081 -15.688 10.030 1.00 96.19 447 TYR A O 1
ATOM 3602 N N . SER A 1 448 ? -10.989 -17.716 10.381 1.00 96.00 448 SER A N 1
ATOM 3603 C CA . SER A 1 448 ? -10.228 -18.437 9.366 1.00 96.00 448 SER A CA 1
ATOM 3604 C C . SER A 1 448 ? -11.082 -18.642 8.119 1.00 96.00 448 SER A C 1
ATOM 3606 O O . SER A 1 448 ? -12.228 -19.092 8.214 1.00 96.00 448 SER A O 1
ATOM 3608 N N . HIS A 1 449 ? -10.532 -18.363 6.938 1.00 97.94 449 HIS A N 1
ATOM 3609 C CA . HIS A 1 449 ? -11.187 -18.685 5.670 1.00 97.94 449 HIS A CA 1
ATOM 3610 C C . HIS A 1 449 ? -11.064 -20.168 5.309 1.00 97.94 449 HIS A C 1
ATOM 3612 O O . HIS A 1 449 ? -10.098 -20.837 5.674 1.00 97.94 449 HIS A O 1
ATOM 3618 N N . THR A 1 450 ? -12.028 -20.669 4.540 1.00 97.38 450 THR A N 1
ATOM 3619 C CA . THR A 1 450 ? -11.897 -21.942 3.819 1.00 97.38 450 THR A CA 1
ATOM 3620 C C . THR A 1 450 ? -11.095 -21.756 2.528 1.00 97.38 450 THR A C 1
ATOM 3622 O O . THR A 1 450 ? -11.021 -20.653 1.984 1.00 97.38 450 THR A O 1
ATOM 3625 N N . SER A 1 451 ? -10.538 -22.837 1.978 1.00 97.44 451 SER A N 1
ATOM 3626 C CA . SER A 1 451 ? -9.793 -22.787 0.711 1.00 97.44 451 SER A CA 1
ATOM 3627 C C . SER A 1 451 ? -10.635 -22.278 -0.470 1.00 97.44 451 SER A C 1
ATOM 3629 O O . SER A 1 451 ? -10.088 -21.673 -1.391 1.00 97.44 451 SER A O 1
ATOM 3631 N N . ASP A 1 452 ? -11.958 -22.475 -0.457 1.00 97.38 452 ASP A N 1
ATOM 3632 C CA . ASP A 1 452 ? -12.867 -21.935 -1.480 1.00 97.38 452 ASP A CA 1
ATOM 3633 C C . ASP A 1 452 ? -13.060 -20.418 -1.323 1.00 97.38 452 ASP A C 1
ATOM 3635 O O . ASP A 1 452 ? -13.011 -19.680 -2.307 1.00 97.38 452 ASP A O 1
ATOM 3639 N N . GLU A 1 453 ? -13.206 -19.931 -0.086 1.00 98.19 453 GLU A N 1
ATOM 3640 C CA . GLU A 1 453 ? -13.275 -18.495 0.222 1.00 98.19 453 GLU A CA 1
ATOM 3641 C C . GLU A 1 453 ? -11.966 -17.778 -0.154 1.00 98.19 453 GLU A C 1
ATOM 3643 O O . GLU A 1 453 ? -12.011 -16.697 -0.738 1.00 98.19 453 GLU A O 1
ATOM 3648 N N . ILE A 1 454 ? -10.801 -18.394 0.090 1.00 98.12 454 ILE A N 1
ATOM 3649 C CA . ILE A 1 454 ? -9.491 -17.858 -0.330 1.00 98.12 454 ILE A CA 1
ATOM 3650 C C . ILE A 1 454 ? -9.399 -17.775 -1.860 1.00 98.12 454 ILE A C 1
ATOM 3652 O O . ILE A 1 454 ? -9.001 -16.738 -2.392 1.00 98.12 454 ILE A O 1
ATOM 3656 N N . GLN A 1 455 ? -9.797 -18.829 -2.584 1.00 97.44 455 GLN A N 1
ATOM 3657 C CA . GLN A 1 455 ? -9.801 -18.837 -4.054 1.00 97.44 455 GLN A CA 1
ATOM 3658 C C . GLN A 1 455 ? -10.707 -17.747 -4.644 1.00 97.44 455 GLN A C 1
ATOM 3660 O O . GLN A 1 455 ? -10.313 -17.068 -5.595 1.00 97.44 455 GLN A O 1
ATOM 3665 N N . VAL A 1 456 ? -11.916 -17.575 -4.100 1.00 97.56 456 VAL A N 1
ATOM 3666 C CA . VAL A 1 456 ? -12.850 -16.525 -4.534 1.00 97.56 456 VAL A CA 1
ATOM 3667 C C . VAL A 1 456 ? -12.292 -15.144 -4.198 1.00 97.56 456 VAL A C 1
ATOM 3669 O O . VAL A 1 456 ? -12.214 -14.287 -5.078 1.00 97.56 456 VAL A O 1
ATOM 3672 N N . GLY A 1 457 ? -11.830 -14.942 -2.964 1.00 97.25 457 GLY A N 1
ATOM 3673 C CA . GLY A 1 457 ? -11.273 -13.675 -2.500 1.00 97.25 457 GLY A CA 1
ATOM 3674 C C . GLY A 1 457 ? -10.066 -13.207 -3.307 1.00 97.25 457 GLY A C 1
ATOM 3675 O O . GLY A 1 457 ? -10.036 -12.057 -3.736 1.00 97.25 457 GLY A O 1
ATOM 3676 N N . ALA A 1 458 ? -9.119 -14.100 -3.598 1.00 97.12 458 ALA A N 1
ATOM 3677 C CA . ALA A 1 458 ? -7.943 -13.806 -4.419 1.00 97.12 458 ALA A CA 1
ATOM 3678 C C . ALA A 1 458 ? -8.292 -13.390 -5.857 1.00 97.12 458 ALA A C 1
ATOM 3680 O O . ALA A 1 458 ? -7.736 -12.422 -6.382 1.00 97.12 458 ALA A O 1
ATOM 3681 N N . ARG A 1 459 ? -9.249 -14.086 -6.486 1.00 97.38 459 ARG A N 1
ATOM 3682 C CA . ARG A 1 459 ? -9.746 -13.765 -7.836 1.00 97.38 459 ARG A CA 1
ATOM 3683 C C . ARG A 1 459 ? -10.462 -12.415 -7.870 1.00 97.38 459 ARG A C 1
ATOM 3685 O O . ARG A 1 459 ? -10.225 -11.611 -8.772 1.00 97.38 459 ARG A O 1
ATOM 3692 N N . LEU A 1 460 ? -11.304 -12.143 -6.874 1.00 96.12 460 LEU A N 1
ATOM 3693 C CA . LEU A 1 460 ? -11.991 -10.859 -6.729 1.00 96.12 460 LEU A CA 1
ATOM 3694 C C . LEU A 1 460 ? -11.014 -9.713 -6.419 1.00 96.12 460 LEU A C 1
ATOM 3696 O O . LEU A 1 460 ? -11.159 -8.634 -6.985 1.00 96.12 460 LEU A O 1
ATOM 3700 N N . ALA A 1 461 ? -9.972 -9.948 -5.618 1.00 95.56 461 ALA A N 1
ATOM 3701 C CA . ALA A 1 461 ? -8.942 -8.948 -5.340 1.00 95.56 461 ALA A CA 1
ATOM 3702 C C . ALA A 1 461 ? -8.185 -8.522 -6.610 1.00 95.56 461 ALA A C 1
ATOM 3704 O O . ALA A 1 461 ? -7.984 -7.324 -6.838 1.00 95.56 461 ALA A O 1
ATOM 3705 N N . TRP A 1 462 ? -7.850 -9.470 -7.495 1.00 95.94 462 TRP A N 1
ATOM 3706 C CA . TRP A 1 462 ? -7.265 -9.142 -8.800 1.00 95.94 462 TRP A CA 1
ATOM 3707 C C . TRP A 1 462 ? -8.237 -8.338 -9.673 1.00 95.94 462 TRP A C 1
ATOM 3709 O O . TRP A 1 462 ? -7.884 -7.280 -10.195 1.00 95.94 462 TRP A O 1
ATOM 3719 N N . ARG A 1 463 ? -9.489 -8.795 -9.794 1.00 95.44 463 ARG A N 1
ATOM 3720 C CA . ARG A 1 463 ? -10.566 -8.116 -10.539 1.00 95.44 463 ARG A CA 1
ATOM 3721 C C . ARG A 1 463 ? -10.764 -6.658 -10.097 1.00 95.44 463 ARG A C 1
ATOM 3723 O O . ARG A 1 463 ? -10.942 -5.768 -10.931 1.00 95.44 463 ARG A O 1
ATOM 3730 N N . ASN A 1 464 ? -10.692 -6.406 -8.796 1.00 93.25 464 ASN A N 1
ATOM 3731 C CA . ASN A 1 464 ? -10.902 -5.088 -8.203 1.00 93.25 464 ASN A CA 1
ATOM 3732 C C . ASN A 1 464 ? -9.656 -4.183 -8.260 1.00 93.25 464 ASN A C 1
ATOM 3734 O O . ASN A 1 464 ? -9.753 -2.993 -7.976 1.00 93.25 464 ASN A O 1
ATOM 3738 N N . SER A 1 465 ? -8.491 -4.701 -8.668 1.00 91.06 465 SER A N 1
ATOM 3739 C CA . SER A 1 465 ? -7.224 -3.957 -8.666 1.00 91.06 465 SER A CA 1
ATOM 3740 C C . SER A 1 465 ? -7.196 -2.820 -9.698 1.00 91.06 465 SER A C 1
ATOM 3742 O O . SER A 1 465 ? -6.864 -3.030 -10.868 1.00 91.06 465 SER A O 1
ATOM 3744 N N . ALA A 1 466 ? -7.485 -1.592 -9.253 1.00 88.38 466 ALA A N 1
ATOM 3745 C CA . ALA A 1 466 ? -7.644 -0.395 -10.090 1.00 88.38 466 ALA A CA 1
ATOM 3746 C C . ALA A 1 466 ? -6.428 -0.028 -10.968 1.00 88.38 466 ALA A C 1
ATOM 3748 O O . ALA A 1 466 ? -6.600 0.653 -11.976 1.00 88.38 466 ALA A O 1
ATOM 3749 N N . LYS A 1 467 ? -5.220 -0.493 -10.626 1.00 88.69 467 LYS A N 1
ATOM 3750 C CA . LYS A 1 467 ? -3.976 -0.270 -11.391 1.00 88.69 467 LYS A CA 1
ATOM 3751 C C . LYS A 1 467 ? -3.687 -1.335 -12.457 1.00 88.69 467 LYS A C 1
ATOM 3753 O O . LYS A 1 467 ? -2.824 -1.131 -13.302 1.00 88.69 467 LYS A O 1
ATOM 3758 N N . CYS A 1 468 ? -4.367 -2.483 -12.426 1.00 91.69 468 CYS A N 1
ATOM 3759 C CA . CYS A 1 468 ? -4.038 -3.611 -13.298 1.00 91.69 468 CYS A CA 1
ATOM 3760 C C . CYS A 1 468 ? -4.788 -3.529 -14.639 1.00 91.69 468 CYS A C 1
ATOM 3762 O O . CYS A 1 468 ? -6.020 -3.490 -14.669 1.00 91.69 468 CYS A O 1
ATOM 3764 N N . ILE A 1 469 ? -4.056 -3.555 -15.757 1.00 92.62 469 ILE A N 1
ATOM 3765 C CA . ILE A 1 469 ? -4.633 -3.604 -17.112 1.00 92.62 469 ILE A CA 1
ATOM 3766 C C . ILE A 1 469 ? -5.025 -5.038 -17.528 1.00 92.62 469 ILE A C 1
ATOM 3768 O O . ILE A 1 469 ? -6.087 -5.249 -18.109 1.00 92.62 469 ILE A O 1
ATOM 3772 N N . GLY A 1 470 ? -4.251 -6.053 -17.119 1.00 91.38 470 GLY A N 1
ATOM 3773 C CA . GLY A 1 470 ? -4.430 -7.475 -17.471 1.00 91.38 470 GLY A CA 1
ATOM 3774 C C . GLY A 1 470 ? -5.624 -8.205 -16.830 1.00 91.38 470 GLY A C 1
ATOM 3775 O O . GLY A 1 470 ? -5.675 -9.433 -16.827 1.00 91.38 470 GLY A O 1
ATOM 3776 N N . ARG A 1 471 ? -6.612 -7.485 -16.284 1.00 94.00 471 ARG A N 1
ATOM 3777 C CA . ARG A 1 471 ? -7.723 -8.052 -15.491 1.00 94.00 471 ARG A CA 1
ATOM 3778 C C . ARG A 1 471 ? -8.699 -8.950 -16.252 1.00 94.00 471 ARG A C 1
ATOM 3780 O O . ARG A 1 471 ? -9.588 -9.528 -15.633 1.00 94.00 471 ARG A O 1
ATOM 3787 N N . ILE A 1 472 ? -8.576 -9.117 -17.570 1.00 92.88 472 ILE A N 1
ATOM 3788 C CA . ILE A 1 472 ? -9.472 -10.008 -18.327 1.00 92.88 472 ILE A CA 1
ATOM 3789 C C . ILE A 1 472 ? -9.383 -11.480 -17.874 1.00 92.88 472 ILE A C 1
ATOM 3791 O O . ILE A 1 472 ? -10.374 -12.198 -18.005 1.00 92.88 472 ILE A O 1
ATOM 3795 N N . ALA A 1 473 ? -8.243 -11.888 -17.305 1.00 90.38 473 ALA A N 1
ATOM 3796 C CA . ALA A 1 473 ? -7.940 -13.243 -16.837 1.00 90.38 473 ALA A CA 1
ATOM 3797 C C . ALA A 1 473 ? -8.213 -13.477 -15.332 1.00 90.38 473 ALA A C 1
ATOM 3799 O O . ALA A 1 473 ? -7.838 -14.515 -14.788 1.00 90.38 473 ALA A O 1
ATOM 3800 N N . TRP A 1 474 ? -8.890 -12.545 -14.644 1.00 95.06 474 TRP A N 1
ATOM 3801 C CA . TRP A 1 474 ? -9.100 -12.600 -13.185 1.00 95.06 474 TRP A CA 1
ATOM 3802 C C . TRP A 1 474 ? -9.707 -13.919 -12.677 1.00 95.06 474 TRP A C 1
ATOM 3804 O O . TRP A 1 474 ? -9.402 -14.370 -11.575 1.00 95.06 474 TRP A O 1
ATOM 3814 N N . ASN A 1 475 ? -10.560 -14.556 -13.483 1.00 92.00 475 ASN A N 1
ATOM 3815 C CA . ASN A 1 475 ? -11.259 -15.792 -13.143 1.00 92.00 475 ASN A CA 1
ATOM 3816 C C . ASN A 1 475 ? -10.480 -17.073 -13.491 1.00 92.00 475 ASN A C 1
ATOM 3818 O O . ASN A 1 475 ? -10.903 -18.151 -13.077 1.00 92.00 475 ASN A O 1
ATOM 3822 N N . THR A 1 476 ? -9.365 -16.978 -14.224 1.00 91.81 476 THR A N 1
ATOM 3823 C CA . THR A 1 476 ? -8.484 -18.115 -14.557 1.00 91.81 476 THR A CA 1
ATOM 3824 C C . THR A 1 476 ? -7.252 -18.212 -13.657 1.00 91.81 476 THR A C 1
ATOM 3826 O O . THR A 1 476 ? -6.443 -19.110 -13.852 1.00 91.81 476 THR A O 1
ATOM 3829 N N . LEU A 1 477 ? -7.117 -17.330 -12.659 1.00 96.00 477 LEU A N 1
ATOM 3830 C CA . LEU A 1 477 ? -6.057 -17.389 -11.649 1.00 96.00 477 LEU A CA 1
ATOM 3831 C C . LEU A 1 477 ? -6.052 -18.742 -10.919 1.00 96.00 477 LEU A C 1
ATOM 3833 O O . LEU A 1 477 ? -7.064 -19.133 -10.314 1.00 96.00 477 LEU A O 1
ATOM 3837 N N . GLU A 1 478 ? -4.906 -19.421 -10.925 1.00 96.31 478 GLU A N 1
ATOM 3838 C CA . GLU A 1 478 ? -4.638 -20.551 -10.039 1.00 96.31 478 GLU A CA 1
ATOM 3839 C C . GLU A 1 478 ? -4.290 -20.017 -8.645 1.00 96.31 478 GLU A C 1
ATOM 3841 O O . GLU A 1 478 ? -3.333 -19.265 -8.484 1.00 96.31 478 GLU A O 1
ATOM 3846 N N . VAL A 1 479 ? -5.067 -20.388 -7.626 1.00 97.81 479 VAL A N 1
ATOM 3847 C CA . VAL A 1 479 ? -4.846 -19.937 -6.245 1.00 97.81 479 VAL A CA 1
ATOM 3848 C C . VAL A 1 479 ? -4.490 -21.144 -5.387 1.00 97.81 479 VAL A C 1
ATOM 3850 O O . VAL A 1 479 ? -5.324 -22.012 -5.128 1.00 97.81 479 VAL A O 1
ATOM 3853 N N . ARG A 1 480 ? -3.237 -21.193 -4.941 1.00 97.56 480 ARG A N 1
ATOM 3854 C CA . ARG A 1 480 ? -2.678 -22.227 -4.073 1.00 97.56 480 ARG A CA 1
ATOM 3855 C C . ARG A 1 480 ? -2.810 -21.797 -2.618 1.00 97.56 480 ARG A C 1
ATOM 3857 O O . ARG A 1 480 ? -2.013 -21.007 -2.119 1.00 97.56 480 ARG A O 1
ATOM 3864 N N . ASP A 1 481 ? -3.800 -22.351 -1.927 1.00 97.38 481 ASP A N 1
ATOM 3865 C CA . ASP A 1 481 ? -3.911 -22.222 -0.474 1.00 97.38 481 ASP A CA 1
ATOM 3866 C C . ASP A 1 481 ? -2.747 -22.960 0.212 1.00 97.38 481 ASP A C 1
ATOM 3868 O O . ASP A 1 481 ? -2.599 -24.182 0.086 1.00 97.38 481 ASP A O 1
ATOM 3872 N N . ARG A 1 482 ? -1.907 -22.194 0.911 1.00 96.88 482 ARG A N 1
ATOM 3873 C CA . ARG A 1 482 ? -0.799 -22.635 1.770 1.00 96.88 482 ARG A CA 1
ATOM 3874 C C . ARG A 1 482 ? -0.858 -21.955 3.136 1.00 96.88 482 ARG A C 1
ATOM 3876 O O . ARG A 1 482 ? 0.157 -21.789 3.806 1.00 96.88 482 ARG A O 1
ATOM 3883 N N . THR A 1 483 ? -2.063 -21.625 3.599 1.00 94.50 483 THR A N 1
ATOM 3884 C CA . THR A 1 483 ? -2.302 -21.006 4.915 1.00 94.50 483 THR A CA 1
ATOM 3885 C C . THR A 1 483 ? -1.888 -21.876 6.104 1.00 94.50 483 THR A C 1
ATOM 3887 O O . THR A 1 483 ? -1.650 -21.361 7.192 1.00 94.50 483 THR A O 1
ATOM 3890 N N . HIS A 1 484 ? -1.743 -23.185 5.897 1.00 92.69 484 HIS A N 1
ATOM 3891 C CA . HIS A 1 484 ? -1.220 -24.131 6.883 1.00 92.69 484 HIS A CA 1
ATOM 3892 C C . HIS A 1 484 ? 0.320 -24.167 6.952 1.00 92.69 484 HIS A C 1
ATOM 3894 O O . HIS A 1 484 ? 0.872 -24.778 7.867 1.00 92.69 484 HIS A O 1
ATOM 3900 N N . VAL A 1 485 ? 1.027 -23.551 5.996 1.00 90.88 485 VAL A N 1
ATOM 3901 C CA . VAL A 1 485 ? 2.494 -23.553 5.936 1.00 90.88 485 VAL A CA 1
ATOM 3902 C C . VAL A 1 485 ? 3.040 -22.422 6.804 1.00 90.88 485 VAL A C 1
ATOM 3904 O O . VAL A 1 485 ? 2.749 -21.248 6.583 1.00 90.88 485 VAL A O 1
ATOM 3907 N N . ASN A 1 486 ? 3.826 -22.792 7.814 1.00 82.44 486 ASN A N 1
ATOM 3908 C CA . ASN A 1 486 ? 4.286 -21.892 8.873 1.00 82.44 486 ASN A CA 1
ATOM 3909 C C . ASN A 1 486 ? 5.790 -22.000 9.194 1.00 82.44 486 ASN A C 1
ATOM 3911 O O . ASN A 1 486 ? 6.254 -21.305 10.095 1.00 82.44 486 ASN A O 1
ATOM 3915 N N . SER A 1 487 ? 6.556 -22.838 8.484 1.00 86.31 487 SER A N 1
ATOM 3916 C CA . SER A 1 487 ? 8.016 -22.909 8.627 1.00 86.31 487 SER A CA 1
ATOM 3917 C C . SER A 1 487 ? 8.719 -22.224 7.445 1.00 86.31 487 SER A C 1
ATOM 3919 O O . SER A 1 487 ? 8.298 -22.423 6.301 1.00 86.31 487 SER A O 1
ATOM 3921 N N . PRO A 1 488 ? 9.805 -21.456 7.671 1.00 84.38 488 PRO A N 1
ATOM 3922 C CA . PRO A 1 488 ? 10.489 -20.738 6.595 1.00 84.38 488 PRO A CA 1
ATOM 3923 C C . PRO A 1 488 ? 10.931 -21.630 5.432 1.00 84.38 488 PRO A C 1
ATOM 3925 O O . PRO A 1 488 ? 10.658 -21.318 4.277 1.00 84.38 488 PRO A O 1
ATOM 3928 N N . SER A 1 489 ? 11.548 -22.781 5.719 1.00 84.00 489 SER A N 1
ATOM 3929 C CA . SER A 1 489 ? 12.013 -23.711 4.683 1.00 84.00 489 SER A CA 1
ATOM 3930 C C . SER A 1 489 ? 10.868 -24.263 3.827 1.00 84.00 489 SER A C 1
ATOM 3932 O O . SER A 1 489 ? 11.037 -24.437 2.624 1.00 84.00 489 SER A O 1
ATOM 3934 N N . ALA A 1 490 ? 9.694 -24.516 4.418 1.00 89.06 490 ALA A N 1
ATOM 3935 C CA . ALA A 1 490 ? 8.534 -24.972 3.659 1.00 89.06 490 ALA A CA 1
ATOM 3936 C C . ALA A 1 490 ? 7.930 -23.842 2.813 1.00 89.06 490 ALA A C 1
ATOM 3938 O O . ALA A 1 490 ? 7.573 -24.079 1.663 1.00 89.06 490 ALA A O 1
ATOM 3939 N N . MET A 1 491 ? 7.884 -22.609 3.331 1.00 88.62 491 MET A N 1
ATOM 3940 C CA . MET A 1 491 ? 7.452 -21.445 2.547 1.00 88.62 491 MET A CA 1
ATOM 3941 C C . MET A 1 491 ? 8.366 -21.191 1.341 1.00 88.62 491 MET A C 1
ATOM 3943 O O . MET A 1 491 ? 7.866 -20.903 0.255 1.00 88.62 491 MET A O 1
ATOM 3947 N N . MET A 1 492 ? 9.683 -21.375 1.493 1.00 86.38 492 MET A N 1
ATOM 3948 C CA . MET A 1 492 ? 10.619 -21.276 0.370 1.00 86.38 492 MET A CA 1
ATOM 3949 C C . MET A 1 492 ? 10.409 -22.373 -0.678 1.00 86.38 492 MET A C 1
ATOM 3951 O O . MET A 1 492 ? 10.415 -22.072 -1.868 1.00 86.38 492 MET A O 1
ATOM 3955 N N . ASN A 1 493 ? 10.151 -23.619 -0.266 1.00 89.69 493 ASN A N 1
ATOM 3956 C CA . ASN A 1 493 ? 9.817 -24.697 -1.204 1.00 89.69 493 ASN A CA 1
ATOM 3957 C C . ASN A 1 493 ? 8.522 -24.393 -1.979 1.00 89.69 493 ASN A C 1
ATOM 3959 O O . ASN A 1 493 ? 8.488 -24.524 -3.197 1.00 89.69 493 ASN A O 1
ATOM 3963 N N . GLU A 1 494 ? 7.480 -23.909 -1.297 1.00 93.19 494 GLU A N 1
ATOM 3964 C CA . GLU A 1 494 ? 6.219 -23.515 -1.940 1.00 93.19 494 GLU A CA 1
ATOM 3965 C C . GLU A 1 494 ? 6.390 -22.333 -2.911 1.00 93.19 494 GLU A C 1
ATOM 3967 O O . GLU A 1 494 ? 5.669 -22.251 -3.911 1.00 93.19 494 GLU A O 1
ATOM 3972 N N . LEU A 1 495 ? 7.353 -21.441 -2.652 1.00 89.75 495 LEU A N 1
ATOM 3973 C CA . LEU A 1 495 ? 7.743 -20.375 -3.575 1.00 89.75 495 LEU A CA 1
ATOM 3974 C C . LEU A 1 495 ? 8.520 -20.922 -4.783 1.00 89.75 495 LEU A C 1
ATOM 3976 O O . LEU A 1 495 ? 8.191 -20.549 -5.902 1.00 89.75 495 LEU A O 1
ATOM 3980 N N . ILE A 1 496 ? 9.460 -21.859 -4.619 1.00 89.56 496 ILE A N 1
ATOM 3981 C CA . ILE A 1 496 ? 10.108 -22.541 -5.761 1.00 89.56 496 ILE A CA 1
ATOM 3982 C C . ILE A 1 496 ? 9.053 -23.226 -6.641 1.00 89.56 496 ILE A C 1
ATOM 3984 O O . ILE A 1 496 ? 9.029 -23.023 -7.855 1.00 89.56 496 ILE A O 1
ATOM 3988 N N . ASP A 1 497 ? 8.110 -23.945 -6.031 1.00 92.88 497 ASP A N 1
ATOM 3989 C CA . ASP A 1 497 ? 6.979 -24.534 -6.748 1.00 92.88 497 ASP A CA 1
ATOM 3990 C C . ASP A 1 497 ? 6.114 -23.457 -7.431 1.00 92.88 497 ASP A C 1
ATOM 3992 O O . ASP A 1 497 ? 5.535 -23.713 -8.478 1.00 92.88 497 ASP A O 1
ATOM 3996 N N . HIS A 1 498 ? 6.030 -22.231 -6.894 1.00 93.88 498 HIS A N 1
ATOM 3997 C CA . HIS A 1 498 ? 5.334 -21.110 -7.550 1.00 93.88 498 HIS A CA 1
ATOM 3998 C C . HIS A 1 498 ? 6.040 -20.678 -8.832 1.00 93.88 498 HIS A C 1
ATOM 4000 O O . HIS A 1 498 ? 5.370 -20.578 -9.855 1.00 93.88 498 HIS A O 1
ATOM 4006 N N . PHE A 1 499 ? 7.366 -20.513 -8.827 1.00 89.88 499 PHE A N 1
ATOM 4007 C CA . PHE A 1 499 ? 8.126 -20.268 -10.061 1.00 89.88 499 PHE A CA 1
ATOM 4008 C C . PHE A 1 499 ? 7.896 -21.380 -11.095 1.00 89.88 499 PHE A C 1
ATOM 4010 O O . PHE A 1 499 ? 7.645 -21.094 -12.266 1.00 89.88 499 PHE A O 1
ATOM 4017 N N . MET A 1 500 ? 7.917 -22.648 -10.676 1.00 89.88 500 MET A N 1
ATOM 4018 C CA . MET A 1 500 ? 7.723 -23.787 -11.582 1.00 89.88 500 MET A CA 1
ATOM 4019 C C . MET A 1 500 ? 6.301 -23.863 -12.162 1.00 89.88 500 MET A C 1
ATOM 4021 O O . MET A 1 500 ? 6.143 -24.114 -13.357 1.00 89.88 500 MET A O 1
ATOM 4025 N N . THR A 1 501 ? 5.262 -23.611 -11.358 1.00 92.81 501 THR A N 1
ATOM 4026 C CA . THR A 1 501 ? 3.870 -23.562 -11.843 1.00 92.81 501 THR A CA 1
ATOM 4027 C C . THR A 1 501 ? 3.633 -22.347 -12.741 1.00 92.81 501 THR A C 1
ATOM 4029 O O . THR A 1 501 ? 3.028 -22.483 -13.801 1.00 92.81 501 THR A O 1
ATOM 4032 N N . ALA A 1 502 ? 4.144 -21.175 -12.356 1.00 92.25 502 ALA A N 1
ATOM 4033 C CA . ALA A 1 502 ? 3.974 -19.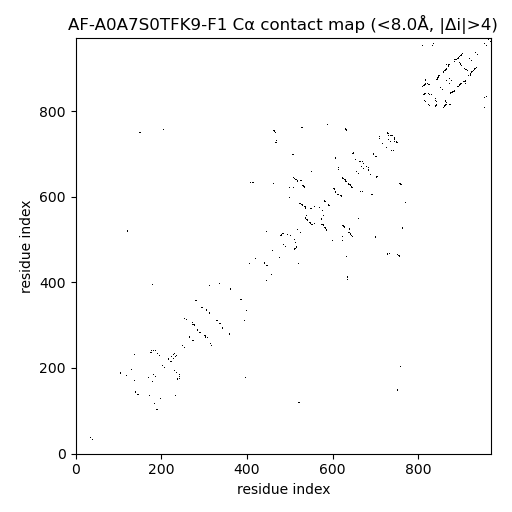929 -13.097 1.00 92.25 502 ALA A CA 1
ATOM 4034 C C . ALA A 1 502 ? 4.687 -19.943 -14.456 1.00 92.25 502 ALA A C 1
ATOM 4036 O O . ALA A 1 502 ? 4.145 -19.430 -15.429 1.00 92.25 502 ALA A O 1
ATOM 4037 N N . THR A 1 503 ? 5.879 -20.540 -14.549 1.00 87.62 503 THR A N 1
ATOM 4038 C CA . THR A 1 503 ? 6.638 -20.641 -15.812 1.00 87.62 503 THR A CA 1
ATOM 4039 C C . THR A 1 503 ? 6.041 -21.659 -16.784 1.00 87.62 503 THR A C 1
ATOM 4041 O O . THR A 1 503 ? 6.048 -21.410 -17.989 1.00 87.62 503 THR A O 1
ATOM 4044 N N . ALA A 1 504 ? 5.531 -22.793 -16.279 1.00 83.88 504 ALA A N 1
ATOM 4045 C CA . ALA A 1 504 ? 4.907 -23.870 -17.059 1.00 83.88 504 ALA A CA 1
ATOM 4046 C C . ALA A 1 504 ? 5.680 -24.221 -18.355 1.00 83.88 504 ALA A C 1
ATOM 4048 O O . AL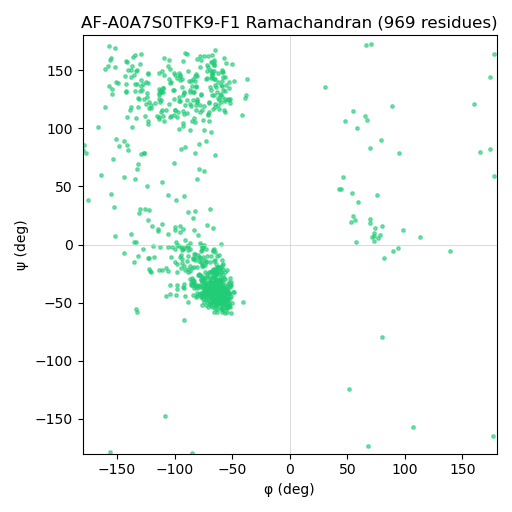A A 1 504 ? 5.125 -24.294 -19.457 1.00 83.88 504 ALA A O 1
ATOM 4049 N N . GLY A 1 505 ? 6.999 -24.398 -18.221 1.00 78.06 505 GLY A N 1
ATOM 4050 C CA . GLY A 1 505 ? 7.931 -24.491 -19.346 1.00 78.06 505 GLY A CA 1
ATOM 4051 C C . GLY A 1 505 ? 8.265 -23.102 -19.888 1.00 78.06 505 GLY A C 1
ATOM 4052 O O . GLY A 1 505 ? 9.317 -22.565 -19.559 1.00 78.06 505 GLY A O 1
ATOM 4053 N N . THR A 1 506 ? 7.363 -22.531 -20.689 1.00 81.19 506 THR A N 1
ATOM 4054 C CA . THR A 1 506 ? 7.426 -21.120 -21.131 1.00 81.19 506 THR A CA 1
ATOM 4055 C C . THR A 1 506 ? 6.052 -20.435 -21.256 1.00 81.19 506 THR A C 1
ATOM 4057 O O . THR A 1 506 ? 5.980 -19.229 -21.499 1.00 81.19 506 THR A O 1
ATOM 4060 N N . ASN A 1 507 ? 4.949 -21.181 -21.103 1.00 86.94 507 ASN A N 1
ATOM 4061 C CA . ASN A 1 507 ? 3.583 -20.693 -21.305 1.00 86.94 507 ASN A CA 1
ATOM 4062 C C . ASN A 1 507 ? 3.006 -20.156 -19.989 1.00 86.94 507 ASN A C 1
ATOM 4064 O O . ASN A 1 507 ? 2.316 -20.887 -19.271 1.00 86.94 507 ASN A O 1
ATOM 4068 N N . ILE A 1 508 ? 3.316 -18.900 -19.669 1.00 90.75 508 ILE A N 1
ATOM 4069 C CA . ILE A 1 508 ? 3.157 -18.338 -18.324 1.00 90.75 508 ILE A CA 1
ATOM 4070 C C . ILE A 1 508 ? 1.711 -18.473 -17.825 1.00 90.75 508 ILE A C 1
ATOM 4072 O O . ILE A 1 508 ? 0.769 -17.978 -18.445 1.00 90.75 508 ILE A O 1
ATOM 4076 N N . GLN A 1 509 ? 1.543 -19.125 -16.676 1.00 91.19 509 GLN A N 1
ATOM 4077 C CA . GLN A 1 509 ? 0.267 -19.226 -15.967 1.00 91.19 509 GLN A CA 1
ATOM 4078 C C . GLN A 1 509 ? 0.163 -18.119 -14.923 1.00 91.19 509 GLN A C 1
ATOM 4080 O O . GLN A 1 509 ? 1.148 -17.804 -14.260 1.00 91.19 509 GLN A O 1
ATOM 4085 N N . SER A 1 510 ? -1.028 -17.545 -14.735 1.00 95.19 510 SER A N 1
ATOM 4086 C CA . SER A 1 510 ? -1.279 -16.650 -13.600 1.00 95.19 510 SER A CA 1
ATOM 4087 C C . SER A 1 510 ? -1.492 -17.479 -12.337 1.00 95.19 510 SER A C 1
ATOM 4089 O O . SER A 1 510 ? -2.491 -18.199 -12.238 1.00 95.19 510 SER A O 1
ATOM 4091 N N . VAL A 1 511 ? -0.574 -17.371 -11.377 1.00 96.81 511 VAL A N 1
ATOM 4092 C CA . VAL A 1 511 ? -0.587 -18.130 -10.121 1.00 96.81 511 VAL A CA 1
ATOM 4093 C C . VAL A 1 511 ? -0.566 -17.166 -8.936 1.00 96.81 511 VAL A C 1
ATOM 4095 O O . VAL A 1 511 ? 0.035 -16.095 -8.978 1.00 96.81 511 VAL A O 1
ATOM 4098 N N . MET A 1 512 ? -1.213 -17.556 -7.842 1.00 97.50 512 MET A N 1
ATOM 4099 C CA . MET A 1 512 ? -1.050 -16.960 -6.520 1.00 97.50 512 MET A CA 1
ATOM 4100 C C . MET A 1 512 ? -0.811 -18.066 -5.493 1.00 97.50 512 MET A C 1
ATOM 4102 O O . MET A 1 512 ? -1.580 -19.023 -5.441 1.00 97.50 512 MET A O 1
ATOM 4106 N N . THR A 1 513 ? 0.193 -17.920 -4.632 1.00 97.31 513 THR A N 1
ATOM 4107 C CA . THR A 1 513 ? 0.378 -18.788 -3.456 1.00 97.31 513 THR A CA 1
ATOM 4108 C C . THR A 1 513 ? 0.029 -17.998 -2.206 1.00 97.31 513 THR A C 1
ATOM 4110 O O . THR A 1 513 ? 0.710 -17.031 -1.906 1.00 97.31 513 THR A O 1
ATOM 4113 N N . VAL A 1 514 ? -1.016 -18.380 -1.470 1.00 97.00 514 VAL A N 1
ATOM 4114 C CA . VAL A 1 514 ? -1.486 -17.641 -0.284 1.00 97.00 514 VAL A CA 1
ATOM 4115 C C . VAL A 1 514 ? -0.979 -18.322 0.983 1.00 97.00 514 VAL A C 1
ATOM 4117 O O . VAL A 1 514 ? -1.419 -19.426 1.308 1.00 97.00 514 VAL A O 1
ATOM 4120 N N . PHE A 1 515 ? -0.072 -17.669 1.709 1.00 95.38 515 PHE A N 1
ATOM 4121 C CA . PHE A 1 515 ? 0.397 -18.137 3.018 1.00 95.38 515 PHE A CA 1
ATOM 4122 C C . PHE A 1 515 ? -0.536 -17.688 4.148 1.00 95.38 515 PHE A C 1
ATOM 4124 O O . PHE A 1 515 ? -1.578 -17.081 3.903 1.00 95.38 515 PHE A O 1
ATOM 4131 N N . ARG A 1 516 ? -0.214 -18.035 5.401 1.00 93.19 516 ARG A N 1
ATOM 4132 C CA . ARG A 1 516 ? -1.081 -17.727 6.548 1.00 93.19 516 ARG A CA 1
ATOM 4133 C C . ARG A 1 516 ? -1.358 -16.224 6.685 1.00 93.19 516 ARG A C 1
ATOM 4135 O O . ARG A 1 516 ? -0.505 -15.391 6.383 1.00 93.19 516 ARG A O 1
ATOM 4142 N N . ALA A 1 517 ? -2.543 -15.902 7.191 1.00 92.50 517 ALA A N 1
ATOM 4143 C CA . ALA A 1 517 ? -2.916 -14.535 7.521 1.00 92.50 517 ALA A CA 1
ATOM 4144 C C . ALA A 1 517 ? -2.107 -13.975 8.708 1.00 92.50 517 ALA A C 1
ATOM 4146 O O . ALA A 1 517 ? -1.514 -14.724 9.495 1.00 92.50 517 ALA A O 1
ATOM 4147 N N . LEU A 1 518 ? -2.148 -12.649 8.832 1.00 85.44 518 LEU A N 1
ATOM 4148 C CA . LEU A 1 518 ? -1.795 -11.900 10.035 1.00 85.44 518 LEU A CA 1
ATOM 4149 C C . LEU A 1 518 ? -2.702 -12.326 11.202 1.00 85.44 518 LEU A C 1
ATOM 4151 O O . LEU A 1 518 ? -3.929 -12.331 11.053 1.00 85.44 518 LEU A O 1
ATOM 4155 N N . THR A 1 519 ? -2.129 -12.656 12.360 1.00 82.06 519 THR A N 1
ATOM 4156 C CA . THR A 1 519 ? -2.909 -12.939 13.580 1.00 82.06 519 THR A CA 1
ATOM 4157 C C . THR A 1 519 ? -3.080 -11.679 14.449 1.00 82.06 519 THR A C 1
ATOM 4159 O O . THR A 1 519 ? -2.310 -10.730 14.307 1.00 82.06 519 THR A O 1
ATOM 4162 N N . PRO A 1 520 ? -4.090 -11.603 15.344 1.00 72.12 520 PRO A N 1
ATOM 4163 C CA . PRO A 1 520 ? -4.360 -10.393 16.138 1.00 72.12 520 PRO A CA 1
ATOM 4164 C C . PRO A 1 520 ? -3.230 -9.942 17.079 1.00 72.12 520 PRO A C 1
ATOM 4166 O O . PRO A 1 520 ? -3.237 -8.798 17.528 1.00 72.12 520 PRO A O 1
ATOM 4169 N N . ASP A 1 521 ? -2.309 -10.845 17.406 1.00 67.81 521 ASP A N 1
ATOM 4170 C CA . ASP A 1 521 ? -1.124 -10.655 18.244 1.00 67.81 521 ASP A CA 1
ATOM 4171 C C . ASP A 1 521 ? 0.148 -10.287 17.453 1.00 67.81 521 ASP A C 1
ATOM 4173 O O . ASP A 1 521 ? 1.177 -9.989 18.056 1.00 67.81 521 ASP A O 1
ATOM 4177 N N . GLU A 1 522 ? 0.083 -10.253 16.119 1.00 69.06 522 GLU A N 1
ATOM 4178 C CA . GLU A 1 522 ? 1.200 -9.907 15.237 1.00 69.06 522 GLU A CA 1
ATOM 4179 C C . GLU A 1 522 ? 1.089 -8.480 14.683 1.00 69.06 522 GLU A C 1
ATOM 4181 O O . GLU A 1 522 ? 0.026 -8.046 14.242 1.00 69.06 522 GLU A O 1
ATOM 4186 N N . SER A 1 523 ? 2.217 -7.764 14.618 1.00 65.19 523 SER A N 1
ATOM 4187 C CA . SER A 1 523 ? 2.271 -6.407 14.043 1.00 65.19 523 SER A CA 1
ATOM 4188 C C . SER A 1 523 ? 2.398 -6.393 12.513 1.00 65.19 523 SER A C 1
ATOM 4190 O O . SER A 1 523 ? 1.829 -5.530 11.849 1.00 65.19 523 SER A O 1
ATOM 4192 N N . TRP A 1 524 ? 3.171 -7.328 11.943 1.00 68.94 524 TRP A N 1
ATOM 4193 C CA . TRP A 1 524 ? 3.592 -7.291 10.529 1.00 68.94 524 TRP A CA 1
ATOM 4194 C C . TRP A 1 524 ? 3.165 -8.507 9.698 1.00 68.94 524 TRP A C 1
ATOM 4196 O O . TRP A 1 524 ? 3.074 -8.389 8.471 1.00 68.94 524 TRP A O 1
ATOM 4206 N N . GLY A 1 525 ? 2.906 -9.643 10.355 1.00 79.62 525 GLY A N 1
ATOM 4207 C CA . GLY A 1 525 ? 2.632 -10.931 9.718 1.00 79.62 525 GLY A CA 1
ATOM 4208 C C . GLY A 1 525 ? 3.855 -11.509 8.990 1.00 79.62 525 GLY A C 1
ATOM 4209 O O . GLY A 1 525 ? 4.957 -10.965 9.087 1.00 79.62 525 GLY A O 1
ATOM 4210 N N . PRO A 1 526 ? 3.690 -12.622 8.258 1.00 87.25 526 PRO A N 1
ATOM 4211 C CA . PRO A 1 526 ? 4.676 -13.101 7.286 1.00 87.25 526 PRO A CA 1
ATOM 4212 C C . PRO A 1 526 ? 4.954 -12.031 6.218 1.00 87.25 526 PRO A C 1
ATOM 4214 O O . PRO A 1 526 ? 3.997 -11.473 5.674 1.00 87.25 526 PRO A O 1
ATOM 4217 N N . ARG A 1 527 ? 6.222 -11.737 5.891 1.00 85.56 527 ARG A N 1
ATOM 4218 C CA . ARG A 1 527 ? 6.585 -10.680 4.920 1.00 85.56 527 ARG A CA 1
ATOM 4219 C C . ARG A 1 527 ? 7.763 -11.044 4.035 1.00 85.56 527 ARG A C 1
ATOM 4221 O O . ARG A 1 527 ? 8.828 -11.380 4.536 1.00 85.56 527 ARG A O 1
ATOM 4228 N N . PHE A 1 528 ? 7.616 -10.862 2.728 1.00 87.12 528 PHE A N 1
ATOM 4229 C CA . PHE A 1 528 ? 8.765 -10.751 1.829 1.00 87.12 528 PHE A CA 1
ATOM 4230 C C . PHE A 1 528 ? 9.328 -9.327 1.869 1.00 87.12 528 PHE A C 1
ATOM 4232 O O . PHE A 1 528 ? 8.579 -8.369 2.056 1.00 87.12 528 PHE A O 1
ATOM 4239 N N . TRP A 1 529 ? 10.644 -9.197 1.710 1.00 87.62 529 TRP A N 1
ATOM 4240 C CA . TRP A 1 529 ? 11.343 -7.916 1.542 1.00 87.62 529 TRP A CA 1
ATOM 4241 C C . TRP A 1 529 ? 11.759 -7.700 0.081 1.00 87.62 529 TRP A C 1
ATOM 4243 O O . TRP A 1 529 ? 11.694 -6.582 -0.420 1.00 87.62 529 TRP A O 1
ATOM 4253 N N . THR A 1 530 ? 12.128 -8.775 -0.626 1.00 88.38 530 THR A N 1
ATOM 4254 C CA . THR A 1 530 ? 12.432 -8.731 -2.063 1.00 88.38 530 THR A CA 1
ATOM 4255 C C . THR A 1 530 ? 11.142 -8.514 -2.854 1.00 88.38 530 THR A C 1
ATOM 4257 O O . THR A 1 530 ? 10.292 -9.405 -2.907 1.00 88.38 530 THR A O 1
ATOM 4260 N N . GLU A 1 531 ? 10.991 -7.342 -3.478 1.00 84.75 531 GLU A N 1
ATOM 4261 C CA . GLU A 1 531 ? 9.729 -6.908 -4.104 1.00 84.75 531 GLU A CA 1
ATOM 4262 C C . GLU A 1 531 ? 9.173 -7.880 -5.142 1.00 84.75 531 GLU A C 1
ATOM 4264 O O . GLU A 1 531 ? 7.958 -8.078 -5.229 1.00 84.75 531 GLU A O 1
ATOM 4269 N N . GLN A 1 532 ? 10.064 -8.461 -5.948 1.00 83.75 532 GLN A N 1
ATOM 4270 C CA . GLN A 1 532 ? 9.703 -9.252 -7.118 1.00 83.75 532 GLN A CA 1
ATOM 4271 C C . GLN A 1 532 ? 10.614 -10.472 -7.274 1.00 83.75 532 GLN A C 1
ATOM 4273 O O . GLN A 1 532 ? 11.736 -10.481 -6.775 1.00 83.75 532 GLN A O 1
ATOM 4278 N N . GLY A 1 533 ? 10.128 -11.501 -7.971 1.00 78.44 533 GLY A N 1
ATOM 4279 C CA . GLY A 1 533 ? 10.791 -12.810 -8.049 1.00 78.44 533 GLY A CA 1
ATOM 4280 C C . GLY A 1 533 ? 12.198 -12.805 -8.663 1.00 78.44 533 GLY A C 1
ATOM 4281 O O . GLY A 1 533 ? 13.105 -13.392 -8.084 1.00 78.44 533 GLY A O 1
ATOM 4282 N N . VAL A 1 534 ? 12.387 -12.147 -9.815 1.00 86.12 534 VAL A N 1
ATOM 4283 C CA . VAL A 1 534 ? 13.702 -12.005 -10.476 1.00 86.12 534 VAL A CA 1
ATOM 4284 C C . VAL A 1 534 ? 14.021 -10.528 -10.666 1.00 86.12 534 VAL A C 1
ATOM 4286 O O . VAL A 1 534 ? 13.479 -9.865 -11.557 1.00 86.12 534 VAL A O 1
ATOM 4289 N N . ARG A 1 535 ? 14.907 -10.005 -9.821 1.00 90.38 535 ARG A N 1
ATOM 4290 C CA . ARG A 1 535 ? 15.455 -8.646 -9.906 1.00 90.38 535 ARG A CA 1
ATOM 4291 C C . ARG A 1 535 ? 16.949 -8.666 -9.638 1.00 90.38 535 ARG A C 1
ATOM 4293 O O . ARG A 1 535 ? 17.451 -9.564 -8.963 1.00 90.38 535 ARG A O 1
ATOM 4300 N N . TYR A 1 536 ? 17.631 -7.680 -10.198 1.00 94.00 536 TYR A N 1
ATOM 4301 C CA . TYR A 1 536 ? 19.079 -7.580 -10.141 1.00 94.00 536 TYR A CA 1
ATOM 4302 C C . TYR A 1 536 ? 19.506 -6.673 -8.990 1.00 94.00 536 TYR A C 1
ATOM 4304 O O . TYR A 1 536 ? 18.825 -5.699 -8.672 1.00 94.00 536 TYR A O 1
ATOM 4312 N N . ALA A 1 537 ? 20.624 -6.997 -8.359 1.00 95.94 537 ALA A N 1
ATOM 4313 C CA . ALA A 1 537 ? 21.274 -6.137 -7.387 1.00 95.94 537 ALA A CA 1
ATOM 4314 C C . ALA A 1 537 ? 21.772 -4.847 -8.059 1.00 95.94 537 ALA A C 1
ATOM 4316 O O . ALA A 1 537 ? 21.837 -4.754 -9.291 1.00 95.94 537 ALA A O 1
ATOM 4317 N N . ALA A 1 538 ? 22.154 -3.862 -7.249 1.00 96.06 538 ALA A N 1
ATOM 4318 C CA . ALA A 1 538 ? 22.944 -2.736 -7.724 1.00 96.06 538 ALA A CA 1
ATOM 4319 C C . ALA A 1 538 ? 24.085 -2.395 -6.775 1.00 96.06 538 ALA A C 1
ATOM 4321 O O . ALA A 1 538 ? 23.971 -2.513 -5.556 1.00 96.06 538 ALA A O 1
ATOM 4322 N N . TYR A 1 539 ? 25.186 -1.946 -7.364 1.00 95.88 539 TYR A N 1
ATOM 4323 C CA . TYR A 1 539 ? 26.409 -1.589 -6.669 1.00 95.88 539 TYR A CA 1
ATOM 4324 C C . TYR A 1 539 ? 26.878 -0.235 -7.173 1.00 95.88 539 TYR A C 1
ATOM 4326 O O . TYR A 1 539 ? 27.052 -0.042 -8.378 1.00 95.88 539 TYR A O 1
ATOM 4334 N N . LYS A 1 540 ? 27.099 0.693 -6.251 1.00 93.88 540 LYS A N 1
ATOM 4335 C CA . LYS A 1 540 ? 27.711 1.980 -6.545 1.00 93.88 540 LYS A CA 1
ATOM 4336 C C . LYS A 1 540 ? 29.232 1.851 -6.474 1.00 93.88 540 LYS A C 1
ATOM 4338 O O . LYS A 1 540 ? 29.766 1.281 -5.524 1.00 93.88 540 LYS A O 1
ATOM 4343 N N . ASP A 1 541 ? 29.924 2.371 -7.476 1.00 89.62 541 ASP A N 1
ATOM 4344 C CA . ASP A 1 541 ? 31.371 2.549 -7.439 1.00 89.62 541 ASP A CA 1
ATOM 4345 C C . ASP A 1 541 ? 31.703 3.841 -6.675 1.00 89.62 541 ASP A C 1
ATOM 4347 O O . ASP A 1 541 ? 31.281 4.932 -7.055 1.00 89.62 541 ASP A O 1
ATOM 4351 N N . GLU A 1 542 ? 32.450 3.726 -5.577 1.00 86.75 542 GLU A N 1
ATOM 4352 C CA . GLU A 1 542 ? 32.724 4.858 -4.676 1.00 86.75 542 GLU A CA 1
ATOM 4353 C C . GLU A 1 542 ? 33.708 5.891 -5.254 1.00 86.75 542 GLU A C 1
ATOM 4355 O O . GLU A 1 542 ? 33.817 6.995 -4.724 1.00 86.75 542 GLU A O 1
ATOM 4360 N N . GLN A 1 543 ? 34.442 5.563 -6.325 1.00 84.75 543 GLN A N 1
ATOM 4361 C CA . GLN A 1 543 ? 35.434 6.465 -6.928 1.00 84.75 543 GLN A CA 1
ATOM 4362 C C . GLN A 1 543 ? 34.842 7.302 -8.065 1.00 84.75 543 GLN A C 1
ATOM 4364 O O . GLN A 1 543 ? 35.208 8.462 -8.245 1.00 84.75 543 GLN A O 1
ATOM 4369 N N . THR A 1 544 ? 33.939 6.708 -8.842 1.00 88.19 544 THR A N 1
ATOM 4370 C CA . THR A 1 544 ? 33.323 7.309 -10.035 1.00 88.19 544 THR A CA 1
ATOM 4371 C C . THR A 1 544 ? 31.878 7.746 -9.803 1.00 88.19 544 THR A C 1
ATOM 4373 O O . THR A 1 544 ? 31.373 8.601 -10.527 1.00 88.19 544 THR A O 1
ATOM 4376 N N . GLY A 1 545 ? 31.201 7.167 -8.807 1.00 86.19 545 GLY A N 1
ATOM 4377 C CA . GLY A 1 545 ? 29.766 7.325 -8.586 1.00 86.19 545 GLY A CA 1
ATOM 4378 C C . GLY A 1 545 ? 28.888 6.574 -9.594 1.00 86.19 545 GLY A C 1
ATOM 4379 O O . GLY A 1 545 ? 27.665 6.697 -9.514 1.00 86.19 545 GLY A O 1
ATOM 4380 N N . GLU A 1 546 ? 29.466 5.813 -10.533 1.00 87.69 546 GLU A N 1
ATOM 4381 C CA . GLU A 1 546 ? 28.691 4.992 -11.467 1.00 87.69 546 GLU A CA 1
ATOM 4382 C C . GLU A 1 546 ? 27.991 3.836 -10.737 1.00 87.69 546 GLU A C 1
ATOM 4384 O O . GLU A 1 546 ? 28.489 3.301 -9.747 1.00 87.69 546 GLU A O 1
ATOM 4389 N N . ILE A 1 547 ? 26.815 3.443 -11.233 1.00 91.81 547 ILE A N 1
ATOM 4390 C CA . ILE A 1 547 ? 26.006 2.367 -10.652 1.00 91.81 547 ILE A CA 1
ATOM 4391 C C . ILE A 1 547 ? 25.977 1.191 -11.630 1.00 91.81 547 ILE A C 1
ATOM 4393 O O . ILE A 1 547 ? 25.548 1.324 -12.779 1.00 91.81 547 ILE A O 1
ATOM 4397 N N . LEU A 1 548 ? 26.425 0.032 -11.156 1.00 92.81 548 LEU A N 1
ATOM 4398 C CA . LEU A 1 548 ? 26.360 -1.252 -11.845 1.00 92.81 548 LEU A CA 1
ATOM 4399 C C . LEU A 1 548 ? 25.111 -2.009 -11.378 1.00 92.81 548 LEU A C 1
ATOM 4401 O O . LEU A 1 548 ? 24.992 -2.278 -10.188 1.00 92.81 548 LEU A O 1
ATOM 4405 N N . GLY A 1 549 ? 24.218 -2.400 -12.294 1.00 93.44 549 GLY A N 1
ATOM 4406 C CA . GLY A 1 549 ? 23.016 -3.192 -11.979 1.00 93.44 549 GLY A CA 1
ATOM 4407 C C . GLY A 1 549 ? 21.700 -2.406 -12.046 1.00 93.44 549 GLY A C 1
ATOM 4408 O O . GLY A 1 549 ? 21.611 -1.413 -12.765 1.00 93.44 549 GLY A O 1
ATOM 4409 N N . ASP A 1 550 ? 20.658 -2.871 -11.347 1.00 93.44 550 ASP A N 1
ATOM 4410 C CA . ASP A 1 550 ? 19.331 -2.222 -11.313 1.00 93.44 550 ASP A CA 1
ATOM 4411 C C . ASP A 1 550 ? 19.280 -1.143 -10.219 1.00 93.44 550 ASP A C 1
ATOM 4413 O O . ASP A 1 550 ? 19.062 -1.451 -9.045 1.00 93.44 550 ASP A O 1
ATOM 4417 N N . VAL A 1 551 ? 19.466 0.129 -10.595 1.00 91.19 551 VAL A N 1
ATOM 4418 C CA . VAL A 1 551 ? 19.516 1.270 -9.655 1.00 91.19 551 VAL A CA 1
ATOM 4419 C C . VAL A 1 551 ? 18.324 1.340 -8.690 1.00 91.19 551 VAL A C 1
ATOM 4421 O O . VAL A 1 551 ? 18.496 1.782 -7.556 1.00 91.19 551 VAL A O 1
ATOM 4424 N N . ALA A 1 552 ? 17.145 0.838 -9.075 1.00 89.56 552 ALA A N 1
ATOM 4425 C CA . ALA A 1 552 ? 15.976 0.809 -8.193 1.00 89.56 552 ALA A CA 1
ATOM 4426 C C . ALA A 1 552 ? 16.176 -0.066 -6.940 1.00 89.56 552 ALA A C 1
ATOM 4428 O O . ALA A 1 552 ? 15.483 0.128 -5.944 1.00 89.56 552 ALA A O 1
ATOM 4429 N N . ASN A 1 553 ? 17.127 -1.005 -6.970 1.00 93.25 553 ASN A N 1
ATOM 4430 C CA . ASN A 1 553 ? 17.433 -1.901 -5.859 1.00 93.25 553 ASN A CA 1
ATOM 4431 C C . ASN A 1 553 ? 18.739 -1.533 -5.130 1.00 93.25 553 ASN A C 1
ATOM 4433 O O . ASN A 1 553 ? 19.185 -2.322 -4.297 1.00 93.25 553 ASN A O 1
ATOM 4437 N N . LEU A 1 554 ? 19.369 -0.383 -5.417 1.00 93.00 554 LEU A N 1
ATOM 4438 C CA . LEU A 1 554 ? 20.656 0.002 -4.813 1.00 93.00 554 LEU A CA 1
ATOM 4439 C C . LEU A 1 554 ? 20.567 0.074 -3.282 1.00 93.00 554 LEU A C 1
ATOM 4441 O O . LEU A 1 554 ? 21.276 -0.655 -2.599 1.00 93.00 554 LEU A O 1
ATOM 4445 N N . GLU A 1 555 ? 19.632 0.865 -2.755 1.00 90.06 555 GLU A N 1
ATOM 4446 C CA . GLU A 1 555 ? 19.395 1.029 -1.311 1.00 90.06 555 GLU A CA 1
ATOM 4447 C C . GLU A 1 555 ? 19.131 -0.316 -0.608 1.00 90.06 555 GLU A C 1
ATOM 4449 O O . GLU A 1 555 ? 19.673 -0.592 0.463 1.00 90.06 555 GLU A O 1
ATOM 4454 N N . PHE A 1 556 ? 18.332 -1.191 -1.233 1.00 92.00 556 PHE A N 1
ATOM 4455 C CA . PHE A 1 556 ? 18.055 -2.526 -0.703 1.00 92.00 556 PHE A CA 1
ATOM 4456 C C . PHE A 1 556 ? 19.303 -3.416 -0.724 1.00 92.00 556 PHE A C 1
ATOM 4458 O O . PHE A 1 556 ? 19.576 -4.106 0.256 1.00 92.00 556 PHE A O 1
ATOM 4465 N N . THR A 1 557 ? 20.085 -3.370 -1.808 1.00 95.38 557 THR A N 1
ATOM 4466 C CA . THR A 1 557 ? 21.342 -4.121 -1.947 1.00 95.38 557 THR A CA 1
ATOM 4467 C C . THR A 1 557 ? 22.347 -3.680 -0.883 1.00 95.38 557 THR A C 1
ATOM 4469 O O . THR A 1 557 ? 22.889 -4.512 -0.158 1.00 95.38 557 THR A O 1
ATOM 4472 N N . GLU A 1 558 ? 22.555 -2.372 -0.729 1.00 94.06 558 GLU A N 1
ATOM 4473 C CA . GLU A 1 558 ? 23.426 -1.797 0.298 1.00 94.06 558 GLU A CA 1
ATOM 4474 C C . GLU A 1 558 ? 22.973 -2.203 1.706 1.00 94.06 558 GLU A C 1
ATOM 4476 O O . GLU A 1 558 ? 23.801 -2.636 2.509 1.00 94.06 558 GLU A O 1
ATOM 4481 N N . PHE A 1 559 ? 21.669 -2.149 2.001 1.00 91.25 559 PHE A N 1
ATOM 4482 C CA . PHE A 1 559 ? 21.115 -2.567 3.291 1.00 91.25 559 PHE A CA 1
ATOM 4483 C C . PHE A 1 559 ? 21.414 -4.040 3.614 1.00 91.25 559 PHE A C 1
ATOM 4485 O O . PHE A 1 559 ? 21.948 -4.336 4.688 1.00 91.25 559 PHE A O 1
ATOM 4492 N N . ILE A 1 560 ? 21.108 -4.971 2.701 1.00 93.50 560 ILE A N 1
ATOM 4493 C CA . ILE A 1 560 ? 21.252 -6.417 2.962 1.00 93.50 560 ILE A CA 1
ATOM 4494 C C . ILE A 1 560 ? 22.721 -6.847 3.050 1.00 93.50 560 ILE A C 1
ATOM 4496 O O . ILE A 1 560 ? 23.049 -7.733 3.841 1.00 93.50 560 ILE A O 1
ATOM 4500 N N . VAL A 1 561 ? 23.610 -6.185 2.303 1.00 94.06 561 VAL A N 1
ATOM 4501 C CA . VAL A 1 561 ? 25.061 -6.409 2.373 1.00 94.06 561 VAL A CA 1
ATOM 4502 C C . VAL A 1 561 ? 25.634 -5.819 3.663 1.00 94.06 561 VAL A C 1
ATOM 4504 O O . VAL A 1 561 ? 26.355 -6.506 4.384 1.00 94.06 561 VAL A O 1
ATOM 4507 N N . LYS A 1 562 ? 25.258 -4.585 4.030 1.00 91.75 562 LYS A N 1
ATOM 4508 C CA . LYS A 1 562 ? 25.708 -3.914 5.265 1.00 91.75 562 LYS A CA 1
ATOM 4509 C C . LYS A 1 562 ? 25.272 -4.647 6.535 1.00 91.75 562 LYS A C 1
ATOM 4511 O O . LYS A 1 562 ? 26.027 -4.685 7.503 1.00 91.75 562 LYS A O 1
ATOM 4516 N N . LYS A 1 563 ? 24.075 -5.242 6.541 1.00 89.38 563 LYS A N 1
ATOM 4517 C CA . LYS A 1 563 ? 23.581 -6.098 7.636 1.00 89.38 563 LYS A CA 1
ATOM 4518 C C . LYS A 1 563 ? 24.190 -7.511 7.636 1.00 89.38 563 LYS A C 1
ATOM 4520 O O . LYS A 1 563 ? 23.932 -8.267 8.568 1.00 89.38 563 LYS A O 1
ATOM 4525 N N . GLY A 1 564 ? 24.987 -7.879 6.628 1.00 92.44 564 GLY A N 1
ATOM 4526 C CA . GLY A 1 564 ? 25.580 -9.215 6.503 1.00 92.44 564 GLY A CA 1
ATOM 4527 C C . GLY A 1 564 ? 24.567 -10.321 6.187 1.00 92.44 564 GLY A C 1
ATOM 4528 O O . GLY A 1 564 ? 24.860 -11.495 6.399 1.00 92.44 564 GLY A O 1
ATOM 4529 N N . TYR A 1 565 ? 23.376 -9.962 5.698 1.00 91.81 565 TYR A N 1
ATOM 4530 C CA . TYR A 1 565 ? 22.344 -10.917 5.293 1.00 91.81 565 TYR A CA 1
ATOM 4531 C C . TYR A 1 565 ? 22.673 -11.574 3.947 1.00 91.81 565 TYR A C 1
ATOM 4533 O O . TYR A 1 565 ? 22.303 -12.724 3.723 1.00 91.81 565 TYR A O 1
ATOM 4541 N N . TRP A 1 566 ? 23.381 -10.868 3.061 1.00 95.00 566 TRP A N 1
ATOM 4542 C CA . TRP A 1 566 ? 23.787 -11.381 1.756 1.00 95.00 566 TRP A CA 1
ATOM 4543 C C . TRP A 1 566 ? 25.226 -10.992 1.406 1.00 95.00 566 TRP A C 1
ATOM 4545 O O . TRP A 1 566 ? 25.665 -9.881 1.704 1.00 95.00 566 TRP A O 1
ATOM 4555 N N . THR A 1 567 ? 25.935 -11.899 0.734 1.00 95.69 567 THR A N 1
ATOM 4556 C CA . THR A 1 567 ? 27.278 -11.667 0.191 1.00 95.69 567 THR A CA 1
ATOM 4557 C C . THR A 1 567 ? 27.174 -11.646 -1.334 1.00 95.69 567 THR A C 1
ATOM 4559 O O . THR A 1 567 ? 26.838 -12.682 -1.907 1.00 95.69 567 THR A O 1
ATOM 4562 N N . PRO A 1 568 ? 27.464 -10.516 -2.005 1.00 94.94 568 PRO A N 1
ATOM 4563 C CA . PRO A 1 568 ? 27.408 -10.433 -3.460 1.00 94.94 568 PRO A CA 1
ATOM 4564 C C . PRO A 1 568 ? 28.348 -11.436 -4.151 1.00 94.94 568 PRO A C 1
ATOM 4566 O O . PRO A 1 568 ? 29.417 -11.740 -3.608 1.00 94.94 568 PRO A O 1
ATOM 4569 N N . PRO A 1 569 ? 28.006 -11.917 -5.361 1.00 93.31 569 PRO A N 1
ATOM 4570 C CA . PRO A 1 569 ? 28.926 -12.679 -6.197 1.00 93.31 569 PRO A CA 1
ATOM 4571 C C . PRO A 1 569 ? 30.193 -11.881 -6.522 1.00 93.31 569 PRO A C 1
ATOM 4573 O O . PRO A 1 569 ? 30.149 -10.665 -6.689 1.00 93.31 569 PRO A O 1
ATOM 4576 N N . GLU A 1 570 ? 31.320 -12.575 -6.680 1.00 92.62 570 GLU A N 1
ATOM 4577 C CA . GLU A 1 570 ? 32.566 -11.973 -7.158 1.00 92.62 570 GLU A CA 1
ATOM 4578 C C . GLU A 1 570 ? 33.108 -12.767 -8.368 1.00 92.62 570 GLU A C 1
ATOM 4580 O O . GLU A 1 570 ? 33.299 -13.984 -8.259 1.00 92.62 570 GLU A O 1
ATOM 4585 N N . PRO A 1 571 ? 33.371 -12.121 -9.524 1.00 93.44 571 PRO A N 1
ATOM 4586 C CA . PRO A 1 571 ? 33.197 -10.691 -9.789 1.00 93.44 571 PRO A CA 1
ATOM 4587 C C . PRO A 1 571 ? 31.718 -10.291 -9.916 1.00 93.44 571 PRO A C 1
ATOM 4589 O O . PRO A 1 571 ? 30.930 -11.013 -10.527 1.00 93.44 571 PRO A O 1
ATOM 4592 N N . ARG A 1 572 ? 31.376 -9.109 -9.395 1.00 94.88 572 ARG A N 1
ATOM 4593 C CA . ARG A 1 572 ? 30.034 -8.512 -9.518 1.00 94.88 572 ARG A CA 1
ATOM 4594 C C . ARG A 1 572 ? 29.655 -8.228 -10.967 1.00 94.88 572 ARG A C 1
ATOM 4596 O O . ARG A 1 572 ? 30.504 -7.850 -11.781 1.00 94.88 572 ARG A O 1
ATOM 4603 N N . THR A 1 573 ? 28.369 -8.335 -11.287 1.00 93.62 573 THR A N 1
ATOM 4604 C CA . THR A 1 573 ? 27.836 -8.087 -12.633 1.00 93.62 573 THR A CA 1
ATOM 4605 C C . THR A 1 573 ? 26.566 -7.233 -12.621 1.00 93.62 573 THR A C 1
ATOM 4607 O O . THR A 1 573 ? 25.876 -7.107 -11.614 1.00 93.62 573 THR A O 1
ATOM 4610 N N . GLN A 1 574 ? 26.206 -6.675 -13.783 1.00 91.62 574 GLN A N 1
ATOM 4611 C CA . GLN A 1 574 ? 24.956 -5.919 -13.961 1.00 91.62 574 GLN A CA 1
ATOM 4612 C C . GLN A 1 574 ? 23.665 -6.764 -13.849 1.00 91.62 574 GLN A C 1
ATOM 4614 O O . GLN A 1 574 ? 22.575 -6.197 -13.900 1.00 91.62 574 GLN A O 1
ATOM 4619 N N . HIS A 1 575 ? 23.769 -8.094 -13.726 1.00 92.69 575 HIS A N 1
ATOM 4620 C CA . HIS A 1 575 ? 22.628 -9.015 -13.636 1.00 92.69 575 HIS A CA 1
ATOM 4621 C C . HIS A 1 575 ? 22.758 -10.005 -12.463 1.00 92.69 575 HIS A C 1
ATOM 4623 O O . HIS A 1 575 ? 22.216 -11.109 -12.523 1.00 92.69 575 HIS A O 1
ATOM 4629 N N . ASP A 1 576 ? 23.471 -9.636 -11.396 1.00 93.75 576 ASP A N 1
ATOM 4630 C CA . ASP A 1 576 ? 23.522 -10.455 -10.180 1.00 93.75 576 ASP A CA 1
ATOM 4631 C C . ASP A 1 576 ? 22.126 -10.510 -9.554 1.00 93.75 576 ASP A C 1
ATOM 4633 O O . ASP A 1 576 ? 21.554 -9.477 -9.213 1.00 93.75 576 ASP A O 1
ATOM 4637 N N . ILE A 1 577 ? 21.542 -11.702 -9.443 1.00 93.06 577 ILE A N 1
ATOM 4638 C CA . ILE A 1 577 ? 20.158 -11.863 -8.987 1.00 93.06 577 ILE A CA 1
ATOM 4639 C C . ILE A 1 577 ? 20.095 -11.705 -7.463 1.00 93.06 577 ILE A C 1
ATOM 4641 O O . ILE A 1 577 ? 20.835 -12.366 -6.736 1.00 93.06 577 ILE A O 1
ATOM 4645 N N . LEU A 1 578 ? 19.185 -10.856 -6.981 1.00 93.81 578 LEU A N 1
ATOM 4646 C CA . LEU A 1 578 ? 18.940 -10.680 -5.549 1.00 93.81 578 LEU A CA 1
ATOM 4647 C C . LEU A 1 578 ? 18.366 -11.959 -4.918 1.00 93.81 578 LEU A C 1
ATOM 4649 O O . LEU A 1 578 ? 17.497 -12.601 -5.517 1.00 93.81 578 LEU A O 1
ATOM 4653 N N . PRO A 1 579 ? 18.761 -12.303 -3.680 1.00 92.69 579 PRO A N 1
ATOM 4654 C CA . PRO A 1 579 ? 18.124 -13.389 -2.953 1.00 92.69 579 PRO A CA 1
ATOM 4655 C C . PRO A 1 579 ? 16.664 -13.046 -2.636 1.00 92.69 579 PRO A C 1
ATOM 4657 O O . PRO A 1 579 ? 16.280 -11.883 -2.464 1.00 92.69 579 PRO A O 1
ATOM 4660 N N . CYS A 1 580 ? 15.842 -14.078 -2.470 1.00 90.56 580 CYS A N 1
ATOM 4661 C CA . CYS A 1 580 ? 14.555 -13.923 -1.815 1.00 90.56 580 CYS A CA 1
ATOM 4662 C C . CYS A 1 580 ? 14.786 -13.764 -0.311 1.00 90.56 580 CYS A C 1
ATOM 4664 O O . CYS A 1 580 ? 15.338 -14.656 0.335 1.00 90.56 580 CYS A O 1
ATOM 4666 N N . ILE A 1 581 ? 14.370 -12.626 0.240 1.00 90.31 581 ILE A N 1
ATOM 4667 C CA . ILE A 1 581 ? 14.450 -12.339 1.669 1.00 90.31 581 ILE A CA 1
ATOM 4668 C C . ILE A 1 581 ? 13.043 -12.278 2.246 1.00 90.31 581 ILE A C 1
ATOM 4670 O O . ILE A 1 581 ? 12.151 -11.620 1.702 1.00 90.31 581 ILE A O 1
ATOM 4674 N N . PHE A 1 582 ? 12.858 -12.984 3.355 1.00 87.50 582 PHE A N 1
ATOM 4675 C CA . PHE A 1 582 ? 11.570 -13.223 3.978 1.00 87.50 582 PHE A CA 1
ATOM 4676 C C . PHE A 1 582 ? 11.683 -13.197 5.509 1.00 87.50 582 PHE A C 1
ATOM 4678 O O . PHE A 1 582 ? 12.547 -13.844 6.096 1.00 87.50 582 PHE A O 1
ATOM 4685 N N . LYS A 1 583 ? 10.792 -12.465 6.176 1.00 84.81 583 LYS A N 1
ATOM 4686 C CA . LYS A 1 583 ? 10.738 -12.292 7.631 1.00 84.81 583 LYS A CA 1
ATOM 4687 C C . LYS A 1 583 ? 9.469 -12.942 8.179 1.00 84.81 583 LYS A C 1
ATOM 4689 O O . LYS A 1 583 ? 8.359 -12.677 7.716 1.00 84.81 583 LYS A O 1
ATOM 4694 N N . MET A 1 584 ? 9.649 -13.781 9.198 1.00 85.31 584 MET A N 1
ATOM 4695 C CA . MET A 1 584 ? 8.559 -14.357 9.985 1.00 85.31 584 MET A CA 1
ATOM 4696 C C . MET A 1 584 ? 8.371 -13.592 11.297 1.00 85.31 584 MET A C 1
ATOM 4698 O O . MET A 1 584 ? 9.361 -13.197 11.917 1.00 85.31 584 MET A O 1
ATOM 4702 N N . PRO A 1 585 ? 7.127 -13.462 11.785 1.00 79.75 585 PRO A N 1
ATOM 4703 C CA . PRO A 1 585 ? 6.861 -13.127 13.178 1.00 79.75 585 PRO A CA 1
ATOM 4704 C C . PRO A 1 585 ? 7.542 -14.127 14.123 1.00 79.75 585 PRO A C 1
ATOM 4706 O O . PRO A 1 585 ? 7.524 -15.333 13.872 1.00 79.75 585 PRO A O 1
ATOM 4709 N N . GLY A 1 586 ? 8.153 -13.621 15.197 1.00 75.75 586 GLY A N 1
ATOM 4710 C CA . GLY A 1 586 ? 8.840 -14.438 16.207 1.00 75.75 586 GLY A CA 1
ATOM 4711 C C . GLY A 1 586 ? 10.188 -15.042 15.784 1.00 75.75 586 GLY A C 1
ATOM 4712 O O . GLY A 1 586 ? 10.707 -15.887 16.507 1.00 75.75 586 GLY A O 1
ATOM 4713 N N . ILE A 1 587 ? 10.753 -14.645 14.635 1.00 81.06 587 ILE A N 1
ATOM 4714 C CA . ILE A 1 587 ? 12.123 -14.998 14.226 1.00 81.06 587 ILE A CA 1
ATOM 4715 C C . ILE A 1 587 ? 12.903 -13.702 14.003 1.00 81.06 587 ILE A C 1
ATOM 4717 O O . ILE A 1 587 ? 12.541 -12.914 13.128 1.00 81.06 587 ILE A O 1
ATOM 4721 N N . ASP A 1 588 ? 13.956 -13.465 14.786 1.00 75.25 588 ASP A N 1
ATOM 4722 C CA . ASP A 1 588 ? 14.671 -12.179 14.817 1.00 75.25 588 ASP A CA 1
ATOM 4723 C C . ASP A 1 588 ? 15.415 -11.891 13.507 1.00 75.25 588 ASP A C 1
ATOM 4725 O O . ASP A 1 588 ? 15.253 -10.822 12.918 1.00 75.25 588 ASP A O 1
ATOM 4729 N N . THR A 1 589 ? 16.143 -12.872 12.975 1.00 82.88 589 THR A N 1
ATOM 4730 C CA . THR A 1 589 ? 16.829 -12.740 11.686 1.00 82.88 589 THR A CA 1
ATOM 4731 C C . THR A 1 589 ? 15.889 -13.007 10.502 1.00 82.88 589 THR A C 1
ATOM 4733 O O . THR A 1 589 ? 15.063 -13.925 10.552 1.00 82.88 589 THR A O 1
ATOM 4736 N N . PRO A 1 590 ? 15.992 -12.238 9.402 1.00 88.25 590 PRO A N 1
ATOM 4737 C CA . PRO A 1 590 ? 15.311 -12.579 8.162 1.00 88.25 590 PRO A CA 1
ATOM 4738 C C . PRO A 1 590 ? 15.917 -13.852 7.556 1.00 88.25 590 PRO A C 1
ATOM 4740 O O . PRO A 1 590 ? 17.118 -14.107 7.645 1.00 88.25 590 PRO A O 1
ATOM 4743 N N . ILE A 1 591 ? 15.076 -14.647 6.904 1.00 88.94 591 ILE A N 1
ATOM 4744 C CA . ILE A 1 591 ? 15.490 -15.806 6.121 1.00 88.94 591 ILE A CA 1
ATOM 4745 C C . ILE A 1 591 ? 15.882 -15.321 4.730 1.00 88.94 591 ILE A C 1
ATOM 4747 O O . ILE A 1 591 ? 15.088 -14.682 4.042 1.00 88.94 591 ILE A O 1
ATOM 4751 N N . VAL A 1 592 ? 17.105 -15.648 4.326 1.00 91.25 592 VAL A N 1
ATOM 4752 C CA . VAL A 1 592 ? 17.678 -15.316 3.020 1.00 91.25 592 VAL A CA 1
ATOM 4753 C C . VAL A 1 592 ? 17.812 -16.602 2.217 1.00 91.25 592 VAL A C 1
ATOM 4755 O O . VAL A 1 592 ? 18.313 -17.606 2.728 1.00 91.25 592 VAL A O 1
ATOM 4758 N N . HIS A 1 593 ? 17.348 -16.588 0.972 1.00 89.19 593 HIS A N 1
ATOM 4759 C CA . HIS A 1 593 ? 17.408 -17.739 0.082 1.00 89.19 593 HIS A CA 1
ATOM 4760 C C . HIS A 1 593 ? 17.785 -17.319 -1.338 1.00 89.19 593 HIS A C 1
ATOM 4762 O O . HIS A 1 593 ? 17.034 -16.624 -2.022 1.00 89.19 593 HIS A O 1
ATOM 4768 N N . GLU A 1 594 ? 18.940 -17.788 -1.796 1.00 89.69 594 GLU A N 1
ATOM 4769 C CA . GLU A 1 594 ? 19.334 -17.725 -3.200 1.00 89.69 594 GLU A CA 1
ATOM 4770 C C . GLU A 1 594 ? 18.659 -18.871 -3.956 1.00 89.69 594 GLU A C 1
ATOM 4772 O O . GLU A 1 594 ? 18.810 -20.041 -3.595 1.00 89.69 594 GLU A O 1
ATOM 4777 N N . PHE A 1 595 ? 17.892 -18.548 -4.997 1.00 83.12 595 PHE A N 1
ATOM 4778 C CA . PHE A 1 595 ? 17.300 -19.571 -5.853 1.00 83.12 595 PHE A CA 1
ATOM 4779 C C . PHE A 1 595 ? 18.368 -20.228 -6.730 1.00 83.12 595 PHE A C 1
ATOM 4781 O O . PHE A 1 595 ? 19.251 -19.561 -7.265 1.00 83.12 595 PHE A O 1
ATOM 4788 N N . ASP A 1 596 ? 18.228 -21.534 -6.957 1.00 84.88 596 ASP A N 1
ATOM 4789 C CA . ASP A 1 596 ? 18.992 -22.231 -7.992 1.00 84.88 596 ASP A CA 1
ATOM 4790 C C . ASP A 1 596 ? 18.672 -21.606 -9.371 1.00 84.88 596 ASP A C 1
ATOM 4792 O O . ASP A 1 596 ? 17.497 -21.603 -9.765 1.00 84.88 596 ASP A O 1
ATOM 4796 N N . PRO A 1 597 ? 19.672 -21.101 -10.126 1.00 82.25 597 PRO A N 1
ATOM 4797 C CA . PRO A 1 597 ? 19.450 -20.422 -11.402 1.00 82.25 597 PRO A CA 1
ATOM 4798 C C . PRO A 1 597 ? 18.651 -21.232 -12.429 1.00 82.25 597 PRO A C 1
ATOM 4800 O O . PRO A 1 597 ? 18.030 -20.644 -13.307 1.00 82.25 597 PRO A O 1
ATOM 4803 N N . LYS A 1 598 ? 18.594 -22.568 -12.322 1.00 84.50 598 LYS A N 1
ATOM 4804 C CA . LYS A 1 598 ? 17.780 -23.406 -13.225 1.00 84.50 598 LYS A CA 1
ATOM 4805 C C . LYS A 1 598 ? 16.266 -23.153 -13.127 1.00 84.50 598 LYS A C 1
ATOM 4807 O O . LYS A 1 598 ? 15.535 -23.609 -14.002 1.00 84.50 598 LYS A O 1
ATOM 4812 N N . TYR A 1 599 ? 15.801 -22.496 -12.062 1.00 81.31 599 TYR A N 1
ATOM 4813 C CA . TYR A 1 599 ? 14.398 -22.115 -11.864 1.00 81.31 599 TYR A CA 1
ATOM 4814 C C . TYR A 1 599 ? 14.100 -20.675 -12.310 1.00 81.31 599 TYR A C 1
ATOM 4816 O O . TYR A 1 599 ? 12.934 -20.281 -12.365 1.00 81.31 599 TYR A O 1
ATOM 4824 N N . LEU A 1 600 ? 15.135 -19.881 -12.609 1.00 85.31 600 LEU A N 1
ATOM 4825 C CA . LEU A 1 600 ? 15.018 -18.465 -12.941 1.00 85.31 600 LEU A CA 1
ATOM 4826 C C . LEU A 1 600 ? 15.318 -18.250 -14.425 1.00 85.31 600 LEU A C 1
ATOM 4828 O O . LEU A 1 600 ? 16.464 -18.304 -14.864 1.00 85.31 600 LEU A O 1
ATOM 4832 N N . TYR A 1 601 ? 14.272 -17.996 -15.205 1.00 88.19 601 TYR A N 1
ATOM 4833 C CA . TYR A 1 601 ? 14.397 -17.783 -16.642 1.00 88.19 601 TYR A CA 1
ATOM 4834 C C . TYR A 1 601 ? 14.523 -16.294 -16.976 1.00 88.19 601 TYR A C 1
ATOM 4836 O O . TYR A 1 601 ? 13.765 -15.458 -16.477 1.00 88.19 601 TYR A O 1
ATOM 4844 N N . GLU A 1 602 ? 15.463 -15.977 -17.864 1.00 92.75 602 GLU A N 1
ATOM 4845 C CA . GLU A 1 602 ? 15.734 -14.627 -18.355 1.00 92.75 602 GLU A CA 1
ATOM 4846 C C . GLU A 1 602 ? 15.622 -14.578 -19.885 1.00 92.75 602 GLU A C 1
ATOM 4848 O O . GLU A 1 602 ? 16.132 -15.463 -20.576 1.00 92.75 602 GLU A O 1
ATOM 4853 N N . ALA A 1 603 ? 15.026 -13.516 -20.421 1.00 94.44 603 ALA A N 1
ATOM 4854 C CA . ALA A 1 603 ? 15.102 -13.171 -21.836 1.00 94.44 603 ALA A CA 1
ATOM 4855 C C . ALA A 1 603 ? 16.279 -12.207 -22.062 1.00 94.44 603 ALA A C 1
ATOM 4857 O O . ALA A 1 603 ? 16.395 -11.192 -21.373 1.00 94.44 603 ALA A O 1
ATOM 4858 N N . GLN A 1 604 ? 17.155 -12.510 -23.025 1.00 96.31 604 GLN A N 1
ATOM 4859 C CA . GLN A 1 604 ? 18.193 -11.576 -23.471 1.00 96.31 604 GLN A CA 1
ATOM 4860 C C . GLN A 1 604 ? 17.561 -10.519 -24.379 1.00 96.31 604 GLN A C 1
ATOM 4862 O O . GLN A 1 604 ? 16.876 -10.879 -25.331 1.00 96.31 604 GLN A O 1
ATOM 4867 N N . ILE A 1 605 ? 17.807 -9.237 -24.101 1.00 96.94 605 ILE A N 1
ATOM 4868 C CA . ILE A 1 605 ? 17.231 -8.129 -24.865 1.00 96.94 605 ILE A CA 1
ATOM 4869 C C . ILE A 1 605 ? 18.046 -7.900 -26.143 1.00 96.94 605 ILE A C 1
ATOM 4871 O O . ILE A 1 605 ? 19.217 -7.519 -26.107 1.00 96.94 605 ILE A O 1
ATOM 4875 N N . GLU A 1 606 ? 17.406 -8.114 -27.286 1.00 97.56 606 GLU A N 1
ATOM 4876 C CA . GLU A 1 606 ? 17.958 -7.910 -28.623 1.00 97.56 606 GLU A CA 1
ATOM 4877 C C . GLU A 1 606 ? 16.908 -7.301 -29.564 1.00 97.56 606 GLU A C 1
ATOM 4879 O O . GLU A 1 606 ? 15.709 -7.522 -29.408 1.00 97.56 606 GLU A O 1
ATOM 4884 N N . HIS A 1 607 ? 17.351 -6.516 -30.551 1.00 98.06 607 HIS A N 1
ATOM 4885 C CA . HIS A 1 607 ? 16.458 -5.876 -31.517 1.00 98.06 607 HIS A CA 1
ATOM 4886 C C . HIS A 1 607 ? 16.610 -6.511 -32.909 1.00 98.06 607 HIS A C 1
ATOM 4888 O O . HIS A 1 607 ? 17.749 -6.648 -33.368 1.00 98.06 607 HIS A O 1
ATOM 4894 N N . PRO A 1 608 ? 15.511 -6.828 -33.625 1.00 97.12 608 PRO A N 1
ATOM 4895 C CA . PRO A 1 608 ? 15.573 -7.501 -34.927 1.00 97.12 608 PRO A CA 1
ATOM 4896 C C . PRO A 1 608 ? 16.346 -6.707 -35.993 1.00 97.12 608 PRO A C 1
ATOM 4898 O O . PRO A 1 608 ? 17.067 -7.299 -36.792 1.00 97.12 608 PRO A O 1
ATOM 4901 N N . ASP A 1 609 ? 16.244 -5.372 -35.975 1.00 97.50 609 ASP A N 1
ATOM 4902 C CA . ASP A 1 609 ? 16.894 -4.483 -36.955 1.00 97.50 609 ASP A CA 1
ATOM 4903 C C . ASP A 1 609 ? 18.165 -3.779 -36.424 1.00 97.50 609 ASP A C 1
ATOM 4905 O O . ASP A 1 609 ? 18.903 -3.174 -37.200 1.00 97.50 609 ASP A O 1
ATOM 4909 N N . TYR A 1 610 ? 18.438 -3.839 -35.111 1.00 97.00 610 TYR A N 1
ATOM 4910 C CA . TYR A 1 610 ? 19.531 -3.098 -34.451 1.00 97.00 610 TYR A CA 1
ATOM 4911 C C . TYR A 1 610 ? 20.410 -4.071 -33.641 1.00 97.00 610 TYR A C 1
ATOM 4913 O O . TYR A 1 610 ? 20.280 -4.155 -32.417 1.00 97.00 610 TYR A O 1
ATOM 4921 N N . PRO A 1 611 ? 21.316 -4.828 -34.294 1.00 94.94 611 PRO A N 1
ATOM 4922 C CA . PRO A 1 611 ? 22.072 -5.907 -33.648 1.00 94.94 611 PRO A CA 1
ATOM 4923 C C . PRO A 1 611 ? 23.003 -5.421 -32.527 1.00 94.94 611 PRO A C 1
ATOM 4925 O O . PRO A 1 611 ? 23.384 -6.198 -31.652 1.00 94.94 611 PRO A O 1
ATOM 4928 N N . ASP A 1 612 ? 23.348 -4.134 -32.515 1.00 96.81 612 ASP A N 1
ATOM 4929 C CA . ASP A 1 612 ? 24.203 -3.535 -31.494 1.00 96.81 612 ASP A CA 1
ATOM 4930 C C . ASP A 1 612 ? 23.486 -3.369 -30.143 1.00 96.81 612 ASP A C 1
ATOM 4932 O O . ASP A 1 612 ? 24.155 -3.322 -29.113 1.00 96.81 612 ASP A O 1
ATOM 4936 N N . VAL A 1 613 ? 22.146 -3.418 -30.105 1.00 96.50 613 VAL A N 1
ATOM 4937 C CA . VAL A 1 613 ? 21.368 -3.482 -28.850 1.00 96.50 613 VAL A CA 1
ATOM 4938 C C . VAL A 1 613 ? 21.738 -4.731 -28.043 1.00 96.50 613 VAL A C 1
ATOM 4940 O O . VAL A 1 613 ? 21.950 -4.640 -26.836 1.00 96.50 613 VAL A O 1
ATOM 4943 N N . ALA A 1 614 ? 21.935 -5.877 -28.704 1.00 95.75 614 ALA A N 1
ATOM 4944 C CA . ALA A 1 614 ? 22.330 -7.120 -28.037 1.00 95.75 614 ALA A CA 1
ATOM 4945 C C . ALA A 1 614 ? 23.727 -7.039 -27.386 1.00 95.75 614 ALA A C 1
ATOM 4947 O O . ALA A 1 614 ? 24.015 -7.786 -26.449 1.00 95.75 614 ALA A O 1
ATOM 4948 N N . LYS A 1 615 ? 24.594 -6.119 -27.845 1.00 95.25 615 LYS A N 1
ATOM 4949 C CA . LYS A 1 615 ? 25.940 -5.892 -27.284 1.00 95.25 615 LYS A CA 1
ATOM 4950 C C . LYS A 1 615 ? 25.915 -5.148 -25.946 1.00 95.25 615 LYS A C 1
ATOM 4952 O O . LYS A 1 615 ? 26.894 -5.229 -25.213 1.00 95.25 615 LYS A O 1
ATOM 4957 N N . LEU A 1 616 ? 24.812 -4.471 -25.609 1.00 93.19 616 LEU A N 1
ATOM 4958 C CA . LEU A 1 616 ? 24.588 -3.913 -24.267 1.00 93.19 616 LEU A CA 1
ATOM 4959 C C . LEU A 1 616 ? 24.426 -5.032 -23.217 1.00 93.19 616 LEU A C 1
ATOM 4961 O O . LEU A 1 616 ? 24.648 -4.824 -22.025 1.00 93.19 616 LEU A O 1
ATOM 4965 N N . GLY A 1 617 ? 24.071 -6.243 -23.664 1.00 93.12 617 GLY A N 1
ATOM 4966 C CA . GLY A 1 617 ? 24.036 -7.451 -22.842 1.00 93.12 617 GLY A CA 1
ATOM 4967 C C . GLY A 1 617 ? 22.882 -7.518 -21.842 1.00 93.12 617 GLY A C 1
ATOM 4968 O O . GLY A 1 617 ? 22.878 -8.435 -21.024 1.00 93.12 617 GLY A O 1
ATOM 4969 N N . HIS A 1 618 ? 21.935 -6.573 -21.892 1.00 94.31 618 HIS A N 1
ATOM 4970 C CA . HIS A 1 618 ? 20.785 -6.518 -20.992 1.00 94.31 618 HIS A CA 1
ATOM 4971 C C . HIS A 1 618 ? 19.933 -7.787 -21.051 1.00 94.31 618 HIS A C 1
ATOM 4973 O O . HIS A 1 618 ? 19.715 -8.380 -22.112 1.00 94.31 618 HIS A O 1
ATOM 4979 N N . LYS A 1 619 ? 19.412 -8.164 -19.888 1.00 94.06 619 LYS A N 1
ATOM 4980 C CA . LYS A 1 619 ? 18.462 -9.255 -19.708 1.00 94.06 619 LYS A CA 1
ATOM 4981 C C . LYS A 1 619 ? 17.257 -8.787 -18.906 1.00 94.06 619 LYS A C 1
ATOM 4983 O O . LYS A 1 619 ? 17.310 -7.755 -18.239 1.00 94.06 619 LYS A O 1
ATOM 4988 N N . TRP A 1 620 ? 16.184 -9.567 -18.944 1.00 94.31 620 TRP A N 1
ATOM 4989 C CA . TRP A 1 620 ? 15.052 -9.391 -18.043 1.00 94.31 620 TRP A CA 1
ATOM 4990 C C . TRP A 1 620 ? 14.476 -10.736 -17.603 1.00 94.31 620 TRP A C 1
ATOM 4992 O O . TRP A 1 620 ? 14.320 -11.639 -18.424 1.00 94.31 620 TRP A O 1
ATOM 5002 N N . GLY A 1 621 ? 14.123 -10.871 -16.322 1.00 92.44 621 GLY A N 1
ATOM 5003 C CA . GLY A 1 621 ? 13.392 -12.042 -15.828 1.00 92.44 621 GLY A CA 1
ATOM 5004 C C . GLY A 1 621 ? 12.049 -12.205 -16.547 1.00 92.44 621 GLY A C 1
ATOM 5005 O O . GLY A 1 621 ? 11.376 -11.211 -16.819 1.00 92.44 621 GLY A O 1
ATOM 5006 N N . THR A 1 622 ? 11.650 -13.437 -16.867 1.00 91.81 622 THR A N 1
ATOM 5007 C CA . THR A 1 622 ? 10.490 -13.685 -17.747 1.00 91.81 622 THR A CA 1
ATOM 5008 C C . THR A 1 622 ? 9.133 -13.681 -17.042 1.00 91.81 622 THR A C 1
ATOM 5010 O O . THR A 1 622 ? 8.122 -13.448 -17.700 1.00 91.81 622 THR A O 1
ATOM 5013 N N . VAL A 1 623 ? 9.081 -13.879 -15.718 1.00 90.56 623 VAL A N 1
ATOM 5014 C CA . VAL A 1 623 ? 7.825 -13.937 -14.942 1.00 90.56 623 VAL A CA 1
ATOM 5015 C C . VAL A 1 623 ? 7.743 -12.799 -13.906 1.00 90.56 623 VAL A C 1
ATOM 5017 O O . VAL A 1 623 ? 8.602 -12.721 -13.022 1.00 90.56 623 VAL A O 1
ATOM 5020 N N . PRO A 1 624 ? 6.709 -11.932 -13.950 1.00 91.50 624 PRO A N 1
ATOM 5021 C CA . PRO A 1 624 ? 6.502 -10.855 -12.981 1.00 91.50 624 PRO A CA 1
ATOM 5022 C C . PRO A 1 624 ? 5.810 -11.368 -11.709 1.00 91.50 624 PRO A C 1
ATOM 5024 O O . PRO A 1 624 ? 4.608 -11.184 -11.530 1.00 91.50 624 PRO A O 1
ATOM 5027 N N . ILE A 1 625 ? 6.561 -12.017 -10.818 1.00 91.69 625 ILE A N 1
ATOM 5028 C CA . ILE A 1 625 ? 6.066 -12.351 -9.472 1.00 91.69 625 ILE A CA 1
ATOM 5029 C C . ILE A 1 625 ? 6.184 -11.104 -8.587 1.00 91.69 625 ILE A C 1
ATOM 5031 O O . ILE A 1 625 ? 7.282 -10.567 -8.460 1.00 91.69 625 ILE A O 1
ATOM 5035 N N . LEU A 1 626 ? 5.083 -10.673 -7.970 1.00 90.69 626 LEU A N 1
ATOM 5036 C CA . LEU A 1 626 ? 4.996 -9.620 -6.954 1.00 90.69 626 LEU A CA 1
ATOM 5037 C C . LEU A 1 626 ? 4.889 -10.255 -5.559 1.00 90.69 626 LEU A C 1
ATOM 5039 O O . LEU A 1 626 ? 4.067 -11.150 -5.363 1.00 90.69 626 LEU A O 1
ATOM 5043 N N . ASN A 1 627 ? 5.678 -9.777 -4.590 1.00 87.38 627 ASN A N 1
ATOM 5044 C CA . ASN A 1 627 ? 5.783 -10.394 -3.256 1.00 87.38 627 ASN A CA 1
ATOM 5045 C C . ASN A 1 627 ? 5.394 -9.480 -2.075 1.00 87.38 627 ASN A C 1
ATOM 5047 O O . ASN A 1 627 ? 5.070 -9.989 -1.003 1.00 87.38 627 ASN A O 1
ATOM 5051 N N . THR A 1 628 ? 5.461 -8.153 -2.229 1.00 81.88 628 THR A N 1
ATOM 5052 C CA . THR A 1 628 ? 5.430 -7.171 -1.116 1.00 81.88 628 THR A CA 1
ATOM 5053 C C . THR A 1 628 ? 4.070 -6.507 -0.861 1.00 81.88 628 THR A C 1
ATOM 5055 O O . THR A 1 628 ? 3.983 -5.527 -0.121 1.00 81.88 628 THR A O 1
ATOM 5058 N N . MET A 1 629 ? 2.988 -7.022 -1.448 1.00 83.25 629 MET A N 1
ATOM 5059 C CA . MET A 1 629 ? 1.628 -6.501 -1.246 1.00 83.25 629 MET A CA 1
ATOM 5060 C C . MET A 1 629 ? 0.912 -7.170 -0.056 1.00 83.25 629 MET A C 1
ATOM 5062 O O . MET A 1 629 ? 1.307 -8.242 0.400 1.00 83.25 629 MET A O 1
ATOM 5066 N N . ALA A 1 630 ? -0.180 -6.561 0.416 1.00 84.56 630 ALA A N 1
ATOM 5067 C CA . ALA A 1 630 ? -1.203 -7.198 1.252 1.00 84.56 630 ALA A CA 1
ATOM 5068 C C . ALA A 1 630 ? -2.481 -7.481 0.443 1.00 84.56 630 ALA A C 1
ATOM 5070 O O . ALA A 1 630 ? -2.792 -6.779 -0.514 1.00 84.56 630 ALA A O 1
ATOM 5071 N N . MET A 1 631 ? -3.251 -8.487 0.852 1.00 90.44 631 MET A N 1
ATOM 5072 C CA . MET A 1 631 ? -4.591 -8.778 0.339 1.00 90.44 631 MET A CA 1
ATOM 5073 C C . MET A 1 631 ? -5.572 -8.803 1.509 1.00 90.44 631 MET A C 1
ATOM 5075 O O . MET A 1 631 ? -5.326 -9.476 2.511 1.00 90.44 631 MET A O 1
ATOM 5079 N N . ASN A 1 632 ? -6.683 -8.078 1.382 1.00 88.44 632 ASN A N 1
ATOM 5080 C CA . ASN A 1 632 ? -7.686 -7.943 2.437 1.00 88.44 632 ASN A CA 1
ATOM 5081 C C . ASN A 1 632 ? -8.975 -8.676 2.049 1.00 88.44 632 ASN A C 1
ATOM 5083 O O . ASN A 1 632 ? -9.680 -8.251 1.129 1.00 88.44 632 ASN A O 1
ATOM 5087 N N . LEU A 1 633 ? -9.272 -9.780 2.739 1.00 94.81 633 LEU A N 1
ATOM 5088 C CA . LEU A 1 633 ? -10.462 -10.608 2.529 1.00 94.81 633 LEU A CA 1
ATOM 5089 C C . LEU A 1 633 ? -11.358 -10.508 3.766 1.00 94.81 633 LEU A C 1
ATOM 5091 O O . LEU A 1 633 ? -10.981 -10.987 4.830 1.00 94.81 633 LEU A O 1
ATOM 5095 N N . GLY A 1 634 ? -12.515 -9.849 3.661 1.00 91.81 634 GLY A N 1
ATOM 5096 C CA . GLY A 1 634 ? -13.482 -9.752 4.767 1.00 91.81 634 GLY A CA 1
ATOM 5097 C C . GLY A 1 634 ? -12.938 -9.185 6.089 1.00 91.81 634 GLY A C 1
ATOM 5098 O O . GLY A 1 634 ? -13.499 -9.450 7.146 1.00 91.81 634 GLY A O 1
ATOM 5099 N N . GLY A 1 635 ? -11.860 -8.391 6.049 1.00 87.56 635 GLY A N 1
ATOM 5100 C CA . GLY A 1 635 ? -11.180 -7.856 7.235 1.00 87.56 635 GLY A CA 1
ATOM 5101 C C . GLY A 1 635 ? -9.988 -8.685 7.731 1.00 87.56 635 GLY A C 1
ATOM 5102 O O . GLY A 1 635 ? -9.308 -8.242 8.654 1.00 87.56 635 GLY A O 1
ATOM 5103 N N . ILE A 1 636 ? -9.698 -9.834 7.114 1.00 92.25 636 ILE A N 1
ATOM 5104 C CA . ILE A 1 636 ? -8.484 -10.628 7.345 1.00 92.25 636 ILE A CA 1
ATOM 5105 C C . ILE A 1 636 ? -7.402 -10.214 6.348 1.00 92.25 636 ILE A C 1
ATOM 5107 O O . ILE A 1 636 ? -7.640 -10.177 5.138 1.00 92.25 636 ILE A O 1
ATOM 5111 N N . GLN A 1 637 ? -6.198 -9.937 6.852 1.00 88.12 637 GLN A N 1
ATOM 5112 C CA . GLN A 1 637 ? -5.068 -9.499 6.039 1.00 88.12 637 GLN A CA 1
ATOM 5113 C C . GLN A 1 637 ? -4.094 -10.651 5.762 1.00 88.12 637 GLN A C 1
ATOM 5115 O O . GLN A 1 637 ? -3.559 -11.275 6.678 1.00 88.12 637 GLN A O 1
ATOM 5120 N N . TYR A 1 638 ? -3.824 -10.890 4.483 1.00 93.06 638 TYR A N 1
ATOM 5121 C CA . TYR A 1 638 ? -2.792 -11.798 3.995 1.00 93.06 638 TYR A CA 1
ATOM 5122 C C . TYR A 1 638 ? -1.605 -10.960 3.528 1.00 93.06 638 TYR A C 1
ATOM 5124 O O . TYR A 1 638 ? -1.716 -10.225 2.550 1.00 93.06 638 TYR A O 1
ATOM 5132 N N . THR A 1 639 ? -0.487 -11.027 4.249 1.00 88.44 639 THR A N 1
ATOM 5133 C CA . THR A 1 639 ? 0.688 -10.156 4.041 1.00 88.44 639 THR A CA 1
ATOM 5134 C C . THR A 1 639 ? 1.840 -10.827 3.285 1.00 88.44 639 THR A C 1
ATOM 5136 O O . THR A 1 639 ? 2.855 -10.192 3.014 1.00 88.44 639 THR A O 1
ATOM 5139 N N . ALA A 1 640 ? 1.679 -12.107 2.941 1.00 91.38 640 ALA A N 1
ATOM 5140 C CA . ALA A 1 640 ? 2.579 -12.862 2.081 1.00 91.38 640 ALA A CA 1
ATOM 5141 C C . ALA A 1 640 ? 1.750 -13.706 1.105 1.00 91.38 640 ALA A C 1
ATOM 5143 O O . ALA A 1 640 ? 1.228 -14.766 1.463 1.00 91.38 640 ALA A O 1
ATOM 5144 N N . PHE A 1 641 ? 1.623 -13.229 -0.132 1.00 93.75 641 PHE A N 1
ATOM 5145 C CA . PHE A 1 641 ? 1.033 -13.996 -1.227 1.00 93.75 641 PHE A CA 1
ATOM 5146 C C . PHE A 1 641 ? 1.764 -13.690 -2.546 1.00 93.75 641 PHE A C 1
ATOM 5148 O O . PHE A 1 641 ? 1.388 -12.766 -3.262 1.00 93.75 641 PHE A O 1
ATOM 5155 N N . PRO A 1 642 ? 2.831 -14.434 -2.884 1.00 94.06 642 PRO A N 1
ATOM 5156 C CA . PRO A 1 642 ? 3.458 -14.334 -4.196 1.00 94.06 642 PRO A CA 1
ATOM 5157 C C . PRO A 1 642 ? 2.405 -14.511 -5.293 1.00 94.06 642 PRO A C 1
ATOM 5159 O O . PRO A 1 642 ? 1.658 -15.496 -5.283 1.00 94.06 642 PRO A O 1
ATOM 5162 N N . PHE A 1 643 ? 2.312 -13.538 -6.197 1.00 94.81 643 PHE A N 1
ATOM 5163 C CA . PHE A 1 643 ? 1.333 -13.487 -7.284 1.00 94.81 643 PHE A CA 1
ATOM 5164 C C . PHE A 1 643 ? 2.011 -13.092 -8.592 1.00 94.81 643 PHE A C 1
ATOM 5166 O O . PHE A 1 643 ? 2.794 -12.144 -8.605 1.00 94.81 643 PHE A O 1
ATOM 5173 N N . ASN A 1 644 ? 1.658 -13.747 -9.698 1.00 94.81 644 ASN A N 1
ATOM 5174 C CA . ASN A 1 644 ? 2.117 -13.356 -11.025 1.00 94.81 644 ASN A CA 1
ATOM 5175 C C . ASN A 1 644 ? 0.994 -13.288 -12.070 1.00 94.81 644 ASN A C 1
ATOM 5177 O O . ASN A 1 644 ? 0.035 -14.062 -12.066 1.00 94.81 644 ASN A O 1
ATOM 5181 N N . GLY A 1 645 ? 1.198 -12.396 -13.038 1.00 91.81 645 GLY A N 1
ATOM 5182 C CA . GLY A 1 645 ? 0.644 -12.510 -14.386 1.00 91.81 645 GLY A CA 1
ATOM 5183 C C . GLY A 1 645 ? 1.755 -12.854 -15.384 1.00 91.81 645 GLY A C 1
ATOM 5184 O O . GLY A 1 645 ? 2.748 -13.489 -15.031 1.00 91.81 645 GLY A O 1
ATOM 5185 N N . TRP A 1 646 ? 1.614 -12.373 -16.613 1.00 91.69 646 TRP A N 1
ATOM 5186 C CA . TRP A 1 646 ? 2.701 -12.220 -17.589 1.00 91.69 646 TRP A CA 1
ATOM 5187 C C . TRP A 1 646 ? 2.994 -10.724 -17.778 1.00 91.69 646 TRP A C 1
ATOM 5189 O O . TRP A 1 646 ? 2.158 -9.888 -17.432 1.00 91.69 646 TRP A O 1
ATOM 5199 N N . PHE A 1 647 ? 4.171 -10.375 -18.303 1.00 93.69 647 PHE A N 1
ATOM 5200 C CA . PHE A 1 647 ? 4.522 -8.971 -18.548 1.00 93.69 647 PHE A CA 1
ATOM 5201 C C . PHE A 1 647 ? 3.675 -8.363 -19.672 1.00 93.69 647 PHE A C 1
ATOM 5203 O O . PHE A 1 647 ? 3.435 -9.005 -20.700 1.00 93.69 647 PHE A O 1
ATOM 5210 N N . CYS A 1 648 ? 3.311 -7.091 -19.520 1.00 93.25 648 CYS A N 1
ATOM 5211 C CA . CYS A 1 648 ? 3.105 -6.206 -20.659 1.00 93.25 648 CYS A CA 1
ATOM 5212 C C . CYS A 1 648 ? 4.458 -5.612 -21.085 1.00 93.25 648 CYS A C 1
ATOM 5214 O O . CYS A 1 648 ? 5.233 -5.162 -20.238 1.00 93.25 648 CYS A O 1
ATOM 5216 N N . SER A 1 649 ? 4.740 -5.566 -22.387 1.00 93.88 649 SER A N 1
ATOM 5217 C CA . SER A 1 649 ? 6.021 -5.093 -22.943 1.00 93.88 649 SER A CA 1
ATOM 5218 C C . SER A 1 649 ? 6.456 -3.717 -22.413 1.00 93.88 649 SER A C 1
ATOM 5220 O O . SER A 1 649 ? 7.587 -3.556 -21.943 1.00 93.88 649 SER A O 1
ATOM 5222 N N . ILE A 1 650 ? 5.517 -2.766 -22.350 1.00 90.88 650 ILE A N 1
ATOM 5223 C CA . ILE A 1 650 ? 5.733 -1.398 -21.855 1.00 90.88 650 ILE A CA 1
ATOM 5224 C C . ILE A 1 650 ? 6.265 -1.334 -20.413 1.00 90.88 650 ILE A C 1
ATOM 5226 O O . ILE A 1 650 ? 6.950 -0.379 -20.051 1.00 90.88 650 ILE A O 1
ATOM 5230 N N . GLU A 1 651 ? 5.997 -2.344 -19.577 1.00 91.00 651 GLU A N 1
ATOM 5231 C CA . GLU A 1 651 ? 6.510 -2.390 -18.205 1.00 91.00 651 GLU A CA 1
ATOM 5232 C C . GLU A 1 651 ? 8.027 -2.558 -18.174 1.00 91.00 651 GLU A C 1
ATOM 5234 O O . GLU A 1 651 ? 8.695 -1.973 -17.320 1.00 91.00 651 GLU A O 1
ATOM 5239 N N . ILE A 1 652 ? 8.558 -3.346 -19.112 1.00 93.75 652 ILE A N 1
ATOM 5240 C CA . ILE A 1 652 ? 9.991 -3.577 -19.287 1.00 93.75 652 ILE A CA 1
ATOM 5241 C C . ILE A 1 652 ? 10.612 -2.364 -19.990 1.00 93.75 652 ILE A C 1
ATOM 5243 O O . ILE A 1 652 ? 11.648 -1.885 -19.537 1.00 93.75 652 ILE A O 1
ATOM 5247 N N . VAL A 1 653 ? 9.948 -1.797 -21.010 1.00 93.75 653 VAL A N 1
ATOM 5248 C CA . VAL A 1 653 ? 10.388 -0.555 -21.684 1.00 93.75 653 VAL A CA 1
ATOM 5249 C C . VAL A 1 653 ? 10.595 0.567 -20.672 1.00 93.75 653 VAL A C 1
ATOM 5251 O O . VAL A 1 653 ? 11.671 1.160 -20.635 1.00 93.75 653 VAL A O 1
ATOM 5254 N N . ARG A 1 654 ? 9.590 0.833 -19.826 1.00 89.25 654 ARG A N 1
ATOM 5255 C CA . ARG A 1 654 ? 9.658 1.831 -18.751 1.00 89.25 654 ARG A CA 1
ATOM 5256 C C . ARG A 1 654 ? 10.880 1.588 -17.867 1.00 89.25 654 ARG A C 1
ATOM 5258 O O . ARG A 1 654 ? 11.693 2.488 -17.695 1.00 89.25 654 ARG A O 1
ATOM 5265 N N . ASN A 1 655 ? 11.043 0.364 -17.365 1.00 90.56 655 ASN A N 1
ATOM 5266 C CA . ASN A 1 655 ? 12.142 0.043 -16.458 1.00 90.56 655 ASN A CA 1
ATOM 5267 C C . ASN A 1 655 ? 13.520 0.197 -17.137 1.00 90.56 655 ASN A C 1
ATOM 5269 O O . ASN A 1 655 ? 14.440 0.714 -16.514 1.00 90.56 655 ASN A O 1
ATOM 5273 N N . LEU A 1 656 ? 13.683 -0.180 -18.411 1.00 92.81 656 LEU A N 1
ATOM 5274 C CA . LEU A 1 656 ? 14.939 0.046 -19.143 1.00 92.81 656 LEU A CA 1
ATOM 5275 C C . LEU A 1 656 ? 15.211 1.543 -19.377 1.00 92.81 656 LEU A C 1
ATOM 5277 O O . LEU A 1 656 ? 16.337 2.001 -19.177 1.00 92.81 656 LEU A O 1
ATOM 5281 N N . MET A 1 657 ? 14.181 2.311 -19.743 1.00 90.38 657 MET A N 1
ATOM 5282 C CA . MET A 1 657 ? 14.261 3.760 -19.977 1.00 90.38 657 MET A CA 1
ATOM 5283 C C . MET A 1 657 ? 14.572 4.560 -18.704 1.00 90.38 657 MET A C 1
ATOM 5285 O O . MET A 1 657 ? 15.313 5.536 -18.771 1.00 90.38 657 MET A O 1
ATOM 5289 N N . GLU A 1 658 ? 14.013 4.170 -17.559 1.00 87.12 658 GLU A N 1
ATOM 5290 C CA . GLU A 1 658 ? 14.210 4.855 -16.274 1.00 87.12 658 GLU A CA 1
ATOM 5291 C C . GLU A 1 658 ? 15.537 4.474 -15.605 1.00 87.12 658 GLU A C 1
ATOM 5293 O O . GLU A 1 658 ? 16.163 5.319 -14.969 1.00 87.12 658 GLU A O 1
ATOM 5298 N N . ARG A 1 659 ? 15.978 3.215 -15.742 1.00 88.12 659 ARG A N 1
ATOM 5299 C CA . ARG A 1 659 ? 17.012 2.631 -14.865 1.00 88.12 659 ARG A CA 1
ATOM 5300 C C . ARG A 1 659 ? 18.356 2.352 -15.541 1.00 88.12 659 ARG A C 1
ATOM 5302 O O . ARG A 1 659 ? 19.364 2.284 -14.848 1.00 88.12 659 ARG A O 1
ATOM 5309 N N . TYR A 1 660 ? 18.395 2.211 -16.871 1.00 84.19 660 TYR A N 1
ATOM 5310 C CA . TYR A 1 660 ? 19.583 1.733 -17.605 1.00 84.19 660 TYR A CA 1
ATOM 5311 C C . TYR A 1 660 ? 20.156 2.727 -18.640 1.00 84.19 660 TYR A C 1
ATOM 5313 O O . TYR A 1 660 ? 21.016 2.362 -19.439 1.00 84.19 660 TYR A O 1
ATOM 5321 N N . SER A 1 661 ? 19.756 4.005 -18.562 1.00 85.31 661 SER A N 1
ATOM 5322 C CA . SER A 1 661 ? 20.104 5.118 -19.472 1.00 85.31 661 SER A CA 1
ATOM 5323 C C . SER A 1 661 ? 19.568 4.961 -20.911 1.00 85.31 661 SER A C 1
ATOM 5325 O O . SER A 1 661 ? 20.080 4.156 -21.696 1.00 85.31 661 SER A O 1
ATOM 5327 N N . PRO A 1 662 ? 18.586 5.788 -21.329 1.00 90.00 662 PRO A N 1
ATOM 5328 C CA . PRO A 1 662 ? 18.043 5.742 -22.687 1.00 90.00 662 PRO A CA 1
ATOM 5329 C C . PRO A 1 662 ? 19.071 6.163 -23.752 1.00 90.00 662 PRO A C 1
ATOM 5331 O O . PRO A 1 662 ? 18.952 5.774 -24.913 1.00 90.00 662 PRO A O 1
ATOM 5334 N N . GLU A 1 663 ? 20.103 6.924 -23.378 1.00 91.81 663 GLU A N 1
ATOM 5335 C CA . GLU A 1 663 ? 21.187 7.354 -24.265 1.00 91.81 663 GLU A CA 1
ATOM 5336 C C . GLU A 1 663 ? 22.028 6.168 -24.774 1.00 91.81 663 GLU A C 1
ATOM 5338 O O . GLU A 1 663 ? 22.445 6.172 -25.935 1.00 91.81 663 GLU A O 1
ATOM 5343 N N . LYS A 1 664 ? 22.240 5.127 -23.951 1.00 92.50 664 LYS A N 1
ATOM 5344 C CA . LYS A 1 664 ? 22.971 3.908 -24.355 1.00 92.50 664 LYS A CA 1
ATOM 5345 C C . LYS A 1 664 ? 22.215 3.138 -25.441 1.00 92.50 664 LYS A C 1
ATOM 5347 O O . LYS A 1 664 ? 22.811 2.731 -26.439 1.00 92.50 664 LYS A O 1
ATOM 5352 N N . PHE A 1 665 ? 20.896 3.008 -25.290 1.00 95.25 665 PHE A N 1
ATOM 5353 C CA . PHE A 1 665 ? 20.028 2.406 -26.305 1.00 95.25 665 PHE A CA 1
ATOM 5354 C C . PHE A 1 665 ? 19.968 3.249 -27.583 1.00 95.25 665 PHE A C 1
ATOM 5356 O O . PHE A 1 665 ? 20.128 2.701 -28.672 1.00 95.25 665 PHE A O 1
ATOM 5363 N N . ALA A 1 666 ? 19.842 4.577 -27.468 1.00 94.88 666 ALA A N 1
ATOM 5364 C CA . ALA A 1 666 ? 19.899 5.482 -28.617 1.00 94.88 666 ALA A CA 1
ATOM 5365 C C . ALA A 1 666 ? 21.190 5.295 -29.429 1.00 94.88 666 ALA A C 1
ATOM 5367 O O . ALA A 1 666 ? 21.139 5.145 -30.649 1.00 94.88 666 ALA A O 1
ATOM 5368 N N . MET A 1 667 ? 22.341 5.227 -28.750 1.00 94.56 667 MET A N 1
ATOM 5369 C CA . MET A 1 667 ? 23.641 5.014 -29.387 1.00 94.56 667 MET A CA 1
ATOM 5370 C C . MET A 1 667 ? 23.721 3.658 -30.103 1.00 94.56 667 MET A C 1
ATOM 5372 O O . MET A 1 667 ? 24.174 3.604 -31.246 1.00 94.56 667 MET A O 1
ATOM 5376 N N . ALA A 1 668 ? 23.228 2.583 -29.479 1.00 95.44 668 ALA A N 1
ATOM 5377 C CA . ALA A 1 668 ? 23.173 1.243 -30.073 1.00 95.44 668 ALA A CA 1
ATOM 5378 C C . ALA A 1 668 ? 22.211 1.136 -31.277 1.00 95.44 668 ALA A C 1
ATOM 5380 O O . ALA A 1 668 ? 22.390 0.277 -32.139 1.00 95.44 668 ALA A O 1
ATOM 5381 N N . MET A 1 669 ? 21.211 2.017 -31.359 1.00 95.75 669 MET A N 1
ATOM 5382 C CA . MET A 1 669 ? 20.263 2.125 -32.478 1.00 95.75 669 MET A CA 1
ATOM 5383 C C . MET A 1 669 ? 20.692 3.157 -33.542 1.00 95.75 669 MET A C 1
ATOM 5385 O O . MET A 1 669 ? 20.029 3.300 -34.568 1.00 95.75 669 MET A O 1
ATOM 5389 N N . GLY A 1 670 ? 21.788 3.896 -33.322 1.00 93.19 670 GLY A N 1
ATOM 5390 C CA . GLY A 1 670 ? 22.237 4.976 -34.211 1.00 93.19 670 GLY A CA 1
ATOM 5391 C C . GLY A 1 670 ? 21.342 6.227 -34.201 1.00 93.19 670 GLY A C 1
ATOM 5392 O O . GLY A 1 670 ? 21.352 6.995 -35.162 1.00 93.19 670 GLY A O 1
ATOM 5393 N N . ILE A 1 671 ? 20.561 6.429 -33.137 1.00 92.75 671 ILE A N 1
ATOM 5394 C CA . ILE A 1 671 ? 19.638 7.557 -32.959 1.00 92.75 671 ILE A CA 1
ATOM 5395 C C . ILE A 1 671 ? 20.411 8.775 -32.422 1.00 92.75 671 ILE A C 1
ATOM 5397 O O . ILE A 1 671 ? 21.151 8.674 -31.444 1.00 92.75 671 ILE A O 1
ATOM 5401 N N . ASP A 1 672 ? 20.227 9.944 -33.045 1.00 87.56 672 ASP A N 1
ATOM 5402 C CA . ASP A 1 672 ? 20.907 11.180 -32.639 1.00 87.56 672 ASP A CA 1
ATOM 5403 C C . ASP A 1 672 ? 20.301 11.792 -31.363 1.00 87.56 672 ASP A C 1
ATOM 5405 O O . ASP A 1 672 ? 19.226 12.394 -31.385 1.00 87.56 672 ASP A O 1
ATOM 5409 N N . THR A 1 673 ? 21.035 11.682 -30.255 1.00 88.00 673 THR A N 1
ATOM 5410 C CA . THR A 1 673 ? 20.682 12.256 -28.947 1.00 88.00 673 THR A CA 1
ATOM 5411 C C . THR A 1 673 ? 20.994 13.749 -28.814 1.00 88.00 673 THR A C 1
ATOM 5413 O O . THR A 1 673 ? 20.582 14.364 -27.829 1.00 88.00 673 THR A O 1
ATOM 5416 N N . LYS A 1 674 ? 21.712 14.362 -29.770 1.00 83.44 674 LYS A N 1
ATOM 5417 C CA . LYS A 1 674 ? 22.043 15.802 -29.735 1.00 83.44 674 LYS A CA 1
ATOM 5418 C C . LYS A 1 674 ? 20.848 16.675 -30.105 1.00 83.44 674 LYS A C 1
ATOM 5420 O O . LYS A 1 674 ? 20.738 17.806 -29.637 1.00 83.44 674 LYS A O 1
ATOM 5425 N N . SER A 1 675 ? 19.949 16.151 -30.933 1.00 76.19 675 SER A N 1
ATOM 5426 C CA . SER A 1 675 ? 18.640 16.748 -31.182 1.00 76.19 675 SER A CA 1
ATOM 5427 C C . SER A 1 675 ? 17.771 16.648 -29.928 1.00 76.19 675 SER A C 1
ATOM 5429 O O . SER A 1 675 ? 17.612 15.573 -29.365 1.00 76.19 675 SER A O 1
ATOM 5431 N N . THR A 1 676 ? 17.108 17.731 -29.523 1.00 64.75 676 THR A N 1
ATOM 5432 C CA . THR A 1 676 ? 16.092 17.687 -28.450 1.00 64.75 676 THR A CA 1
ATOM 5433 C C . THR A 1 676 ? 14.753 17.093 -28.906 1.00 64.75 676 THR A C 1
ATOM 5435 O O . THR A 1 676 ? 13.837 16.933 -28.100 1.00 64.75 676 THR A O 1
ATOM 5438 N N . ARG A 1 677 ? 14.595 16.767 -30.197 1.00 76.44 677 ARG A N 1
ATOM 5439 C CA . ARG A 1 677 ? 13.316 16.337 -30.782 1.00 76.44 677 ARG A CA 1
ATOM 5440 C C . ARG A 1 677 ? 13.155 14.818 -30.746 1.00 76.44 677 ARG A C 1
ATOM 5442 O O . ARG A 1 677 ? 13.813 14.123 -31.509 1.00 76.44 677 ARG A O 1
ATOM 5449 N N . MET A 1 678 ? 12.208 14.340 -29.937 1.00 83.94 678 MET A N 1
ATOM 5450 C CA . MET A 1 678 ? 11.571 13.008 -30.002 1.00 83.94 678 MET A CA 1
ATOM 5451 C C . MET A 1 678 ? 12.470 11.758 -29.923 1.00 83.94 678 MET A C 1
ATOM 5453 O O . MET A 1 678 ? 11.942 10.649 -29.959 1.00 83.94 678 MET A O 1
ATOM 5457 N N . TRP A 1 679 ? 13.792 11.879 -29.763 1.00 91.00 679 TRP A N 1
ATOM 5458 C CA . TRP A 1 679 ? 14.689 10.715 -29.745 1.00 91.00 679 TRP A CA 1
ATOM 5459 C C . TRP A 1 679 ? 14.336 9.711 -28.637 1.00 91.00 679 TRP A C 1
ATOM 5461 O O . TRP A 1 679 ? 14.364 8.509 -28.878 1.00 91.00 679 TRP A O 1
ATOM 5471 N N . LYS A 1 680 ? 13.906 10.184 -27.455 1.00 91.19 680 LYS A N 1
ATOM 5472 C CA . LYS A 1 680 ? 13.431 9.315 -26.362 1.00 91.19 680 LYS A CA 1
ATOM 5473 C C . LYS A 1 680 ? 12.176 8.527 -26.745 1.00 91.19 680 LYS A C 1
ATOM 5475 O O . LYS A 1 680 ? 12.075 7.360 -26.393 1.00 91.19 680 LYS A O 1
ATOM 5480 N N . ASN A 1 681 ? 11.255 9.129 -27.500 1.00 89.50 681 ASN A N 1
ATOM 5481 C CA . ASN A 1 681 ? 10.058 8.447 -28.000 1.00 89.50 681 ASN A CA 1
ATOM 5482 C C . ASN A 1 681 ? 10.408 7.403 -29.069 1.00 89.50 681 ASN A C 1
ATOM 5484 O O . ASN A 1 681 ? 9.803 6.336 -29.096 1.00 89.50 681 ASN A O 1
ATOM 5488 N N . GLN A 1 682 ? 11.407 7.682 -29.914 1.00 92.06 682 GLN A N 1
ATOM 5489 C CA . GLN A 1 682 ? 11.919 6.700 -30.871 1.00 92.06 682 GLN A CA 1
ATOM 5490 C C . GLN A 1 682 ? 12.571 5.512 -30.147 1.00 92.06 682 GLN A C 1
ATOM 5492 O O . GLN A 1 682 ? 12.212 4.374 -30.422 1.00 92.06 682 GLN A O 1
ATOM 5497 N N . VAL A 1 683 ? 13.450 5.761 -29.168 1.00 94.50 683 VAL A N 1
ATOM 5498 C CA . VAL A 1 683 ? 14.060 4.699 -28.342 1.00 94.50 683 VAL A CA 1
ATOM 5499 C C . VAL A 1 683 ? 12.996 3.881 -27.608 1.00 94.50 683 VAL A C 1
ATOM 5501 O O . VAL A 1 683 ? 13.072 2.660 -27.619 1.00 94.50 683 VAL A O 1
ATOM 5504 N N . GLN A 1 684 ? 11.985 4.526 -27.018 1.00 92.75 684 GLN A N 1
ATOM 5505 C CA . GLN A 1 684 ? 10.876 3.846 -26.341 1.00 92.75 684 GLN A CA 1
ATOM 5506 C C . GLN A 1 684 ? 10.144 2.868 -27.277 1.00 92.75 684 GLN A C 1
ATOM 5508 O O . GLN A 1 684 ? 9.881 1.733 -26.890 1.00 92.75 684 GLN A O 1
ATOM 5513 N N . TYR A 1 685 ? 9.845 3.293 -28.508 1.00 91.75 685 TYR A N 1
ATOM 5514 C CA . TYR A 1 685 ? 9.168 2.466 -29.509 1.00 91.75 685 TYR A CA 1
ATOM 5515 C C . TYR A 1 685 ? 10.036 1.292 -29.993 1.00 91.75 685 TYR A C 1
ATOM 5517 O O . TYR A 1 685 ? 9.572 0.154 -30.029 1.00 91.75 685 TYR A O 1
ATOM 5525 N N . GLU A 1 686 ? 11.310 1.531 -30.315 1.00 95.81 686 GLU A N 1
ATOM 5526 C CA . GLU A 1 686 ? 12.216 0.455 -30.744 1.00 95.81 686 GLU A CA 1
ATOM 5527 C C . GLU A 1 686 ? 12.560 -0.506 -29.585 1.00 95.81 686 GLU A C 1
ATOM 5529 O O . GLU A 1 686 ? 12.745 -1.701 -29.804 1.00 95.81 686 GLU A O 1
ATOM 5534 N N . LEU A 1 687 ? 12.578 -0.042 -28.328 1.00 95.94 687 LEU A N 1
ATOM 5535 C CA . LEU A 1 687 ? 12.692 -0.925 -27.160 1.00 95.94 687 LEU A CA 1
ATOM 5536 C C . LEU A 1 687 ? 11.481 -1.848 -27.011 1.00 95.94 687 LEU A C 1
ATOM 5538 O O . LEU A 1 687 ? 11.669 -3.032 -26.742 1.00 95.94 687 LEU A O 1
ATOM 5542 N N . ASP A 1 688 ? 10.263 -1.346 -27.221 1.00 94.81 688 ASP A N 1
ATOM 5543 C CA . ASP A 1 688 ? 9.043 -2.164 -27.169 1.00 94.81 688 ASP A CA 1
ATOM 5544 C C . ASP A 1 688 ? 9.106 -3.299 -28.207 1.00 94.81 688 ASP A C 1
ATOM 5546 O O . ASP A 1 688 ? 8.879 -4.470 -27.890 1.00 94.81 688 ASP A O 1
ATOM 5550 N N . ARG A 1 689 ? 9.572 -2.978 -29.425 1.00 96.50 689 ARG A N 1
ATOM 5551 C CA . ARG A 1 689 ? 9.856 -3.960 -30.486 1.00 96.50 689 ARG A CA 1
ATOM 5552 C C . ARG A 1 689 ? 10.941 -4.969 -30.095 1.00 96.50 689 ARG A C 1
ATOM 5554 O O . ARG A 1 689 ? 10.756 -6.161 -30.344 1.00 96.50 689 ARG A O 1
ATOM 5561 N N . ALA A 1 690 ? 12.049 -4.529 -29.487 1.00 97.62 690 ALA A N 1
ATOM 5562 C CA . ALA A 1 690 ? 13.112 -5.420 -28.998 1.00 97.62 690 ALA A CA 1
ATOM 5563 C C . ALA A 1 690 ? 12.587 -6.403 -27.945 1.00 97.62 690 ALA A C 1
ATOM 5565 O O . ALA A 1 690 ? 12.878 -7.598 -28.002 1.00 97.62 690 ALA A O 1
ATOM 5566 N N . ILE A 1 691 ? 11.804 -5.908 -26.987 1.00 97.50 691 ILE A N 1
ATOM 5567 C CA . ILE A 1 691 ? 11.276 -6.694 -25.871 1.00 97.50 691 ILE A CA 1
ATOM 5568 C C . ILE A 1 691 ? 10.312 -7.767 -26.380 1.00 97.50 691 ILE A C 1
ATOM 5570 O O . ILE A 1 691 ? 10.522 -8.941 -26.077 1.00 97.50 691 ILE A O 1
ATOM 5574 N N . CYS A 1 692 ? 9.331 -7.409 -27.214 1.00 96.81 692 CYS A N 1
ATOM 5575 C CA . CYS A 1 692 ? 8.430 -8.393 -27.823 1.00 96.81 692 CYS A CA 1
ATOM 5576 C C . CYS A 1 692 ? 9.207 -9.441 -28.636 1.00 96.81 692 CYS A C 1
ATOM 5578 O O . CYS A 1 692 ? 9.035 -10.637 -28.416 1.00 96.81 692 CYS A O 1
ATOM 5580 N N . HIS A 1 693 ? 10.154 -9.012 -29.482 1.00 97.44 693 HIS A N 1
ATOM 5581 C CA . HIS A 1 693 ? 10.999 -9.924 -30.260 1.00 97.44 693 HIS A CA 1
ATOM 5582 C C . HIS A 1 693 ? 11.814 -10.894 -29.384 1.00 97.44 693 HIS A C 1
ATOM 5584 O O . HIS A 1 693 ? 11.908 -12.083 -29.689 1.00 97.44 693 HIS A O 1
ATOM 5590 N N . SER A 1 694 ? 12.383 -10.401 -28.283 1.00 97.75 694 SER A N 1
ATOM 5591 C CA . SER A 1 694 ? 13.202 -11.186 -27.349 1.00 97.75 694 SER A CA 1
ATOM 5592 C C . SER A 1 694 ? 12.382 -12.237 -26.594 1.00 97.75 694 SER A C 1
ATOM 5594 O O . SER A 1 694 ? 12.840 -13.368 -26.393 1.00 97.75 694 SER A O 1
ATOM 5596 N N . PHE A 1 695 ? 11.155 -11.895 -26.197 1.00 96.62 695 PHE A N 1
ATOM 5597 C CA . PHE A 1 695 ? 10.232 -12.823 -25.541 1.00 96.62 695 PHE A CA 1
ATOM 5598 C C . PHE A 1 695 ? 9.692 -13.868 -26.529 1.00 96.62 695 PHE A C 1
ATOM 5600 O O . PHE A 1 695 ? 9.777 -15.061 -26.238 1.00 96.62 695 PHE A O 1
ATOM 5607 N N . ASP A 1 696 ? 9.297 -13.463 -27.741 1.00 95.06 696 ASP A N 1
ATOM 5608 C CA . ASP A 1 696 ? 8.902 -14.386 -28.819 1.00 95.06 696 ASP A CA 1
ATOM 5609 C C . ASP A 1 696 ? 10.025 -15.382 -29.157 1.00 95.06 696 ASP A C 1
ATOM 5611 O O . ASP A 1 696 ? 9.798 -16.590 -29.252 1.00 95.06 696 ASP A O 1
ATOM 5615 N N . LYS A 1 697 ? 11.266 -14.893 -29.295 1.00 95.88 697 LYS A N 1
ATOM 5616 C CA . LYS A 1 697 ? 12.450 -15.714 -29.601 1.00 95.88 697 LYS A CA 1
ATOM 5617 C C . LYS A 1 697 ? 12.800 -16.694 -28.480 1.00 95.88 697 LYS A C 1
ATOM 5619 O O . LYS A 1 697 ? 13.265 -17.798 -28.764 1.00 95.88 697 LYS A O 1
ATOM 5624 N N . SER A 1 698 ? 12.603 -16.302 -27.221 1.00 93.44 698 SER A N 1
ATOM 5625 C CA . SER A 1 698 ? 12.809 -17.179 -26.058 1.00 93.44 698 SER A CA 1
ATOM 5626 C C . SER A 1 698 ? 11.603 -18.080 -25.754 1.00 93.44 698 SER A C 1
ATOM 5628 O O . SER A 1 698 ? 11.723 -19.007 -24.955 1.00 93.44 698 SER A O 1
ATOM 5630 N N . GLY A 1 699 ? 10.469 -17.864 -26.430 1.00 92.50 699 GLY A N 1
ATOM 5631 C CA . GLY A 1 699 ? 9.245 -18.655 -26.310 1.00 92.50 699 GLY A CA 1
ATOM 5632 C C . GLY A 1 699 ? 8.394 -18.336 -25.079 1.00 92.50 699 GLY A C 1
ATOM 5633 O O . GLY A 1 699 ? 7.449 -19.081 -24.810 1.00 92.50 699 GLY A O 1
ATOM 5634 N N . PHE A 1 700 ? 8.720 -17.279 -24.328 1.00 93.19 700 PHE A N 1
ATOM 5635 C CA . PHE A 1 700 ? 7.999 -16.874 -23.118 1.00 93.19 700 PHE A CA 1
ATOM 5636 C C . PHE A 1 700 ? 6.832 -15.943 -23.432 1.00 93.19 700 PHE A C 1
ATOM 5638 O O . PHE A 1 700 ? 6.938 -15.037 -24.255 1.00 93.19 700 PHE A O 1
ATOM 5645 N N . THR A 1 701 ? 5.717 -16.139 -22.730 1.00 91.75 701 THR A N 1
ATOM 5646 C CA . THR A 1 701 ? 4.517 -15.312 -22.893 1.00 91.75 701 THR A CA 1
ATOM 5647 C C . THR A 1 701 ? 4.774 -13.848 -22.524 1.00 91.75 701 THR A C 1
ATOM 5649 O O . THR A 1 701 ? 5.161 -13.534 -21.401 1.00 91.75 701 THR A O 1
ATOM 5652 N N . ILE A 1 702 ? 4.459 -12.944 -23.447 1.00 94.56 702 ILE A N 1
ATOM 5653 C CA . ILE A 1 702 ? 4.355 -11.501 -23.217 1.00 94.56 702 ILE A CA 1
ATOM 5654 C C . ILE A 1 702 ? 3.092 -10.983 -23.914 1.00 94.56 702 ILE A C 1
ATOM 5656 O O . ILE A 1 702 ? 2.544 -11.657 -24.789 1.00 94.56 702 ILE A O 1
ATOM 5660 N N . VAL A 1 703 ? 2.609 -9.802 -23.531 1.00 93.19 703 VAL A N 1
ATOM 5661 C CA . VAL A 1 703 ? 1.557 -9.093 -24.271 1.00 93.19 703 VAL A CA 1
ATOM 5662 C C . VAL A 1 703 ? 2.019 -7.684 -24.632 1.00 93.19 703 VAL A C 1
ATOM 5664 O O . VAL A 1 703 ? 2.664 -7.012 -23.825 1.00 93.19 703 VAL A O 1
ATOM 5667 N N . ASP A 1 704 ? 1.700 -7.234 -25.842 1.00 92.19 704 ASP A N 1
ATOM 5668 C CA . ASP A 1 704 ? 1.912 -5.847 -26.244 1.00 92.19 704 ASP A CA 1
ATOM 5669 C C . ASP A 1 704 ? 0.829 -4.919 -25.663 1.00 92.19 704 ASP A C 1
ATOM 5671 O O . ASP A 1 704 ? -0.255 -5.340 -25.236 1.00 92.19 704 ASP A O 1
ATOM 5675 N N . LEU A 1 705 ? 1.137 -3.625 -25.653 1.00 88.50 705 LEU A N 1
ATOM 5676 C CA . LEU A 1 705 ? 0.308 -2.598 -25.031 1.00 88.50 705 LEU A CA 1
ATOM 5677 C C . LEU A 1 705 ? -1.040 -2.377 -25.744 1.00 88.50 705 LEU A C 1
ATOM 5679 O O . LEU A 1 705 ? -2.048 -2.122 -25.078 1.00 88.50 705 LEU A O 1
ATOM 5683 N N . GLU A 1 706 ? -1.096 -2.510 -27.071 1.00 90.00 706 GLU A N 1
ATOM 5684 C CA . GLU A 1 706 ? -2.334 -2.345 -27.848 1.00 90.00 706 GLU A CA 1
ATOM 5685 C C . GLU A 1 706 ? -3.292 -3.521 -27.593 1.00 90.00 706 GLU A C 1
ATOM 5687 O O . GLU A 1 706 ? -4.445 -3.315 -27.195 1.00 90.00 706 GLU A O 1
ATOM 5692 N N . THR A 1 707 ? -2.793 -4.760 -27.674 1.00 91.81 707 THR A N 1
ATOM 5693 C CA . THR A 1 707 ? -3.561 -5.980 -27.375 1.00 91.81 707 THR A CA 1
ATOM 5694 C C . THR A 1 707 ? -4.119 -5.968 -25.951 1.00 91.81 707 THR A C 1
ATOM 5696 O O . THR A 1 707 ? -5.308 -6.246 -25.749 1.00 91.81 707 THR A O 1
ATOM 5699 N N . VAL A 1 708 ? -3.309 -5.637 -24.936 1.00 92.00 708 VAL A N 1
ATOM 5700 C CA . VAL A 1 708 ? -3.804 -5.619 -23.546 1.00 92.00 708 VAL A CA 1
ATOM 5701 C C . VAL A 1 708 ? -4.794 -4.469 -23.302 1.00 92.00 708 VAL A C 1
ATOM 5703 O O . VAL A 1 708 ? -5.718 -4.611 -22.496 1.00 92.00 708 VAL A O 1
ATOM 5706 N N . GLY A 1 709 ? -4.683 -3.366 -24.050 1.00 92.81 709 GLY A N 1
ATOM 5707 C CA . GLY A 1 709 ? -5.651 -2.269 -24.033 1.00 92.81 709 GLY A CA 1
ATOM 5708 C C . GLY A 1 709 ? -7.039 -2.692 -24.526 1.00 92.81 709 GLY A C 1
ATOM 5709 O O . GLY A 1 709 ? -8.048 -2.452 -23.849 1.00 92.81 709 GLY A O 1
ATOM 5710 N N . GLU A 1 710 ? -7.114 -3.406 -25.654 1.00 93.56 710 GLU A N 1
ATOM 5711 C CA . GLU A 1 710 ? -8.374 -3.975 -26.159 1.00 93.56 710 GLU A CA 1
ATOM 5712 C C . GLU A 1 710 ? -8.978 -5.012 -25.202 1.00 93.56 710 GLU A C 1
ATOM 5714 O O . GLU A 1 710 ? -10.200 -5.040 -24.975 1.00 93.56 710 GLU A O 1
ATOM 5719 N N . GLN A 1 711 ? -8.128 -5.848 -24.596 1.00 94.12 711 GLN A N 1
ATOM 5720 C CA . GLN A 1 711 ? -8.532 -6.805 -23.566 1.00 94.12 711 GLN A CA 1
ATOM 5721 C C . GLN A 1 711 ? -9.115 -6.095 -22.339 1.00 94.12 711 GLN A C 1
ATOM 5723 O O . GLN A 1 711 ? -10.171 -6.503 -21.847 1.00 94.12 711 GLN A O 1
ATOM 5728 N N . PHE A 1 712 ? -8.505 -5.002 -21.876 1.00 94.25 712 PHE A N 1
ATOM 5729 C CA . PHE A 1 712 ? -9.019 -4.224 -20.750 1.00 94.25 712 PHE A CA 1
ATOM 5730 C C . PHE A 1 712 ? -10.375 -3.577 -21.060 1.00 94.25 712 PHE A C 1
ATOM 5732 O O . PHE A 1 712 ? -11.329 -3.718 -20.291 1.00 94.25 712 PHE A O 1
ATOM 5739 N N . VAL A 1 713 ? -10.525 -2.943 -22.227 1.00 93.69 713 VAL A N 1
ATOM 5740 C CA . VAL A 1 713 ? -11.819 -2.389 -22.668 1.00 93.69 713 VAL A CA 1
ATOM 5741 C C . VAL A 1 713 ? -12.885 -3.490 -22.766 1.00 93.69 713 VAL A C 1
ATOM 5743 O O . VAL A 1 713 ? -14.048 -3.272 -22.407 1.00 93.69 713 VAL A O 1
ATOM 5746 N N . THR A 1 714 ? -12.505 -4.694 -23.195 1.00 95.12 714 THR A N 1
ATOM 5747 C CA . THR A 1 714 ? -13.382 -5.874 -23.228 1.00 95.12 714 THR A CA 1
ATOM 5748 C C . THR A 1 714 ? -13.752 -6.365 -21.826 1.00 95.12 714 THR A C 1
ATOM 5750 O O . THR A 1 714 ? -14.921 -6.677 -21.588 1.00 95.12 714 THR A O 1
ATOM 5753 N N . HIS A 1 715 ? -12.813 -6.373 -20.878 1.00 95.25 715 HIS A N 1
ATOM 5754 C CA . HIS A 1 715 ? -13.084 -6.640 -19.464 1.00 95.25 715 HIS A CA 1
ATOM 5755 C C . HIS A 1 715 ? -14.108 -5.638 -18.907 1.00 95.25 715 HIS A C 1
ATOM 5757 O O . HIS A 1 715 ? -15.159 -6.059 -18.429 1.00 95.25 715 HIS A O 1
ATOM 5763 N N . CYS A 1 716 ? -13.914 -4.326 -19.085 1.00 93.25 716 CYS A N 1
ATOM 5764 C CA . CYS A 1 716 ? -14.882 -3.321 -18.625 1.00 93.25 716 CYS A CA 1
ATOM 5765 C C . CYS A 1 716 ? -16.283 -3.490 -19.242 1.00 93.25 716 CYS A C 1
ATOM 5767 O O . CYS A 1 716 ? -17.284 -3.255 -18.565 1.00 93.25 716 CYS A O 1
ATOM 5769 N N . LYS A 1 717 ? -16.383 -3.911 -20.514 1.00 92.88 717 LYS A N 1
ATOM 5770 C CA . LYS A 1 717 ? -17.673 -4.246 -21.150 1.00 92.88 717 LYS A CA 1
ATOM 5771 C C . LYS A 1 717 ? -18.341 -5.449 -20.471 1.00 92.88 717 LYS A C 1
ATOM 5773 O O . LYS A 1 717 ? -19.551 -5.416 -20.259 1.00 92.88 717 LYS A O 1
ATOM 5778 N N . ARG A 1 718 ? -17.573 -6.486 -20.107 1.00 94.75 718 ARG A N 1
ATOM 5779 C CA . ARG A 1 718 ? -18.068 -7.664 -19.368 1.00 94.75 718 ARG A CA 1
ATOM 5780 C C . ARG A 1 718 ? -18.522 -7.296 -17.955 1.00 94.75 718 ARG A C 1
ATOM 5782 O O . ARG A 1 718 ? -19.604 -7.717 -17.560 1.00 94.75 718 ARG A O 1
ATOM 5789 N N . GLU A 1 719 ? -17.763 -6.478 -17.230 1.00 93.19 719 GLU A N 1
ATOM 5790 C CA . GLU A 1 719 ? -18.156 -5.990 -15.899 1.00 93.19 719 GLU A CA 1
ATOM 5791 C C . GLU A 1 719 ? -19.477 -5.213 -15.961 1.00 93.19 719 GLU A C 1
ATOM 5793 O O . GLU A 1 719 ? -20.437 -5.568 -15.270 1.00 93.19 719 GLU A O 1
ATOM 5798 N N . LYS A 1 720 ? -19.588 -4.262 -16.900 1.00 90.69 720 LYS A N 1
ATOM 5799 C CA . LYS A 1 720 ? -20.812 -3.474 -17.114 1.00 90.69 720 LYS A CA 1
ATOM 5800 C C . LYS A 1 720 ? -22.017 -4.334 -17.498 1.00 90.69 720 LYS A C 1
ATOM 5802 O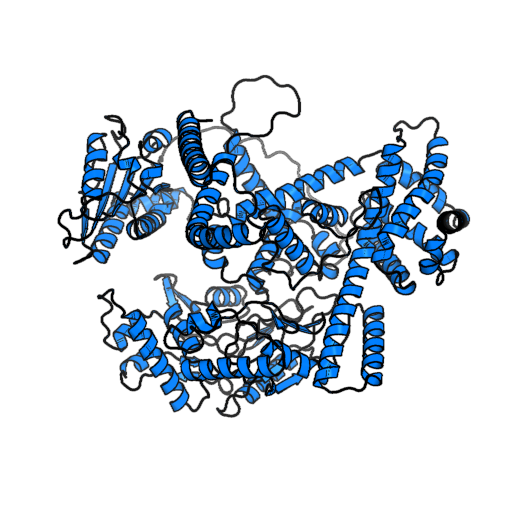 O . LYS A 1 720 ? -23.123 -4.072 -17.031 1.00 90.69 720 LYS A O 1
ATOM 5807 N N . ALA A 1 721 ? -21.820 -5.377 -18.306 1.00 93.75 721 ALA A N 1
ATOM 5808 C CA . ALA A 1 721 ? -22.878 -6.326 -18.661 1.00 93.75 721 ALA A CA 1
ATOM 5809 C C . ALA A 1 721 ? -23.389 -7.146 -17.460 1.00 93.75 721 ALA A C 1
ATOM 5811 O O . ALA A 1 721 ? -24.523 -7.616 -17.485 1.00 93.75 721 ALA A O 1
ATOM 5812 N N . ASN A 1 722 ? -22.587 -7.280 -16.399 1.00 89.12 722 ASN A N 1
ATOM 5813 C CA . ASN A 1 722 ? -22.980 -7.894 -15.130 1.00 89.12 722 ASN A CA 1
ATOM 5814 C C . ASN A 1 722 ? -23.444 -6.861 -14.078 1.00 89.12 722 ASN A C 1
ATOM 5816 O O . ASN A 1 722 ? -23.491 -7.175 -12.891 1.00 89.12 722 ASN A O 1
ATOM 5820 N N . GLY A 1 723 ? -23.759 -5.626 -14.487 1.00 89.69 723 GLY A N 1
ATOM 5821 C CA . GLY A 1 723 ? -24.245 -4.574 -13.589 1.00 89.69 723 GLY A CA 1
ATOM 5822 C C . GLY A 1 723 ? -23.179 -3.956 -12.678 1.00 89.69 723 GLY A C 1
ATOM 5823 O O . GLY A 1 723 ? -23.538 -3.263 -11.731 1.00 89.69 723 GLY A O 1
ATOM 5824 N N . ARG A 1 724 ? -21.887 -4.190 -12.945 1.00 88.75 724 ARG A N 1
ATOM 5825 C CA . ARG A 1 724 ? -20.764 -3.682 -12.143 1.00 88.75 724 ARG A CA 1
ATOM 5826 C C . ARG A 1 724 ? -19.960 -2.633 -12.901 1.00 88.75 724 ARG A C 1
ATOM 5828 O O . ARG A 1 724 ? -19.845 -2.682 -14.125 1.00 88.75 724 ARG A O 1
ATOM 5835 N N . GLU A 1 725 ? -19.375 -1.693 -12.172 1.00 85.81 725 GLU A N 1
ATOM 5836 C CA . GLU A 1 725 ? -18.390 -0.766 -12.725 1.00 85.81 725 GLU A CA 1
ATOM 5837 C C . GLU A 1 725 ? -16.973 -1.276 -12.450 1.00 85.81 725 GLU A C 1
ATOM 5839 O O . GLU A 1 725 ? -16.723 -1.949 -11.455 1.00 85.81 725 GLU A O 1
ATOM 5844 N N . CYS A 1 726 ? -16.049 -0.987 -13.363 1.00 88.12 726 CYS A N 1
ATOM 5845 C CA . CYS A 1 726 ? -14.657 -1.402 -13.253 1.00 88.12 726 CYS A CA 1
ATOM 5846 C C . CYS A 1 726 ? -13.838 -0.240 -12.665 1.00 88.12 726 CYS A C 1
ATOM 5848 O O . CYS A 1 726 ? -13.706 0.771 -13.365 1.00 88.12 726 CYS A O 1
ATOM 5850 N N . PRO A 1 727 ? -13.265 -0.362 -11.450 1.00 86.50 727 PRO A N 1
ATOM 5851 C CA . PRO A 1 727 ? -12.378 0.663 -10.905 1.00 86.50 727 PRO A CA 1
ATOM 5852 C C . PRO A 1 727 ? -11.121 0.761 -11.770 1.00 86.50 727 PRO A C 1
ATOM 5854 O O . PRO A 1 727 ? -10.637 -0.254 -12.285 1.00 86.50 727 PRO A O 1
ATOM 5857 N N . GLY A 1 728 ? -10.598 1.965 -11.981 1.00 83.56 728 GLY A N 1
ATOM 5858 C CA . GLY A 1 728 ? -9.470 2.190 -12.880 1.00 83.56 728 GLY A CA 1
ATOM 5859 C C . GLY A 1 728 ? -8.754 3.509 -12.623 1.00 83.56 728 GLY A C 1
ATOM 5860 O O . GLY A 1 728 ? -9.328 4.578 -12.828 1.00 83.56 728 GLY A O 1
ATOM 5861 N N . GLN A 1 729 ? -7.477 3.427 -12.256 1.00 85.25 729 GLN A N 1
ATOM 5862 C CA . GLN A 1 729 ? -6.604 4.588 -12.151 1.00 85.25 729 GLN A CA 1
ATOM 5863 C C . GLN A 1 729 ? -6.074 4.941 -13.549 1.00 85.25 729 GLN A C 1
ATOM 5865 O O . GLN A 1 729 ? -5.216 4.246 -14.099 1.00 85.25 729 GLN A O 1
ATOM 5870 N N . TRP A 1 730 ? -6.593 6.018 -14.149 1.00 83.31 730 TRP A N 1
ATOM 5871 C CA . TRP A 1 730 ? -6.311 6.342 -15.554 1.00 83.31 730 TRP A CA 1
ATOM 5872 C C . TRP A 1 730 ? -4.816 6.539 -15.844 1.00 83.31 730 TRP A C 1
ATOM 5874 O O . TRP A 1 730 ? -4.354 6.077 -16.881 1.00 83.31 730 TRP A O 1
ATOM 5884 N N . SER A 1 731 ? -4.030 7.127 -14.934 1.00 81.06 731 SER A N 1
ATOM 5885 C CA . SER A 1 731 ? -2.578 7.305 -15.131 1.00 81.06 731 SER A CA 1
ATOM 5886 C C . SER A 1 731 ? -1.820 5.983 -15.321 1.00 81.06 731 SER A C 1
ATOM 5888 O O . SER A 1 731 ? -0.856 5.941 -16.080 1.00 81.06 731 SER A O 1
ATOM 5890 N N . TRP A 1 732 ? -2.292 4.899 -14.701 1.00 82.50 732 TRP A N 1
ATOM 5891 C CA . TRP A 1 732 ? -1.706 3.560 -14.807 1.00 82.50 732 TRP A CA 1
ATOM 5892 C C . TRP A 1 732 ? -2.189 2.760 -16.020 1.00 82.50 732 TRP A C 1
ATOM 5894 O O . TRP A 1 732 ? -1.459 1.903 -16.502 1.00 82.50 732 TRP A O 1
ATOM 5904 N N . ILE A 1 733 ? -3.409 3.002 -16.509 1.00 84.81 733 ILE A N 1
ATOM 5905 C CA . ILE A 1 733 ? -4.022 2.174 -17.567 1.00 84.81 733 ILE A CA 1
ATOM 5906 C C . ILE A 1 733 ? -4.082 2.909 -18.915 1.00 84.81 733 ILE A C 1
ATOM 5908 O O . ILE A 1 733 ? -3.785 2.321 -19.952 1.00 84.81 733 ILE A O 1
ATOM 5912 N N . GLY A 1 734 ? -4.485 4.181 -18.914 1.00 77.88 734 GLY A N 1
ATOM 5913 C CA . GLY A 1 734 ? -4.503 5.054 -20.092 1.00 77.88 734 GLY A CA 1
ATOM 5914 C C . GLY A 1 734 ? -3.202 5.840 -20.259 1.00 77.88 734 GLY A C 1
ATOM 5915 O O . GLY A 1 734 ? -2.646 5.884 -21.352 1.00 77.88 734 GLY A O 1
ATOM 5916 N N . GLY A 1 735 ? -2.677 6.406 -19.168 1.00 71.75 735 GLY A N 1
ATOM 5917 C CA . GLY A 1 735 ? -1.495 7.274 -19.177 1.00 71.75 735 GLY A CA 1
ATOM 5918 C C . GLY A 1 735 ? -0.223 6.595 -19.695 1.00 71.75 735 GLY A C 1
ATOM 5919 O O . GLY A 1 735 ? 0.478 7.185 -20.512 1.00 71.75 735 GLY A O 1
ATOM 5920 N N . LEU A 1 736 ? 0.031 5.341 -19.297 1.00 69.62 736 LEU A N 1
ATOM 5921 C CA . LEU A 1 736 ? 1.148 4.537 -19.823 1.00 69.62 736 LEU A CA 1
ATOM 5922 C C . LEU A 1 736 ? 0.986 4.160 -21.306 1.00 69.62 736 LEU A C 1
ATOM 5924 O O . L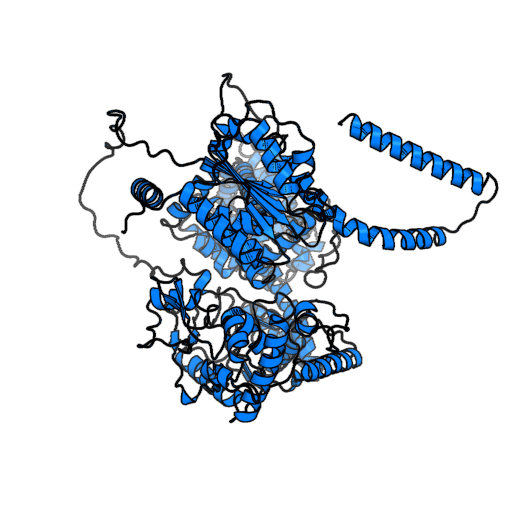EU A 1 736 ? 1.978 3.857 -21.962 1.00 69.62 736 LEU A O 1
ATOM 5928 N N . ALA A 1 737 ? -0.246 4.150 -21.822 1.00 72.19 737 ALA A N 1
ATOM 5929 C CA . ALA A 1 737 ? -0.565 3.608 -23.139 1.00 72.19 737 ALA A CA 1
ATOM 5930 C C . ALA A 1 737 ? -0.490 4.640 -24.278 1.00 72.19 737 ALA A C 1
ATOM 5932 O O . ALA A 1 737 ? -0.307 4.275 -25.437 1.00 72.19 737 ALA A O 1
ATOM 5933 N N . GLY A 1 738 ? -0.596 5.932 -23.955 1.00 79.25 738 GLY A N 1
ATOM 5934 C CA . GLY A 1 738 ? -0.536 7.015 -24.936 1.00 79.25 738 GLY A CA 1
ATOM 5935 C C . GLY A 1 738 ? -1.767 7.103 -25.858 1.00 79.25 738 GLY A C 1
ATOM 5936 O O . GLY A 1 738 ? -2.646 6.244 -25.842 1.00 79.25 738 GLY A O 1
ATOM 5937 N N . PRO A 1 739 ? -1.865 8.162 -26.682 1.00 85.38 739 PRO A N 1
ATOM 5938 C CA . PRO A 1 739 ? -3.090 8.504 -27.411 1.00 85.38 739 PRO A CA 1
ATOM 5939 C C . PRO A 1 739 ? -3.454 7.563 -28.571 1.00 85.38 739 PRO A C 1
ATOM 5941 O O . PRO A 1 739 ? -4.550 7.701 -29.119 1.00 85.38 739 PRO A O 1
ATOM 5944 N N . THR A 1 740 ? -2.574 6.637 -28.969 1.00 84.38 740 THR A N 1
ATOM 5945 C CA . THR A 1 740 ? -2.895 5.590 -29.958 1.00 84.38 740 THR A CA 1
ATOM 5946 C C . THR A 1 740 ? -3.802 4.516 -29.371 1.00 84.38 740 THR A C 1
ATOM 5948 O O . THR A 1 740 ? -4.672 4.006 -30.074 1.00 84.38 740 THR A O 1
ATOM 5951 N N . ASN A 1 741 ? -3.650 4.237 -28.076 1.00 90.19 741 ASN A N 1
ATOM 5952 C CA . ASN A 1 741 ? -4.298 3.122 -27.415 1.00 90.19 741 ASN A CA 1
ATOM 5953 C C . ASN A 1 741 ? -5.753 3.412 -27.036 1.00 90.19 741 ASN A C 1
ATOM 5955 O O . ASN A 1 741 ? -6.122 4.509 -26.603 1.00 90.19 741 ASN A O 1
ATOM 5959 N N . VAL A 1 742 ? -6.595 2.383 -27.111 1.00 92.25 742 VAL A N 1
ATOM 5960 C CA . VAL A 1 742 ? -8.014 2.453 -26.735 1.00 92.25 742 VAL A CA 1
ATOM 5961 C C . VAL A 1 742 ? -8.257 2.794 -25.257 1.00 92.25 742 VAL A C 1
ATOM 5963 O O . VAL A 1 742 ? -9.338 3.288 -24.926 1.00 92.25 742 VAL A O 1
ATOM 5966 N N . THR A 1 743 ? -7.296 2.558 -24.356 1.00 91.19 743 THR A N 1
ATOM 5967 C CA . THR A 1 743 ? -7.437 2.886 -22.925 1.00 91.19 743 THR A CA 1
ATOM 5968 C C . THR A 1 743 ? -7.282 4.373 -22.627 1.00 91.19 743 THR A C 1
ATOM 5970 O O . THR A 1 743 ? -7.903 4.852 -21.679 1.00 91.19 743 THR A O 1
ATOM 5973 N N . TRP A 1 744 ? -6.533 5.122 -23.441 1.00 91.00 744 TRP A N 1
ATOM 5974 C CA . TRP A 1 744 ? -6.360 6.569 -23.283 1.00 91.00 744 TRP A CA 1
ATOM 5975 C C . TRP A 1 744 ? -7.695 7.311 -23.375 1.00 91.00 744 TRP A C 1
ATOM 5977 O O . TRP A 1 744 ? -8.039 8.110 -22.506 1.00 91.00 744 TRP A O 1
ATOM 5987 N N . HIS A 1 745 ? -8.491 6.979 -24.394 1.00 89.62 745 HIS A N 1
ATOM 5988 C CA . HIS A 1 745 ? -9.803 7.584 -24.667 1.00 89.62 745 HIS A CA 1
ATOM 5989 C C . HIS A 1 745 ? -10.914 7.078 -23.741 1.00 89.62 745 HIS A C 1
ATOM 5991 O O . HIS A 1 745 ? -12.063 7.510 -23.850 1.00 89.62 745 HIS A O 1
ATOM 5997 N N . LYS A 1 746 ? -10.606 6.134 -22.847 1.00 85.56 746 LYS A N 1
ATOM 5998 C CA . LYS A 1 746 ? -11.573 5.569 -21.916 1.00 85.56 746 LYS A CA 1
ATOM 5999 C C . LYS A 1 746 ? -11.554 6.340 -20.598 1.00 85.56 746 LYS A C 1
ATOM 6001 O O . LYS A 1 746 ? -10.621 6.226 -19.811 1.00 85.56 746 LYS A O 1
ATOM 6006 N N . GLU A 1 747 ? -12.667 7.001 -20.294 1.00 85.62 747 GLU A N 1
ATOM 6007 C CA . GLU A 1 747 ? -12.941 7.504 -18.948 1.00 85.62 747 GLU A CA 1
ATOM 6008 C C . GLU A 1 747 ? -12.969 6.348 -17.928 1.00 85.62 747 GLU A C 1
ATOM 6010 O O . GLU A 1 747 ? -13.518 5.258 -18.175 1.00 85.62 747 GLU A O 1
ATOM 6015 N N . MET A 1 748 ? -12.343 6.584 -16.777 1.00 80.69 748 MET A N 1
ATOM 6016 C CA . MET A 1 748 ? -12.236 5.653 -15.655 1.00 80.69 748 MET A CA 1
ATOM 6017 C C . MET A 1 748 ? -12.445 6.423 -14.354 1.00 80.69 748 MET A C 1
ATOM 6019 O O . MET A 1 748 ? -12.114 7.606 -14.274 1.00 80.69 748 MET A O 1
ATOM 6023 N N . ARG A 1 749 ? -12.987 5.748 -13.342 1.00 78.94 749 ARG A N 1
ATOM 6024 C CA . ARG A 1 749 ? -13.076 6.272 -11.981 1.00 78.94 749 ARG A CA 1
ATOM 6025 C C . ARG A 1 749 ? -12.164 5.438 -11.096 1.00 78.94 749 ARG A C 1
ATOM 6027 O O . ARG A 1 749 ? -12.205 4.209 -11.163 1.00 78.94 749 ARG A O 1
ATOM 6034 N N . ASP A 1 750 ? -11.353 6.110 -10.292 1.00 76.56 750 ASP A N 1
ATOM 6035 C CA . ASP A 1 750 ? -10.528 5.473 -9.274 1.00 76.56 750 ASP A CA 1
ATOM 6036 C C . ASP A 1 750 ? -11.348 5.405 -7.979 1.00 76.56 750 ASP A C 1
ATOM 6038 O O . ASP A 1 750 ? -11.751 6.438 -7.442 1.00 76.56 750 ASP A O 1
ATOM 6042 N N . PHE A 1 751 ? -11.702 4.193 -7.558 1.00 71.06 751 PHE A N 1
ATOM 6043 C CA . PHE A 1 751 ? -12.515 3.916 -6.374 1.00 71.06 751 PHE A CA 1
ATOM 6044 C C . PHE A 1 751 ? -12.149 2.539 -5.809 1.00 71.06 751 PHE A C 1
ATOM 6046 O O . PHE A 1 751 ? -11.660 1.669 -6.535 1.00 71.06 751 PHE A O 1
ATOM 6053 N N . LEU A 1 752 ? -12.336 2.359 -4.500 1.00 69.31 752 LEU A N 1
ATOM 6054 C CA . LEU A 1 752 ? -11.827 1.206 -3.758 1.00 69.31 752 LEU A CA 1
ATOM 6055 C C . LEU A 1 752 ? -12.934 0.172 -3.551 1.00 69.31 752 LEU A C 1
ATOM 6057 O O . LEU A 1 752 ? -13.888 0.414 -2.817 1.00 69.31 752 LEU A O 1
ATOM 6061 N N . VAL A 1 753 ? -12.768 -1.011 -4.142 1.00 80.75 753 VAL A N 1
ATOM 6062 C CA . VAL A 1 753 ? -13.715 -2.126 -4.014 1.00 80.75 753 VAL A CA 1
ATOM 6063 C C . VAL A 1 753 ? -13.043 -3.261 -3.255 1.00 80.75 753 VAL A C 1
ATOM 6065 O O . VAL A 1 753 ? -11.988 -3.734 -3.663 1.00 80.75 753 VAL A O 1
ATOM 6068 N N . THR A 1 754 ? -13.645 -3.735 -2.166 1.00 82.56 754 THR A N 1
ATOM 6069 C CA . THR A 1 754 ? -13.144 -4.906 -1.432 1.00 82.56 754 THR A CA 1
ATOM 6070 C C . THR A 1 754 ? -13.730 -6.215 -1.991 1.00 82.56 754 THR A C 1
ATOM 6072 O O . THR A 1 754 ? -14.855 -6.216 -2.498 1.00 82.56 754 THR A O 1
ATOM 6075 N N . PRO A 1 755 ? -12.995 -7.344 -1.927 1.00 90.81 755 PRO A N 1
ATOM 6076 C CA . PRO A 1 755 ? -11.576 -7.466 -1.566 1.00 90.81 755 PRO A CA 1
ATOM 6077 C C . PRO A 1 755 ? -10.646 -6.832 -2.617 1.00 90.81 755 PRO A C 1
ATOM 6079 O O . PRO A 1 755 ? -11.028 -6.709 -3.775 1.00 90.81 755 PRO A O 1
ATOM 6082 N N . GLN A 1 756 ? -9.428 -6.450 -2.230 1.00 81.19 756 GLN A N 1
ATOM 6083 C CA . GLN A 1 756 ? -8.409 -5.873 -3.125 1.00 81.19 756 GLN A CA 1
ATOM 6084 C C . GLN A 1 756 ? -6.987 -6.170 -2.631 1.00 81.19 756 GLN A C 1
ATOM 6086 O O . GLN A 1 756 ? -6.795 -6.620 -1.496 1.00 81.19 756 GLN A O 1
ATOM 6091 N N . TYR A 1 757 ? -6.000 -5.891 -3.486 1.00 83.88 757 TYR A N 1
ATOM 6092 C CA . TYR A 1 757 ? -4.604 -5.767 -3.076 1.00 83.88 757 TYR A CA 1
ATOM 6093 C C . TYR A 1 757 ? -4.319 -4.355 -2.552 1.00 83.88 757 TYR A C 1
ATOM 6095 O O . TYR A 1 757 ? -4.801 -3.363 -3.097 1.00 83.88 757 TYR A O 1
ATOM 6103 N N . GLU A 1 758 ? -3.492 -4.269 -1.520 1.00 74.50 758 GLU A N 1
ATOM 6104 C CA . GLU A 1 758 ? -3.011 -3.037 -0.900 1.00 74.50 758 GLU A CA 1
ATOM 6105 C C . GLU A 1 758 ? -1.476 -3.042 -0.932 1.00 74.50 758 GLU A C 1
ATOM 6107 O O . GLU A 1 758 ? -0.852 -4.099 -0.812 1.00 74.50 758 GLU A O 1
ATOM 6112 N N . TYR A 1 759 ? -0.842 -1.876 -1.078 1.00 67.19 759 TYR A N 1
ATOM 6113 C CA . TYR A 1 759 ? 0.600 -1.787 -0.843 1.00 67.19 759 TYR A CA 1
ATOM 6114 C C . TYR A 1 759 ? 0.880 -1.898 0.656 1.00 67.19 759 TYR A C 1
ATOM 6116 O O . TYR A 1 759 ? 0.046 -1.568 1.505 1.00 67.19 759 TYR A O 1
ATOM 6124 N N . CYS A 1 760 ? 2.079 -2.362 0.973 1.00 62.97 760 CYS A N 1
ATOM 6125 C CA . CYS A 1 760 ? 2.580 -2.453 2.327 1.00 62.97 760 CYS A CA 1
ATOM 6126 C C . CYS A 1 760 ? 3.953 -1.802 2.402 1.00 62.97 760 CYS A C 1
ATOM 6128 O O . CYS A 1 760 ? 4.773 -1.988 1.507 1.00 62.97 760 CYS A O 1
ATOM 6130 N N . ALA A 1 761 ? 4.219 -1.092 3.499 1.00 62.06 761 ALA A N 1
ATOM 6131 C CA . ALA A 1 761 ? 5.547 -0.555 3.747 1.00 62.06 761 ALA A CA 1
ATOM 6132 C C . ALA A 1 761 ? 6.618 -1.656 3.743 1.00 62.06 761 ALA A C 1
ATOM 6134 O O . ALA A 1 761 ? 6.404 -2.780 4.229 1.00 62.06 761 ALA A O 1
ATOM 6135 N N . GLN A 1 762 ? 7.783 -1.287 3.221 1.00 64.62 762 GLN A N 1
ATOM 6136 C CA . GLN A 1 762 ? 8.977 -2.111 3.219 1.00 64.62 762 GLN A CA 1
ATOM 6137 C C . GLN A 1 762 ? 9.510 -2.217 4.646 1.00 64.62 762 GLN A C 1
ATOM 6139 O O . GLN A 1 762 ? 10.051 -1.259 5.187 1.00 64.62 762 GLN A O 1
ATOM 6144 N N . GLN A 1 763 ? 9.337 -3.380 5.277 1.00 70.50 763 GLN A N 1
ATOM 6145 C CA . GLN A 1 763 ? 9.647 -3.558 6.700 1.00 70.50 763 GLN A CA 1
ATOM 6146 C C . GLN A 1 763 ? 11.109 -3.200 7.021 1.00 70.50 763 GLN A C 1
ATOM 6148 O O . GLN A 1 763 ? 11.382 -2.565 8.032 1.00 70.50 763 GLN A O 1
ATOM 6153 N N . TRP A 1 764 ? 12.046 -3.540 6.137 1.00 72.06 764 TRP A N 1
ATOM 6154 C CA . TRP A 1 764 ? 13.466 -3.226 6.301 1.00 72.06 764 TRP A CA 1
ATOM 6155 C C . TRP A 1 764 ? 13.788 -1.719 6.283 1.00 72.06 764 TRP A C 1
ATOM 6157 O O . TRP A 1 764 ? 14.787 -1.325 6.874 1.00 72.06 764 TRP A O 1
ATOM 6167 N N . LYS A 1 765 ? 12.931 -0.870 5.692 1.00 61.47 765 LYS A N 1
ATOM 6168 C CA . LYS A 1 765 ? 13.066 0.599 5.742 1.00 61.47 765 LYS A CA 1
ATOM 6169 C C . LYS A 1 765 ? 12.644 1.210 7.080 1.00 61.47 765 LYS A C 1
ATOM 6171 O O . LYS A 1 765 ? 12.984 2.353 7.359 1.00 61.47 765 LYS A O 1
ATOM 6176 N N . VAL A 1 766 ? 11.899 0.462 7.898 1.00 52.31 766 VAL A N 1
ATOM 6177 C CA . VAL A 1 766 ? 11.346 0.922 9.186 1.00 52.31 766 VAL A CA 1
ATOM 6178 C C . VAL A 1 766 ? 11.855 0.118 10.392 1.00 52.31 766 VAL A C 1
ATOM 6180 O O . VAL A 1 766 ? 11.497 0.419 11.527 1.00 52.31 766 VAL A O 1
ATOM 6183 N N . VAL A 1 767 ? 12.694 -0.906 10.186 1.00 48.50 767 VAL A N 1
ATOM 6184 C CA . VAL A 1 767 ? 13.234 -1.738 11.273 1.00 48.50 767 VAL A CA 1
ATOM 6185 C C . VAL A 1 767 ? 14.577 -1.206 11.776 1.00 48.50 767 VAL A C 1
ATOM 6187 O O . VAL A 1 767 ? 15.632 -1.422 11.182 1.00 48.50 767 VAL A O 1
ATOM 6190 N N . GLY A 1 768 ? 14.506 -0.577 12.949 1.00 43.25 768 GLY A N 1
ATOM 6191 C CA . GLY A 1 768 ? 15.632 -0.313 13.851 1.00 43.25 768 GLY A CA 1
ATOM 6192 C C . GLY A 1 768 ? 15.306 -0.559 15.334 1.00 43.25 768 GLY A C 1
ATOM 6193 O O . GLY A 1 768 ? 16.103 -0.187 16.184 1.00 43.25 768 GLY A O 1
ATOM 6194 N N . TYR A 1 769 ? 14.143 -1.155 15.644 1.00 37.12 769 TYR A N 1
ATOM 6195 C CA . TYR A 1 769 ? 13.557 -1.190 16.998 1.00 37.12 769 TYR A CA 1
ATOM 6196 C C . TYR A 1 769 ? 13.280 -2.589 17.587 1.00 37.12 769 TYR A C 1
ATOM 6198 O O . TYR A 1 769 ? 13.026 -2.684 18.783 1.00 37.12 769 TYR A O 1
ATOM 6206 N N . ASP A 1 770 ? 13.345 -3.664 16.790 1.00 34.00 770 ASP A N 1
ATOM 6207 C CA . ASP A 1 770 ? 13.014 -5.034 17.239 1.00 34.00 770 ASP A CA 1
ATOM 6208 C C . ASP A 1 770 ? 14.257 -5.885 17.618 1.00 34.00 770 ASP A C 1
ATOM 6210 O O . ASP A 1 770 ? 14.112 -7.048 17.983 1.00 34.00 770 ASP A O 1
ATOM 6214 N N . GLU A 1 771 ? 15.485 -5.352 17.510 1.00 33.09 771 GLU A N 1
ATOM 6215 C CA . GLU A 1 771 ? 16.751 -6.117 17.610 1.00 33.09 771 GLU A CA 1
ATOM 6216 C C . GLU A 1 771 ? 17.529 -5.922 18.942 1.00 33.09 771 GLU A C 1
ATOM 6218 O O . GLU A 1 771 ? 18.756 -5.840 18.930 1.00 33.09 771 GLU A O 1
ATOM 6223 N N . GLU A 1 772 ? 16.859 -5.908 20.105 1.00 29.16 772 GLU A N 1
ATOM 6224 C CA . GLU A 1 772 ? 17.525 -6.216 21.392 1.00 29.16 772 GLU A CA 1
ATOM 6225 C C . GLU A 1 772 ? 17.010 -7.543 21.981 1.00 29.16 772 GLU A C 1
ATOM 6227 O O . GLU A 1 772 ? 15.796 -7.751 22.064 1.00 29.16 772 GLU A O 1
ATOM 6232 N N . PRO A 1 773 ? 17.899 -8.453 22.433 1.00 26.38 773 PRO A N 1
ATOM 6233 C CA . PRO A 1 773 ? 17.479 -9.701 23.059 1.00 26.38 773 PRO A CA 1
ATOM 6234 C C . PRO A 1 773 ? 16.806 -9.432 24.417 1.00 26.38 773 PRO A C 1
ATOM 6236 O O . PRO A 1 773 ? 17.188 -8.495 25.124 1.00 26.38 773 PRO A O 1
ATOM 6239 N N . PRO A 1 774 ? 15.848 -10.274 24.850 1.00 28.11 774 PRO A N 1
ATOM 6240 C CA . PRO A 1 774 ? 15.221 -10.122 26.157 1.00 28.11 774 PRO A CA 1
ATOM 6241 C C . PRO A 1 774 ? 16.273 -10.252 27.266 1.00 28.11 774 PRO A C 1
ATOM 6243 O O . PRO A 1 774 ? 16.892 -11.304 27.430 1.00 28.11 774 PRO A O 1
ATOM 6246 N N . ILE A 1 775 ? 16.470 -9.173 28.029 1.00 28.23 775 ILE A N 1
ATOM 6247 C CA . ILE A 1 775 ? 17.436 -9.126 29.132 1.00 28.23 775 ILE A CA 1
ATOM 6248 C C . ILE A 1 775 ? 17.061 -10.172 30.189 1.00 28.23 775 ILE A C 1
ATOM 6250 O O . ILE A 1 775 ? 15.954 -10.162 30.731 1.00 28.23 775 ILE A O 1
ATOM 6254 N N . ASP A 1 776 ? 18.018 -11.053 30.488 1.00 22.94 776 ASP A N 1
ATOM 6255 C CA . ASP A 1 776 ? 17.887 -12.115 31.483 1.00 22.94 776 ASP A CA 1
ATOM 6256 C C . ASP A 1 776 ? 17.607 -11.536 32.882 1.00 22.94 776 ASP A C 1
ATOM 6258 O O . ASP A 1 776 ? 18.297 -10.632 33.366 1.00 22.94 776 ASP A O 1
ATOM 6262 N N . PHE A 1 777 ? 16.561 -12.041 33.536 1.00 28.38 777 PHE A N 1
ATOM 6263 C CA . PHE A 1 777 ? 15.933 -11.396 34.692 1.00 28.38 777 PHE A CA 1
ATOM 6264 C C . PHE A 1 777 ? 16.522 -11.869 36.034 1.00 28.38 777 PHE A C 1
ATOM 6266 O O . PHE A 1 777 ? 15.785 -12.073 37.001 1.00 28.38 777 PHE A O 1
ATOM 6273 N N . ASP A 1 778 ? 17.848 -12.027 36.128 1.00 29.33 778 ASP A N 1
ATOM 6274 C CA . ASP A 1 778 ? 18.518 -12.320 37.405 1.00 29.33 778 ASP A CA 1
ATOM 6275 C C . ASP A 1 778 ? 19.853 -11.581 37.611 1.00 29.33 778 ASP A C 1
ATOM 6277 O O . ASP A 1 778 ? 20.952 -12.120 37.478 1.00 29.33 778 ASP A O 1
ATOM 6281 N N . LEU A 1 779 ? 19.749 -10.316 38.031 1.00 28.72 779 LEU A N 1
ATOM 6282 C CA . LEU A 1 779 ? 20.864 -9.551 38.599 1.00 28.72 779 LEU A CA 1
ATOM 6283 C C . LEU A 1 779 ? 20.534 -9.000 39.994 1.00 28.72 779 LEU A C 1
ATOM 6285 O O . LEU A 1 779 ? 20.797 -7.841 40.318 1.00 28.72 779 LEU A O 1
ATOM 6289 N N . ARG A 1 780 ? 20.040 -9.871 40.885 1.00 27.88 780 ARG A N 1
ATOM 6290 C CA . ARG A 1 780 ? 20.045 -9.624 42.344 1.00 27.88 780 ARG A CA 1
ATOM 6291 C C . ARG A 1 780 ? 21.326 -10.100 43.046 1.00 27.88 780 ARG A C 1
ATOM 6293 O O . ARG A 1 780 ? 21.311 -10.366 44.246 1.00 27.88 780 ARG A O 1
ATOM 6300 N N . SER A 1 781 ? 22.468 -10.146 42.352 1.00 31.20 781 SER A N 1
ATOM 6301 C CA . SER A 1 781 ? 23.770 -10.313 43.018 1.00 31.20 781 SER A CA 1
ATOM 6302 C C . SER A 1 781 ? 24.961 -9.684 42.277 1.00 31.20 781 SER A C 1
ATOM 6304 O O . SER A 1 781 ? 25.636 -10.340 41.493 1.00 31.20 781 SER A O 1
ATOM 6306 N N . ARG A 1 782 ? 25.269 -8.413 42.595 1.00 24.83 782 ARG A N 1
ATOM 6307 C CA . ARG A 1 782 ? 26.643 -7.860 42.729 1.00 24.83 782 ARG A CA 1
ATOM 6308 C C . ARG A 1 782 ? 26.620 -6.377 43.120 1.00 24.83 782 ARG A C 1
ATOM 6310 O O . ARG A 1 782 ? 26.852 -5.484 42.315 1.00 24.83 782 ARG A O 1
ATOM 6317 N N . ASN A 1 783 ? 26.434 -6.124 44.415 1.00 25.23 783 ASN A N 1
ATOM 6318 C CA . ASN A 1 783 ? 27.103 -4.975 45.026 1.00 25.23 783 ASN A CA 1
ATOM 6319 C C . ASN A 1 783 ? 28.614 -5.246 45.003 1.00 25.23 783 ASN A C 1
ATOM 6321 O O . ASN A 1 783 ? 29.009 -6.308 45.477 1.00 25.23 783 ASN A O 1
ATOM 6325 N N . THR A 1 784 ? 29.424 -4.307 44.504 1.00 23.89 784 THR A N 1
ATOM 6326 C CA . THR A 1 784 ? 30.403 -3.520 45.298 1.00 23.89 784 THR A CA 1
ATOM 6327 C C . THR A 1 784 ? 31.274 -2.634 44.396 1.00 23.89 784 THR A C 1
ATOM 6329 O O . THR A 1 784 ? 31.703 -3.101 43.349 1.00 23.89 784 THR A O 1
ATOM 6332 N N . SER A 1 785 ? 31.620 -1.429 44.890 1.00 24.23 785 SER A N 1
ATOM 6333 C CA . SER A 1 785 ? 32.755 -0.553 44.486 1.00 24.23 785 SER A CA 1
ATOM 6334 C C . SER A 1 785 ? 32.864 -0.161 42.996 1.00 24.23 785 SER A C 1
ATOM 6336 O O . SER A 1 785 ? 33.174 -1.002 42.168 1.00 24.23 785 SER A O 1
ATOM 6338 N N . SER A 1 786 ? 32.729 1.110 42.597 1.00 24.41 786 SER A N 1
ATOM 6339 C CA . SER A 1 786 ? 33.525 2.247 43.096 1.00 24.41 786 SER A CA 1
ATOM 6340 C C . SER A 1 786 ? 32.870 3.632 42.906 1.00 24.41 786 SER A C 1
ATOM 6342 O O . SER A 1 786 ? 32.106 3.862 41.975 1.00 24.41 786 SER A O 1
ATOM 6344 N N . THR A 1 787 ? 33.249 4.572 43.779 1.00 22.59 787 THR A N 1
ATOM 6345 C CA . THR A 1 787 ? 33.131 6.046 43.650 1.00 22.59 787 THR A CA 1
ATOM 6346 C C . THR A 1 787 ? 33.687 6.564 42.301 1.00 22.59 787 THR A C 1
ATOM 6348 O O . THR A 1 787 ? 34.527 5.883 41.722 1.00 22.59 787 THR A O 1
ATOM 6351 N N . THR A 1 788 ? 33.293 7.717 41.733 1.00 23.97 788 THR A N 1
ATOM 6352 C CA . THR A 1 788 ? 33.202 9.069 42.344 1.00 23.97 788 THR A CA 1
ATOM 6353 C C . THR A 1 788 ? 32.225 10.027 41.624 1.00 23.97 788 THR A C 1
ATOM 6355 O O . THR A 1 788 ? 32.232 10.118 40.404 1.00 23.97 788 THR A O 1
ATOM 6358 N N . SER A 1 789 ? 31.441 10.748 42.439 1.00 24.28 789 SER A N 1
ATOM 6359 C CA . SER A 1 789 ? 31.108 12.196 42.433 1.00 24.28 789 SER A CA 1
ATOM 6360 C C . SER A 1 789 ? 31.053 13.044 41.147 1.00 24.28 789 SER A C 1
ATOM 6362 O O . SER A 1 789 ? 32.003 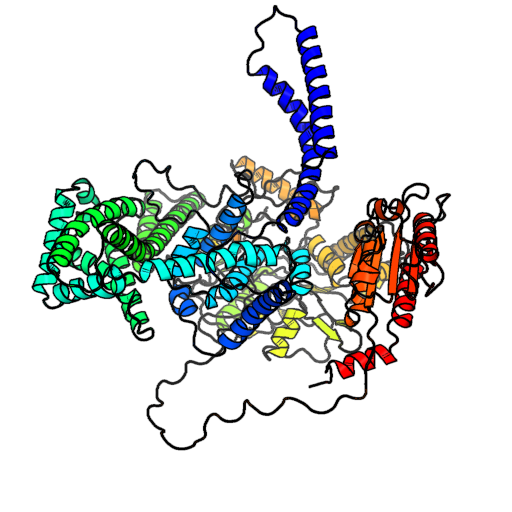13.119 40.374 1.00 24.28 789 SER A O 1
ATOM 6364 N N . LEU A 1 790 ? 29.992 13.865 41.075 1.00 25.36 790 LEU A N 1
ATOM 6365 C CA . LEU A 1 790 ? 29.970 15.136 40.343 1.00 25.36 790 LEU A CA 1
ATOM 6366 C C . LEU A 1 790 ? 31.137 16.029 40.805 1.00 25.36 790 LEU A C 1
ATOM 6368 O O . LEU A 1 790 ? 31.214 16.268 42.003 1.00 25.36 790 LEU A O 1
ATOM 6372 N N . ASP A 1 791 ? 31.990 16.505 39.885 1.00 24.56 791 ASP A N 1
ATOM 6373 C CA . ASP A 1 791 ? 32.814 17.736 40.001 1.00 24.56 791 ASP A CA 1
ATOM 6374 C C . ASP A 1 791 ? 33.720 17.917 38.754 1.00 24.56 791 ASP A C 1
ATOM 6376 O O . ASP A 1 791 ? 34.949 17.897 38.827 1.00 24.56 791 ASP A O 1
ATOM 6380 N N . THR A 1 792 ? 33.147 18.017 37.543 1.00 25.30 792 THR A N 1
ATOM 6381 C CA . THR A 1 792 ? 33.957 18.259 36.316 1.00 25.30 792 THR A CA 1
ATOM 6382 C C . THR A 1 792 ? 33.209 18.980 35.185 1.00 25.30 792 THR A C 1
ATOM 6384 O O . THR A 1 792 ? 33.474 18.758 34.008 1.00 25.30 792 THR A O 1
ATOM 6387 N N . LEU A 1 793 ? 32.261 19.863 35.522 1.00 24.41 793 LEU A N 1
ATOM 6388 C CA . LEU A 1 793 ? 31.488 20.654 34.544 1.00 24.41 793 LEU A CA 1
ATOM 6389 C C . LEU A 1 793 ? 31.610 22.174 34.758 1.00 24.41 793 LEU A C 1
ATOM 6391 O O . LEU A 1 793 ? 30.709 22.945 34.439 1.00 24.41 793 LEU A O 1
ATOM 6395 N N . SER A 1 794 ? 32.751 22.608 35.296 1.00 25.25 794 SER A N 1
ATOM 6396 C CA . SER A 1 794 ? 33.047 24.018 35.557 1.00 25.25 794 SER A CA 1
ATOM 6397 C C . SER A 1 794 ? 34.555 24.290 35.545 1.00 25.25 794 SER A C 1
ATOM 6399 O O . SER A 1 794 ? 35.141 24.464 36.610 1.00 25.25 794 SER A O 1
ATOM 6401 N N . LEU A 1 795 ? 35.179 24.290 34.356 1.00 25.14 795 LEU A N 1
ATOM 6402 C CA . LEU A 1 795 ? 36.484 24.920 34.055 1.00 25.14 795 LEU A CA 1
ATOM 6403 C C . LEU A 1 795 ? 36.832 24.763 32.556 1.00 25.14 795 LEU A C 1
ATOM 6405 O O . LEU A 1 795 ? 37.602 23.888 32.177 1.00 25.14 795 LEU A O 1
ATOM 6409 N N . ALA A 1 796 ? 36.233 25.602 31.704 1.00 24.28 796 ALA A N 1
ATOM 6410 C CA . ALA A 1 796 ? 36.652 25.825 30.310 1.00 24.28 796 ALA A CA 1
ATOM 6411 C C . ALA A 1 796 ? 36.005 27.112 29.754 1.00 24.28 796 ALA A C 1
ATOM 6413 O O . ALA A 1 796 ? 35.223 27.078 28.808 1.00 24.28 796 ALA A O 1
ATOM 6414 N N . ILE A 1 797 ? 36.283 28.254 30.390 1.00 24.16 797 ILE A N 1
ATOM 6415 C CA . ILE A 1 797 ? 35.976 29.580 29.838 1.00 24.16 797 ILE A CA 1
ATOM 6416 C C . ILE A 1 797 ? 37.285 30.372 29.817 1.00 24.16 797 ILE A C 1
ATOM 6418 O O . ILE A 1 797 ? 37.880 30.588 30.870 1.00 24.16 797 ILE A O 1
ATOM 6422 N N . ASN A 1 798 ? 37.663 30.806 28.612 1.00 26.16 798 ASN A N 1
ATOM 6423 C CA . ASN A 1 798 ? 38.782 31.683 28.248 1.00 26.16 798 ASN A CA 1
ATOM 6424 C C . ASN A 1 798 ? 40.210 31.139 28.462 1.00 26.16 798 ASN A C 1
ATOM 6426 O O . ASN A 1 798 ? 40.749 31.228 29.562 1.00 26.16 798 ASN A O 1
ATOM 6430 N N . SER A 1 799 ? 40.886 30.803 27.359 1.00 25.42 799 SER A N 1
ATOM 6431 C CA . SER A 1 799 ? 41.902 31.714 26.803 1.00 25.42 799 SER A CA 1
ATOM 6432 C C . SER A 1 799 ? 42.139 31.476 25.300 1.00 25.42 799 SER A C 1
ATOM 6434 O O . SER A 1 799 ? 41.832 30.406 24.783 1.00 25.42 799 SER A O 1
ATOM 6436 N N . ASP A 1 800 ? 42.688 32.512 24.657 1.00 25.86 800 ASP A N 1
ATOM 6437 C CA . ASP A 1 800 ? 43.457 32.508 23.401 1.00 25.86 800 ASP A CA 1
ATOM 6438 C C . ASP A 1 800 ? 42.705 32.431 22.052 1.00 25.86 800 ASP A C 1
ATOM 6440 O O . ASP A 1 800 ? 42.501 31.381 21.446 1.00 25.86 800 ASP A O 1
ATOM 6444 N N . GLU A 1 801 ? 42.383 33.629 21.547 1.00 29.36 801 GLU A N 1
ATOM 6445 C CA . GLU A 1 801 ? 42.279 33.936 20.116 1.00 29.36 801 GLU A CA 1
ATOM 6446 C C . GLU A 1 801 ? 43.690 33.920 19.487 1.00 29.36 801 GLU A C 1
ATOM 6448 O O . GLU A 1 801 ? 44.549 34.666 19.954 1.00 29.36 801 GLU A O 1
ATOM 6453 N N . ASP A 1 802 ? 43.939 33.102 18.454 1.00 31.11 802 ASP A N 1
ATOM 6454 C CA . ASP A 1 802 ? 44.317 33.572 17.100 1.00 31.11 802 ASP A CA 1
ATOM 6455 C C . ASP A 1 802 ? 44.608 32.414 16.104 1.00 31.11 802 ASP A C 1
ATOM 6457 O O . ASP A 1 802 ? 44.830 31.271 16.494 1.00 31.11 802 ASP A O 1
ATOM 6461 N N . GLU A 1 803 ? 44.617 32.752 14.805 1.00 34.22 803 GLU A N 1
ATOM 6462 C CA . GLU A 1 803 ? 45.020 31.938 13.628 1.00 34.22 803 GLU A CA 1
ATOM 6463 C C . GLU A 1 803 ? 44.133 30.740 13.195 1.00 34.22 803 GLU A C 1
ATOM 6465 O O . GLU A 1 803 ? 44.442 29.579 13.439 1.00 34.22 803 GLU A O 1
ATOM 6470 N N . PHE A 1 804 ? 43.065 31.022 12.425 1.00 34.88 804 PHE A N 1
ATOM 6471 C CA . PHE A 1 804 ? 42.969 30.754 10.961 1.00 34.88 804 PHE A CA 1
ATOM 6472 C C . PHE A 1 804 ? 41.537 31.057 10.434 1.00 34.88 804 PHE A C 1
ATOM 6474 O O . PHE A 1 804 ? 40.703 30.168 10.270 1.00 34.88 804 PHE A O 1
ATOM 6481 N N . ASP A 1 805 ? 41.230 32.331 10.145 1.00 41.56 805 ASP A N 1
ATOM 6482 C CA . ASP A 1 805 ? 39.896 32.777 9.679 1.00 41.56 805 ASP A CA 1
ATOM 6483 C C . ASP A 1 805 ? 39.659 32.494 8.175 1.00 41.56 805 ASP A C 1
ATOM 6485 O O . ASP A 1 805 ? 39.908 33.340 7.306 1.00 41.56 805 ASP A O 1
ATOM 6489 N N . ILE A 1 806 ? 39.178 31.288 7.845 1.00 58.69 806 ILE A N 1
ATOM 6490 C CA . ILE A 1 806 ? 38.784 30.917 6.474 1.00 58.69 806 ILE A CA 1
ATOM 6491 C C . ILE A 1 806 ? 37.452 31.598 6.119 1.00 58.69 806 ILE A C 1
ATOM 6493 O O . ILE A 1 806 ? 36.362 31.117 6.438 1.00 58.69 806 ILE A O 1
ATOM 6497 N N . LYS A 1 807 ? 37.524 32.720 5.395 1.00 69.06 807 LYS A N 1
ATOM 6498 C CA . LYS A 1 807 ? 36.339 33.482 4.962 1.00 69.06 807 LYS A CA 1
ATOM 6499 C C . LYS A 1 807 ? 35.557 32.784 3.847 1.00 69.06 807 LYS A C 1
ATOM 6501 O O . LYS A 1 807 ? 35.759 33.057 2.664 1.00 69.06 807 LYS A O 1
ATOM 6506 N N . ILE A 1 808 ? 34.605 31.940 4.243 1.00 80.81 808 ILE A N 1
ATOM 6507 C CA . ILE A 1 808 ? 33.653 31.280 3.339 1.00 80.81 808 ILE A CA 1
ATOM 6508 C C . ILE A 1 808 ? 32.840 32.336 2.550 1.00 80.81 808 ILE A C 1
ATOM 6510 O O . ILE A 1 808 ? 32.220 33.216 3.160 1.00 80.81 808 ILE A O 1
ATOM 6514 N N . PRO A 1 809 ? 32.791 32.268 1.204 1.00 87.44 809 PRO A N 1
ATOM 6515 C CA . PRO A 1 809 ? 31.963 33.156 0.389 1.00 87.44 809 PRO A CA 1
ATOM 6516 C C . PRO A 1 809 ? 30.471 33.058 0.738 1.00 87.44 809 PRO A C 1
ATOM 6518 O O . PRO A 1 809 ? 29.927 31.965 0.858 1.00 87.44 809 PRO A O 1
ATOM 6521 N N . ARG A 1 810 ? 29.777 34.201 0.830 1.00 90.00 810 ARG A N 1
ATOM 6522 C CA . ARG A 1 810 ? 28.316 34.253 1.004 1.00 90.00 810 ARG A CA 1
ATOM 6523 C C . ARG A 1 810 ? 27.677 34.521 -0.353 1.00 90.00 810 ARG A C 1
ATOM 6525 O O . ARG A 1 810 ? 27.915 35.579 -0.937 1.00 90.00 810 ARG A O 1
ATOM 6532 N N . VAL A 1 811 ? 26.904 33.560 -0.853 1.00 94.88 811 VAL A N 1
ATOM 6533 C CA . VAL A 1 811 ? 26.443 33.523 -2.250 1.00 94.88 811 VAL A CA 1
ATOM 6534 C C . VAL A 1 811 ? 24.923 33.697 -2.342 1.00 94.88 811 VAL A C 1
ATOM 6536 O O . VAL A 1 811 ? 24.163 33.046 -1.626 1.00 94.88 811 VAL A O 1
ATOM 6539 N N . LEU A 1 812 ? 24.481 34.555 -3.259 1.00 96.06 812 LEU A N 1
ATOM 6540 C CA . LEU A 1 812 ? 23.103 34.655 -3.738 1.00 96.06 812 LEU A CA 1
ATOM 6541 C C . LEU A 1 812 ? 23.050 34.158 -5.186 1.00 96.06 812 LEU A C 1
ATOM 6543 O O . LEU A 1 812 ? 23.884 34.553 -5.996 1.00 96.06 812 LEU A O 1
ATOM 6547 N N . ILE A 1 813 ? 22.061 33.334 -5.514 1.00 97.06 813 ILE A N 1
ATOM 6548 C CA . ILE A 1 813 ? 21.778 32.835 -6.859 1.00 97.06 813 ILE A CA 1
ATOM 6549 C C . ILE A 1 813 ? 20.337 33.220 -7.195 1.00 97.06 813 ILE A C 1
ATOM 6551 O O . ILE A 1 813 ? 19.392 32.646 -6.659 1.00 97.06 813 ILE A O 1
ATOM 6555 N N . ALA A 1 814 ? 20.169 34.213 -8.062 1.00 96.38 814 ALA A N 1
ATOM 6556 C CA . ALA A 1 814 ? 18.861 34.657 -8.527 1.00 96.38 814 ALA A CA 1
ATOM 6557 C C . ALA A 1 814 ? 18.558 34.087 -9.921 1.00 96.38 814 ALA A C 1
ATOM 6559 O O . ALA A 1 814 ? 19.466 33.932 -10.741 1.00 96.38 814 ALA A O 1
ATOM 6560 N N . TYR A 1 815 ? 17.291 33.816 -10.230 1.00 97.00 815 TYR A N 1
ATOM 6561 C CA . TYR A 1 815 ? 16.896 33.399 -11.579 1.00 97.00 815 TYR A CA 1
ATOM 6562 C C . TYR A 1 815 ? 15.674 34.133 -12.132 1.00 97.00 815 TYR A C 1
ATOM 6564 O O . TYR A 1 815 ? 14.765 34.525 -11.403 1.00 97.00 815 TYR A O 1
ATOM 6572 N N . GLY A 1 816 ? 15.658 34.293 -13.454 1.00 95.56 816 GLY A N 1
ATOM 6573 C CA . GLY A 1 816 ? 14.480 34.652 -14.237 1.00 95.56 816 GLY A CA 1
ATOM 6574 C C . GLY A 1 816 ? 14.224 33.551 -15.259 1.00 95.56 816 GLY A C 1
ATOM 6575 O O . GLY A 1 816 ? 15.098 33.272 -16.075 1.00 95.56 816 GLY A O 1
ATOM 6576 N N . SER A 1 817 ? 13.065 32.899 -15.221 1.00 91.62 817 SER A N 1
ATOM 6577 C CA . SER A 1 817 ? 12.736 31.771 -16.101 1.00 91.62 817 SER A CA 1
ATOM 6578 C C . SER A 1 817 ? 11.228 31.632 -16.287 1.00 91.62 817 SER A C 1
ATOM 6580 O O . SER A 1 817 ? 10.510 31.560 -15.297 1.00 91.62 817 SER A O 1
ATOM 6582 N N . GLU A 1 818 ? 10.760 31.530 -17.534 1.00 84.69 818 GLU A N 1
ATOM 6583 C CA . GLU A 1 818 ? 9.338 31.284 -17.844 1.00 84.69 818 GLU A CA 1
ATOM 6584 C C . GLU A 1 818 ? 9.027 29.781 -17.976 1.00 84.69 818 GLU A C 1
ATOM 6586 O O . GLU A 1 818 ? 7.952 29.318 -17.616 1.00 84.69 818 GLU A O 1
ATOM 6591 N N . THR A 1 819 ? 9.992 29.007 -18.483 1.00 77.94 819 THR A N 1
ATOM 6592 C CA . THR A 1 819 ? 9.866 27.576 -18.826 1.00 77.94 819 THR A CA 1
ATOM 6593 C C . THR A 1 819 ? 10.733 26.661 -17.949 1.00 77.94 819 THR A C 1
ATOM 6595 O O . THR A 1 819 ? 10.930 25.494 -18.269 1.00 77.94 819 THR A O 1
ATOM 6598 N N . GLY A 1 820 ? 11.292 27.186 -16.852 1.00 79.25 820 GLY A N 1
ATOM 6599 C CA . GLY A 1 820 ? 12.107 26.419 -15.894 1.00 79.25 820 GLY A CA 1
ATOM 6600 C C . GLY A 1 820 ? 13.591 26.190 -16.250 1.00 79.25 820 GLY A C 1
ATOM 6601 O O . GLY A 1 820 ? 14.358 25.817 -15.367 1.00 79.25 820 GLY A O 1
ATOM 6602 N N . THR A 1 821 ? 14.060 26.472 -17.475 1.00 82.69 821 THR A N 1
ATOM 6603 C CA . THR A 1 821 ? 15.466 26.214 -17.879 1.00 82.69 821 THR A CA 1
ATOM 6604 C C . THR A 1 821 ? 16.506 26.916 -16.990 1.00 82.69 821 THR A C 1
ATOM 6606 O O . THR A 1 821 ? 17.439 26.276 -16.500 1.00 82.69 821 THR A O 1
ATOM 6609 N N . ALA A 1 822 ? 16.353 28.223 -16.742 1.00 88.06 822 ALA A N 1
ATOM 6610 C CA . ALA A 1 822 ? 17.307 28.985 -15.928 1.00 88.06 822 ALA A CA 1
ATOM 6611 C C . ALA A 1 822 ? 17.162 28.704 -14.419 1.00 88.06 822 ALA A C 1
ATOM 6613 O O . ALA A 1 822 ? 18.146 28.748 -13.685 1.00 88.06 822 ALA A O 1
ATOM 6614 N N . GLU A 1 823 ? 15.955 28.347 -13.975 1.00 90.56 823 GLU A N 1
ATOM 6615 C CA . GLU A 1 823 ? 15.640 27.901 -12.611 1.00 90.56 823 GLU A CA 1
ATOM 6616 C C . GLU A 1 823 ? 16.320 26.560 -12.288 1.00 90.56 823 GLU A C 1
ATOM 6618 O O . GLU A 1 823 ? 17.031 26.442 -11.289 1.00 90.56 823 GLU A O 1
ATOM 6623 N N . SER A 1 824 ? 16.220 25.579 -13.190 1.00 76.81 824 SER A N 1
ATOM 6624 C CA . SER A 1 824 ? 16.913 24.289 -13.079 1.00 76.81 824 SER A CA 1
ATOM 6625 C C . SER A 1 824 ? 18.439 24.456 -13.053 1.00 76.81 824 SER A C 1
ATOM 6627 O O . SER A 1 824 ? 19.126 23.860 -12.217 1.00 76.81 824 SER A O 1
ATOM 6629 N N . ALA A 1 825 ? 18.988 25.327 -13.909 1.00 84.19 825 ALA A N 1
ATOM 6630 C CA . ALA A 1 825 ? 20.414 25.650 -13.907 1.00 84.19 825 ALA A CA 1
ATOM 6631 C C . ALA A 1 825 ? 20.860 26.351 -12.604 1.00 84.19 825 ALA A C 1
ATOM 6633 O O . ALA A 1 825 ? 21.911 26.009 -12.058 1.00 84.19 825 ALA A O 1
ATOM 6634 N N . ALA A 1 826 ? 20.048 27.259 -12.051 1.00 89.75 826 ALA A N 1
ATOM 6635 C CA . ALA A 1 826 ? 20.310 27.900 -10.761 1.00 89.75 826 ALA A CA 1
ATOM 6636 C C . ALA A 1 826 ? 20.279 26.889 -9.598 1.00 89.75 826 ALA A C 1
ATOM 6638 O O . ALA A 1 826 ? 21.153 26.920 -8.731 1.00 89.75 826 ALA A O 1
ATOM 6639 N N . GLY A 1 827 ? 19.338 25.939 -9.612 1.00 81.25 827 GLY A N 1
ATOM 6640 C CA . GLY A 1 827 ? 19.272 24.837 -8.646 1.00 81.25 827 GLY A CA 1
ATOM 6641 C C . GLY A 1 827 ? 20.454 23.862 -8.743 1.00 81.25 827 GLY A C 1
ATOM 6642 O O . GLY A 1 827 ? 20.934 23.365 -7.723 1.00 81.25 827 GLY A O 1
ATOM 6643 N N . ARG A 1 828 ? 20.987 23.611 -9.949 1.00 85.81 828 ARG A N 1
ATOM 6644 C CA . ARG A 1 828 ? 22.257 22.875 -10.132 1.00 85.81 828 ARG A CA 1
ATOM 6645 C C . ARG A 1 828 ? 23.433 23.631 -9.504 1.00 85.81 828 ARG A C 1
ATOM 6647 O O . ARG A 1 828 ? 24.186 23.024 -8.748 1.00 85.81 828 ARG A O 1
ATOM 6654 N N . LEU A 1 829 ? 23.542 24.941 -9.744 1.00 89.25 829 LEU A N 1
ATOM 6655 C CA . LEU A 1 829 ? 24.609 25.781 -9.179 1.00 89.25 829 LEU A CA 1
ATOM 6656 C C . LEU A 1 829 ? 24.546 25.873 -7.646 1.00 89.25 829 LEU A C 1
ATOM 6658 O O . LEU A 1 829 ? 25.572 25.829 -6.971 1.00 89.25 829 LEU A O 1
ATOM 6662 N N . GLY A 1 830 ? 23.333 25.967 -7.092 1.00 85.19 830 GLY A N 1
ATOM 6663 C CA . GLY A 1 830 ? 23.099 25.970 -5.648 1.00 85.19 830 GLY A CA 1
ATOM 6664 C C . GLY A 1 830 ? 23.563 24.679 -4.977 1.00 85.19 830 GLY A C 1
ATOM 6665 O O . GLY A 1 830 ? 24.204 24.734 -3.928 1.00 85.19 830 GLY A O 1
ATOM 6666 N N . ARG A 1 831 ? 23.323 23.523 -5.613 1.00 82.44 831 ARG A N 1
ATOM 6667 C CA . ARG A 1 831 ? 23.842 22.228 -5.146 1.00 82.44 831 ARG A CA 1
ATOM 6668 C C . ARG A 1 831 ? 25.369 22.159 -5.219 1.00 82.44 831 ARG A C 1
ATOM 6670 O O . ARG A 1 831 ? 25.987 21.779 -4.230 1.00 82.44 831 ARG A O 1
ATOM 6677 N N . SER A 1 832 ? 25.990 22.591 -6.320 1.00 81.69 832 SER A N 1
ATOM 6678 C CA . SER A 1 832 ? 27.459 22.576 -6.452 1.00 81.69 832 SER A CA 1
ATOM 6679 C C . SER A 1 832 ? 28.188 23.576 -5.546 1.00 81.69 832 SER A C 1
ATOM 6681 O O . SER A 1 832 ? 29.396 23.469 -5.386 1.00 81.69 832 SER A O 1
ATOM 6683 N N . LEU A 1 833 ? 27.483 24.550 -4.962 1.00 86.00 833 LEU A N 1
ATOM 6684 C CA . LEU A 1 833 ? 28.033 25.524 -4.012 1.00 86.00 833 LEU A CA 1
ATOM 6685 C C . LEU A 1 833 ? 27.510 25.320 -2.578 1.00 86.00 833 LEU A C 1
ATOM 6687 O O . LEU A 1 833 ? 27.623 26.235 -1.765 1.00 86.00 833 LEU A O 1
ATOM 6691 N N . ARG A 1 834 ? 26.948 24.148 -2.231 1.00 82.94 834 ARG A N 1
ATOM 6692 C CA . ARG A 1 834 ? 26.274 23.887 -0.935 1.00 82.94 834 ARG A CA 1
ATOM 6693 C C . ARG A 1 834 ? 27.112 24.273 0.295 1.00 82.94 834 ARG A C 1
ATOM 6695 O O . ARG A 1 834 ? 26.551 24.781 1.265 1.00 82.94 834 ARG A O 1
ATOM 6702 N N . ILE A 1 835 ? 28.437 24.108 0.231 1.00 74.56 835 ILE A N 1
ATOM 6703 C CA . ILE A 1 835 ? 29.403 24.500 1.277 1.00 74.56 835 ILE A CA 1
ATOM 6704 C C . ILE A 1 835 ? 29.311 26.006 1.605 1.00 74.56 835 ILE A C 1
ATOM 6706 O O . ILE A 1 835 ? 29.341 26.395 2.772 1.00 74.56 835 ILE A O 1
ATOM 6710 N N . CYS A 1 836 ? 29.075 26.859 0.604 1.00 80.56 836 CYS A N 1
ATOM 6711 C CA . CYS A 1 836 ? 28.872 28.305 0.757 1.00 80.56 836 CYS A CA 1
ATOM 6712 C C . CYS A 1 836 ? 27.474 28.697 1.286 1.00 80.56 836 CYS A C 1
ATOM 6714 O O . CYS A 1 836 ? 27.183 29.887 1.421 1.00 80.56 836 CYS A O 1
ATOM 6716 N N . ARG A 1 837 ? 26.591 27.719 1.551 1.00 80.69 837 ARG A N 1
ATOM 6717 C CA . ARG A 1 837 ? 25.181 27.894 1.963 1.00 80.69 837 ARG A CA 1
ATOM 6718 C C . ARG A 1 837 ? 24.429 28.940 1.107 1.00 80.69 837 ARG A C 1
ATOM 6720 O O . ARG A 1 837 ? 23.940 29.936 1.650 1.00 80.69 837 ARG A O 1
ATOM 6727 N N . PRO A 1 838 ? 24.366 28.751 -0.226 1.00 87.31 838 PRO A N 1
ATOM 6728 C CA . PRO A 1 838 ? 23.840 29.742 -1.154 1.00 87.31 838 PRO A CA 1
ATOM 6729 C C . PRO A 1 838 ? 22.338 29.953 -0.965 1.00 87.31 838 PRO A C 1
ATOM 6731 O O . PRO A 1 838 ? 21.579 29.014 -0.729 1.00 87.31 838 PRO A O 1
ATOM 6734 N N . ILE A 1 839 ? 21.895 31.196 -1.131 1.00 89.31 839 ILE A N 1
ATOM 6735 C CA . ILE A 1 839 ? 20.471 31.530 -1.228 1.00 89.31 839 ILE A CA 1
ATOM 6736 C C . ILE A 1 839 ? 20.073 31.384 -2.693 1.00 89.31 839 ILE A C 1
ATOM 6738 O O . ILE A 1 839 ? 20.639 32.083 -3.525 1.00 89.31 839 ILE A O 1
ATOM 6742 N N . VAL A 1 840 ? 19.107 30.519 -3.008 1.00 91.44 840 VAL A N 1
ATOM 6743 C CA . VAL A 1 840 ? 18.562 30.371 -4.369 1.00 91.44 840 VAL A CA 1
ATOM 6744 C C . VAL A 1 840 ? 17.117 30.873 -4.384 1.00 91.44 840 VAL A C 1
ATOM 6746 O O . VAL A 1 840 ? 16.312 30.419 -3.572 1.00 91.44 840 VAL A O 1
ATOM 6749 N N . CYS A 1 841 ? 16.790 31.827 -5.257 1.00 90.69 841 CYS A N 1
ATOM 6750 C CA . CYS A 1 841 ? 15.453 32.436 -5.346 1.00 90.69 841 CYS A CA 1
ATOM 6751 C C . CYS A 1 841 ? 15.186 33.055 -6.728 1.00 90.69 841 CYS A C 1
ATOM 6753 O O . CYS A 1 841 ? 16.103 33.195 -7.539 1.00 90.69 841 CYS A O 1
ATOM 6755 N N . SER A 1 842 ? 13.949 33.475 -7.000 1.00 95.12 842 SER A N 1
ATOM 6756 C CA . SER A 1 842 ? 13.663 34.240 -8.217 1.00 95.12 842 SER A CA 1
ATOM 6757 C C . SER A 1 842 ? 14.247 35.654 -8.136 1.00 95.12 842 SER A C 1
ATOM 6759 O O . SER A 1 842 ? 14.563 36.158 -7.055 1.00 95.12 842 SER A O 1
ATOM 6761 N N . LEU A 1 843 ? 14.382 36.326 -9.279 1.00 93.00 843 LEU A N 1
ATOM 6762 C CA . LEU A 1 843 ? 14.821 37.720 -9.334 1.00 93.00 843 LEU A CA 1
ATOM 6763 C C . LEU A 1 843 ? 13.833 38.665 -8.638 1.00 93.00 843 LEU A C 1
ATOM 6765 O O . LEU A 1 843 ? 14.271 39.597 -7.964 1.00 93.00 843 LEU A O 1
ATOM 6769 N N . ASN A 1 844 ? 12.523 38.417 -8.740 1.00 93.06 844 ASN A N 1
ATOM 6770 C CA . ASN A 1 844 ? 11.509 39.224 -8.054 1.00 93.06 844 ASN A CA 1
ATOM 6771 C C . ASN A 1 844 ? 11.626 39.146 -6.520 1.00 93.06 844 ASN A C 1
ATOM 6773 O O . ASN A 1 844 ? 11.439 40.166 -5.858 1.00 93.06 844 ASN A O 1
ATOM 6777 N N . ASP A 1 845 ? 12.016 37.996 -5.954 1.00 88.94 845 ASP A N 1
ATOM 6778 C CA . ASP A 1 845 ? 12.238 37.843 -4.500 1.00 88.94 845 ASP A CA 1
ATOM 6779 C C . ASP A 1 845 ? 13.365 38.750 -3.968 1.00 88.94 845 ASP A C 1
ATOM 6781 O O . ASP A 1 845 ? 13.451 39.016 -2.768 1.00 88.94 845 ASP A O 1
ATOM 6785 N N . VAL A 1 846 ? 14.235 39.233 -4.862 1.00 88.50 846 VAL A N 1
ATOM 6786 C CA . VAL A 1 846 ? 15.373 40.117 -4.571 1.00 88.50 846 VAL A CA 1
ATOM 6787 C C . VAL A 1 846 ? 15.348 41.387 -5.429 1.00 88.50 846 VAL A C 1
ATOM 6789 O O . VAL A 1 846 ? 16.395 41.961 -5.727 1.00 88.50 846 VAL A O 1
ATOM 6792 N N . ALA A 1 847 ? 14.152 41.863 -5.798 1.00 88.19 847 ALA A N 1
ATOM 6793 C CA . ALA A 1 847 ? 13.956 42.979 -6.730 1.00 88.19 847 ALA A CA 1
ATOM 6794 C C . ALA A 1 847 ? 14.750 44.257 -6.383 1.00 88.19 847 ALA A C 1
ATOM 6796 O O . ALA A 1 847 ? 15.250 44.931 -7.280 1.00 88.19 847 ALA A O 1
ATOM 6797 N N . GLY A 1 848 ? 14.893 44.580 -5.090 1.00 85.69 848 GLY A N 1
ATOM 6798 C CA . GLY A 1 848 ? 15.676 45.726 -4.602 1.00 85.69 848 GLY A CA 1
ATOM 6799 C C . GLY A 1 848 ? 17.116 45.409 -4.168 1.00 85.69 848 GLY A C 1
ATOM 6800 O O . GLY A 1 848 ? 17.824 46.317 -3.739 1.00 85.69 848 GLY A O 1
ATOM 6801 N N . MET A 1 849 ? 17.545 44.142 -4.236 1.00 88.62 849 MET A N 1
ATOM 6802 C CA . MET A 1 849 ? 18.854 43.630 -3.781 1.00 88.62 849 MET A CA 1
ATOM 6803 C C . MET A 1 849 ? 19.244 43.972 -2.325 1.00 88.62 849 MET A C 1
ATOM 6805 O O . MET A 1 849 ? 20.401 43.841 -1.929 1.00 88.62 849 MET A O 1
ATOM 6809 N N . ASP A 1 850 ? 18.282 44.327 -1.474 1.00 80.94 850 ASP A N 1
ATOM 6810 C CA . ASP A 1 850 ? 18.472 44.637 -0.049 1.00 80.94 850 ASP A CA 1
ATOM 6811 C C . ASP A 1 850 ? 18.978 43.436 0.772 1.00 80.94 850 ASP A C 1
ATOM 6813 O O . ASP A 1 850 ? 19.646 43.603 1.796 1.00 80.94 850 ASP A O 1
ATOM 6817 N N . VAL A 1 851 ? 18.719 42.212 0.301 1.00 82.19 851 VAL A N 1
ATOM 6818 C CA . VAL A 1 851 ? 19.300 40.981 0.855 1.00 82.19 851 VAL A CA 1
ATOM 6819 C C . VAL A 1 851 ? 20.835 41.009 0.857 1.00 82.19 851 VAL A C 1
ATOM 6821 O O . VAL A 1 851 ? 21.443 40.412 1.747 1.00 82.19 851 VAL A O 1
ATOM 6824 N N . VAL A 1 852 ? 21.465 41.720 -0.090 1.00 83.38 852 VAL A N 1
ATOM 6825 C CA . VAL A 1 852 ? 22.928 41.772 -0.229 1.00 83.38 852 VAL A CA 1
ATOM 6826 C C . VAL A 1 852 ? 23.560 42.433 0.988 1.00 83.38 852 VAL A C 1
ATOM 6828 O O . VAL A 1 852 ? 24.478 41.867 1.579 1.00 83.38 852 VAL A O 1
ATOM 6831 N N . THR A 1 853 ? 23.026 43.573 1.431 1.00 80.69 853 THR A N 1
ATOM 6832 C CA . THR A 1 853 ? 23.512 44.259 2.635 1.00 80.69 853 THR A CA 1
ATOM 6833 C C . THR A 1 853 ? 23.044 43.553 3.905 1.00 80.69 853 THR A C 1
ATOM 6835 O O . THR A 1 853 ? 23.869 43.253 4.767 1.00 80.69 853 THR A O 1
ATOM 6838 N N . LYS A 1 854 ? 21.757 43.185 4.000 1.00 78.56 854 LYS A N 1
ATOM 6839 C CA . LYS A 1 854 ? 21.175 42.504 5.177 1.00 78.56 854 LYS A CA 1
ATOM 6840 C C . LYS A 1 854 ? 21.862 41.182 5.531 1.00 78.56 854 LYS A C 1
ATOM 6842 O O . LYS A 1 854 ? 21.897 40.813 6.700 1.00 78.56 854 LYS A O 1
ATOM 6847 N N . LYS A 1 855 ? 22.380 40.450 4.539 1.00 77.25 855 LYS A N 1
ATOM 6848 C CA . LYS A 1 855 ? 23.063 39.159 4.731 1.00 77.25 855 LYS A CA 1
ATOM 6849 C C . LYS A 1 855 ? 24.551 39.190 4.366 1.00 77.25 855 LYS A C 1
ATOM 6851 O O . LYS A 1 855 ? 25.154 38.124 4.278 1.00 77.25 855 LYS A O 1
ATOM 6856 N N . ALA A 1 856 ? 25.141 40.376 4.183 1.00 85.19 856 ALA A N 1
ATOM 6857 C CA . ALA A 1 856 ? 26.546 40.572 3.800 1.00 85.19 856 ALA A CA 1
ATOM 6858 C C . ALA A 1 856 ? 27.003 39.634 2.659 1.00 85.19 856 ALA A C 1
ATOM 6860 O O . ALA A 1 856 ? 28.019 38.945 2.763 1.00 85.19 856 ALA A O 1
ATOM 6861 N N . ILE A 1 857 ? 26.201 39.557 1.593 1.00 90.94 857 ILE A N 1
ATOM 6862 C CA . ILE A 1 857 ? 26.457 38.708 0.424 1.00 90.94 857 ILE A CA 1
ATOM 6863 C C . ILE A 1 857 ? 27.685 39.235 -0.323 1.00 90.94 857 ILE A C 1
ATOM 6865 O O . ILE A 1 857 ? 27.758 40.415 -0.668 1.00 90.94 857 ILE A O 1
ATOM 6869 N N . THR A 1 858 ? 28.640 38.349 -0.605 1.00 92.12 858 THR A N 1
ATOM 6870 C CA . THR A 1 858 ? 29.878 38.697 -1.315 1.00 92.12 858 THR A CA 1
ATOM 6871 C C . THR A 1 858 ? 29.814 38.374 -2.807 1.00 92.12 858 THR A C 1
ATOM 6873 O O . THR A 1 858 ? 30.523 39.012 -3.585 1.00 92.12 858 THR A O 1
ATOM 6876 N N . HIS A 1 859 ? 28.950 37.438 -3.220 1.00 95.44 859 HIS A N 1
ATOM 6877 C CA . HIS A 1 859 ? 28.784 37.022 -4.617 1.00 95.44 859 HIS A CA 1
ATOM 6878 C C . HIS A 1 859 ? 27.299 36.920 -5.006 1.00 95.44 859 HIS A C 1
ATOM 6880 O O . HIS A 1 859 ? 26.515 36.299 -4.290 1.00 95.44 859 HIS A O 1
ATOM 6886 N N . VAL A 1 860 ? 26.921 37.495 -6.150 1.00 96.25 860 VAL A N 1
ATOM 6887 C CA . VAL A 1 860 ? 25.569 37.445 -6.738 1.00 96.25 860 VAL A CA 1
ATOM 6888 C C . VAL A 1 860 ? 25.655 36.800 -8.119 1.00 96.25 860 VAL A C 1
ATOM 6890 O O . VAL A 1 860 ? 26.307 37.321 -9.019 1.00 96.25 860 VAL A O 1
ATOM 6893 N N . LEU A 1 861 ? 24.998 35.664 -8.304 1.00 97.44 861 LEU A N 1
ATOM 6894 C CA . LEU A 1 861 ? 24.987 34.899 -9.549 1.00 97.44 861 LEU A CA 1
ATOM 6895 C C . LEU A 1 861 ? 23.579 34.975 -10.125 1.00 97.44 861 LEU A C 1
ATOM 6897 O O . LEU A 1 861 ? 22.618 34.772 -9.386 1.00 97.44 861 LEU A O 1
ATOM 6901 N N . VAL A 1 862 ? 23.428 35.291 -11.411 1.00 97.31 862 VAL A N 1
ATOM 6902 C CA . VAL A 1 862 ? 22.099 35.449 -12.013 1.00 97.31 862 VAL A CA 1
ATOM 6903 C C . VAL A 1 862 ? 21.961 34.679 -13.313 1.00 97.31 862 VAL A C 1
ATOM 6905 O O . VAL A 1 862 ? 22.729 34.886 -14.248 1.00 97.31 862 VAL A O 1
ATOM 6908 N N . LEU A 1 863 ? 20.942 33.826 -13.391 1.00 97.38 863 LEU A N 1
ATOM 6909 C CA . LEU A 1 863 ? 20.599 33.070 -14.592 1.00 97.38 863 LEU A CA 1
ATOM 6910 C C . LEU A 1 863 ? 19.246 33.569 -15.106 1.00 97.38 863 LEU A C 1
ATOM 6912 O O . LEU A 1 863 ? 18.217 33.341 -14.476 1.00 97.38 863 LEU A O 1
ATOM 6916 N N . CYS A 1 864 ? 19.237 34.302 -16.218 1.00 96.19 864 CYS A N 1
ATOM 6917 C CA . CYS A 1 864 ? 18.040 34.987 -16.708 1.00 96.19 864 CYS A CA 1
ATOM 6918 C C . CYS A 1 864 ? 17.738 34.610 -18.161 1.00 96.19 864 CYS A C 1
ATOM 6920 O O . CYS A 1 864 ? 18.461 34.996 -19.083 1.00 96.19 864 CYS A O 1
ATOM 6922 N N . SER A 1 865 ? 16.653 33.864 -18.360 1.00 92.12 865 SER A N 1
ATOM 6923 C CA . SER A 1 865 ? 16.043 33.628 -19.668 1.00 92.12 865 SER A CA 1
ATOM 6924 C C . SER A 1 865 ? 15.478 34.916 -20.255 1.00 92.12 865 SER A C 1
ATOM 6926 O O . SER A 1 865 ? 15.186 35.865 -19.537 1.00 92.12 865 SER A O 1
ATOM 6928 N N . THR A 1 866 ? 15.290 34.942 -21.569 1.00 89.06 866 THR A N 1
ATOM 6929 C CA . THR A 1 866 ? 14.631 36.039 -22.286 1.00 89.06 866 THR A CA 1
ATOM 6930 C C . THR A 1 866 ? 13.319 35.532 -22.867 1.00 89.06 866 THR A C 1
ATOM 6932 O O . THR A 1 866 ? 13.301 34.481 -23.502 1.00 89.06 866 THR A O 1
ATOM 6935 N N . PHE A 1 867 ? 12.231 36.263 -22.646 1.00 79.75 867 PHE A N 1
ATOM 6936 C CA . PHE A 1 867 ? 10.895 35.914 -23.119 1.00 79.75 867 PHE A CA 1
ATOM 6937 C C . PHE A 1 867 ? 10.483 36.766 -24.329 1.00 79.75 867 PHE A C 1
ATOM 6939 O O . PHE A 1 867 ? 10.927 37.906 -24.496 1.00 79.75 867 PHE A O 1
ATOM 6946 N N . GLY A 1 868 ? 9.629 36.207 -25.191 1.00 76.94 868 GLY A N 1
ATOM 6947 C CA . GLY A 1 868 ? 9.079 36.901 -26.356 1.00 76.94 868 GLY A CA 1
ATOM 6948 C C . GLY A 1 868 ? 10.149 37.562 -27.235 1.00 76.94 868 GLY A C 1
ATOM 6949 O O . GLY A 1 868 ? 11.085 36.915 -27.695 1.00 76.94 868 GLY A O 1
ATOM 6950 N N . SER A 1 869 ? 10.003 38.870 -27.464 1.00 73.69 869 SER A N 1
ATOM 6951 C CA . SER A 1 869 ? 10.921 39.679 -28.285 1.00 73.69 869 SER A CA 1
ATOM 6952 C C . SER A 1 869 ? 11.943 40.462 -27.448 1.00 73.69 869 SER A C 1
ATOM 6954 O O . SER A 1 869 ? 12.230 41.612 -27.757 1.00 73.69 869 SER A O 1
ATOM 6956 N N . GLY A 1 870 ? 12.475 39.876 -26.369 1.00 78.62 870 GLY A N 1
ATOM 6957 C CA . GLY A 1 870 ? 13.509 40.516 -25.541 1.00 78.62 870 GLY A CA 1
ATOM 6958 C C . GLY A 1 870 ? 13.093 40.884 -24.114 1.00 78.62 870 GLY A C 1
ATOM 6959 O O . GLY A 1 870 ? 13.856 41.542 -23.402 1.00 78.62 870 GLY A O 1
ATOM 6960 N N . GLU A 1 871 ? 11.893 40.493 -23.697 1.00 87.50 871 GLU A N 1
ATOM 6961 C CA . GLU A 1 871 ? 11.326 40.801 -22.386 1.00 87.50 871 GLU A CA 1
ATOM 6962 C C . GLU A 1 871 ? 11.938 39.921 -21.287 1.00 87.50 871 GLU A C 1
ATOM 6964 O O . GLU A 1 871 ? 12.502 38.855 -21.548 1.00 87.50 871 GLU A O 1
ATOM 6969 N N . ALA A 1 872 ? 11.844 40.373 -20.037 1.00 89.25 872 ALA A N 1
ATOM 6970 C CA . ALA A 1 872 ? 12.217 39.552 -18.891 1.00 89.25 872 ALA A CA 1
ATOM 6971 C C . ALA A 1 872 ? 11.062 38.605 -18.512 1.00 89.25 872 ALA A C 1
ATOM 6973 O O . ALA A 1 872 ? 9.907 39.026 -18.597 1.00 89.25 872 ALA A O 1
ATOM 6974 N N . PRO A 1 873 ? 11.355 37.374 -18.055 1.00 90.50 873 PRO A N 1
ATOM 6975 C CA . PRO A 1 873 ? 10.355 36.445 -17.544 1.00 90.50 873 PRO A CA 1
ATOM 6976 C C . PRO A 1 873 ? 9.514 37.033 -16.409 1.00 90.50 873 PRO A C 1
ATOM 6978 O O . PRO A 1 873 ? 9.963 37.927 -15.685 1.00 90.50 873 PRO A O 1
ATOM 6981 N N . SER A 1 874 ? 8.315 36.495 -16.208 1.00 90.75 874 SER A N 1
ATOM 6982 C CA . SER A 1 874 ? 7.336 36.933 -15.206 1.00 90.75 874 SER A CA 1
ATOM 6983 C C . SER A 1 874 ? 7.912 36.989 -13.781 1.00 90.75 874 SER A C 1
ATOM 6985 O O . SER A 1 874 ? 7.684 37.955 -13.052 1.00 90.75 874 SER A O 1
ATOM 6987 N N . ASN A 1 875 ? 8.766 36.032 -13.408 1.00 91.62 875 ASN A N 1
ATOM 6988 C CA . ASN A 1 875 ? 9.499 35.993 -12.131 1.00 91.62 875 ASN A CA 1
ATOM 6989 C C . ASN A 1 875 ? 10.756 36.900 -12.061 1.00 91.62 875 ASN A C 1
ATOM 6991 O O . ASN A 1 875 ? 11.500 36.853 -11.079 1.00 91.62 875 ASN A O 1
ATOM 6995 N N . ALA A 1 876 ? 10.969 37.754 -13.066 1.00 91.69 876 ALA A N 1
ATOM 6996 C CA . ALA A 1 876 ? 11.997 38.796 -13.107 1.00 91.69 876 ALA A CA 1
ATOM 6997 C C . ALA A 1 876 ? 11.452 40.206 -13.441 1.00 91.69 876 ALA A C 1
ATOM 6999 O O . ALA A 1 876 ? 12.216 41.177 -13.423 1.00 91.69 876 ALA A O 1
ATOM 7000 N N . THR A 1 877 ? 10.153 40.371 -13.737 1.00 90.94 877 THR A N 1
ATOM 7001 C CA . THR A 1 877 ? 9.589 41.675 -14.143 1.00 90.94 877 THR A CA 1
ATOM 7002 C C . THR A 1 877 ? 9.700 42.759 -13.083 1.00 90.94 877 THR A C 1
ATOM 7004 O O . THR A 1 877 ? 9.822 43.935 -13.426 1.00 90.94 877 THR A O 1
ATOM 7007 N N . ASP A 1 878 ? 9.631 42.402 -11.807 1.00 90.94 878 ASP A N 1
ATOM 7008 C CA . ASP A 1 878 ? 9.614 43.377 -10.721 1.00 90.94 878 ASP A CA 1
ATOM 7009 C C . ASP A 1 878 ? 11.040 43.773 -10.346 1.00 90.94 878 ASP A C 1
ATOM 7011 O O . ASP A 1 878 ? 11.302 44.961 -10.194 1.00 90.94 878 ASP A O 1
ATOM 7015 N N . PHE A 1 879 ? 12.004 42.846 -10.412 1.00 93.12 879 PHE A N 1
ATOM 7016 C CA . PHE A 1 879 ? 13.429 43.206 -10.441 1.00 93.12 879 PHE A CA 1
ATOM 7017 C C . PHE A 1 879 ? 13.750 44.199 -11.565 1.00 93.12 879 PHE A C 1
ATOM 7019 O O . PHE A 1 879 ? 14.507 45.149 -11.370 1.00 93.12 879 PHE A O 1
ATOM 7026 N N . MET A 1 880 ? 13.154 44.033 -12.748 1.00 90.75 880 MET A N 1
ATOM 7027 C CA . MET A 1 880 ? 13.370 44.958 -13.863 1.00 90.75 880 MET A CA 1
ATOM 7028 C C . MET A 1 880 ? 12.787 46.356 -13.598 1.00 90.75 880 MET A C 1
ATOM 7030 O O . MET A 1 880 ? 13.425 47.343 -13.971 1.00 90.75 880 MET A O 1
ATOM 7034 N N . LYS A 1 881 ? 11.652 46.461 -12.894 1.00 90.88 881 LYS A N 1
ATOM 7035 C CA . LYS A 1 881 ? 10.984 47.734 -12.545 1.00 90.88 881 LYS A CA 1
ATOM 7036 C C . LYS A 1 881 ? 11.548 48.427 -11.297 1.00 90.88 881 LYS A C 1
ATOM 7038 O O . LYS A 1 881 ? 11.501 49.648 -11.228 1.00 90.88 881 LYS A O 1
ATOM 7043 N N . THR A 1 882 ? 12.047 47.684 -10.310 1.00 90.81 882 THR A N 1
ATOM 7044 C CA . THR A 1 882 ? 12.485 48.225 -9.011 1.00 90.81 882 THR A CA 1
ATOM 7045 C C . THR A 1 882 ? 13.884 48.822 -9.100 1.00 90.81 882 THR A C 1
ATOM 7047 O O . THR A 1 882 ? 14.825 48.133 -9.483 1.00 90.81 882 THR A O 1
ATOM 7050 N N . ASP A 1 883 ? 14.058 50.093 -8.748 1.00 87.62 883 ASP A N 1
ATOM 7051 C CA . ASP A 1 883 ? 15.385 50.716 -8.740 1.00 87.62 883 ASP A CA 1
ATOM 7052 C C . ASP A 1 883 ? 16.276 50.153 -7.624 1.00 87.62 883 ASP A C 1
ATOM 7054 O O . ASP A 1 883 ? 15.855 50.018 -6.474 1.00 87.62 883 ASP A O 1
ATOM 7058 N N . ILE A 1 884 ? 17.536 49.864 -7.963 1.00 89.25 884 ILE A N 1
ATOM 7059 C CA . ILE A 1 884 ? 18.563 49.458 -7.000 1.00 89.25 884 ILE A CA 1
ATOM 7060 C C . ILE A 1 884 ? 19.363 50.715 -6.621 1.00 89.25 884 ILE A C 1
ATOM 7062 O O . ILE A 1 884 ? 19.907 51.365 -7.519 1.00 89.25 884 ILE A O 1
ATOM 7066 N N . PRO A 1 885 ? 19.466 51.081 -5.329 1.00 87.25 885 PRO A N 1
ATOM 7067 C CA . PRO A 1 885 ? 20.231 52.244 -4.896 1.00 87.25 885 PRO A CA 1
ATOM 7068 C C . PRO A 1 885 ? 21.674 52.252 -5.420 1.00 87.25 885 PRO A C 1
ATOM 7070 O O . PRO A 1 885 ? 22.398 51.256 -5.338 1.00 87.25 885 PRO A O 1
ATOM 7073 N N . LEU A 1 886 ? 22.115 53.409 -5.921 1.00 81.38 886 LEU A N 1
ATOM 7074 C CA . LEU A 1 886 ? 23.492 53.601 -6.372 1.00 81.38 886 LEU A CA 1
ATOM 7075 C C . LEU A 1 886 ? 24.474 53.264 -5.244 1.00 81.38 886 LEU A C 1
ATOM 7077 O O . LEU A 1 886 ? 24.345 53.765 -4.128 1.00 81.38 886 LEU A O 1
ATOM 7081 N N . ARG A 1 887 ? 25.494 52.468 -5.581 1.00 83.25 887 ARG A N 1
ATOM 7082 C CA . ARG A 1 887 ? 26.530 51.934 -4.680 1.00 83.25 887 ARG A CA 1
ATOM 7083 C C . ARG A 1 887 ? 26.087 50.841 -3.695 1.00 83.25 887 ARG A C 1
ATOM 7085 O O . ARG A 1 887 ? 26.921 50.432 -2.892 1.00 83.25 887 ARG A O 1
ATOM 7092 N N . LEU A 1 888 ? 24.853 50.325 -3.759 1.00 87.50 888 LEU A N 1
ATOM 7093 C CA . LEU A 1 888 ? 24.411 49.224 -2.885 1.00 87.50 888 LEU A CA 1
ATOM 7094 C C . LEU A 1 888 ? 25.301 47.974 -3.007 1.00 87.50 888 LEU A C 1
ATOM 7096 O O . LEU A 1 888 ? 25.519 47.285 -2.016 1.00 87.50 888 LEU A O 1
ATOM 7100 N N . LEU A 1 889 ? 25.814 47.694 -4.210 1.00 89.50 889 LEU A N 1
ATOM 7101 C CA . LEU A 1 889 ? 26.576 46.479 -4.524 1.00 89.50 889 LEU A CA 1
ATOM 7102 C C . LEU A 1 889 ? 28.101 46.696 -4.532 1.00 89.50 889 LEU A C 1
ATOM 7104 O O . LEU A 1 889 ? 28.842 45.861 -5.049 1.00 89.50 889 LEU A O 1
ATOM 7108 N N . VAL A 1 890 ? 28.597 47.812 -3.980 1.00 88.25 890 VAL A N 1
ATOM 7109 C CA . VAL A 1 890 ? 30.043 48.087 -3.920 1.00 88.25 890 VAL A CA 1
ATOM 7110 C C . VAL A 1 890 ? 30.756 47.021 -3.089 1.00 88.25 890 VAL A C 1
ATOM 7112 O O . VAL A 1 890 ? 30.486 46.853 -1.904 1.00 88.25 890 VAL A O 1
ATOM 7115 N N . GLY A 1 891 ? 31.702 46.326 -3.723 1.00 82.94 891 GLY A N 1
ATOM 7116 C CA . GLY A 1 891 ? 32.443 45.210 -3.125 1.00 82.94 891 GLY A CA 1
ATOM 7117 C C . GLY A 1 891 ? 31.792 43.836 -3.323 1.00 82.94 891 GLY A C 1
ATOM 7118 O O . GLY A 1 891 ? 32.412 42.827 -2.992 1.00 82.94 891 GLY A O 1
ATOM 7119 N N . THR A 1 892 ? 30.592 43.768 -3.905 1.00 91.62 892 THR A N 1
ATOM 7120 C CA . THR A 1 892 ? 29.932 42.514 -4.287 1.00 91.62 892 THR A CA 1
ATOM 7121 C C . THR A 1 892 ? 30.383 42.088 -5.683 1.00 91.62 892 THR A C 1
ATOM 7123 O O . THR A 1 892 ? 30.351 42.887 -6.622 1.00 91.62 892 THR A O 1
ATOM 7126 N N . LYS A 1 893 ? 30.783 40.823 -5.847 1.00 95.38 893 LYS A N 1
ATOM 7127 C CA . LYS A 1 893 ? 31.100 40.258 -7.165 1.00 95.38 893 LYS A CA 1
ATOM 7128 C C . LYS A 1 893 ? 29.837 39.732 -7.851 1.00 95.38 893 LYS A C 1
ATOM 7130 O O . LYS A 1 893 ? 29.004 39.122 -7.182 1.00 95.38 893 LYS A O 1
ATOM 7135 N N . VAL A 1 894 ? 29.695 39.917 -9.162 1.00 95.56 894 VAL A N 1
ATOM 7136 C CA . VAL A 1 894 ? 28.506 39.495 -9.925 1.00 95.56 894 VAL A CA 1
ATOM 7137 C C . VAL A 1 894 ? 28.852 38.648 -11.148 1.00 95.56 894 VAL A C 1
ATOM 7139 O O . VAL A 1 894 ? 29.789 38.964 -11.872 1.00 95.56 894 VAL A O 1
ATOM 7142 N N . ALA A 1 895 ? 28.089 37.589 -11.413 1.00 97.06 895 ALA A N 1
ATOM 7143 C CA . ALA A 1 895 ? 28.163 36.822 -12.659 1.00 97.06 895 ALA A CA 1
ATOM 7144 C C . ALA A 1 895 ? 26.760 36.666 -13.250 1.00 97.06 895 ALA A C 1
ATOM 7146 O O . ALA A 1 895 ? 25.820 36.360 -12.516 1.00 97.06 895 ALA A O 1
ATOM 7147 N N . VAL A 1 896 ? 26.606 36.854 -14.565 1.00 97.12 896 VAL A N 1
ATOM 7148 C CA . VAL A 1 896 ? 25.302 36.732 -15.237 1.00 97.12 896 VAL A CA 1
ATOM 7149 C C . VAL A 1 896 ? 25.386 35.799 -16.446 1.00 97.12 896 VAL A C 1
ATOM 7151 O O . VAL A 1 896 ? 26.273 35.935 -17.292 1.00 97.12 896 VAL A O 1
ATOM 7154 N N . LEU A 1 897 ? 24.423 34.882 -16.535 1.00 96.88 897 LEU A N 1
ATOM 7155 C CA . LEU A 1 897 ? 24.147 34.043 -17.695 1.00 96.88 897 LEU A CA 1
ATOM 7156 C C . LEU A 1 897 ? 22.802 34.462 -18.297 1.00 96.88 897 LEU A C 1
ATOM 7158 O O . LEU A 1 897 ? 21.752 34.313 -17.670 1.00 96.88 897 LEU A O 1
ATOM 7162 N N . GLY A 1 898 ? 22.830 34.999 -19.514 1.00 94.81 898 GLY A N 1
ATOM 7163 C CA . GLY A 1 898 ? 21.633 35.286 -20.298 1.00 94.81 898 GLY A CA 1
ATOM 7164 C C . GLY A 1 898 ? 21.262 34.093 -21.174 1.00 94.81 898 GLY A C 1
ATOM 7165 O O . GLY A 1 898 ? 22.050 33.706 -22.034 1.00 94.81 898 GLY A O 1
ATOM 7166 N N . LEU A 1 899 ? 20.072 33.525 -20.997 1.00 92.50 899 LEU A N 1
ATOM 7167 C CA . LEU A 1 899 ? 19.552 32.473 -21.873 1.00 92.50 899 LEU A CA 1
ATOM 7168 C C . LEU A 1 899 ? 18.600 33.097 -22.907 1.00 92.50 899 LEU A C 1
ATOM 7170 O O . LEU A 1 899 ? 17.864 34.047 -22.612 1.00 92.50 899 LEU A O 1
ATOM 7174 N N . GLY A 1 900 ? 18.616 32.578 -24.130 1.00 89.00 900 GLY A N 1
ATOM 7175 C CA . GLY A 1 900 ? 17.705 32.971 -25.203 1.00 89.00 900 GLY A CA 1
ATOM 7176 C C . GLY A 1 900 ? 18.035 32.242 -26.502 1.00 89.00 900 GLY A C 1
ATOM 7177 O O . GLY A 1 900 ? 18.802 31.285 -26.499 1.00 89.00 900 GLY A O 1
ATOM 7178 N N . SER A 1 901 ? 17.507 32.720 -27.628 1.00 84.38 901 SER A N 1
ATOM 7179 C CA . SER A 1 901 ? 17.846 32.177 -28.947 1.00 84.38 901 SER A CA 1
ATOM 7180 C C . SER A 1 901 ? 18.176 33.280 -29.952 1.00 84.38 901 SER A C 1
ATOM 7182 O O . SER A 1 901 ? 17.476 34.294 -30.005 1.00 84.38 901 SER A O 1
ATOM 7184 N N . SER A 1 902 ? 19.215 33.079 -30.770 1.00 83.62 902 SER A N 1
ATOM 7185 C CA . SER A 1 902 ? 19.578 33.992 -31.872 1.00 83.62 902 SER A CA 1
ATOM 7186 C C . SER A 1 902 ? 18.564 34.014 -33.021 1.00 83.62 902 SER A C 1
ATOM 7188 O O . SER A 1 902 ? 18.611 34.905 -33.867 1.00 83.62 902 SER A O 1
ATOM 7190 N N . MET A 1 903 ? 17.597 33.089 -33.018 1.00 80.75 903 MET A N 1
ATOM 7191 C CA . MET A 1 903 ? 16.441 33.089 -33.922 1.00 80.75 903 MET A CA 1
ATOM 7192 C C . MET A 1 903 ? 15.499 34.287 -33.690 1.00 80.75 903 MET A C 1
ATOM 7194 O O . MET A 1 903 ? 14.644 34.555 -34.534 1.00 80.75 903 MET A O 1
ATOM 7198 N N . TYR A 1 904 ? 15.644 35.007 -32.569 1.00 79.81 904 TYR A N 1
ATOM 7199 C CA . TYR A 1 904 ? 14.837 36.178 -32.215 1.00 79.81 904 TYR A CA 1
ATOM 7200 C C . TYR A 1 904 ? 15.688 37.465 -32.194 1.00 79.81 904 TYR A C 1
ATOM 7202 O O . TYR A 1 904 ? 16.860 37.411 -31.813 1.00 79.81 904 TYR A O 1
ATOM 7210 N N . PRO A 1 905 ? 15.124 38.642 -32.551 1.00 71.88 905 PRO A N 1
ATOM 7211 C CA . PRO A 1 905 ? 15.902 39.877 -32.737 1.00 71.88 905 PRO A CA 1
ATOM 7212 C C . PRO A 1 905 ? 16.685 40.356 -31.505 1.00 71.88 905 PRO A C 1
ATOM 7214 O O . PRO A 1 905 ? 17.746 40.964 -31.633 1.00 71.88 905 PRO A O 1
ATOM 7217 N N . ASP A 1 906 ? 16.169 40.070 -30.309 1.00 83.38 906 ASP A N 1
ATOM 7218 C CA . ASP A 1 906 ? 16.662 40.579 -29.029 1.00 83.38 906 ASP A CA 1
ATOM 7219 C C . ASP A 1 906 ? 17.312 39.472 -28.181 1.00 83.38 906 ASP A C 1
ATOM 7221 O O . ASP A 1 906 ? 16.976 39.236 -27.017 1.00 83.38 906 ASP A O 1
ATOM 7225 N N . PHE A 1 907 ? 18.276 38.774 -28.788 1.00 86.44 907 PHE A N 1
ATOM 7226 C CA . PHE A 1 907 ? 18.995 37.655 -28.178 1.00 86.44 907 PHE A CA 1
ATOM 7227 C C . PHE A 1 907 ? 19.592 37.985 -26.794 1.00 86.44 907 PHE A C 1
ATOM 7229 O O . PHE A 1 907 ? 20.437 38.878 -26.642 1.00 86.44 907 PHE A O 1
ATOM 7236 N N . ALA A 1 908 ? 19.171 37.206 -25.790 1.00 87.44 908 ALA A N 1
ATOM 7237 C CA . ALA A 1 908 ? 19.567 37.304 -24.382 1.00 87.44 908 ALA A CA 1
ATOM 7238 C C . ALA A 1 908 ? 19.310 38.685 -23.725 1.00 87.44 908 ALA A C 1
ATOM 7240 O O . ALA A 1 908 ? 19.949 39.028 -22.724 1.00 87.44 908 ALA A O 1
ATOM 7241 N N . ARG A 1 909 ? 18.398 39.504 -24.278 1.00 92.62 909 ARG A N 1
ATOM 7242 C CA . ARG A 1 909 ? 18.148 40.896 -23.855 1.00 92.62 909 ARG A CA 1
ATOM 7243 C C . ARG A 1 909 ? 17.822 41.044 -22.370 1.00 92.62 909 ARG A C 1
ATOM 7245 O O . ARG A 1 909 ? 18.310 41.992 -21.755 1.00 92.62 909 ARG A O 1
ATOM 7252 N N . ALA A 1 910 ? 17.078 40.112 -21.778 1.00 91.81 910 ALA A N 1
ATOM 7253 C CA . ALA A 1 910 ? 16.766 40.147 -20.351 1.00 91.81 910 ALA A CA 1
ATOM 7254 C C . ALA A 1 910 ? 18.036 40.024 -19.489 1.00 91.81 910 ALA A C 1
ATOM 7256 O O . ALA A 1 910 ? 18.284 40.875 -18.636 1.00 91.81 910 ALA A O 1
ATOM 7257 N N . GLY A 1 911 ? 18.896 39.039 -19.779 1.00 92.81 911 GLY A N 1
ATOM 7258 C CA . GLY A 1 911 ? 20.192 38.868 -19.111 1.00 92.81 911 GLY A CA 1
ATOM 7259 C C . GLY A 1 911 ? 21.137 40.062 -19.298 1.00 92.81 911 GLY A C 1
ATOM 7260 O O . GLY A 1 911 ? 21.794 40.476 -18.344 1.00 92.81 911 GLY A O 1
ATOM 7261 N N . ILE A 1 912 ? 21.146 40.683 -20.486 1.00 94.50 912 ILE A N 1
ATOM 7262 C CA . ILE A 1 912 ? 21.896 41.930 -20.743 1.00 94.50 912 ILE A CA 1
ATOM 7263 C C . ILE A 1 912 ? 21.418 43.059 -19.824 1.00 94.50 912 ILE A C 1
ATOM 7265 O O . ILE A 1 912 ? 22.229 43.746 -19.202 1.00 94.50 912 ILE A O 1
ATOM 7269 N N . ASN A 1 913 ? 20.104 43.257 -19.724 1.00 94.19 913 ASN A N 1
ATOM 7270 C CA . ASN A 1 913 ? 19.534 44.331 -18.915 1.00 94.19 913 ASN A CA 1
ATOM 7271 C C . ASN A 1 913 ? 19.786 44.111 -17.414 1.00 94.19 913 ASN A C 1
ATOM 7273 O O . ASN A 1 913 ? 20.129 45.060 -16.710 1.00 94.19 913 ASN A O 1
ATOM 7277 N N . VAL A 1 914 ? 19.692 42.863 -16.945 1.00 94.94 914 VAL A N 1
ATOM 7278 C CA . VAL A 1 914 ? 20.043 42.460 -15.573 1.00 94.94 914 VAL A CA 1
ATOM 7279 C C . VAL A 1 914 ? 21.506 42.785 -15.256 1.00 94.94 914 VAL A C 1
ATOM 7281 O O . VAL A 1 914 ? 21.770 43.467 -14.266 1.00 94.94 914 VAL A O 1
ATOM 7284 N N . ALA A 1 915 ? 22.452 42.367 -16.105 1.00 95.00 915 ALA A N 1
ATOM 7285 C CA . ALA A 1 915 ? 23.879 42.638 -15.904 1.00 95.00 915 ALA A CA 1
ATOM 7286 C C . ALA A 1 915 ? 24.176 44.147 -15.845 1.00 95.00 915 ALA A C 1
ATOM 7288 O O . ALA A 1 915 ? 24.831 44.622 -14.916 1.00 95.00 915 ALA A O 1
ATOM 7289 N N . ASN A 1 916 ? 23.609 44.923 -16.776 1.00 93.81 916 ASN A N 1
ATOM 7290 C CA . ASN A 1 916 ? 23.738 46.382 -16.785 1.00 93.81 916 ASN A CA 1
ATOM 7291 C C . ASN A 1 916 ? 23.231 47.021 -15.482 1.00 93.81 916 ASN A C 1
ATOM 7293 O O . ASN A 1 916 ? 23.880 47.923 -14.950 1.00 93.81 916 ASN A O 1
ATOM 7297 N N . LYS A 1 917 ? 22.095 46.553 -14.951 1.00 94.06 917 LYS A N 1
ATOM 7298 C CA . LYS A 1 917 ? 21.479 47.097 -13.733 1.00 94.06 917 LYS A CA 1
ATOM 7299 C C . LYS A 1 917 ? 22.310 46.811 -12.478 1.00 94.06 917 LYS A C 1
ATOM 7301 O O . LYS A 1 917 ? 22.490 47.697 -11.645 1.00 94.06 917 LYS A O 1
ATOM 7306 N N . LEU A 1 918 ? 22.877 45.608 -12.370 1.00 93.81 918 LEU A N 1
ATOM 7307 C CA . LEU A 1 918 ? 23.761 45.226 -11.260 1.00 93.81 918 LEU A CA 1
ATOM 7308 C C . LEU A 1 918 ? 25.090 46.001 -11.303 1.00 93.81 918 LEU A C 1
ATOM 7310 O O . LEU A 1 918 ? 25.540 46.514 -10.277 1.00 93.81 918 LEU A O 1
ATOM 7314 N N . ASN A 1 919 ? 25.661 46.191 -12.496 1.00 90.88 919 ASN A N 1
ATOM 7315 C CA . ASN A 1 919 ? 26.870 46.997 -12.686 1.00 90.88 919 ASN A CA 1
ATOM 7316 C C . ASN A 1 919 ? 26.634 48.484 -12.340 1.00 90.88 919 ASN A C 1
ATOM 7318 O O . ASN A 1 919 ? 27.465 49.102 -11.675 1.00 90.88 919 ASN A O 1
ATOM 7322 N N . GLN A 1 920 ? 25.477 49.060 -12.696 1.00 90.75 920 GLN A N 1
ATOM 7323 C CA . GLN A 1 920 ? 25.102 50.434 -12.309 1.00 90.75 920 GLN A CA 1
ATOM 7324 C C . GLN A 1 920 ? 24.958 50.617 -10.787 1.00 90.75 920 GLN A C 1
ATOM 7326 O O . GLN A 1 920 ? 25.284 51.682 -10.260 1.00 90.75 920 GLN A O 1
ATOM 7331 N N . ALA A 1 921 ? 24.534 49.578 -10.063 1.00 89.44 921 ALA A N 1
ATOM 7332 C CA . ALA A 1 921 ? 24.470 49.579 -8.600 1.00 89.44 921 ALA A CA 1
ATOM 7333 C C . ALA A 1 921 ? 25.848 49.434 -7.911 1.00 89.44 921 ALA A C 1
ATOM 7335 O O . ALA A 1 921 ? 25.929 49.518 -6.682 1.00 89.44 921 ALA A O 1
ATOM 7336 N N . GLY A 1 922 ? 26.935 49.280 -8.677 1.00 87.50 922 GLY A N 1
ATOM 7337 C CA . GLY A 1 922 ? 28.317 49.253 -8.185 1.00 87.50 922 GLY A CA 1
ATOM 7338 C C . GLY A 1 922 ? 28.924 47.861 -7.996 1.00 87.50 922 GLY A C 1
ATOM 7339 O O . GLY A 1 922 ? 29.975 47.766 -7.363 1.00 87.50 922 GLY A O 1
ATOM 7340 N N . ALA A 1 923 ? 28.288 46.808 -8.521 1.00 91.44 923 ALA A N 1
ATOM 7341 C CA . ALA A 1 923 ? 28.846 45.457 -8.506 1.00 91.44 923 ALA A CA 1
ATOM 7342 C C . ALA A 1 923 ? 30.115 45.349 -9.372 1.00 91.44 923 ALA A C 1
ATOM 7344 O O . ALA A 1 923 ? 30.295 46.093 -10.338 1.00 91.44 923 ALA A O 1
ATOM 7345 N N . VAL A 1 924 ? 30.981 44.390 -9.039 1.00 91.69 924 VAL A N 1
ATOM 7346 C CA . VAL A 1 924 ? 32.190 44.062 -9.808 1.00 91.69 924 VAL A CA 1
ATOM 7347 C C . VAL A 1 924 ? 31.958 42.764 -10.574 1.00 91.69 924 VAL A C 1
ATOM 7349 O O . VAL A 1 924 ? 31.691 41.730 -9.970 1.00 91.69 924 VAL A O 1
ATOM 7352 N N . GLU A 1 925 ? 32.065 42.793 -11.898 1.00 91.06 925 GLU A N 1
ATOM 7353 C CA . GLU A 1 925 ? 31.867 41.607 -12.737 1.00 91.06 925 GLU A CA 1
ATOM 7354 C C . GLU A 1 925 ? 32.949 40.539 -12.450 1.00 91.06 925 GLU A C 1
ATOM 7356 O O . GLU A 1 925 ? 34.147 40.801 -12.547 1.00 91.06 925 GLU A O 1
ATOM 7361 N N . LEU A 1 926 ? 32.518 39.342 -12.035 1.00 91.75 926 LEU A N 1
ATOM 7362 C CA . LEU A 1 926 ? 33.354 38.173 -11.732 1.00 91.75 926 LEU A CA 1
ATOM 7363 C C . LEU A 1 926 ? 33.818 37.483 -13.018 1.00 91.75 926 LEU A C 1
ATOM 7365 O O . LEU A 1 926 ? 34.979 37.100 -13.135 1.00 91.75 926 LEU A O 1
ATOM 7369 N N . ILE A 1 927 ? 32.888 37.333 -13.962 1.00 92.00 927 ILE A N 1
ATOM 7370 C CA . ILE A 1 927 ? 33.098 36.843 -15.324 1.00 92.00 927 ILE A CA 1
ATOM 7371 C C . ILE A 1 927 ? 32.177 37.615 -16.272 1.00 92.00 927 ILE A C 1
ATOM 7373 O O . ILE A 1 927 ? 31.049 37.916 -15.871 1.00 92.00 927 ILE A O 1
ATOM 7377 N N . PRO A 1 928 ? 32.614 37.906 -17.512 1.00 91.06 928 PRO A N 1
ATOM 7378 C CA . PRO A 1 928 ? 31.790 38.595 -18.497 1.00 91.06 928 PRO A CA 1
ATOM 7379 C C . PRO A 1 928 ? 30.426 37.930 -18.701 1.00 91.06 928 PRO A C 1
ATOM 7381 O O . PRO A 1 928 ? 30.343 36.698 -18.790 1.00 91.06 928 PRO A O 1
ATOM 7384 N N . LEU A 1 929 ? 29.376 38.748 -18.846 1.00 92.56 929 LEU A N 1
ATOM 7385 C CA . LEU A 1 929 ? 28.037 38.307 -19.254 1.00 92.56 929 LEU A CA 1
ATOM 7386 C C . LEU A 1 929 ? 28.117 37.274 -20.386 1.00 92.56 929 LEU A C 1
ATOM 7388 O O . LEU A 1 929 ? 28.446 37.590 -21.533 1.00 92.56 929 LEU A O 1
ATOM 7392 N N . THR A 1 930 ? 27.750 36.042 -20.058 1.00 94.38 930 THR A N 1
ATOM 7393 C CA . THR A 1 930 ? 27.727 34.928 -21.005 1.00 94.38 930 THR A CA 1
ATOM 7394 C C . THR A 1 930 ? 26.321 34.773 -21.567 1.00 94.38 930 THR A C 1
ATOM 7396 O O . THR A 1 930 ? 25.336 35.033 -20.873 1.00 94.38 930 THR A O 1
ATOM 7399 N N . LYS A 1 931 ? 26.211 34.372 -22.836 1.00 93.06 931 LYS A N 1
ATOM 7400 C CA . LYS A 1 931 ? 24.930 34.159 -23.514 1.00 93.06 931 LYS A CA 1
ATOM 7401 C C . LYS A 1 931 ? 24.850 32.729 -24.031 1.00 93.06 931 LYS A C 1
ATOM 7403 O O . LYS A 1 931 ? 25.709 32.339 -24.813 1.00 93.06 931 LYS A O 1
ATOM 7408 N N . ALA A 1 932 ? 23.836 31.982 -23.611 1.00 89.31 932 ALA A N 1
ATOM 7409 C CA . ALA A 1 932 ? 23.555 30.636 -24.104 1.00 89.31 932 ALA A CA 1
ATOM 7410 C C . ALA A 1 932 ? 22.494 30.702 -25.212 1.00 89.31 932 ALA A C 1
ATOM 7412 O O . ALA A 1 932 ? 21.436 31.297 -24.993 1.00 89.31 932 ALA A O 1
ATOM 7413 N N . ASP A 1 933 ? 22.775 30.113 -26.381 1.00 84.44 933 ASP A N 1
ATOM 7414 C CA . ASP A 1 933 ? 21.876 30.130 -27.542 1.00 84.44 933 ASP A CA 1
ATOM 7415 C C . ASP A 1 933 ? 21.156 28.788 -27.721 1.00 84.44 933 ASP A C 1
ATOM 7417 O O . ASP A 1 933 ? 21.749 27.774 -28.096 1.00 84.44 933 ASP A O 1
ATOM 7421 N N . GLU A 1 934 ? 19.848 28.773 -27.463 1.00 80.06 934 GLU A N 1
ATOM 7422 C CA . GLU A 1 934 ? 18.993 27.589 -27.616 1.00 80.06 934 GLU A CA 1
ATOM 7423 C C . GLU A 1 934 ? 18.914 27.070 -29.061 1.00 80.06 934 GLU A C 1
ATOM 7425 O O . GLU A 1 934 ? 18.563 25.908 -29.262 1.00 80.06 934 GLU A O 1
ATOM 7430 N N . ALA A 1 935 ? 19.259 27.883 -30.067 1.00 72.06 935 ALA A N 1
ATOM 7431 C CA . ALA A 1 935 ? 19.291 27.439 -31.462 1.00 72.06 935 ALA A CA 1
ATOM 7432 C C . ALA A 1 935 ? 20.599 26.737 -31.868 1.00 72.06 935 ALA A C 1
ATOM 7434 O O . ALA A 1 935 ? 20.640 26.155 -32.953 1.00 72.06 935 ALA A O 1
ATOM 7435 N N . VAL A 1 936 ? 21.657 26.806 -31.046 1.00 67.75 936 VAL A N 1
ATOM 7436 C CA . VAL A 1 936 ? 23.017 26.405 -31.454 1.00 67.75 936 VAL A CA 1
ATOM 7437 C C . VAL A 1 936 ? 23.712 25.503 -30.429 1.00 67.75 936 VAL A C 1
ATOM 7439 O O . VAL A 1 936 ? 24.116 24.398 -30.787 1.00 67.75 936 VAL A O 1
ATOM 7442 N N . ASP A 1 937 ? 23.880 25.943 -29.178 1.00 60.59 937 ASP A N 1
ATOM 7443 C CA . ASP A 1 937 ? 24.845 25.333 -28.241 1.00 60.59 937 ASP A CA 1
ATOM 7444 C C . ASP A 1 937 ? 24.493 25.431 -26.738 1.00 60.59 937 ASP A C 1
ATOM 7446 O O . ASP A 1 937 ? 25.287 25.013 -25.886 1.00 60.59 937 ASP A O 1
ATOM 7450 N N . SER A 1 938 ? 23.292 25.915 -26.397 1.00 72.62 938 SER A N 1
ATOM 7451 C CA . SER A 1 938 ? 22.854 26.217 -25.021 1.00 72.62 938 SER A CA 1
ATOM 7452 C C . SER A 1 938 ? 23.275 25.206 -23.927 1.00 72.62 938 SER A C 1
ATOM 7454 O O . SER A 1 938 ? 23.869 25.649 -22.941 1.00 72.62 938 SER A O 1
ATOM 7456 N N . PRO A 1 939 ? 23.091 23.871 -24.055 1.00 74.38 939 PRO A N 1
ATOM 7457 C CA . PRO A 1 939 ? 23.450 22.929 -22.984 1.00 74.38 939 PRO A CA 1
ATOM 7458 C C . PRO A 1 939 ? 24.946 22.906 -22.629 1.00 74.38 939 PRO A C 1
ATOM 7460 O O . PRO A 1 939 ? 25.302 22.736 -21.456 1.00 74.38 939 PRO A O 1
ATOM 7463 N N . ALA A 1 940 ? 25.820 23.089 -23.624 1.00 75.69 940 ALA A N 1
ATOM 7464 C CA . ALA A 1 940 ? 27.268 23.115 -23.432 1.00 75.69 940 ALA A CA 1
ATOM 7465 C C . ALA A 1 940 ? 27.712 24.442 -22.802 1.00 75.69 940 ALA A C 1
ATOM 7467 O O . ALA A 1 940 ? 28.473 24.438 -21.834 1.00 75.69 940 ALA A O 1
ATOM 7468 N N . VAL A 1 941 ? 27.169 25.565 -23.288 1.00 83.06 941 VAL A N 1
ATOM 7469 C CA . VAL A 1 941 ? 27.455 26.907 -22.755 1.00 83.06 941 VAL A CA 1
ATOM 7470 C C . VAL A 1 941 ? 26.982 27.045 -21.307 1.00 83.06 941 VAL A C 1
ATOM 7472 O O . VAL A 1 941 ? 27.737 27.533 -20.468 1.00 83.06 941 VAL A O 1
ATOM 7475 N N . ILE A 1 942 ? 25.777 26.561 -20.980 1.00 86.31 942 ILE A N 1
ATOM 7476 C CA . ILE A 1 942 ? 25.268 26.537 -19.600 1.00 86.31 942 ILE A CA 1
ATOM 7477 C C . ILE A 1 942 ? 26.203 25.713 -18.707 1.00 86.31 942 ILE A C 1
ATOM 7479 O O . ILE A 1 942 ? 26.605 26.187 -17.648 1.00 86.31 942 ILE A O 1
ATOM 7483 N N . SER A 1 943 ? 26.573 24.498 -19.121 1.00 84.75 943 SER A N 1
ATOM 7484 C CA . SER A 1 943 ? 27.380 23.604 -18.280 1.00 84.75 943 SER A CA 1
ATOM 7485 C C . SER A 1 943 ? 28.788 24.157 -18.028 1.00 84.75 943 SER A C 1
ATOM 7487 O O . SER A 1 943 ? 29.210 24.208 -16.874 1.00 84.75 943 SER A O 1
ATOM 7489 N N . GLY A 1 944 ? 29.465 24.670 -19.061 1.00 88.25 944 GLY A N 1
ATOM 7490 C CA . GLY A 1 944 ? 30.779 25.307 -18.908 1.00 88.25 944 GLY A CA 1
ATOM 7491 C C . GLY A 1 944 ? 30.738 26.599 -18.082 1.00 88.25 944 GLY A C 1
ATOM 7492 O O . GLY A 1 944 ? 31.658 26.867 -17.312 1.00 88.25 944 GLY A O 1
ATOM 7493 N N . TRP A 1 945 ? 29.657 27.383 -18.174 1.00 93.94 945 TRP A N 1
ATOM 7494 C CA . TRP A 1 945 ? 29.478 28.572 -17.334 1.00 93.94 945 TRP A CA 1
ATOM 7495 C C . TRP A 1 945 ? 29.272 28.217 -15.858 1.00 93.94 945 TRP A C 1
ATOM 7497 O O . TRP A 1 945 ? 29.850 28.871 -14.989 1.00 93.94 945 TRP A O 1
ATOM 7507 N N . LEU A 1 946 ? 28.484 27.176 -15.564 1.00 92.62 946 LEU A N 1
ATOM 7508 C CA . LEU A 1 946 ? 28.268 26.682 -14.199 1.00 92.62 946 LEU A CA 1
ATOM 7509 C C . LEU A 1 946 ? 29.586 26.225 -13.557 1.00 92.62 946 LEU A C 1
ATOM 7511 O O . LEU A 1 946 ? 29.885 26.620 -12.431 1.00 92.62 946 LEU A O 1
ATOM 7515 N N . GLU A 1 947 ? 30.388 25.447 -14.286 1.00 89.62 947 GLU A N 1
ATOM 7516 C CA . GLU A 1 947 ? 31.688 24.941 -13.833 1.00 89.62 947 GLU A CA 1
ATOM 7517 C C . GLU A 1 947 ? 32.699 26.075 -13.595 1.00 89.62 947 GLU A C 1
ATOM 7519 O O . GLU A 1 947 ? 33.264 26.189 -12.505 1.00 89.62 947 GLU A O 1
ATOM 7524 N N . LEU A 1 948 ? 32.858 26.983 -14.566 1.00 91.12 948 LEU A N 1
ATOM 7525 C CA . LEU A 1 948 ? 33.722 28.162 -14.435 1.00 91.12 948 LEU A CA 1
ATOM 7526 C C . LEU A 1 948 ? 33.320 29.028 -13.232 1.00 91.12 948 LEU A C 1
ATOM 7528 O O . LEU A 1 948 ? 34.176 29.495 -12.481 1.00 91.12 948 LEU A O 1
ATOM 7532 N N . THR A 1 949 ? 32.015 29.222 -13.030 1.00 91.62 949 THR A N 1
ATOM 7533 C CA . THR A 1 949 ? 31.485 30.013 -11.914 1.00 91.62 949 THR A CA 1
ATOM 7534 C C . THR A 1 949 ? 31.714 29.321 -10.571 1.00 91.62 949 THR A C 1
ATOM 7536 O O . THR A 1 949 ? 32.078 30.007 -9.615 1.00 91.62 949 THR A O 1
ATOM 7539 N N . LYS A 1 950 ? 31.575 27.985 -10.482 1.00 91.31 950 LYS A N 1
ATOM 7540 C CA . LYS A 1 950 ? 31.933 27.226 -9.268 1.00 91.31 950 LYS A CA 1
ATOM 7541 C C . LYS A 1 950 ? 33.404 27.460 -8.926 1.00 91.31 950 LYS A C 1
ATOM 7543 O O . LYS A 1 950 ? 33.702 27.970 -7.849 1.00 91.31 950 LYS A O 1
ATOM 7548 N N . ASN A 1 951 ? 34.299 27.176 -9.870 1.00 88.81 951 ASN A N 1
ATOM 7549 C CA . ASN A 1 951 ? 35.747 27.152 -9.647 1.00 88.81 951 ASN A CA 1
ATOM 7550 C C . ASN A 1 951 ? 36.335 28.531 -9.280 1.00 88.81 951 ASN A C 1
ATOM 7552 O O . ASN A 1 951 ? 37.364 28.606 -8.613 1.00 88.81 951 ASN A O 1
ATOM 7556 N N . LEU A 1 952 ? 35.686 29.632 -9.681 1.00 89.88 952 LEU A N 1
ATOM 7557 C CA . LEU A 1 952 ? 36.093 30.999 -9.323 1.00 89.88 952 LEU A CA 1
ATOM 7558 C C . LEU A 1 952 ? 35.599 31.473 -7.945 1.00 89.88 952 LEU A C 1
ATOM 7560 O O . LEU A 1 952 ? 36.137 32.446 -7.409 1.00 89.88 952 LEU A O 1
ATOM 7564 N N . ILE A 1 953 ? 34.571 30.831 -7.387 1.00 89.06 953 ILE A N 1
ATOM 7565 C CA . ILE A 1 953 ? 33.995 31.165 -6.072 1.00 89.06 953 ILE A CA 1
ATOM 7566 C C . ILE A 1 953 ? 34.539 30.220 -5.005 1.00 89.06 953 ILE A C 1
ATOM 7568 O O . ILE A 1 953 ? 34.916 30.662 -3.921 1.00 89.06 953 ILE A O 1
ATOM 7572 N N . LEU A 1 954 ? 34.592 28.934 -5.335 1.00 86.19 954 LEU A N 1
ATOM 7573 C CA . LEU A 1 954 ? 35.051 27.840 -4.497 1.00 86.19 954 LEU A CA 1
ATOM 7574 C C . LEU A 1 954 ? 36.092 27.031 -5.293 1.00 86.19 954 LEU A C 1
ATOM 7576 O O . LEU A 1 954 ? 35.753 25.999 -5.871 1.00 86.19 954 LEU A O 1
ATOM 7580 N N . PRO A 1 955 ? 37.341 27.525 -5.406 1.00 83.81 955 PRO A N 1
ATOM 7581 C CA . PRO A 1 955 ? 38.430 26.734 -5.964 1.00 83.81 955 PRO A CA 1
ATOM 7582 C C . PRO A 1 955 ? 38.729 25.544 -5.046 1.00 83.81 955 PRO A C 1
ATOM 7584 O O . PRO A 1 955 ? 38.609 25.658 -3.828 1.00 83.81 955 PRO A O 1
ATOM 7587 N N . GLU A 1 956 ? 39.186 24.437 -5.626 1.00 77.12 956 GLU A N 1
ATOM 7588 C CA . GLU A 1 956 ? 39.463 23.165 -4.937 1.00 77.12 956 GLU A CA 1
ATOM 7589 C C . GLU A 1 956 ? 40.322 23.339 -3.668 1.00 77.12 956 GLU A C 1
ATOM 7591 O O . GLU A 1 956 ? 40.002 22.803 -2.612 1.00 77.12 956 GLU A O 1
ATOM 7596 N N . SER A 1 957 ? 41.342 24.206 -3.712 1.00 76.00 957 SER A N 1
ATOM 7597 C CA . SER A 1 957 ? 42.190 24.518 -2.551 1.00 76.00 957 SER A CA 1
ATOM 7598 C C . SER A 1 957 ? 41.462 25.196 -1.383 1.00 76.00 957 SER A C 1
ATOM 7600 O O . SER A 1 957 ? 41.898 25.054 -0.243 1.00 76.00 957 SER A O 1
ATOM 7602 N N . LEU A 1 958 ? 40.380 25.933 -1.647 1.00 77.62 958 LEU A N 1
ATOM 7603 C CA . LEU A 1 958 ? 39.510 26.522 -0.626 1.00 77.62 958 LEU A CA 1
ATOM 7604 C C . LEU A 1 958 ? 38.437 25.520 -0.177 1.00 77.62 958 LEU A C 1
ATOM 7606 O O . LEU A 1 958 ? 38.096 25.496 1.001 1.00 77.62 958 LEU A O 1
ATOM 7610 N N . GLU A 1 959 ? 37.939 24.682 -1.091 1.00 75.69 959 GLU A N 1
ATOM 7611 C CA . GLU A 1 959 ? 36.996 23.593 -0.802 1.00 75.69 959 GLU A CA 1
ATOM 7612 C C . GLU A 1 959 ? 37.599 22.631 0.239 1.00 75.69 959 GLU A C 1
ATOM 7614 O O . GLU A 1 959 ? 37.065 22.523 1.344 1.00 75.69 959 GLU A O 1
ATOM 7619 N N . THR A 1 960 ? 38.803 22.101 -0.017 1.00 75.12 960 THR A N 1
ATOM 7620 C CA . THR A 1 960 ? 39.533 21.223 0.920 1.00 75.12 960 THR A CA 1
ATOM 7621 C C . THR A 1 960 ? 39.863 21.902 2.258 1.00 75.12 960 THR A C 1
ATOM 7623 O O . THR A 1 960 ? 39.832 21.259 3.306 1.00 75.12 960 THR A O 1
ATOM 7626 N N . GLN A 1 961 ? 40.175 23.205 2.262 1.00 72.94 961 GLN A N 1
ATOM 7627 C CA . GLN A 1 961 ? 40.432 23.955 3.502 1.00 72.94 961 GLN A CA 1
ATOM 7628 C C . GLN A 1 961 ? 39.167 24.100 4.356 1.00 72.94 961 GLN A C 1
ATOM 7630 O O . GLN A 1 961 ? 39.221 23.939 5.577 1.00 72.94 961 GLN A O 1
ATOM 7635 N N . ILE A 1 962 ? 38.021 24.373 3.725 1.00 69.31 962 ILE A N 1
ATOM 7636 C CA . ILE A 1 962 ? 36.739 24.478 4.424 1.00 69.31 962 ILE A CA 1
ATOM 7637 C C . ILE A 1 962 ? 36.318 23.107 4.968 1.00 69.31 962 ILE A C 1
ATOM 7639 O O . ILE A 1 962 ? 35.955 23.018 6.138 1.00 69.31 962 ILE A O 1
ATOM 7643 N N . GLU A 1 963 ? 36.436 22.036 4.185 1.00 69.56 963 GLU A N 1
ATOM 7644 C CA . GLU A 1 963 ? 36.118 20.668 4.624 1.00 69.56 963 GLU A CA 1
ATOM 7645 C C . GLU A 1 963 ? 36.978 20.214 5.815 1.00 69.56 963 GLU A C 1
ATOM 7647 O O . GLU A 1 963 ? 36.435 19.736 6.816 1.00 69.56 963 GLU A O 1
ATOM 7652 N N . ALA A 1 964 ? 38.292 20.464 5.769 1.00 62.56 964 ALA A N 1
ATOM 7653 C CA . ALA A 1 964 ? 39.211 20.161 6.869 1.00 62.56 964 ALA A CA 1
ATOM 7654 C C . ALA A 1 964 ? 38.877 20.942 8.156 1.00 62.56 964 ALA A C 1
ATOM 7656 O O . ALA A 1 964 ? 38.940 20.387 9.252 1.00 62.56 964 ALA A O 1
ATOM 7657 N N . SER A 1 965 ? 38.482 22.216 8.035 1.00 60.12 965 SER A N 1
ATOM 7658 C CA . SER A 1 965 ? 38.090 23.061 9.179 1.00 60.12 965 SER A CA 1
ATOM 7659 C C . SER A 1 965 ? 36.716 22.721 9.774 1.00 60.12 965 SER A C 1
ATOM 7661 O O . SER A 1 965 ? 36.474 22.981 10.951 1.00 60.12 965 SER A O 1
ATOM 7663 N N . LEU A 1 966 ? 35.823 22.108 8.990 1.00 55.28 966 LEU A N 1
ATOM 7664 C CA . LEU A 1 966 ? 34.495 21.662 9.429 1.00 55.28 966 LEU A CA 1
ATOM 7665 C C . LEU A 1 966 ? 34.491 20.257 10.054 1.00 55.28 966 LEU A C 1
ATOM 7667 O O . LEU A 1 966 ? 33.431 19.786 10.466 1.00 55.28 966 LEU A O 1
ATOM 7671 N N . GLY A 1 967 ? 35.652 19.603 10.155 1.00 45.62 967 GLY A N 1
ATOM 7672 C CA . GLY A 1 967 ? 35.795 18.301 10.809 1.00 45.62 967 GLY A CA 1
ATOM 7673 C C . GLY A 1 967 ? 35.371 17.104 9.956 1.00 45.62 967 GLY A C 1
ATOM 7674 O O . GLY A 1 967 ? 35.217 16.017 10.502 1.00 45.62 967 GLY A O 1
ATOM 7675 N N . PHE A 1 968 ? 35.226 17.261 8.635 1.00 42.84 968 PHE A N 1
ATOM 7676 C CA . PHE A 1 968 ? 35.017 16.138 7.710 1.00 42.84 968 PHE A CA 1
ATOM 7677 C C . PHE A 1 968 ? 36.349 15.442 7.374 1.00 42.84 968 PHE A C 1
ATOM 7679 O O . PHE A 1 968 ? 36.754 15.340 6.218 1.00 42.84 968 PHE A O 1
ATOM 7686 N N . GLY A 1 969 ? 37.052 14.987 8.413 1.00 32.34 969 GLY A N 1
ATOM 7687 C CA . GLY A 1 969 ? 38.150 14.030 8.301 1.00 32.34 969 GLY A CA 1
ATOM 7688 C C . GLY A 1 969 ? 37.628 12.615 8.546 1.00 32.34 969 GLY A C 1
ATOM 7689 O O . GLY A 1 969 ? 36.766 12.430 9.398 1.00 32.34 969 GLY A O 1
ATOM 7690 N N . ASN A 1 970 ? 38.139 11.635 7.799 1.00 37.78 970 ASN A N 1
ATOM 7691 C CA . ASN A 1 970 ? 37.742 10.229 7.920 1.00 37.78 970 ASN A CA 1
ATOM 7692 C C . ASN A 1 970 ? 37.931 9.678 9.348 1.00 37.78 970 ASN A C 1
ATOM 7694 O O . ASN A 1 970 ? 39.076 9.477 9.753 1.00 37.78 970 ASN A O 1
ATOM 7698 N N . GLU A 1 971 ? 36.829 9.342 10.023 1.00 28.00 971 GLU A N 1
ATOM 7699 C CA . GLU A 1 971 ? 36.689 8.229 10.985 1.00 28.00 971 GLU A CA 1
ATOM 7700 C C . GLU A 1 971 ? 35.207 7.845 11.159 1.00 28.00 971 GLU A C 1
ATOM 7702 O O . GLU A 1 971 ? 34.368 8.766 11.291 1.00 28.00 971 GLU A O 1
#

Solvent-accessible surface area (backbone atoms only — not comparable to full-atom values): 55061 Å² total; per-residue (Å²): 130,59,69,68,58,55,46,51,53,49,53,51,48,53,53,52,50,50,53,51,48,50,51,50,66,74,60,51,99,77,74,95,78,80,60,88,64,63,61,51,58,57,50,55,60,51,49,63,60,45,51,73,56,44,69,66,45,52,67,56,49,57,60,53,53,64,62,61,67,74,77,71,80,81,83,85,87,85,80,89,84,92,78,96,79,80,92,54,68,70,60,54,51,57,57,44,52,54,45,52,50,57,47,45,62,66,45,64,83,60,70,86,59,68,55,63,68,72,34,48,62,63,42,81,45,43,64,60,53,52,49,49,41,47,53,40,50,49,38,75,75,40,75,82,63,83,70,82,68,80,78,81,66,80,80,72,77,82,86,84,76,62,102,80,77,76,72,91,71,65,84,42,58,67,45,46,37,44,50,43,30,72,75,63,54,47,71,81,52,47,62,58,55,46,55,54,55,49,49,43,49,38,61,32,73,42,70,78,67,39,64,69,50,46,50,27,43,74,78,32,56,83,69,20,72,64,45,40,44,45,50,68,59,48,47,45,48,42,44,50,45,47,50,52,52,55,58,71,57,65,39,52,52,68,75,47,49,53,57,49,54,50,51,61,40,59,72,36,72,72,47,35,45,53,49,25,40,53,47,51,52,48,41,47,66,80,37,56,82,53,42,79,61,45,72,84,58,53,61,69,57,50,13,47,47,58,51,49,46,53,48,53,47,50,57,74,74,51,91,60,72,81,70,44,58,68,55,51,51,53,50,46,55,50,51,38,51,50,43,59,74,49,66,58,58,73,84,52,46,58,60,58,44,60,51,48,43,62,58,46,48,61,62,52,52,57,54,59,67,70,54,89,80,59,98,61,81,76,53,75,63,58,50,51,53,49,46,52,52,45,50,51,56,46,42,56,66,38,43,55,61,50,49,51,49,53,53,34,48,54,34,32,52,54,40,53,49,52,44,31,59,80,70,64,54,55,70,76,53,48,58,50,51,52,51,50,43,52,57,35,28,79,72,71,77,44,74,83,80,52,70,67,50,49,43,50,38,54,28,43,12,49,57,33,31,31,63,60,49,75,43,63,51,26,87,70,54,44,63,45,81,36,51,86,55,83,48,72,70,59,49,50,51,55,47,54,51,43,48,54,57,25,35,51,91,32,62,55,34,38,35,31,44,36,37,34,59,48,51,75,82,48,85,71,29,40,32,41,68,39,53,43,69,63,45,35,32,22,47,73,40,91,89,80,67,50,70,46,28,34,59,91,31,25,71,60,38,50,50,38,42,75,70,66,69,46,81,82,67,85,84,74,52,60,70,41,68,52,50,50,32,37,36,48,72,98,45,93,68,66,48,68,42,76,74,66,64,94,70,62,59,66,33,59,40,34,30,97,92,30,69,49,40,38,73,72,63,48,67,42,54,55,57,52,31,42,21,41,41,29,37,41,48,35,76,45,42,28,31,27,41,46,32,31,51,60,42,47,34,60,63,53,34,51,50,46,51,75,51,65,49,51,67,60,54,23,56,35,63,72,48,66,75,87,52,92,70,62,44,68,58,50,44,48,53,55,41,35,52,12,46,49,50,19,29,60,75,68,56,36,51,68,39,52,64,59,64,42,28,56,41,29,56,50,34,46,51,54,36,45,74,70,79,36,84,63,43,21,35,48,66,59,48,11,58,75,53,37,87,88,27,69,32,42,83,47,89,58,50,72,58,86,48,88,32,26,67,42,60,48,66,62,60,80,83,71,66,86,79,84,87,69,79,85,77,79,93,78,80,92,78,76,90,76,89,80,89,82,80,94,87,85,90,83,88,89,77,89,84,83,92,81,92,81,90,79,82,74,57,32,37,37,36,32,19,13,36,80,84,46,66,27,43,53,52,46,54,51,48,41,60,77,37,47,93,40,63,46,47,74,48,46,26,41,84,45,25,57,50,59,63,38,66,78,66,62,37,41,34,43,38,36,26,20,27,35,32,91,84,29,41,55,14,80,45,21,46,51,27,72,69,39,76,55,59,76,54,71,31,58,84,21,33,30,35,37,38,10,28,27,32,74,91,41,97,37,54,20,34,22,21,52,52,52,48,53,54,45,45,65,13,36,31,42,76,72,47,78,78,40,74,27,30,71,79,80,51,25,75,58,48,49,53,54,49,50,52,54,53,43,48,75,73,55,34,69,77,54,46,55,50,51,40,59,74,70,62,73,62,98,129

Secondary structure (DSSP, 8-state):
--HHHHHHHHHHHHHHHHHHHHHHHHH-SS-----TTHHHHHHHHHHHHHHHHHHHHHHHHHHHHHHHTTS------S----------HHHHHHHHHHHHHHHHHHHHTSS--HHHHHHTTTGGGHHHHHHHHHHHHHHHH-TT-TTSSTTS-PPP------TT---SS--SHHHHHHHHHHHT--HHHHHHHHHHHHHHHHHHH-TTTHHHHHHHHHH-TTTSHHHHHIIIIIIHHHHHHHHHHHHHTTSHIIIIIHHHHHHHHHTSHHHHHHHHHHHHHHHHHH-GGGHHHHTT--HHHHHHHHHHHHHHHHHHT-S-HHHHHHHHHHHHHHHHHHHHHHT--GGGHHHHHHHHHHHHHHHHHHHHHT-TT-SS---HHHHHHHHHHHHHHHHHHHHHHHHHHHHHHHHHHHHHHHHHHHTT--HHHHHHHHHHHHHHHHHHSS-PPPHHHHHHHHHHHHHH-TT-S-GGGGGG-EEEE-TT--SHHHHHHHHHHHHHHHHSTTS---EEEE-PPPPTT-SS-SEE-SSBSS-B-EEE-TTT--EEE-GGGHHHHHHHHHTTS----SS--TTPBPPEEEE-TT-SSPEEEPPPGGG--EEE---SS-GGGGGG--EEESS-EE-SEEEEETTEEE----EE--EEHHHHHHHHHHHS-HHHHHHHTT--SSS-SSHHHHHHHHHHHHHHHHHHHHT--EE-HHHHHHHHHHHHHHHHHTT------HIIIIITT-TTSTTTT--------SSEEEE---HHHH-SSS-SPPPPS------------S--SS--------S-------EEEEEE-SSSHHHHHHHHHHHHTGGG--EEEESGGGTT-HHHHHTT--EEEEEEE-BTTTBPPGGGHHHHHSPPPTTTTTT-EEEEEEEE-TTSTTTTHHHHHHHHHHHHTT-EEEEEEEEEETTTTHHHHHHHHHHHHHHHHS-HHHHHHHHHHTT----

Foldseek 3Di:
DPVVVVVVVVVVVVVVVVVVVVVCVVCDDDDDDDDPPVVVVVVVVVVVVVVVVVVVVVVVVVVVVVVVVPPDDDDDDDDDDDDDDDPCPVVVVVVVVVCLVVVLVVPLVDDDDVLCVLCVLPCVCVLVLLVLLVVQLVCVVPVPVVPFFPPPDDDDDDPPDDVPDDDLDDNHLLSSLLLSLLSPDDLSVLVVSNVVSNVQNCVFPPVVVPPVQVCCCVVPVPPRPVNCCSVVPRSVSSNVSNVVVVVLCVACVLQPQLVVLLCVCPVDPVSLLVVQLQLVVVLCVVCVVCCLLCVQDDSSLSSVLVNLLSVLLNLSNDPPPPPSSVVNVVSLVVNLLSSLSSVRALVCLRVSLVSSLVSVLVVSVVRLVVCPDDPHHADSVSSSVVSSVSSSSSCNSNNSLRVLLVLLLVLQLVQLVVLCVVVVPDPVVSVVVSVVQNVCCSPFVGDDDDPSSQLSQQLVQLQQAQLDLQNLCSNQEAEAEAQVDADPVVVVVVVLVVLCQQCVVFEGGWYKYFYHFDGSSDNQAKAKLPFWDWAAEWDADPPPRDIAAFPVCDVVNCLCVVVVVDDWDPPHHNRGTAWTWIDHPPDQDIDTGDDDCVSWDKFQQAFPVQRLRSVVRDIDTFWTWGFQWWWARSNIIGGGMTTTDGEALLVVLVSCVVGVPLVSQCVSRVHDPVDPPCSSVVSSVRSSNRSVVRSVVVVHDYHYLQVSLVSSVVSQVVQVVVVHGRAHDLCSNQVSNDPVHPSVPDDHHHHGDPRHMIGGDNVSVVDPNSPDDDPDPDDPDDDDDDDDDDDDPDDDDDDDDDDDDLDQAQEEEEEFDQPCPLVVLSVVLCVLSVLSVYHYYYLLVCLQVVCCVVVVHQEYEYEWEADDQQHGHPSNVSSLVDAHDAQPAANHEYEFEQEYAPVHPNASNNRVSVVVRNVRSHHHYLDPHHYAHPVPGRVPSSVVSSVVVSCSNQNPVSVVVSCVVVPVDDD

InterPro domains:
  IPR001094 Flavodoxin-like [PR00369] (812-825)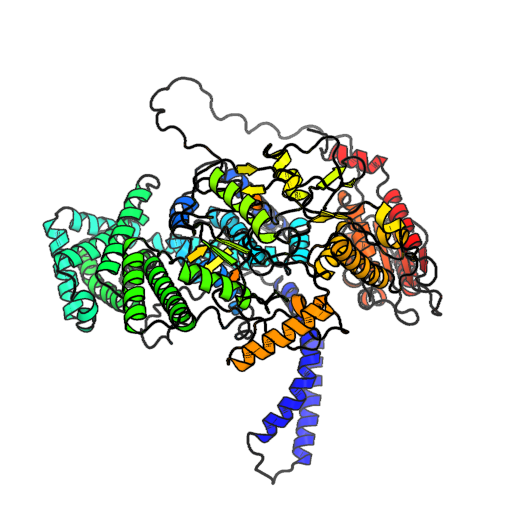
  IPR001094 Flavodoxin-like [PR00369] (861-872)
  IPR001094 Flavodoxin-like [PR00369] (891-901)
  IPR001094 Flavodoxin-like [PR00369] (915-934)
  IPR004030 Nitric oxide synthase, N-terminal [PF02898] (405-765)
  IPR008254 Flavodoxin/nitric oxide synthase [PF00258] (813-936)
  IPR008254 Flavodoxin/nitric oxide synthase [PS50902] (811-950)
  IPR009050 Globin-like superfamily [SSF46458] (271-361)
  IPR012292 Globin/Protoglobin [G3DSA:1.10.490.10] (258-393)
  IPR029039 Flavoprotein-like superfamily [G3DSA:3.40.50.360] (783-961)
  IPR029039 Flavoprotein-like superfamily [SSF52218] (810-949)
  IPR036119 Nitric oxide synthase, N-terminal domain superfamily [SSF56512] (389-767)
  IPR044940 Nitric oxide synthase, domain 2 superfamily [G3DSA:3.90.440.10] (484-601)
  IPR044943 Nitric oxide synthase, domain 1 superfamily [G3DSA:3.90.340.10] (410-733)
  IPR044944 Nitric oxide synthase, domain 3 superfamily [G3DSA:3.90.1230.10] (602-707)
  IPR050607 Nitric Oxide Synthase (NOS) [PTHR43410] (402-882)

pLDDT: mean 72.56, std 23.11, range [22.59, 98.31]

Mean predicted aligned error: 18.65 Å

Sequence (971 aa):
MPPALEKEINDFRSEAEKELVKLAEIYGPAGAKLSRVDAVTLMDGWNKVLAFQTMWKEAFFMRWRILLAREKVICSYNHNDTDENNDESNSKASHRFEKVVKLAEKMVDKNQDPIALCLGSRLSSGKDTMLSLFDQTIRDLCPHTQTVQREAYRPTLEDGGAGLGFSLECNTVEEIFRMLSRCGLRPKHVGTALCEAFLWSLESHTPYALDDEKDDLEQRPDQGAFSRFVADKVARMAIKDMINIREDFATPMFTFHLPTFWRQVKAHPKMKNRFGEKFYTNLLTDYPELLDYFARADMDTLASHIALAIDLMLLRYSEVVAEVDSVFRKTVDHLADMHRRLDIPTDAYPSIGLNAVKTLQPFFTEYVSSFENTQSPVTADELTQGLVASYMEVMWFVFHPMLKEEKLIAKAEGFIGQCAEELRWPQSQLSKRLCQVKLEINKTGTYSHTSDEIQVGARLAWRNSAKCIGRIAWNTLEVRDRTHVNSPSAMMNELIDHFMTATAGTNIQSVMTVFRALTPDESWGPRFWTEQGVRYAAYKDEQTGEILGDVANLEFTEFIVKKGYWTPPEPRTQHDILPCIFKMPGIDTPIVHEFDPKYLYEAQIEHPDYPDVAKLGHKWGTVPILNTMAMNLGGIQYTAFPFNGWFCSIEIVRNLMERYSPEKFAMAMGIDTKSTRMWKNQVQYELDRAICHSFDKSGFTIVDLETVGEQFVTHCKREKANGRECPGQWSWIGGLAGPTNVTWHKEMRDFLVTPQYEYCAQQWKVVGYDEEPPIDFDLRSRNTSSTTSLDTLSLAINSDEDEFDIKIPRVLIAYGSETGTAESAAGRLGRSLRICRPIVCSLNDVAGMDVVTKKAITHVLVLCSTFGSGEAPSNATDFMKTDIPLRLLVGTKVAVLGLGSSMYPDFARAGINVANKLNQAGAVELIPLTKADEAVDSPAVISGWLELTKNLILPESLETQIEASLGFGNE

Organism: NCBI:txid267567